Protein 7R27 (pdb70)

Radius of gyration: 32.11 Å; Cα contacts (8 Å, |Δi|>4): 1782; chains: 2; bounding box: 72×58×97 Å

Secondary structure (P-SEA, 3-state):
ccaaaaaaaaaaacccccccccccccccaaaaaaaaaaaaaaaaaacccccbbbbbbbcccaaaaaaaaaaaaacbbbbbbbccccaaaaaaaaaaaccccccccccccccccccccccaaaaaaaaacccccccccccccccccbbbcccbbbbbbcaaaaaaaaaaaacccccccccccccccccccccccccccaaaaaabbbbbcccaaaaacaaaaaaaaaacccccccccaaaaaaaaccccccccccccccbbbbccccccaaaaaaaaaacccbbbbbbbbccccccccbbbcccaaaaaccccccccccccccccccccccccccccccccbbbbbcccccccccccaaaaaaccccccccccccccccccccccbbbbbccccc/caaaaaaaaaaaccccccccccccccccaaaaaaaaaaaaaaaaaccccccbbbbbbbcccaaaaaaaaaaaaacbbbbbbcccccaaaaaaaaaaaccccccccccccccccccccccaaaaaaaaacccccccccccccccccbbbbcccccccbbbbbbcaaaaaaaaaaaacccccccccccccccccccccccccccaaaaaabbbbbbbcaaaaacaaaaaaaccccccccccccaaaaaaaaccccccccccccccbbbbccccccaaaaaaaaaacccbbbbbbbbccccccccccccccaaaaacccccccccccccbbbbbbcccccccccccccbbbbbcccccccccccaaaaaacccccccbbbbcccccccccccbbbbbcccc

Nearest PDB structures (foldseek):
  7r27-assembly2_B  TM=1.003E+00  e=9.243E-92  Lactiplantibacillus plantarum subsp. plantarum NC8
  7r27-assembly1_A  TM=9.967E-01  e=5.249E-83  Lactiplantibacillus plantarum subsp. plantarum NC8
  3l8c-assembly2_B  TM=9.847E-01  e=3.913E-58  Streptococcus pyogenes serotype M6
  3lgx-assembly2_B  TM=9.824E-01  e=5.264E-58  Streptococcus pyogenes M1 GAS
  3e7x-assembly1_A  TM=9.455E-01  e=9.133E-50  Bacillus subtilis

Structure (mmCIF, N/CA/C/O backbone):
data_7R27
#
_entry.id   7R27
#
_cell.length_a   68.522
_cell.length_b   53.573
_cell.length_c   102.072
_cell.angle_alpha   90.000
_cell.angle_beta   96.780
_cell.angle_gamma   90.000
#
_symmetry.space_group_name_H-M   'P 1 21 1'
#
loop_
_entity.id
_entity.type
_entity.pdbx_description
1 polymer 'D-alanine--D-alanyl carrier protein ligase'
2 non-polymer D-ALANINE
3 non-polymer 'ADENOSINE MONOPHOSPHATE'
4 water water
#
loop_
_atom_site.group_PDB
_atom_site.id
_atom_site.type_symbol
_atom_site.label_atom_id
_atom_site.label_alt_id
_atom_site.label_comp_id
_atom_site.label_asym_id
_atom_site.label_entity_id
_atom_site.label_seq_id
_atom_site.pdbx_PDB_ins_code
_atom_site.Cartn_x
_atom_site.Cartn_y
_atom_site.Cartn_z
_atom_site.occupancy
_atom_site.B_iso_or_equiv
_atom_site.auth_seq_id
_atom_site.auth_comp_id
_atom_site.auth_asym_id
_atom_site.auth_atom_id
_atom_site.pdbx_PDB_model_num
ATOM 1 N N . LYS A 1 3 ? 31.382 39.516 48.096 1.00 40.49 3 LYS A N 1
ATOM 2 C CA . LYS A 1 3 ? 31.863 40.445 47.086 1.00 42.50 3 LYS A CA 1
ATOM 3 C C . LYS A 1 3 ? 33.336 40.763 47.324 1.00 45.88 3 LYS A C 1
ATOM 4 O O . LYS A 1 3 ? 34.095 41.035 46.386 1.00 49.69 3 LYS A O 1
ATOM 10 N N . ASN A 1 4 ? 33.729 40.749 48.593 1.00 40.17 4 ASN A N 1
ATOM 11 C CA . ASN A 1 4 ? 35.126 40.789 49.002 1.00 34.99 4 ASN A CA 1
ATOM 12 C C . ASN A 1 4 ? 35.361 39.595 49.910 1.00 31.20 4 ASN A C 1
ATOM 13 O O . ASN A 1 4 ? 34.544 39.336 50.800 1.00 26.36 4 ASN A O 1
ATOM 18 N N . ILE A 1 5 ? 36.463 38.864 49.693 1.00 26.13 5 ILE A N 1
ATOM 19 C CA . ILE A 1 5 ? 36.583 37.599 50.416 1.00 28.59 5 ILE A CA 1
ATOM 20 C C . ILE A 1 5 ? 36.700 37.837 51.914 1.00 27.95 5 ILE A C 1
ATOM 21 O O . ILE A 1 5 ? 36.156 37.061 52.706 1.00 29.17 5 ILE A O 1
ATOM 26 N N . ILE A 1 6 ? 37.350 38.924 52.332 1.00 29.59 6 ILE A N 1
ATOM 27 C CA . ILE A 1 6 ? 37.405 39.237 53.759 1.00 28.89 6 ILE A CA 1
ATOM 28 C C . ILE A 1 6 ? 36.006 39.508 54.305 1.00 28.33 6 ILE A C 1
ATOM 29 O O . ILE A 1 6 ? 35.660 39.058 55.406 1.00 29.69 6 ILE A O 1
ATOM 34 N N . THR A 1 7 ? 35.178 40.245 53.556 1.00 29.66 7 THR A N 1
ATOM 35 C CA . THR A 1 7 ? 33.831 40.531 54.047 1.00 30.48 7 THR A CA 1
ATOM 36 C C . THR A 1 7 ? 33.015 39.255 54.149 1.00 26.84 7 THR A C 1
ATOM 37 O O . THR A 1 7 ? 32.269 39.054 55.121 1.00 24.76 7 THR A O 1
ATOM 41 N N . THR A 1 8 ? 33.130 38.389 53.142 1.00 26.51 8 THR A N 1
ATOM 42 C CA . THR A 1 8 ? 32.462 37.092 53.197 1.00 26.14 8 THR A CA 1
ATOM 43 C C . THR A 1 8 ? 32.839 36.337 54.464 1.00 28.57 8 THR A C 1
ATOM 44 O O . THR A 1 8 ? 31.979 35.734 55.125 1.00 28.68 8 THR A O 1
ATOM 48 N N . ILE A 1 9 ? 34.123 36.365 54.827 1.00 22.28 9 ILE A N 1
ATOM 49 C CA . ILE A 1 9 ? 34.567 35.589 55.978 1.00 23.72 9 ILE A CA 1
ATOM 50 C C . ILE A 1 9 ? 34.113 36.259 57.268 1.00 26.23 9 ILE A C 1
ATOM 51 O O . ILE A 1 9 ? 33.634 35.593 58.196 1.00 28.83 9 ILE A O 1
ATOM 56 N N . ASP A 1 10 ? 34.243 37.585 57.341 1.00 21.15 10 ASP A N 1
ATOM 57 C CA . ASP A 1 10 ? 33.725 38.328 58.480 1.00 25.73 10 ASP A CA 1
ATOM 58 C C . ASP A 1 10 ? 32.242 38.051 58.676 1.00 22.93 10 ASP A C 1
ATOM 59 O O . ASP A 1 10 ? 31.784 37.884 59.809 1.00 26.47 10 ASP A O 1
ATOM 64 N N . ASP A 1 11 ? 31.479 37.999 57.578 1.00 23.99 11 ASP A N 1
ATOM 65 C CA . ASP A 1 11 ? 30.030 37.805 57.667 1.00 22.90 11 ASP A CA 1
ATOM 66 C C . ASP A 1 11 ? 29.669 36.469 58.315 1.00 26.88 11 ASP A C 1
ATOM 67 O O . ASP A 1 11 ? 28.663 36.382 59.034 1.00 22.58 11 ASP A O 1
ATOM 72 N N . TYR A 1 12 ? 30.478 35.423 58.091 1.00 25.79 12 TYR A N 1
ATOM 73 C CA . TYR A 1 12 ? 30.264 34.159 58.789 1.00 21.23 12 TYR A CA 1
ATOM 74 C C . TYR A 1 12 ? 30.450 34.302 60.295 1.00 24.29 12 TYR A C 1
ATOM 75 O O . TYR A 1 12 ? 29.883 33.512 61.052 1.00 24.51 12 TYR A O 1
ATOM 84 N N . ALA A 1 13 ? 31.211 35.298 60.757 1.00 25.68 13 ALA A N 1
ATOM 85 C CA . ALA A 1 13 ? 31.267 35.553 62.195 1.00 27.74 13 ALA A CA 1
ATOM 86 C C . ALA A 1 13 ? 29.927 36.032 62.737 1.00 24.21 13 ALA A C 1
ATOM 87 O O . ALA A 1 13 ? 29.617 35.781 63.905 1.00 24.89 13 ALA A O 1
ATOM 89 N N . ARG A 1 14 ? 29.142 36.733 61.912 1.00 27.36 14 ARG A N 1
ATOM 90 C CA . ARG A 1 14 ? 27.838 37.250 62.331 1.00 27.94 14 ARG A CA 1
ATOM 91 C C . ARG A 1 14 ? 26.743 36.202 62.216 1.00 27.45 14 ARG A C 1
ATOM 92 O O . ARG A 1 14 ? 25.800 36.200 63.016 1.00 29.13 14 ARG A O 1
ATOM 100 N N . THR A 1 15 ? 26.821 35.327 61.223 1.00 23.63 15 THR A N 1
ATOM 101 C CA . THR A 1 15 ? 25.743 34.364 60.998 1.00 27.08 15 THR A CA 1
ATOM 102 C C . THR A 1 15 ? 25.993 33.001 61.634 1.00 26.55 15 THR A C 1
ATOM 103 O O . THR A 1 15 ? 25.031 32.331 62.022 1.00 25.73 15 THR A O 1
ATOM 107 N N . GLN A 1 16 ? 27.251 32.580 61.791 1.00 25.06 16 GLN A N 1
ATOM 108 C CA . GLN A 1 16 ? 27.572 31.300 62.434 1.00 24.33 16 GLN A CA 1
ATOM 109 C C . GLN A 1 16 ? 28.721 31.491 63.421 1.00 26.32 16 GLN A C 1
ATOM 110 O O . GLN A 1 16 ? 29.733 30.783 63.369 1.00 24.23 16 GLN A O 1
ATOM 116 N N . PRO A 1 17 ? 28.578 32.442 64.363 1.00 28.17 17 PRO A N 1
ATOM 117 C CA . PRO A 1 17 ? 29.704 32.764 65.272 1.00 26.03 17 PRO A CA 1
ATOM 118 C C . PRO A 1 17 ? 30.343 31.548 65.918 1.00 28.58 17 PRO A C 1
ATOM 119 O O . PRO A 1 17 ? 31.569 31.491 66.098 1.00 27.96 17 PRO A O 1
ATOM 123 N N . ASN A 1 18 ? 29.527 30.561 66.260 1.00 24.39 18 ASN A N 1
ATOM 124 C CA . ASN A 1 18 ? 29.968 29.446 67.070 1.00 27.25 18 ASN A CA 1
ATOM 125 C C . ASN A 1 18 ? 30.407 28.256 66.243 1.00 23.36 18 ASN A C 1
ATOM 126 O O . ASN A 1 18 ? 30.851 27.272 66.828 1.00 33.11 18 ASN A O 1
ATOM 131 N N . ASN A 1 19 ? 30.272 28.303 64.918 1.00 23.04 19 ASN A N 1
ATOM 132 C CA . ASN A 1 19 ? 30.774 27.222 64.077 1.00 24.63 19 ASN A CA 1
ATOM 133 C C . ASN A 1 19 ? 32.293 27.175 64.159 1.00 25.37 19 ASN A C 1
ATOM 134 O O . ASN A 1 19 ? 32.963 28.203 64.022 1.00 23.76 19 ASN A O 1
ATOM 139 N N . VAL A 1 20 ? 32.831 25.979 64.398 1.00 24.91 20 VAL A N 1
ATOM 140 C CA . VAL A 1 20 ? 34.275 25.787 64.390 1.00 24.26 20 VAL A CA 1
ATOM 141 C C . VAL A 1 20 ? 34.823 26.077 62.996 1.00 25.47 20 VAL A C 1
ATOM 142 O O . VAL A 1 20 ? 34.292 25.594 61.985 1.00 25.13 20 VAL A O 1
ATOM 146 N N . VAL A 1 21 ? 35.897 26.867 62.935 1.00 22.84 21 VAL A N 1
ATOM 147 C CA . VAL A 1 21 ? 36.569 27.143 61.671 1.00 20.13 21 VAL A CA 1
ATOM 148 C C . VAL A 1 21 ? 37.931 26.455 61.565 1.00 22.85 21 VAL A C 1
ATOM 149 O O . VAL A 1 21 ? 38.402 26.234 60.440 1.00 23.32 21 VAL A O 1
ATOM 153 N N . TYR A 1 22 ? 38.559 26.084 62.681 1.00 21.28 22 TYR A N 1
ATOM 154 C CA . TYR A 1 22 ? 39.892 25.494 62.683 1.00 21.82 22 TYR A CA 1
ATOM 155 C C . TYR A 1 22 ? 39.985 24.427 63.763 1.00 25.99 22 TYR A C 1
ATOM 156 O O . TYR A 1 22 ? 39.414 24.588 64.843 1.00 26.85 22 TYR A O 1
ATOM 165 N N . ASP A 1 23 ? 40.721 23.348 63.478 1.00 23.09 23 ASP A N 1
ATOM 166 C CA . ASP A 1 23 ? 40.901 22.248 64.432 1.00 26.69 23 ASP A CA 1
ATOM 167 C C . ASP A 1 23 ? 42.287 21.653 64.218 1.00 25.80 23 ASP A C 1
ATOM 168 O O . ASP A 1 23 ? 42.552 21.091 63.152 1.00 26.86 23 ASP A O 1
ATOM 173 N N . VAL A 1 24 ? 43.170 21.777 65.210 1.00 23.90 24 VAL A N 1
ATOM 174 C CA . VAL A 1 24 ? 44.493 21.145 65.169 1.00 32.11 24 VAL A CA 1
ATOM 175 C C . VAL A 1 24 ? 44.551 20.136 66.297 1.00 33.24 24 VAL A C 1
ATOM 176 O O . VAL A 1 24 ? 44.612 20.524 67.472 1.00 35.42 24 VAL A O 1
ATOM 180 N N . GLN A 1 25 ? 44.551 18.852 65.950 1.00 32.76 25 GLN A N 1
ATOM 181 C CA . GLN A 1 25 ? 44.644 17.770 66.932 1.00 39.89 25 GLN A CA 1
ATOM 182 C C . GLN A 1 25 ? 43.786 18.059 68.167 1.00 37.55 25 GLN A C 1
ATOM 183 O O . GLN A 1 25 ? 44.240 17.948 69.307 1.00 40.28 25 GLN A O 1
ATOM 189 N N . GLY A 1 26 ? 42.541 18.488 67.933 1.00 38.23 26 GLY A N 1
ATOM 190 C CA . GLY A 1 26 ? 41.595 18.718 69.008 1.00 32.25 26 GLY A CA 1
ATOM 191 C C . GLY A 1 26 ? 41.517 20.140 69.543 1.00 35.31 26 GLY A C 1
ATOM 192 O O . GLY A 1 26 ? 40.613 20.432 70.339 1.00 36.17 26 GLY A O 1
ATOM 193 N N . VAL A 1 27 ? 42.427 21.036 69.152 1.00 34.85 27 VAL A N 1
ATOM 194 C CA . VAL A 1 27 ? 42.319 22.450 69.520 1.00 33.82 27 VAL A CA 1
ATOM 195 C C . VAL A 1 27 ? 41.513 23.165 68.440 1.00 33.90 27 VAL A C 1
ATOM 196 O O . VAL A 1 27 ? 41.864 23.101 67.257 1.00 33.91 27 VAL A O 1
ATOM 200 N N . THR A 1 28 ? 40.424 23.829 68.841 1.00 29.54 28 THR A N 1
ATOM 201 C CA . THR A 1 28 ? 39.472 24.418 67.910 1.00 30.56 28 THR A CA 1
ATOM 202 C C . THR A 1 28 ? 39.281 25.910 68.163 1.00 26.70 28 THR A C 1
ATOM 203 O O . THR A 1 28 ? 39.372 26.388 69.297 1.00 23.50 28 THR A O 1
ATOM 207 N N . HIS A 1 29 ? 38.984 26.638 67.086 1.00 29.11 29 HIS A N 1
ATOM 208 C CA . HIS A 1 29 ? 38.512 28.005 67.193 1.00 27.27 29 HIS A CA 1
ATOM 209 C C . HIS A 1 29 ? 37.328 28.196 66.252 1.00 27.88 29 HIS A C 1
ATOM 210 O O . HIS A 1 29 ? 37.161 27.466 65.270 1.00 25.54 29 HIS A O 1
ATOM 217 N N . THR A 1 30 ? 36.516 29.203 66.569 1.00 25.36 30 THR A N 1
ATOM 218 C CA . THR A 1 30 ? 35.237 29.469 65.932 1.00 25.05 30 THR A CA 1
ATOM 219 C C . THR A 1 30 ? 35.367 30.599 64.928 1.00 22.65 30 THR A C 1
ATOM 220 O O . THR A 1 30 ? 36.341 31.357 64.934 1.00 23.73 30 THR A O 1
ATOM 224 N N . TYR A 1 31 ? 34.333 30.745 64.093 1.00 23.39 31 TYR A N 1
ATOM 225 C CA . TYR A 1 31 ? 34.304 31.862 63.154 1.00 20.46 31 TYR A CA 1
ATOM 226 C C . TYR A 1 31 ? 34.269 33.194 63.885 1.00 25.30 31 TYR A C 1
ATOM 227 O O . TYR A 1 31 ? 34.775 34.200 63.367 1.00 17.96 31 TYR A O 1
ATOM 236 N N . ALA A 1 32 ? 33.719 33.214 65.100 1.00 18.38 32 ALA A N 1
ATOM 237 C CA . ALA A 1 32 ? 33.686 34.449 65.870 1.00 24.99 32 ALA A CA 1
ATOM 238 C C . ALA A 1 32 ? 35.083 34.852 66.298 1.00 25.81 32 ALA A C 1
ATOM 239 O O . ALA A 1 32 ? 35.449 36.029 66.217 1.00 21.58 32 ALA A O 1
ATOM 241 N N . GLU A 1 33 ? 35.863 33.889 66.801 1.00 24.28 33 GLU A N 1
ATOM 242 C CA . GLU A 1 33 ? 37.220 34.199 67.232 1.00 25.34 33 GLU A CA 1
ATOM 243 C C . GLU A 1 33 ? 38.108 34.572 66.052 1.00 22.42 33 GLU A C 1
ATOM 244 O O . GLU A 1 33 ? 39.072 35.321 66.220 1.00 28.62 33 GLU A O 1
ATOM 250 N N . LEU A 1 34 ? 37.803 34.067 64.858 1.00 23.99 34 LEU A N 1
ATOM 251 C CA . LEU A 1 34 ? 38.590 34.425 63.680 1.00 22.78 34 LEU A CA 1
ATOM 252 C C . LEU A 1 34 ? 38.398 35.899 63.323 1.00 26.21 34 LEU A C 1
ATOM 253 O O . LEU A 1 34 ? 39.372 36.623 63.058 1.00 21.88 34 LEU A O 1
ATOM 258 N N . LYS A 1 35 ? 37.147 36.369 63.314 1.00 22.39 35 LYS A N 1
ATOM 259 C CA . LYS A 1 35 ? 36.935 37.783 63.035 1.00 29.24 35 LYS A CA 1
ATOM 260 C C . LYS A 1 35 ? 37.539 38.640 64.134 1.00 25.55 35 LYS A C 1
ATOM 261 O O . LYS A 1 35 ? 38.190 39.655 63.852 1.00 25.50 35 LYS A O 1
ATOM 267 N N . ALA A 1 36 ? 37.353 38.216 65.390 1.00 25.45 36 ALA A N 1
ATOM 268 C CA . ALA A 1 36 ? 37.822 38.978 66.541 1.00 28.70 36 ALA A CA 1
ATOM 269 C C . ALA A 1 36 ? 39.343 39.092 66.548 1.00 28.50 36 ALA A C 1
ATOM 270 O O . ALA A 1 36 ? 39.891 40.189 66.745 1.00 21.63 36 ALA A O 1
ATOM 272 N N . TYR A 1 37 ? 40.040 37.962 66.348 1.00 21.71 37 TYR A N 1
ATOM 273 C CA . TYR A 1 37 ? 41.502 37.989 66.263 1.00 22.93 37 TYR A CA 1
ATOM 274 C C . TYR A 1 37 ? 41.969 38.918 65.135 1.00 26.73 37 TYR A C 1
ATOM 275 O O . TYR A 1 37 ? 42.757 39.845 65.358 1.00 23.76 37 TYR A O 1
ATOM 284 N N . SER A 1 38 ? 41.478 38.687 63.914 1.00 27.33 38 SER A N 1
ATOM 285 C CA . SER A 1 38 ? 41.952 39.447 62.760 1.00 26.93 38 SER A CA 1
ATOM 286 C C . SER A 1 38 ? 41.528 40.916 62.829 1.00 29.12 38 SER A C 1
ATOM 287 O O . SER A 1 38 ? 42.254 41.794 62.337 1.00 26.32 38 SER A O 1
ATOM 290 N N . ASP A 1 39 ? 40.360 41.202 63.419 1.00 26.07 39 ASP A N 1
ATOM 291 C CA . ASP A 1 39 ? 40.008 42.588 63.723 1.00 27.49 39 ASP A CA 1
ATOM 292 C C . ASP A 1 39 ? 41.018 43.203 64.676 1.00 24.76 39 ASP A C 1
ATOM 293 O O . ASP A 1 39 ? 41.469 44.334 64.473 1.00 27.41 39 ASP A O 1
ATOM 298 N N . ALA A 1 40 ? 41.370 42.474 65.734 1.00 24.08 40 ALA A N 1
ATOM 299 C CA . ALA A 1 40 ? 42.315 42.995 66.714 1.00 25.43 40 ALA A CA 1
ATOM 300 C C . ALA A 1 40 ? 43.688 43.200 66.100 1.00 24.18 40 ALA A C 1
ATOM 301 O O . ALA A 1 40 ? 44.350 44.206 66.373 1.00 28.12 40 ALA A O 1
ATOM 303 N N . LEU A 1 41 ? 44.134 42.275 65.250 1.00 24.30 41 LEU A N 1
ATOM 304 C CA . LEU A 1 41 ? 45.430 42.478 64.611 1.00 23.29 41 LEU A CA 1
ATOM 305 C C . LEU A 1 41 ? 45.409 43.709 63.710 1.00 27.01 41 LEU A C 1
ATOM 306 O O . LEU A 1 41 ? 46.339 44.521 63.736 1.00 24.15 41 LEU A O 1
ATOM 311 N N . ALA A 1 42 ? 44.340 43.862 62.918 1.00 23.95 42 ALA A N 1
ATOM 312 C CA . ALA A 1 42 ? 44.256 44.926 61.924 1.00 25.57 42 ALA A CA 1
ATOM 313 C C . ALA A 1 42 ? 44.255 46.295 62.587 1.00 27.87 42 ALA A C 1
ATOM 314 O O . ALA A 1 42 ? 45.014 47.193 62.195 1.00 26.62 42 ALA A O 1
ATOM 316 N N . ALA A 1 43 ? 43.396 46.468 63.595 1.00 28.98 43 ALA A N 1
ATOM 317 C CA . ALA A 1 43 ? 43.395 47.686 64.397 1.00 28.16 43 ALA A CA 1
ATOM 318 C C . ALA A 1 43 ? 44.805 48.018 64.869 1.00 32.25 43 ALA A C 1
ATOM 319 O O . ALA A 1 43 ? 45.261 49.162 64.762 1.00 30.23 43 ALA A O 1
ATOM 321 N N . HIS A 1 44 ? 45.521 47.005 65.360 1.00 28.61 44 HIS A N 1
ATOM 322 C CA . HIS A 1 44 ? 46.869 47.211 65.875 1.00 33.63 44 HIS A CA 1
ATOM 323 C C . HIS A 1 44 ? 47.821 47.650 64.769 1.00 32.40 44 HIS A C 1
ATOM 324 O O . HIS A 1 44 ? 48.601 48.591 64.946 1.00 36.65 44 HIS A O 1
ATOM 331 N N . LEU A 1 45 ? 47.784 46.969 63.618 1.00 30.42 45 LEU A N 1
ATOM 332 C CA . LEU A 1 45 ? 48.643 47.377 62.508 1.00 32.13 45 LEU A CA 1
ATOM 333 C C . LEU A 1 45 ? 48.300 48.781 62.029 1.00 32.79 45 LEU A C 1
ATOM 334 O O . LEU A 1 45 ? 49.191 49.537 61.621 1.00 34.31 45 LEU A O 1
ATOM 339 N N . ASP A 1 46 ? 47.011 49.140 62.044 1.00 29.68 46 ASP A N 1
ATOM 340 C CA . ASP A 1 46 ? 46.612 50.497 61.667 1.00 40.15 46 ASP A CA 1
ATOM 341 C C . ASP A 1 46 ? 47.302 51.535 62.534 1.00 30.97 46 ASP A C 1
ATOM 342 O O . ASP A 1 46 ? 47.612 52.627 62.065 1.00 36.44 46 ASP A O 1
ATOM 347 N N . THR A 1 47 ? 47.540 51.188 63.797 1.00 32.86 47 THR A N 1
ATOM 348 C CA . THR A 1 47 ? 48.192 52.064 64.759 1.00 37.54 47 THR A CA 1
ATOM 349 C C . THR A 1 47 ? 49.674 52.270 64.447 1.00 39.29 47 THR A C 1
ATOM 350 O O . THR A 1 47 ? 50.217 53.354 64.704 1.00 36.25 47 THR A O 1
ATOM 354 N N . LEU A 1 48 ? 50.336 51.268 63.868 1.00 37.91 48 LEU A N 1
ATOM 355 C CA . LEU A 1 48 ? 51.785 51.320 63.672 1.00 39.99 48 LEU A CA 1
ATOM 356 C C . LEU A 1 48 ? 52.216 52.246 62.538 1.00 37.00 48 LEU A C 1
ATOM 357 O O . LEU A 1 48 ? 53.421 52.478 62.381 1.00 39.57 48 LEU A O 1
ATOM 362 N N . ASP A 1 49 ? 51.280 52.742 61.727 1.00 40.77 49 ASP A N 1
ATOM 363 C CA . ASP A 1 49 ? 51.598 53.655 60.622 1.00 43.10 49 ASP A CA 1
ATOM 364 C C . ASP A 1 49 ? 52.622 53.050 59.664 1.00 47.43 49 ASP A C 1
ATOM 365 O O . ASP A 1 49 ? 53.537 53.732 59.191 1.00 51.52 49 ASP A O 1
ATOM 370 N N . LEU A 1 50 ? 52.462 51.762 59.370 1.00 44.75 50 LEU A N 1
ATOM 371 C CA . LEU A 1 50 ? 53.444 51.044 58.575 1.00 46.39 50 LEU A CA 1
ATOM 372 C C . LEU A 1 50 ? 53.475 51.565 57.137 1.00 45.80 50 LEU A C 1
ATOM 373 O O . LEU A 1 50 ? 52.453 52.031 56.619 1.00 43.18 50 LEU A O 1
ATOM 378 N N . PRO A 1 51 ? 54.660 51.457 56.460 1.00 44.47 51 PRO A N 1
ATOM 379 C CA . PRO A 1 51 ? 54.881 52.037 55.120 1.00 47.50 51 PRO A CA 1
ATOM 380 C C . PRO A 1 51 ? 53.824 51.848 54.038 1.00 51.19 51 PRO A C 1
ATOM 381 O O . PRO A 1 51 ? 54.177 51.874 52.855 1.00 53.55 51 PRO A O 1
ATOM 385 N N . ALA A 1 52 ? 52.559 51.676 54.404 1.00 51.62 52 ALA A N 1
ATOM 386 C CA . ALA A 1 52 ? 51.434 51.506 53.451 1.00 46.30 52 ALA A CA 1
ATOM 387 C C . ALA A 1 52 ? 51.596 50.152 52.761 1.00 51.39 52 ALA A C 1
ATOM 388 O O . ALA A 1 52 ? 51.974 49.167 53.412 1.00 52.33 52 ALA A O 1
ATOM 390 N N . LYS A 1 53 ? 51.335 50.092 51.452 1.00 56.68 53 LYS A N 1
ATOM 391 C CA . LYS A 1 53 ? 51.475 48.934 50.566 1.00 52.66 53 LYS A CA 1
ATOM 392 C C . LYS A 1 53 ? 52.382 47.798 51.050 1.00 48.06 53 LYS A C 1
ATOM 393 O O . LYS A 1 53 ? 52.018 46.620 50.929 1.00 47.07 53 LYS A O 1
ATOM 399 N N . ASP A 1 54 ? 53.567 48.140 51.563 1.00 42.32 54 ASP A N 1
ATOM 400 C CA . ASP A 1 54 ? 54.600 47.193 51.971 1.00 41.60 54 ASP A CA 1
ATOM 401 C C . ASP A 1 54 ? 54.026 45.947 52.657 1.00 37.48 54 ASP A C 1
ATOM 402 O O . ASP A 1 54 ? 53.242 46.060 53.616 1.00 33.17 54 ASP A O 1
ATOM 407 N N . PRO A 1 55 ? 54.377 44.752 52.189 1.00 31.68 55 PRO A N 1
ATOM 408 C CA . PRO A 1 55 ? 53.751 43.529 52.707 1.00 28.67 55 PRO A CA 1
ATOM 409 C C . PRO A 1 55 ? 54.340 43.125 54.052 1.00 31.99 55 PRO A C 1
ATOM 410 O O . PRO A 1 55 ? 55.385 43.618 54.483 1.00 32.07 55 PRO A O 1
ATOM 414 N N . ILE A 1 56 ? 53.647 42.206 54.717 1.00 28.67 56 ILE A N 1
ATOM 415 C CA . ILE A 1 56 ? 54.074 41.679 56.010 1.00 30.48 56 ILE A CA 1
ATOM 416 C C . ILE A 1 56 ? 54.386 40.194 55.865 1.00 28.48 56 ILE A C 1
ATOM 417 O O . ILE A 1 56 ? 53.565 39.424 55.346 1.00 28.79 56 ILE A O 1
ATOM 422 N N . ILE A 1 57 ? 55.555 39.787 56.352 1.00 24.18 57 ILE A N 1
ATOM 423 C CA . ILE A 1 57 ? 55.892 38.374 56.408 1.00 23.31 57 ILE A CA 1
ATOM 424 C C . ILE A 1 57 ? 55.189 37.760 57.608 1.00 24.14 57 ILE A C 1
ATOM 425 O O . ILE A 1 57 ? 55.210 38.316 58.712 1.00 24.30 57 ILE A O 1
ATOM 430 N N . VAL A 1 58 ? 54.563 36.610 57.396 1.00 26.48 58 VAL A N 1
ATOM 431 C CA . VAL A 1 58 ? 53.931 35.856 58.467 1.00 23.87 58 VAL A CA 1
ATOM 432 C C . VAL A 1 58 ? 54.642 34.508 58.549 1.00 26.23 58 VAL A C 1
ATOM 433 O O . VAL A 1 58 ? 54.564 33.697 57.616 1.00 24.66 58 VAL A O 1
ATOM 437 N N . PHE A 1 59 ? 55.339 34.273 59.660 1.00 28.78 59 PHE A N 1
ATOM 438 C CA . PHE A 1 59 ? 56.237 33.131 59.820 1.00 25.89 59 PHE A CA 1
ATOM 439 C C . PHE A 1 59 ? 55.662 32.156 60.841 1.00 26.87 59 PHE A C 1
ATOM 440 O O . PHE A 1 59 ? 55.512 32.509 62.014 1.00 25.79 59 PHE A O 1
ATOM 448 N N . GLY A 1 60 ? 55.395 30.924 60.420 1.00 26.72 60 GLY A N 1
ATOM 449 C CA . GLY A 1 60 ? 54.852 29.953 61.350 1.00 25.24 60 GLY A CA 1
ATOM 450 C C . GLY A 1 60 ? 54.519 28.645 60.662 1.00 30.03 60 GLY A C 1
ATOM 451 O O . GLY A 1 60 ? 54.858 28.432 59.498 1.00 28.02 60 GLY A O 1
ATOM 452 N N . GLY A 1 61 ? 53.845 27.761 61.416 1.00 28.41 61 GLY A N 1
ATOM 453 C CA . GLY A 1 61 ? 53.465 26.432 60.959 1.00 32.92 61 GLY A CA 1
ATOM 454 C C . GLY A 1 61 ? 52.005 26.307 60.571 1.00 29.36 61 GLY A C 1
ATOM 455 O O . GLY A 1 61 ? 51.555 27.090 59.734 1.00 25.73 61 GLY A O 1
ATOM 456 N N . GLN A 1 62 ? 51.249 25.346 61.140 1.00 28.66 62 GLN A N 1
ATOM 457 C CA . GLN A 1 62 ? 49.843 25.143 60.779 1.00 26.01 62 GLN A CA 1
ATOM 458 C C . GLN A 1 62 ? 48.878 25.434 61.925 1.00 25.83 62 GLN A C 1
ATOM 459 O O . GLN A 1 62 ? 47.901 24.718 62.105 1.00 27.58 62 GLN A O 1
ATOM 465 N N . THR A 1 63 ? 49.099 26.457 62.727 1.00 24.15 63 THR A N 1
ATOM 466 C CA . THR A 1 63 ? 48.124 26.714 63.777 1.00 25.57 63 THR A CA 1
ATOM 467 C C . THR A 1 63 ? 47.114 27.764 63.328 1.00 26.40 63 THR A C 1
ATOM 468 O O . THR A 1 63 ? 47.301 28.485 62.341 1.00 28.22 63 THR A O 1
ATOM 472 N N . PHE A 1 64 ? 46.028 27.837 64.089 1.00 27.36 64 PHE A N 1
ATOM 473 C CA . PHE A 1 64 ? 44.965 28.795 63.820 1.00 25.88 64 PHE A CA 1
ATOM 474 C C . PHE A 1 64 ? 45.509 30.212 63.653 1.00 22.64 64 PHE A C 1
ATOM 475 O O . PHE A 1 64 ? 45.104 30.940 62.742 1.00 25.21 64 PHE A O 1
ATOM 483 N N . GLU A 1 65 ? 46.438 30.616 64.518 1.00 23.89 65 GLU A N 1
ATOM 484 C CA . GLU A 1 65 ? 46.992 31.968 64.456 1.00 26.76 65 GLU A CA 1
ATOM 485 C C . GLU A 1 65 ? 47.527 32.311 63.067 1.00 24.24 65 GLU A C 1
ATOM 486 O O . GLU A 1 65 ? 47.443 33.467 62.634 1.00 24.25 65 GLU A O 1
ATOM 492 N N . MET A 1 66 ? 48.070 31.325 62.353 1.00 24.11 66 MET A N 1
ATOM 493 C CA . MET A 1 66 ? 48.485 31.552 60.969 1.00 23.47 66 MET A CA 1
ATOM 494 C C . MET A 1 66 ? 47.345 32.137 60.130 1.00 24.37 66 MET A C 1
ATOM 495 O O . MET A 1 66 ? 47.512 33.168 59.469 1.00 27.62 66 MET A O 1
ATOM 500 N N . ILE A 1 67 ? 46.174 31.496 60.149 1.00 22.59 67 ILE A N 1
ATOM 501 C CA . ILE A 1 67 ? 45.049 31.996 59.355 1.00 21.00 67 ILE A CA 1
ATOM 502 C C . ILE A 1 67 ? 44.555 33.320 59.912 1.00 24.61 67 ILE A C 1
ATOM 503 O O . ILE A 1 67 ? 44.242 34.255 59.159 1.00 22.77 67 ILE A O 1
ATOM 508 N N . ALA A 1 68 ? 44.450 33.412 61.240 1.00 23.37 68 ALA A N 1
ATOM 509 C CA . ALA A 1 68 ? 44.008 34.656 61.858 1.00 24.86 68 ALA A CA 1
ATOM 510 C C . ALA A 1 68 ? 44.929 35.805 61.472 1.00 23.06 68 ALA A C 1
ATOM 511 O O . ALA A 1 68 ? 44.466 36.911 61.161 1.00 23.85 68 ALA A O 1
ATOM 513 N N . THR A 1 69 ? 46.242 35.547 61.462 1.00 25.02 69 THR A N 1
ATOM 514 C CA . THR A 1 69 ? 47.209 36.587 61.147 1.00 21.36 69 THR A CA 1
ATOM 515 C C . THR A 1 69 ? 47.086 37.028 59.700 1.00 20.48 69 THR A C 1
ATOM 516 O O . THR A 1 69 ? 47.181 38.225 59.407 1.00 25.13 69 THR A O 1
ATOM 520 N N . PHE A 1 70 ? 46.894 36.079 58.780 1.00 24.09 70 PHE A N 1
ATOM 521 C CA . PHE A 1 70 ? 46.728 36.455 57.379 1.00 27.12 70 PHE A CA 1
ATOM 522 C C . PHE A 1 70 ? 45.574 37.434 57.235 1.00 27.91 70 PHE A C 1
ATOM 523 O O . PHE A 1 70 ? 45.690 38.458 56.549 1.00 26.64 70 PHE A O 1
ATOM 531 N N . LEU A 1 71 ? 44.454 37.138 57.904 1.00 27.04 71 LEU A N 1
ATOM 532 C CA . LEU A 1 71 ? 43.246 37.930 57.719 1.00 26.90 71 LEU A CA 1
ATOM 533 C C . LEU A 1 71 ? 43.400 39.318 58.308 1.00 26.12 71 LEU A C 1
ATOM 534 O O . LEU A 1 71 ? 42.896 40.298 57.745 1.00 27.24 71 LEU A O 1
ATOM 539 N N . GLY A 1 72 ? 44.083 39.424 59.444 1.00 25.72 72 GLY A N 1
ATOM 540 C CA . GLY A 1 72 ? 44.362 40.730 60.000 1.00 23.15 72 GLY A CA 1
ATOM 541 C C . GLY A 1 72 ? 45.281 41.553 59.123 1.00 28.11 72 GLY A C 1
ATOM 542 O O . GLY A 1 72 ? 45.167 42.784 59.085 1.00 26.91 72 GLY A O 1
ATOM 543 N N . VAL A 1 73 ? 46.199 40.900 58.408 1.00 22.11 73 VAL A N 1
ATOM 544 C CA . VAL A 1 73 ? 47.098 41.647 57.528 1.00 27.35 73 VAL A CA 1
ATOM 545 C C . VAL A 1 73 ? 46.343 42.163 56.309 1.00 25.54 73 VAL A C 1
ATOM 546 O O . VAL A 1 73 ? 46.477 43.333 55.933 1.00 26.04 73 VAL A O 1
ATOM 550 N N . VAL A 1 74 ? 45.549 41.300 55.659 1.00 23.92 74 VAL A N 1
ATOM 551 C CA . VAL A 1 74 ? 44.806 41.781 54.494 1.00 24.21 74 VAL A CA 1
ATOM 552 C C . VAL A 1 74 ? 43.735 42.772 54.943 1.00 26.87 74 VAL A C 1
ATOM 553 O O . VAL A 1 74 ? 43.439 43.744 54.237 1.00 29.01 74 VAL A O 1
ATOM 557 N N . LYS A 1 75 ? 43.188 42.584 56.144 1.00 25.44 75 LYS A N 1
ATOM 558 C CA . LYS A 1 75 ? 42.257 43.562 56.691 1.00 26.69 75 LYS A CA 1
ATOM 559 C C . LYS A 1 75 ? 42.900 44.937 56.837 1.00 29.38 75 LYS A C 1
ATOM 560 O O . LYS A 1 75 ? 42.208 45.958 56.745 1.00 30.83 75 LYS A O 1
ATOM 566 N N . SER A 1 76 ? 44.218 44.984 57.067 1.00 29.16 76 SER A N 1
ATOM 567 C CA . SER A 1 76 ? 44.927 46.237 57.277 1.00 28.94 76 SER A CA 1
ATOM 568 C C . SER A 1 76 ? 45.297 46.929 55.973 1.00 31.04 76 SER A C 1
ATOM 569 O O . SER A 1 76 ? 45.813 48.048 56.009 1.00 28.61 76 SER A O 1
ATOM 572 N N . GLY A 1 77 ? 45.038 46.303 54.832 1.00 30.06 77 GLY A N 1
ATOM 573 C CA . GLY A 1 77 ? 45.334 46.884 53.540 1.00 27.29 77 GLY A CA 1
ATOM 574 C C . GLY A 1 77 ? 46.538 46.294 52.840 1.00 27.77 77 GLY A C 1
ATOM 575 O O . GLY A 1 77 ? 46.746 46.588 51.660 1.00 35.95 77 GLY A O 1
ATOM 576 N N . ARG A 1 78 ? 47.321 45.462 53.507 1.00 25.90 78 ARG A N 1
ATOM 577 C CA . ARG A 1 78 ? 48.584 44.972 52.982 1.00 31.76 78 ARG A CA 1
ATOM 578 C C . ARG A 1 78 ? 48.517 43.477 52.733 1.00 29.03 78 ARG A C 1
ATOM 579 O O . ARG A 1 78 ? 47.750 42.752 53.374 1.00 29.52 78 ARG A O 1
ATOM 587 N N . ALA A 1 79 ? 49.381 43.025 51.828 1.00 29.09 79 ALA A N 1
ATOM 588 C CA . ALA A 1 79 ? 49.557 41.613 51.526 1.00 27.83 79 ALA A CA 1
ATOM 589 C C . ALA A 1 79 ? 50.404 40.932 52.589 1.00 30.97 79 ALA A C 1
ATOM 590 O O . ALA A 1 79 ? 51.274 41.552 53.207 1.00 26.94 79 ALA A O 1
ATOM 592 N N . TYR A 1 80 ? 50.167 39.633 52.777 1.00 28.17 80 TYR A N 1
ATOM 593 C CA . TYR A 1 80 ? 51.011 38.838 53.659 1.00 28.92 80 TYR A CA 1
ATOM 594 C C . TYR A 1 80 ? 51.908 37.921 52.840 1.00 26.78 80 TYR A C 1
ATOM 595 O O . TYR A 1 80 ? 51.535 37.443 51.765 1.00 26.04 80 TYR A O 1
ATOM 604 N N . ILE A 1 81 ? 53.105 37.687 53.361 1.00 26.71 81 ILE A N 1
ATOM 605 C CA . ILE A 1 81 ? 54.043 36.754 52.752 1.00 24.89 81 ILE A CA 1
ATOM 606 C C . ILE A 1 81 ? 54.198 35.580 53.714 1.00 23.71 81 ILE A C 1
ATOM 607 O O . ILE A 1 81 ? 54.792 35.741 54.794 1.00 23.45 81 ILE A O 1
ATOM 612 N N . PRO A 1 82 ? 53.665 34.398 53.390 1.00 23.66 82 PRO A N 1
ATOM 613 C CA . PRO A 1 82 ? 53.730 33.287 54.347 1.00 23.32 82 PRO A CA 1
ATOM 614 C C . PRO A 1 82 ? 55.020 32.506 54.225 1.00 25.94 82 PRO A C 1
ATOM 615 O O . PRO A 1 82 ? 55.390 32.089 53.124 1.00 26.16 82 PRO A O 1
ATOM 619 N N . ILE A 1 83 ? 55.696 32.292 55.353 1.00 27.92 83 ILE A N 1
ATOM 620 C CA . ILE A 1 83 ? 56.932 31.521 55.414 1.00 29.19 83 ILE A CA 1
ATOM 621 C C . ILE A 1 83 ? 56.764 30.433 56.464 1.00 28.79 83 ILE A C 1
ATOM 622 O O . ILE A 1 83 ? 56.298 30.708 57.577 1.00 29.67 83 ILE A O 1
ATOM 627 N N . ASP A 1 84 ? 57.147 29.206 56.121 1.00 31.49 84 ASP A N 1
ATOM 628 C CA . ASP A 1 84 ? 56.915 28.069 57.006 1.00 30.31 84 ASP A CA 1
ATOM 629 C C . ASP A 1 84 ? 58.076 27.826 57.963 1.00 35.99 84 ASP A C 1
ATOM 630 O O . ASP A 1 84 ? 59.247 27.981 57.596 1.00 36.11 84 ASP A O 1
ATOM 635 N N . THR A 1 85 ? 57.729 27.405 59.188 1.00 33.71 85 THR A N 1
ATOM 636 C CA . THR A 1 85 ? 58.725 27.194 60.237 1.00 38.59 85 THR A CA 1
ATOM 637 C C . THR A 1 85 ? 59.784 26.192 59.812 1.00 42.14 85 THR A C 1
ATOM 638 O O . THR A 1 85 ? 60.952 26.310 60.201 1.00 42.05 85 THR A O 1
ATOM 642 N N . HIS A 1 86 ? 59.394 25.180 59.048 1.00 39.93 86 HIS A N 1
ATOM 643 C CA . HIS A 1 86 ? 60.297 24.084 58.752 1.00 42.46 86 HIS A CA 1
ATOM 644 C C . HIS A 1 86 ? 61.116 24.323 57.490 1.00 44.65 86 HIS A C 1
ATOM 645 O O . HIS A 1 86 ? 61.750 23.388 56.982 1.00 43.77 86 HIS A O 1
ATOM 652 N N . SER A 1 87 ? 61.133 25.553 56.995 1.00 45.10 87 SER A N 1
ATOM 653 C CA . SER A 1 87 ? 62.050 25.918 55.931 1.00 47.83 87 SER A CA 1
ATOM 654 C C . SER A 1 87 ? 63.377 26.375 56.532 1.00 47.14 87 SER A C 1
ATOM 655 O O . SER A 1 87 ? 63.415 26.834 57.681 1.00 49.68 87 SER A O 1
ATOM 658 N N . PRO A 1 88 ? 64.486 26.223 55.804 1.00 47.70 88 PRO A N 1
ATOM 659 C CA . PRO A 1 88 ? 65.788 26.635 56.351 1.00 53.07 88 PRO A CA 1
ATOM 660 C C . PRO A 1 88 ? 65.807 28.117 56.698 1.00 47.81 88 PRO A C 1
ATOM 661 O O . PRO A 1 88 ? 65.008 28.909 56.197 1.00 46.32 88 PRO A O 1
ATOM 665 N N . ASN A 1 89 ? 66.747 28.488 57.573 1.00 44.10 89 ASN A N 1
ATOM 666 C CA . ASN A 1 89 ? 66.763 29.851 58.095 1.00 50.14 89 ASN A CA 1
ATOM 667 C C . ASN A 1 89 ? 66.988 30.878 56.991 1.00 48.86 89 ASN A C 1
ATOM 668 O O . ASN A 1 89 ? 66.387 31.959 57.011 1.00 42.19 89 ASN A O 1
ATOM 673 N N . GLU A 1 90 ? 67.848 30.564 56.019 1.00 50.22 90 GLU A N 1
ATOM 674 C CA . GLU A 1 90 ? 68.136 31.535 54.968 1.00 45.92 90 GLU A CA 1
ATOM 675 C C . GLU A 1 90 ? 66.907 31.858 54.124 1.00 42.04 90 GLU A C 1
ATOM 676 O O . GLU A 1 90 ? 66.849 32.943 53.537 1.00 42.35 90 GLU A O 1
ATOM 682 N N . ARG A 1 91 ? 65.926 30.952 54.053 1.00 41.26 91 ARG A N 1
ATOM 683 C CA . ARG A 1 91 ? 64.646 31.285 53.434 1.00 39.22 91 ARG A CA 1
ATOM 684 C C . ARG A 1 91 ? 64.096 32.593 53.992 1.00 37.43 91 ARG A C 1
ATOM 685 O O . ARG A 1 91 ? 63.819 33.545 53.251 1.00 38.21 91 ARG A O 1
ATOM 693 N N . LEU A 1 92 ? 63.942 32.658 55.314 1.00 32.30 92 LEU A N 1
ATOM 694 C CA . LEU A 1 92 ? 63.443 33.881 55.929 1.00 34.38 92 LEU A CA 1
ATOM 695 C C . LEU A 1 92 ? 64.400 35.054 55.713 1.00 35.50 92 LEU A C 1
ATOM 696 O O . LEU A 1 92 ? 63.956 36.204 55.597 1.00 29.61 92 LEU A O 1
ATOM 701 N N . THR A 1 93 ? 65.714 34.799 55.651 1.00 38.08 93 THR A N 1
ATOM 702 C CA . THR A 1 93 ? 66.637 35.912 55.411 1.00 41.32 93 THR A CA 1
ATOM 703 C C . THR A 1 93 ? 66.536 36.398 53.966 1.00 32.88 93 THR A C 1
ATOM 704 O O . THR A 1 93 ? 66.407 37.601 53.712 1.00 34.02 93 THR A O 1
ATOM 708 N N . MET A 1 94 ? 66.573 35.467 53.006 1.00 35.57 94 MET A N 1
ATOM 709 C CA . MET A 1 94 ? 66.450 35.822 51.592 1.00 34.18 94 MET A CA 1
ATOM 710 C C . MET A 1 94 ? 65.181 36.618 51.319 1.00 36.97 94 MET A C 1
ATOM 711 O O . MET A 1 94 ? 65.230 37.696 50.713 1.00 32.74 94 MET A O 1
ATOM 716 N N . ILE A 1 95 ? 64.021 36.067 51.704 1.00 31.95 95 ILE A N 1
ATOM 717 C CA . ILE A 1 95 ? 62.755 36.727 51.392 1.00 32.43 95 ILE A CA 1
ATOM 718 C C . ILE A 1 95 ? 62.712 38.105 52.033 1.00 31.23 95 ILE A C 1
ATOM 719 O O . ILE A 1 95 ? 62.284 39.079 51.407 1.00 31.62 95 ILE A O 1
ATOM 724 N N . ASN A 1 96 ? 63.168 38.209 53.284 1.00 30.97 96 ASN A N 1
ATOM 725 C CA . ASN A 1 96 ? 63.225 39.510 53.944 1.00 31.90 96 ASN A CA 1
ATOM 726 C C . ASN A 1 96 ? 64.038 40.503 53.118 1.00 35.56 96 ASN A C 1
ATOM 727 O O . ASN A 1 96 ? 63.651 41.673 52.965 1.00 32.82 96 ASN A O 1
ATOM 732 N N . GLU A 1 97 ? 65.149 40.031 52.544 1.00 34.78 97 GLU A N 1
ATOM 733 C CA . GLU A 1 97 ? 66.032 40.884 51.760 1.00 35.08 97 GLU A CA 1
ATOM 734 C C . GLU A 1 97 ? 65.426 41.230 50.410 1.00 35.61 97 GLU A C 1
ATOM 735 O O . GLU A 1 97 ? 65.631 42.339 49.901 1.00 36.79 97 GLU A O 1
ATOM 741 N N . ILE A 1 98 ? 64.681 40.299 49.818 1.00 35.07 98 ILE A N 1
ATOM 742 C CA . ILE A 1 98 ? 64.107 40.537 48.501 1.00 32.59 98 ILE A CA 1
ATOM 743 C C . ILE A 1 98 ? 62.838 41.366 48.611 1.00 34.30 98 ILE A C 1
ATOM 744 O O . ILE A 1 98 ? 62.610 42.291 47.822 1.00 30.77 98 ILE A O 1
ATOM 749 N N . ALA A 1 99 ? 62.002 41.065 49.604 1.00 34.75 99 ALA A N 1
ATOM 750 C CA . ALA A 1 99 ? 60.682 41.663 49.693 1.00 35.62 99 ALA A CA 1
ATOM 751 C C . ALA A 1 99 ? 60.672 42.979 50.447 1.00 33.71 99 ALA A C 1
ATOM 752 O O . ALA A 1 99 ? 59.712 43.741 50.299 1.00 28.96 99 ALA A O 1
ATOM 754 N N . LYS A 1 100 ? 61.709 43.267 51.234 1.00 34.76 100 LYS A N 1
ATOM 755 C CA . LYS A 1 100 ? 61.786 44.457 52.079 1.00 35.02 100 LYS A CA 1
ATOM 756 C C . LYS A 1 100 ? 60.438 44.685 52.777 1.00 33.92 100 LYS A C 1
ATOM 757 O O . LYS A 1 100 ? 59.773 45.697 52.528 1.00 34.16 100 LYS A O 1
ATOM 763 N N . PRO A 1 101 ? 59.993 43.753 53.614 1.00 32.00 101 PRO A N 1
ATOM 764 C CA . PRO A 1 101 ? 58.639 43.862 54.166 1.00 31.74 101 PRO A CA 1
ATOM 765 C C . PRO A 1 101 ? 58.567 44.954 55.216 1.00 35.53 101 PRO A C 1
ATOM 766 O O . PRO A 1 101 ? 59.579 45.375 55.781 1.00 34.82 101 PRO A O 1
ATOM 770 N N . ALA A 1 102 ? 57.337 45.423 55.460 1.00 32.51 102 ALA A N 1
ATOM 771 C CA . ALA A 1 102 ? 57.094 46.416 56.501 1.00 32.14 102 ALA A CA 1
ATOM 772 C C . ALA A 1 102 ? 57.217 45.831 57.904 1.00 29.99 102 ALA A C 1
ATOM 773 O O . ALA A 1 102 ? 57.465 46.581 58.858 1.00 33.17 102 ALA A O 1
ATOM 775 N N . ALA A 1 103 ? 57.044 44.519 58.051 1.00 33.76 103 ALA A N 1
ATOM 776 C CA . ALA A 1 103 ? 57.091 43.868 59.353 1.00 29.39 103 ALA A CA 1
ATOM 777 C C . ALA A 1 103 ? 57.116 42.365 59.142 1.00 32.98 103 ALA A C 1
ATOM 778 O O . ALA A 1 103 ? 56.756 41.864 58.072 1.00 31.26 103 ALA A O 1
ATOM 780 N N . VAL A 1 104 ? 57.557 41.654 60.180 1.00 27.90 104 VAL A N 1
ATOM 781 C CA . VAL A 1 104 ? 57.491 40.204 60.240 1.00 30.49 104 VAL A CA 1
ATOM 782 C C . VAL A 1 104 ? 56.664 39.839 61.465 1.00 33.14 104 VAL A C 1
ATOM 783 O O . VAL A 1 104 ? 56.982 40.263 62.585 1.00 32.08 104 VAL A O 1
ATOM 787 N N . ILE A 1 105 ? 55.593 39.078 61.260 1.00 29.61 105 ILE A N 1
ATOM 788 C CA . ILE A 1 105 ? 54.790 38.595 62.373 1.00 25.91 105 ILE A CA 1
ATOM 789 C C . ILE A 1 105 ? 55.173 37.151 62.653 1.00 27.55 105 ILE A C 1
ATOM 790 O O . ILE A 1 105 ? 54.975 36.261 61.815 1.00 24.06 105 ILE A O 1
ATOM 795 N N . ALA A 1 106 ? 55.698 36.929 63.857 1.00 31.15 106 ALA A N 1
ATOM 796 C CA . ALA A 1 106 ? 56.247 35.644 64.269 1.00 31.95 106 ALA A CA 1
ATOM 797 C C . ALA A 1 106 ? 55.154 34.844 64.971 1.00 29.21 106 ALA A C 1
ATOM 798 O O . ALA A 1 106 ? 55.023 34.857 66.194 1.00 30.39 106 ALA A O 1
ATOM 800 N N . VAL A 1 107 ? 54.342 34.147 64.165 1.00 30.04 107 VAL A N 1
ATOM 801 C CA . VAL A 1 107 ? 53.393 33.187 64.727 1.00 30.25 107 VAL A CA 1
ATOM 802 C C . VAL A 1 107 ? 54.153 32.084 65.448 1.00 36.79 107 VAL A C 1
ATOM 803 O O . VAL A 1 107 ? 53.807 31.707 66.576 1.00 38.08 107 VAL A O 1
ATOM 807 N N . ALA A 1 108 ? 55.222 31.574 64.821 1.00 29.49 108 ALA A N 1
ATOM 808 C CA . ALA A 1 108 ? 56.266 30.820 65.496 1.00 33.00 108 ALA A CA 1
ATOM 809 C C . ALA A 1 108 ? 57.507 31.693 65.654 1.00 36.10 108 ALA A C 1
ATOM 810 O O . ALA A 1 108 ? 57.748 32.604 64.859 1.00 36.65 108 ALA A O 1
ATOM 812 N N . ASP A 1 109 ? 58.296 31.402 66.689 1.00 36.07 109 ASP A N 1
ATOM 813 C CA . ASP A 1 109 ? 59.522 32.150 66.942 1.00 37.11 109 ASP A CA 1
ATOM 814 C C . ASP A 1 109 ? 60.432 32.136 65.722 1.00 37.37 109 ASP A C 1
ATOM 815 O O . ASP A 1 109 ? 60.587 31.112 65.053 1.00 32.68 109 ASP A O 1
ATOM 820 N N . LEU A 1 110 ? 61.028 33.281 65.426 1.00 35.65 110 LEU A N 1
ATOM 821 C CA . LEU A 1 110 ? 61.946 33.339 64.301 1.00 36.43 110 LEU A CA 1
ATOM 822 C C . LEU A 1 110 ? 63.219 32.595 64.680 1.00 37.48 110 LEU A C 1
ATOM 823 O O . LEU A 1 110 ? 63.726 32.769 65.797 1.00 37.98 110 LEU A O 1
ATOM 828 N N . PRO A 1 111 ? 63.749 31.742 63.801 1.00 40.00 111 PRO A N 1
ATOM 829 C CA . PRO A 1 111 ? 65.026 31.088 64.102 1.00 41.17 111 PRO A CA 1
ATOM 830 C C . PRO A 1 111 ? 66.225 32.002 63.900 1.00 47.57 111 PRO A C 1
ATOM 831 O O . PRO A 1 111 ? 67.307 31.693 64.422 1.00 48.34 111 PRO A O 1
ATOM 835 N N . THR A 1 112 ? 66.058 33.121 63.188 1.00 45.22 112 THR A N 1
ATOM 836 C CA . THR A 1 112 ? 67.136 34.066 62.928 1.00 40.30 112 THR A CA 1
ATOM 837 C C . THR A 1 112 ? 66.565 35.473 62.839 1.00 46.15 112 THR A C 1
ATOM 838 O O . THR A 1 112 ? 65.356 35.667 62.681 1.00 42.05 112 THR A O 1
ATOM 842 N N . GLY A 1 113 ? 67.458 36.456 62.944 1.00 41.89 113 GLY A N 1
ATOM 843 C CA . GLY A 1 113 ? 67.046 37.838 62.847 1.00 43.50 113 GLY A CA 1
ATOM 844 C C . GLY A 1 113 ? 66.666 38.222 61.432 1.00 43.95 113 GLY A C 1
ATOM 845 O O . GLY A 1 113 ? 66.995 37.542 60.454 1.00 43.26 113 GLY A O 1
ATOM 846 N N . VAL A 1 114 ? 65.946 39.340 61.328 1.00 37.19 114 VAL A N 1
ATOM 847 C CA . VAL A 1 114 ? 65.469 39.815 60.038 1.00 37.85 114 VAL A CA 1
ATOM 848 C C . VAL A 1 114 ? 65.858 41.279 59.865 1.00 35.71 114 VAL A C 1
ATOM 849 O O . VAL A 1 114 ? 65.084 42.089 59.339 1.00 37.02 114 VAL A O 1
ATOM 853 N N . GLY A 1 115 ? 67.067 41.632 60.296 1.00 38.07 115 GLY A N 1
ATOM 854 C CA . GLY A 1 115 ? 67.578 42.957 59.990 1.00 30.46 115 GLY A CA 1
ATOM 855 C C . GLY A 1 115 ? 66.787 44.052 60.683 1.00 41.47 115 GLY A C 1
ATOM 856 O O . GLY A 1 115 ? 66.417 43.947 61.858 1.00 45.35 115 GLY A O 1
ATOM 857 N N . THR A 1 116 ? 66.530 45.128 59.950 1.00 34.75 116 THR A N 1
ATOM 858 C CA . THR A 1 116 ? 65.766 46.230 60.515 1.00 41.30 116 THR A CA 1
ATOM 859 C C . THR A 1 116 ? 64.261 46.008 60.443 1.00 35.39 116 THR A C 1
ATOM 860 O O . THR A 1 116 ? 63.502 46.893 60.850 1.00 34.52 116 THR A O 1
ATOM 864 N N . THR A 1 117 ? 63.799 44.883 59.926 1.00 32.84 117 THR A N 1
ATOM 865 C CA . THR A 1 117 ? 62.352 44.700 59.847 1.00 35.70 117 THR A CA 1
ATOM 866 C C . THR A 1 117 ? 61.785 44.495 61.246 1.00 27.20 117 THR A C 1
ATOM 867 O O . THR A 1 117 ? 62.236 43.589 61.960 1.00 32.80 117 THR A O 1
ATOM 871 N N . PRO A 1 118 ? 60.847 45.335 61.696 1.00 28.38 118 PRO A N 1
ATOM 872 C CA . PRO A 1 118 ? 60.216 45.106 62.996 1.00 30.81 118 PRO A CA 1
ATOM 873 C C . PRO A 1 118 ? 59.552 43.740 63.043 1.00 31.89 118 PRO A C 1
ATOM 874 O O . PRO A 1 118 ? 59.056 43.224 62.036 1.00 28.26 118 PRO A O 1
ATOM 878 N N . VAL A 1 119 ? 59.544 43.163 64.238 1.00 32.43 119 VAL A N 1
ATOM 879 C CA . VAL A 1 119 ? 59.003 41.837 64.472 1.00 30.82 119 VAL A CA 1
ATOM 880 C C . VAL A 1 119 ? 57.958 41.952 65.573 1.00 36.16 119 VAL A C 1
ATOM 881 O O . VAL A 1 119 ? 58.132 42.715 66.533 1.00 31.05 119 VAL A O 1
ATOM 885 N N . ILE A 1 120 ? 56.858 41.228 65.415 1.00 32.14 120 ILE A N 1
ATOM 886 C CA . ILE A 1 120 ? 55.894 41.038 66.493 1.00 33.04 120 ILE A CA 1
ATOM 887 C C . ILE A 1 120 ? 56.110 39.629 67.014 1.00 29.20 120 ILE A C 1
ATOM 888 O O . ILE A 1 120 ? 56.030 38.661 66.244 1.00 33.51 120 ILE A O 1
ATOM 893 N N . THR A 1 121 ? 56.425 39.514 68.306 1.00 33.55 121 THR A N 1
ATOM 894 C CA . THR A 1 121 ? 56.778 38.232 68.895 1.00 34.68 121 THR A CA 1
ATOM 895 C C . THR A 1 121 ? 55.521 37.390 69.117 1.00 33.77 121 THR A C 1
ATOM 896 O O . THR A 1 121 ? 54.402 37.915 69.098 1.00 28.46 121 THR A O 1
ATOM 900 N N . PRO A 1 122 ? 55.670 36.066 69.274 1.00 31.99 122 PRO A N 1
ATOM 901 C CA . PRO A 1 122 ? 54.476 35.235 69.525 1.00 35.54 122 PRO A CA 1
ATOM 902 C C . PRO A 1 122 ? 53.706 35.654 70.755 1.00 30.96 122 PRO A C 1
ATOM 903 O O . PRO A 1 122 ? 52.483 35.485 70.788 1.00 29.35 122 PRO A O 1
ATOM 907 N N . ASP A 1 123 ? 54.390 36.190 71.768 1.00 33.37 123 ASP A N 1
ATOM 908 C CA . ASP A 1 123 ? 53.715 36.646 72.981 1.00 35.54 123 ASP A CA 1
ATOM 909 C C . ASP A 1 123 ? 52.980 37.957 72.740 1.00 36.18 123 ASP A C 1
ATOM 910 O O . ASP A 1 123 ? 51.847 38.138 73.213 1.00 35.15 123 ASP A O 1
ATOM 915 N N . GLN A 1 124 ? 53.631 38.879 72.022 1.00 32.25 124 GLN A N 1
ATOM 916 C CA . GLN A 1 124 ? 52.996 40.129 71.629 1.00 35.02 124 GLN A CA 1
ATOM 917 C C . GLN A 1 124 ? 51.802 39.864 70.726 1.00 31.85 124 GLN A C 1
ATOM 918 O O . GLN A 1 124 ? 50.760 40.518 70.853 1.00 29.05 124 GLN A O 1
ATOM 924 N N . LEU A 1 125 ? 51.933 38.897 69.814 1.00 28.67 125 LEU A N 1
ATOM 925 C CA . LEU A 1 125 ? 50.792 38.512 68.996 1.00 25.87 125 LEU A CA 1
ATOM 926 C C . LEU A 1 125 ? 49.660 37.996 69.867 1.00 29.26 125 LEU A C 1
ATOM 927 O O . LEU A 1 125 ? 48.512 38.418 69.715 1.00 27.85 125 LEU A O 1
ATOM 932 N N . ALA A 1 126 ? 49.968 37.073 70.790 1.00 31.98 126 ALA A N 1
ATOM 933 C CA . ALA A 1 126 ? 48.965 36.601 71.747 1.00 28.81 126 ALA A CA 1
ATOM 934 C C . ALA A 1 126 ? 48.272 37.763 72.443 1.00 30.28 126 ALA A C 1
ATOM 935 O O . ALA A 1 126 ? 47.053 37.731 72.663 1.00 27.46 126 ALA A O 1
ATOM 937 N N . ALA A 1 127 ? 49.035 38.801 72.797 1.00 29.85 127 ALA A N 1
ATOM 938 C CA . ALA A 1 127 ? 48.441 39.920 73.513 1.00 26.36 127 ALA A CA 1
ATOM 939 C C . ALA A 1 127 ? 47.504 40.699 72.610 1.00 27.02 127 ALA A C 1
ATOM 940 O O . ALA A 1 127 ? 46.438 41.140 73.051 1.00 32.09 127 ALA A O 1
ATOM 942 N N . ILE A 1 128 ? 47.872 40.860 71.337 1.00 27.40 128 ILE A N 1
ATOM 943 C CA . ILE A 1 128 ? 47.026 41.615 70.421 1.00 25.17 128 ILE A CA 1
ATOM 944 C C . ILE A 1 128 ? 45.692 40.901 70.227 1.00 25.67 128 ILE A C 1
ATOM 945 O O . ILE A 1 128 ? 44.618 41.506 70.376 1.00 27.17 128 ILE A O 1
ATOM 950 N N . PHE A 1 129 ? 45.745 39.595 69.900 1.00 22.83 129 PHE A N 1
ATOM 951 C CA . PHE A 1 129 ? 44.529 38.814 69.665 1.00 24.43 129 PHE A CA 1
ATOM 952 C C . PHE A 1 129 ? 43.575 38.876 70.858 1.00 25.93 129 PHE A C 1
ATOM 953 O O . PHE A 1 129 ? 42.359 38.758 70.682 1.00 30.11 129 PHE A O 1
ATOM 961 N N . ALA A 1 130 ? 44.102 39.057 72.070 1.00 28.47 130 ALA A N 1
ATOM 962 C CA . ALA A 1 130 ? 43.304 39.162 73.286 1.00 27.63 130 ALA A CA 1
ATOM 963 C C . ALA A 1 130 ? 42.947 40.605 73.630 1.00 28.58 130 ALA A C 1
ATOM 964 O O . ALA A 1 130 ? 42.671 40.910 74.798 1.00 27.93 130 ALA A O 1
ATOM 966 N N . THR A 1 131 ? 42.928 41.494 72.639 1.00 26.02 131 THR A N 1
ATOM 967 C CA . THR A 1 131 ? 42.664 42.912 72.857 1.00 25.75 131 THR A CA 1
ATOM 968 C C . THR A 1 131 ? 41.521 43.291 71.927 1.00 27.93 131 THR A C 1
ATOM 969 O O . THR A 1 131 ? 41.731 43.853 70.842 1.00 31.22 131 THR A O 1
ATOM 973 N N . PRO A 1 132 ? 40.287 42.977 72.317 1.00 26.30 132 PRO A N 1
ATOM 974 C CA . PRO A 1 132 ? 39.170 43.087 71.376 1.00 29.33 132 PRO A CA 1
ATOM 975 C C . PRO A 1 132 ? 38.887 44.524 70.977 1.00 27.35 132 PRO A C 1
ATOM 976 O O . PRO A 1 132 ? 38.904 45.446 71.803 1.00 26.63 132 PRO A O 1
ATOM 980 N N . VAL A 1 133 ? 38.628 44.701 69.684 1.00 25.39 133 VAL A N 1
ATOM 981 C CA . VAL A 1 133 ? 38.256 45.985 69.118 1.00 26.40 133 VAL A CA 1
ATOM 982 C C . VAL A 1 133 ? 36.916 45.819 68.428 1.00 33.18 133 VAL A C 1
ATOM 983 O O . VAL A 1 133 ? 36.482 44.707 68.106 1.00 35.81 133 VAL A O 1
ATOM 987 N N . ASP A 1 134 ? 36.252 46.947 68.225 1.00 30.73 134 ASP A N 1
ATOM 988 C CA . ASP A 1 134 ? 35.025 47.043 67.443 1.00 30.46 134 ASP A CA 1
ATOM 989 C C . ASP A 1 134 ? 35.445 47.681 66.127 1.00 31.76 134 ASP A C 1
ATOM 990 O O . ASP A 1 134 ? 35.514 48.900 66.020 1.00 29.43 134 ASP A O 1
ATOM 995 N N . TYR A 1 135 ? 35.759 46.858 65.133 1.00 31.10 135 TYR A N 1
ATOM 996 C CA . TYR A 1 135 ? 36.581 47.306 64.016 1.00 34.65 135 TYR A CA 1
ATOM 997 C C . TYR A 1 135 ? 35.751 47.564 62.767 1.00 34.45 135 TYR A C 1
ATOM 998 O O . TYR A 1 135 ? 34.948 46.721 62.358 1.00 32.17 135 TYR A O 1
ATOM 1007 N N . GLN A 1 136 ? 35.964 48.739 62.173 1.00 36.30 136 GLN A N 1
ATOM 1008 C CA . GLN A 1 136 ? 35.486 49.066 60.837 1.00 41.90 136 GLN A CA 1
ATOM 1009 C C . GLN A 1 136 ? 36.513 48.552 59.833 1.00 36.85 136 GLN A C 1
ATOM 1010 O O . GLN A 1 136 ? 37.643 49.041 59.794 1.00 36.70 136 GLN A O 1
ATOM 1016 N N . ALA A 1 137 ? 36.129 47.570 59.022 1.00 40.74 137 ALA A N 1
ATOM 1017 C CA . ALA A 1 137 ? 37.028 47.027 58.003 1.00 37.88 137 ALA A CA 1
ATOM 1018 C C . ALA A 1 137 ? 36.936 47.844 56.711 1.00 39.31 137 ALA A C 1
ATOM 1019 O O . ALA A 1 137 ? 36.564 47.349 55.641 1.00 41.02 137 ALA A O 1
ATOM 1021 N N . ASP A 1 138 ? 37.286 49.123 56.818 1.00 34.67 138 ASP A N 1
ATOM 1022 C CA . ASP A 1 138 ? 37.012 50.054 55.734 1.00 33.81 138 ASP A CA 1
ATOM 1023 C C . ASP A 1 138 ? 38.146 50.169 54.729 1.00 30.05 138 ASP A C 1
ATOM 1024 O O . ASP A 1 138 ? 37.962 50.801 53.690 1.00 35.13 138 ASP A O 1
ATOM 1029 N N . HIS A 1 139 ? 39.302 49.580 54.993 1.00 34.04 139 HIS A N 1
ATOM 1030 C CA . HIS A 1 139 ? 40.414 49.699 54.060 1.00 35.91 139 HIS A CA 1
ATOM 1031 C C . HIS A 1 139 ? 41.066 48.341 53.811 1.00 30.20 139 HIS A C 1
ATOM 1032 O O . HIS A 1 139 ? 42.291 48.234 53.693 1.00 24.74 139 HIS A O 1
ATOM 1039 N N . VAL A 1 140 ? 40.250 47.280 53.704 1.00 32.76 140 VAL A N 1
ATOM 1040 C CA . VAL A 1 140 ? 40.804 45.938 53.471 1.00 28.37 140 VAL A CA 1
ATOM 1041 C C . VAL A 1 140 ? 41.368 45.845 52.057 1.00 26.86 140 VAL A C 1
ATOM 1042 O O . VAL A 1 140 ? 41.044 46.639 51.169 1.00 20.77 140 VAL A O 1
ATOM 1046 N N . VAL A 1 141 ? 42.223 44.837 51.845 1.00 26.50 141 VAL A N 1
ATOM 1047 C CA . VAL A 1 141 ? 42.726 44.558 50.506 1.00 26.13 141 VAL A CA 1
ATOM 1048 C C . VAL A 1 141 ? 41.564 44.277 49.563 1.00 27.46 141 VAL A C 1
ATOM 1049 O O . VAL A 1 141 ? 40.691 43.452 49.858 1.00 25.38 141 VAL A O 1
ATOM 1053 N N . SER A 1 142 ? 41.534 44.983 48.429 1.00 26.40 142 SER A N 1
ATOM 1054 C CA . SER A 1 142 ? 40.519 44.720 47.418 1.00 26.59 142 SER A CA 1
ATOM 1055 C C . SER A 1 142 ? 41.070 44.992 46.018 1.00 30.97 142 SER A C 1
ATOM 1056 O O . SER A 1 142 ? 42.101 45.648 45.840 1.00 29.03 142 SER A O 1
ATOM 1059 N N . GLY A 1 143 ? 40.344 44.495 45.015 1.00 25.75 143 GLY A N 1
ATOM 1060 C CA . GLY A 1 143 ? 40.622 44.892 43.645 1.00 27.79 143 GLY A CA 1
ATOM 1061 C C . GLY A 1 143 ? 41.905 44.267 43.132 1.00 30.36 143 GLY A C 1
ATOM 1062 O O . GLY A 1 143 ? 42.178 43.081 43.357 1.00 27.70 143 GLY A O 1
ATOM 1063 N N . ASP A 1 144 ? 42.706 45.077 42.421 1.00 26.45 144 ASP A N 1
ATOM 1064 C CA . ASP A 1 144 ? 44.006 44.653 41.900 1.00 28.75 144 ASP A CA 1
ATOM 1065 C C . ASP A 1 144 ? 45.119 44.723 42.934 1.00 30.95 144 ASP A C 1
ATOM 1066 O O . ASP A 1 144 ? 46.283 44.508 42.578 1.00 29.02 144 ASP A O 1
ATOM 1071 N N . ASP A 1 145 ? 44.813 45.027 44.189 1.00 27.11 145 ASP A N 1
ATOM 1072 C CA . ASP A 1 145 ? 45.867 45.168 45.181 1.00 30.68 145 ASP A CA 1
ATOM 1073 C C . ASP A 1 145 ? 46.350 43.805 45.680 1.00 29.14 145 ASP A C 1
ATOM 1074 O O . ASP A 1 145 ? 45.579 42.848 45.773 1.00 25.85 145 ASP A O 1
ATOM 1079 N N . ASN A 1 146 ? 47.650 43.725 45.991 1.00 24.63 146 ASN A N 1
ATOM 1080 C CA . ASN A 1 146 ? 48.253 42.481 46.473 1.00 26.35 146 ASN A CA 1
ATOM 1081 C C . ASN A 1 146 ? 47.501 41.939 47.684 1.00 28.61 146 ASN A C 1
ATOM 1082 O O . ASN A 1 146 ? 47.234 42.670 48.646 1.00 24.29 146 ASN A O 1
ATOM 1087 N N . TYR A 1 147 ? 47.174 40.646 47.632 1.00 23.59 147 TYR A N 1
ATOM 1088 C CA . TYR A 1 147 ? 46.539 39.950 48.742 1.00 22.59 147 TYR A CA 1
ATOM 1089 C C . TYR A 1 147 ? 47.518 39.022 49.447 1.00 22.73 147 TYR A C 1
ATOM 1090 O O . TYR A 1 147 ? 47.740 39.154 50.653 1.00 24.35 147 TYR A O 1
ATOM 1099 N N . TYR A 1 148 ? 48.115 38.064 48.733 1.00 25.80 148 TYR A N 1
ATOM 1100 C CA . TYR A 1 148 ? 49.275 37.382 49.263 1.00 21.70 148 TYR A CA 1
ATOM 1101 C C . TYR A 1 148 ? 50.396 37.414 48.233 1.00 23.79 148 TYR A C 1
ATOM 1102 O O . TYR A 1 148 ? 50.168 37.609 47.036 1.00 26.27 148 TYR A O 1
ATOM 1111 N N . ILE A 1 149 ? 51.620 37.253 48.720 1.00 25.17 149 ILE A N 1
ATOM 1112 C CA . ILE A 1 149 ? 52.787 37.066 47.869 1.00 27.08 149 ILE A CA 1
ATOM 1113 C C . ILE A 1 149 ? 53.440 35.768 48.303 1.00 25.05 149 ILE A C 1
ATOM 1114 O O . ILE A 1 149 ? 54.021 35.686 49.392 1.00 26.47 149 ILE A O 1
ATOM 1119 N N . ILE A 1 150 ? 53.341 34.748 47.473 1.00 22.68 150 ILE A N 1
ATOM 1120 C CA . ILE A 1 150 ? 53.914 33.455 47.793 1.00 27.89 150 ILE A CA 1
ATOM 1121 C C . ILE A 1 150 ? 55.178 33.302 46.964 1.00 29.69 150 ILE A C 1
ATOM 1122 O O . ILE A 1 150 ? 55.156 33.509 45.745 1.00 26.72 150 ILE A O 1
ATOM 1127 N N . PHE A 1 151 ? 56.280 32.969 47.631 1.00 30.25 151 PHE A N 1
ATOM 1128 C CA . PHE A 1 151 ? 57.574 32.829 46.976 1.00 33.57 151 PHE A CA 1
ATOM 1129 C C . PHE A 1 151 ? 57.755 31.400 46.487 1.00 30.34 151 PHE A C 1
ATOM 1130 O O . PHE A 1 151 ? 57.490 30.448 47.229 1.00 33.84 151 PHE A O 1
ATOM 1138 N N . THR A 1 152 ? 58.185 31.254 45.235 1.00 31.22 152 THR A N 1
ATOM 1139 C CA . THR A 1 152 ? 58.474 29.932 44.677 1.00 31.12 152 THR A CA 1
ATOM 1140 C C . THR A 1 152 ? 59.695 29.298 45.341 1.00 37.46 152 THR A C 1
ATOM 1141 O O . THR A 1 152 ? 59.835 28.066 45.343 1.00 45.56 152 THR A O 1
ATOM 1145 N N . MET A 1 158 ? 66.308 31.688 41.637 1.00 47.97 158 MET A N 1
ATOM 1146 C CA . MET A 1 158 ? 65.958 31.933 43.036 1.00 50.00 158 MET A CA 1
ATOM 1147 C C . MET A 1 158 ? 64.465 31.770 43.316 1.00 49.23 158 MET A C 1
ATOM 1148 O O . MET A 1 158 ? 63.633 31.611 42.409 1.00 45.07 158 MET A O 1
ATOM 1153 N N . PRO A 1 159 ? 64.128 31.815 44.594 1.00 42.85 159 PRO A N 1
ATOM 1154 C CA . PRO A 1 159 ? 62.746 32.113 44.976 1.00 46.22 159 PRO A CA 1
ATOM 1155 C C . PRO A 1 159 ? 62.302 33.488 44.476 1.00 42.45 159 PRO A C 1
ATOM 1156 O O . PRO A 1 159 ? 63.028 34.481 44.589 1.00 39.58 159 PRO A O 1
ATOM 1160 N N . LYS A 1 160 ? 61.080 33.532 43.929 1.00 36.00 160 LYS A N 1
ATOM 1161 C CA . LYS A 1 160 ? 60.476 34.734 43.368 1.00 35.64 160 LYS A CA 1
ATOM 1162 C C . LYS A 1 160 ? 59.113 34.982 44.008 1.00 32.30 160 LYS A C 1
ATOM 1163 O O . LYS A 1 160 ? 58.323 34.051 44.185 1.00 32.74 160 LYS A O 1
ATOM 1169 N N . GLY A 1 161 ? 58.827 36.241 44.322 1.00 32.24 161 GLY A N 1
ATOM 1170 C CA . GLY A 1 161 ? 57.589 36.592 44.998 1.00 29.33 161 GLY A CA 1
ATOM 1171 C C . GLY A 1 161 ? 56.423 36.838 44.064 1.00 28.05 161 GLY A C 1
ATOM 1172 O O . GLY A 1 161 ? 56.271 37.937 43.518 1.00 29.85 161 GLY A O 1
ATOM 1173 N N . VAL A 1 162 ? 55.581 35.823 43.897 1.00 24.29 162 VAL A N 1
ATOM 1174 C CA . VAL A 1 162 ? 54.381 35.901 43.060 1.00 27.66 162 VAL A CA 1
ATOM 1175 C C . VAL A 1 162 ? 53.338 36.756 43.776 1.00 24.25 162 VAL A C 1
ATOM 1176 O O . VAL A 1 162 ? 52.822 36.384 44.833 1.00 25.34 162 VAL A O 1
ATOM 1180 N N . GLN A 1 163 ? 53.028 37.908 43.209 1.00 21.35 163 GLN A N 1
ATOM 1181 C CA . GLN A 1 163 ? 52.022 38.780 43.795 1.00 27.07 163 GLN A CA 1
ATOM 1182 C C . GLN A 1 163 ? 50.646 38.342 43.300 1.00 27.35 163 GLN A C 1
ATOM 1183 O O . GLN A 1 163 ? 50.378 38.362 42.094 1.00 25.21 163 GLN A O 1
ATOM 1189 N N . ILE A 1 164 ? 49.778 37.938 44.220 1.00 27.55 164 ILE A N 1
ATOM 1190 C CA . ILE A 1 164 ? 48.409 37.558 43.888 1.00 25.89 164 ILE A CA 1
ATOM 1191 C C . ILE A 1 164 ? 47.469 38.598 44.492 1.00 28.26 164 ILE A C 1
ATOM 1192 O O . ILE A 1 164 ? 47.415 38.755 45.719 1.00 27.87 164 ILE A O 1
ATOM 1197 N N . SER A 1 165 ? 46.729 39.306 43.635 1.00 26.77 165 SER A N 1
ATOM 1198 C CA . SER A 1 165 ? 45.809 40.347 44.058 1.00 26.22 165 SER A CA 1
ATOM 1199 C C . SER A 1 165 ? 44.513 39.758 44.626 1.00 24.64 165 SER A C 1
ATOM 1200 O O . SER A 1 165 ? 44.243 38.564 44.528 1.00 24.81 165 SER A O 1
ATOM 1203 N N . HIS A 1 166 ? 43.697 40.618 45.235 1.00 26.47 166 HIS A N 1
ATOM 1204 C CA . HIS A 1 166 ? 42.406 40.150 45.731 1.00 26.70 166 HIS A CA 1
ATOM 1205 C C . HIS A 1 166 ? 41.579 39.538 44.602 1.00 24.29 166 HIS A C 1
ATOM 1206 O O . HIS A 1 166 ? 40.985 38.472 44.764 1.00 25.98 166 HIS A O 1
ATOM 1213 N N . ASP A 1 167 ? 41.510 40.213 43.454 1.00 24.96 167 ASP A N 1
ATOM 1214 C CA . ASP A 1 167 ? 40.658 39.731 42.370 1.00 25.04 167 ASP A CA 1
ATOM 1215 C C . ASP A 1 167 ? 41.254 38.492 41.686 1.00 24.90 167 ASP A C 1
ATOM 1216 O O . ASP A 1 167 ? 40.508 37.661 41.156 1.00 21.54 167 ASP A O 1
ATOM 1221 N N . ASN A 1 168 ? 42.591 38.383 41.654 1.00 23.22 168 ASN A N 1
ATOM 1222 C CA . ASN A 1 168 ? 43.260 37.142 41.261 1.00 25.08 168 ASN A CA 1
ATOM 1223 C C . ASN A 1 168 ? 42.704 35.962 42.049 1.00 23.83 168 ASN A C 1
ATOM 1224 O O . ASN A 1 168 ? 42.326 34.929 41.489 1.00 20.23 168 ASN A O 1
ATOM 1229 N N . LEU A 1 169 ? 42.684 36.104 43.376 1.00 24.83 169 LEU A N 1
ATOM 1230 C CA . LEU A 1 169 ? 42.270 35.011 44.245 1.00 27.38 169 LEU A CA 1
ATOM 1231 C C . LEU A 1 169 ? 40.793 34.677 44.061 1.00 25.21 169 LEU A C 1
ATOM 1232 O O . LEU A 1 169 ? 40.400 33.510 44.194 1.00 27.98 169 LEU A O 1
ATOM 1237 N N . VAL A 1 170 ? 39.964 35.677 43.754 1.00 28.17 170 VAL A N 1
ATOM 1238 C CA . VAL A 1 170 ? 38.533 35.427 43.599 1.00 22.66 170 VAL A CA 1
ATOM 1239 C C . VAL A 1 170 ? 38.261 34.677 42.305 1.00 25.39 170 VAL A C 1
ATOM 1240 O O . VAL A 1 170 ? 37.383 33.807 42.251 1.00 25.13 170 VAL A O 1
ATOM 1244 N N . SER A 1 171 ? 39.018 34.977 41.244 1.00 25.85 171 SER A N 1
ATOM 1245 C CA . SER A 1 171 ? 38.913 34.164 40.035 1.00 24.96 171 SER A CA 1
ATOM 1246 C C . SER A 1 171 ? 39.145 32.695 40.356 1.00 25.70 171 SER A C 1
ATOM 1247 O O . SER A 1 171 ? 38.361 31.820 39.960 1.00 25.32 171 SER A O 1
ATOM 1250 N N . TYR A 1 172 ? 40.222 32.414 41.093 1.00 23.60 172 TYR A N 1
ATOM 1251 C CA . TYR A 1 172 ? 40.494 31.051 41.530 1.00 25.93 172 TYR A CA 1
ATOM 1252 C C . TYR A 1 172 ? 39.386 30.514 42.439 1.00 25.72 172 TYR A C 1
ATOM 1253 O O . TYR A 1 172 ? 38.924 29.384 42.262 1.00 26.70 172 TYR A O 1
ATOM 1262 N N . VAL A 1 173 ? 38.994 31.284 43.460 1.00 25.01 173 VAL A N 1
ATOM 1263 C CA . VAL A 1 173 ? 38.045 30.761 44.447 1.00 26.95 173 VAL A CA 1
ATOM 1264 C C . VAL A 1 173 ? 36.695 30.468 43.797 1.00 27.55 173 VAL A C 1
ATOM 1265 O O . VAL A 1 173 ? 36.088 29.415 44.042 1.00 30.72 173 VAL A O 1
ATOM 1269 N N . ASP A 1 174 ? 36.216 31.383 42.945 1.00 28.31 174 ASP A N 1
ATOM 1270 C CA . ASP A 1 174 ? 34.944 31.193 42.244 1.00 28.75 174 ASP A CA 1
ATOM 1271 C C . ASP A 1 174 ? 34.922 29.882 41.475 1.00 27.50 174 ASP A C 1
ATOM 1272 O O . ASP A 1 174 ? 33.916 29.161 41.485 1.00 28.05 174 ASP A O 1
ATOM 1277 N N . TRP A 1 175 ? 36.014 29.579 40.769 1.00 27.86 175 TRP A N 1
ATOM 1278 C CA . TRP A 1 175 ? 36.124 28.317 40.045 1.00 26.82 175 TRP A CA 1
ATOM 1279 C C . TRP A 1 175 ? 35.948 27.123 40.981 1.00 29.40 175 TRP A C 1
ATOM 1280 O O . TRP A 1 175 ? 35.190 26.191 40.678 1.00 30.24 175 TRP A O 1
ATOM 1291 N N . MET A 1 176 ? 36.626 27.140 42.136 1.00 27.07 176 MET A N 1
ATOM 1292 C CA . MET A 1 176 ? 36.523 26.017 43.060 1.00 27.29 176 MET A CA 1
ATOM 1293 C C . MET A 1 176 ? 35.129 25.877 43.646 1.00 27.83 176 MET A C 1
ATOM 1294 O O . MET A 1 176 ? 34.713 24.760 43.978 1.00 28.20 176 MET A O 1
ATOM 1299 N N . LEU A 1 177 ? 34.386 26.970 43.745 1.00 29.30 177 LEU A N 1
ATOM 1300 C CA . LEU A 1 177 ? 33.030 26.918 44.263 1.00 25.31 177 LEU A CA 1
ATOM 1301 C C . LEU A 1 177 ? 32.007 26.603 43.182 1.00 27.64 177 LEU A C 1
ATOM 1302 O O . LEU A 1 177 ? 30.808 26.614 43.462 1.00 28.38 177 LEU A O 1
ATOM 1307 N N . SER A 1 178 ? 32.449 26.309 41.966 1.00 28.95 178 SER A N 1
ATOM 1308 C CA . SER A 1 178 ? 31.547 26.093 40.853 1.00 26.49 178 SER A CA 1
ATOM 1309 C C . SER A 1 178 ? 31.211 24.614 40.687 1.00 29.96 178 SER A C 1
ATOM 1310 O O . SER A 1 178 ? 31.735 23.731 41.372 1.00 25.93 178 SER A O 1
ATOM 1313 N N . ASP A 1 179 ? 30.356 24.344 39.710 1.00 32.77 179 ASP A N 1
ATOM 1314 C CA . ASP A 1 179 ? 29.889 23.003 39.423 1.00 34.10 179 ASP A CA 1
ATOM 1315 C C . ASP A 1 179 ? 30.958 22.114 38.797 1.00 35.05 179 ASP A C 1
ATOM 1316 O O . ASP A 1 179 ? 30.680 20.933 38.586 1.00 29.69 179 ASP A O 1
ATOM 1321 N N . ASP A 1 180 ? 32.153 22.634 38.487 1.00 34.08 180 ASP A N 1
ATOM 1322 C CA . ASP A 1 180 ? 33.240 21.756 38.060 1.00 28.68 180 ASP A CA 1
ATOM 1323 C C . ASP A 1 180 ? 33.572 20.754 39.155 1.00 27.58 180 ASP A C 1
ATOM 1324 O O . ASP A 1 180 ? 33.860 19.581 38.882 1.00 28.16 180 ASP A O 1
ATOM 1329 N N . PHE A 1 181 ? 33.484 21.190 40.408 1.00 25.21 181 PHE A N 1
ATOM 1330 C CA . PHE A 1 181 ? 33.883 20.397 41.557 1.00 27.70 181 PHE A CA 1
ATOM 1331 C C . PHE A 1 181 ? 32.728 19.971 42.452 1.00 30.36 181 PHE A C 1
ATOM 1332 O O . PHE A 1 181 ? 32.796 18.896 43.063 1.00 25.79 181 PHE A O 1
ATOM 1340 N N . GLY A 1 182 ? 31.671 20.770 42.527 1.00 29.32 182 GLY A N 1
ATOM 1341 C CA . GLY A 1 182 ? 30.556 20.472 43.397 1.00 29.94 182 GLY A CA 1
ATOM 1342 C C . GLY A 1 182 ? 30.957 20.261 44.844 1.00 33.40 182 GLY A C 1
ATOM 1343 O O . GLY A 1 182 ? 30.506 19.294 45.473 1.00 33.98 182 GLY A O 1
ATOM 1344 N N . LEU A 1 183 ? 31.796 21.144 45.389 1.00 26.16 183 LEU A N 1
ATOM 1345 C CA . LEU A 1 183 ? 32.180 21.010 46.787 1.00 27.49 183 LEU A CA 1
ATOM 1346 C C . LEU A 1 183 ? 30.944 21.111 47.681 1.00 28.31 183 LEU A C 1
ATOM 1347 O O . LEU A 1 183 ? 30.005 21.837 47.356 1.00 30.53 183 LEU A O 1
ATOM 1352 N N . PRO A 1 184 ? 30.913 20.397 48.808 1.00 26.72 184 PRO A N 1
ATOM 1353 C CA . PRO A 1 184 ? 29.776 20.537 49.725 1.00 34.73 184 PRO A CA 1
ATOM 1354 C C . PRO A 1 184 ? 29.773 21.910 50.371 1.00 29.65 184 PRO A C 1
ATOM 1355 O O . PRO A 1 184 ? 30.819 22.541 50.532 1.00 25.15 184 PRO A O 1
ATOM 1359 N N . ASP A 1 185 ? 28.576 22.382 50.725 1.00 25.75 185 ASP A N 1
ATOM 1360 C CA . ASP A 1 185 ? 28.472 23.593 51.534 1.00 27.58 185 ASP A CA 1
ATOM 1361 C C . ASP A 1 185 ? 29.042 23.328 52.928 1.00 29.77 185 ASP A C 1
ATOM 1362 O O . ASP A 1 185 ? 28.932 22.221 53.461 1.00 26.05 185 ASP A O 1
ATOM 1367 N N . GLN A 1 186 ? 29.663 24.350 53.526 1.00 27.26 186 GLN A N 1
ATOM 1368 C CA . GLN A 1 186 ? 30.417 24.210 54.771 1.00 28.10 186 GLN A CA 1
ATOM 1369 C C . GLN A 1 186 ? 31.287 22.936 54.769 1.00 26.28 186 GLN A C 1
ATOM 1370 O O . GLN A 1 186 ? 31.092 22.052 55.608 1.00 22.08 186 GLN A O 1
ATOM 1376 N N . PRO A 1 187 ? 32.246 22.822 53.849 1.00 23.14 187 PRO A N 1
ATOM 1377 C CA . PRO A 1 187 ? 33.035 21.588 53.775 1.00 24.90 187 PRO A CA 1
ATOM 1378 C C . PRO A 1 187 ? 33.959 21.430 54.970 1.00 27.40 187 PRO A C 1
ATOM 1379 O O . PRO A 1 187 ? 34.424 22.402 55.569 1.00 24.35 187 PRO A O 1
ATOM 1383 N N . ASN A 1 188 ? 34.235 20.178 55.315 1.00 24.39 188 ASN A N 1
ATOM 1384 C CA . ASN A 1 188 ? 35.308 19.868 56.248 1.00 23.11 188 ASN A CA 1
ATOM 1385 C C . ASN A 1 188 ? 36.529 19.457 55.432 1.00 25.38 188 ASN A C 1
ATOM 1386 O O . ASN A 1 188 ? 36.523 18.407 54.780 1.00 24.38 188 ASN A O 1
ATOM 1391 N N . SER A 1 189 ? 37.581 20.269 55.469 1.00 22.80 189 SER A N 1
ATOM 1392 C CA . SER A 1 189 ? 38.704 20.058 54.565 1.00 25.92 189 SER A CA 1
ATOM 1393 C C . SER A 1 189 ? 39.999 19.838 55.331 1.00 20.73 189 SER A C 1
ATOM 1394 O O . SER A 1 189 ? 40.245 20.477 56.363 1.00 21.92 189 SER A O 1
ATOM 1397 N N . LEU A 1 190 ? 40.823 18.935 54.805 1.00 19.37 190 LEU A N 1
ATOM 1398 C CA . LEU A 1 190 ? 42.189 18.777 55.285 1.00 22.27 190 LEU A CA 1
ATOM 1399 C C . LEU A 1 190 ? 43.015 20.017 54.949 1.00 24.96 190 LEU A C 1
ATOM 1400 O O . LEU A 1 190 ? 42.799 20.672 53.921 1.00 22.85 190 LEU A O 1
ATOM 1405 N N . SER A 1 191 ? 43.946 20.362 55.851 1.00 21.63 191 SER A N 1
ATOM 1406 C CA . SER A 1 191 ? 44.925 21.431 55.626 1.00 23.32 191 SER A CA 1
ATOM 1407 C C . SER A 1 191 ? 46.288 20.844 55.959 1.00 24.08 191 SER A C 1
ATOM 1408 O O . SER A 1 191 ? 46.752 20.968 57.093 1.00 23.10 191 SER A O 1
ATOM 1411 N N . GLN A 1 192 ? 46.900 20.184 54.969 1.00 27.12 192 GLN A N 1
ATOM 1412 C CA . GLN A 1 192 ? 48.200 19.548 55.120 1.00 24.46 192 GLN A CA 1
ATOM 1413 C C . GLN A 1 192 ? 49.299 20.372 54.450 1.00 25.06 192 GLN A C 1
ATOM 1414 O O . GLN A 1 192 ? 50.328 20.618 55.091 1.00 28.84 192 GLN A O 1
ATOM 1420 N N . PRO A 1 193 ? 49.164 20.809 53.195 1.00 24.97 193 PRO A N 1
ATOM 1421 C CA . PRO A 1 193 ? 50.232 21.633 52.597 1.00 25.39 193 PRO A CA 1
ATOM 1422 C C . PRO A 1 193 ? 50.535 22.846 53.456 1.00 28.28 193 PRO A C 1
ATOM 1423 O O . PRO A 1 193 ? 49.621 23.584 53.863 1.00 27.29 193 PRO A O 1
ATOM 1427 N N . PRO A 1 194 ? 51.808 23.071 53.782 1.00 28.63 194 PRO A N 1
ATOM 1428 C CA . PRO A 1 194 ? 52.162 24.271 54.545 1.00 25.85 194 PRO A CA 1
ATOM 1429 C C . PRO A 1 194 ? 51.693 25.528 53.821 1.00 23.17 194 PRO A C 1
ATOM 1430 O O . PRO A 1 194 ? 51.564 25.555 52.593 1.00 23.44 194 PRO A O 1
ATOM 1434 N N . TYR A 1 195 ? 51.404 26.572 54.604 1.00 23.37 195 TYR A N 1
ATOM 1435 C CA . TYR A 1 195 ? 50.832 27.785 54.022 1.00 23.54 195 TYR A CA 1
ATOM 1436 C C . TYR A 1 195 ? 51.850 28.578 53.214 1.00 25.53 195 TYR A C 1
ATOM 1437 O O . TYR A 1 195 ? 51.460 29.461 52.437 1.00 24.61 195 TYR A O 1
ATOM 1446 N N . SER A 1 196 ? 53.141 28.282 53.361 1.00 25.27 196 SER A N 1
ATOM 1447 C CA . SER A 1 196 ? 54.110 28.890 52.463 1.00 26.43 196 SER A CA 1
ATOM 1448 C C . SER A 1 196 ? 53.903 28.421 51.033 1.00 29.50 196 SER A C 1
ATOM 1449 O O . SER A 1 196 ? 54.358 29.094 50.106 1.00 35.61 196 SER A O 1
ATOM 1452 N N . PHE A 1 197 ? 53.196 27.307 50.838 1.00 28.40 197 PHE A N 1
ATOM 1453 C CA . PHE A 1 197 ? 52.965 26.745 49.513 1.00 32.45 197 PHE A CA 1
ATOM 1454 C C . PHE A 1 197 ? 51.633 27.214 48.954 1.00 31.96 197 PHE A C 1
ATOM 1455 O O . PHE A 1 197 ? 50.633 27.306 49.669 1.00 28.61 197 PHE A O 1
ATOM 1463 N N . ASP A 1 198 ? 51.625 27.448 47.651 1.00 30.29 198 ASP A N 1
ATOM 1464 C CA . ASP A 1 198 ? 50.418 27.819 46.932 1.00 29.27 198 ASP A CA 1
ATOM 1465 C C . ASP A 1 198 ? 49.282 26.824 47.150 1.00 31.44 198 ASP A C 1
ATOM 1466 O O . ASP A 1 198 ? 48.118 27.219 47.311 1.00 28.39 198 ASP A O 1
ATOM 1471 N N . LEU A 1 199 ? 49.598 25.527 47.134 1.00 31.33 199 LEU A N 1
ATOM 1472 C CA . LEU A 1 199 ? 48.555 24.503 47.177 1.00 31.11 199 LEU A CA 1
ATOM 1473 C C . LEU A 1 199 ? 47.675 24.632 48.423 1.00 25.91 199 LEU A C 1
ATOM 1474 O O . LEU A 1 199 ? 46.485 24.308 48.371 1.00 28.07 199 LEU A O 1
ATOM 1479 N N . SER A 1 200 ? 48.233 25.096 49.544 1.00 26.74 200 SER A N 1
ATOM 1480 C CA . SER A 1 200 ? 47.434 25.306 50.753 1.00 29.51 200 SER A CA 1
ATOM 1481 C C . SER A 1 200 ? 46.208 26.178 50.499 1.00 29.09 200 SER A C 1
ATOM 1482 O O . SER A 1 200 ? 45.192 26.033 51.191 1.00 26.68 200 SER A O 1
ATOM 1485 N N . VAL A 1 201 ? 46.282 27.064 49.499 1.00 25.32 201 VAL A N 1
ATOM 1486 C CA . VAL A 1 201 ? 45.169 27.948 49.165 1.00 31.64 201 VAL A CA 1
ATOM 1487 C C . VAL A 1 201 ? 43.982 27.142 48.677 1.00 24.88 201 VAL A C 1
ATOM 1488 O O . VAL A 1 201 ? 42.826 27.491 48.952 1.00 25.93 201 VAL A O 1
ATOM 1492 N N . MET A 1 202 ? 44.247 26.060 47.931 1.00 27.32 202 MET A N 1
ATOM 1493 C CA . MET A 1 202 ? 43.190 25.184 47.416 1.00 25.85 202 MET A CA 1
ATOM 1494 C C . MET A 1 202 ? 42.267 24.662 48.525 1.00 20.73 202 MET A C 1
ATOM 1495 O O . MET A 1 202 ? 41.062 24.479 48.298 1.00 23.90 202 MET A O 1
ATOM 1500 N N . ASP A 1 203 ? 42.784 24.446 49.731 1.00 22.83 203 ASP A N 1
ATOM 1501 C CA . ASP A 1 203 ? 41.901 24.128 50.851 1.00 27.06 203 ASP A CA 1
ATOM 1502 C C . ASP A 1 203 ? 41.555 25.325 51.746 1.00 30.41 203 ASP A C 1
ATOM 1503 O O . ASP A 1 203 ? 40.454 25.346 52.318 1.00 28.56 203 ASP A O 1
ATOM 1508 N N . VAL A 1 204 ? 42.414 26.344 51.862 1.00 24.67 204 VAL A N 1
ATOM 1509 C CA . VAL A 1 204 ? 42.150 27.418 52.829 1.00 27.12 204 VAL A CA 1
ATOM 1510 C C . VAL A 1 204 ? 40.931 28.236 52.414 1.00 28.65 204 VAL A C 1
ATOM 1511 O O . VAL A 1 204 ? 39.949 28.341 53.157 1.00 26.84 204 VAL A O 1
ATOM 1515 N N . TYR A 1 205 ? 40.983 28.841 51.225 1.00 25.87 205 TYR A N 1
ATOM 1516 C CA . TYR A 1 205 ? 39.983 29.826 50.824 1.00 29.79 205 TYR A CA 1
ATOM 1517 C C . TYR A 1 205 ? 38.681 29.245 50.257 1.00 28.58 205 TYR A C 1
ATOM 1518 O O . TYR A 1 205 ? 37.615 29.849 50.452 1.00 26.05 205 TYR A O 1
ATOM 1527 N N . PRO A 1 206 ? 38.688 28.106 49.560 1.00 26.87 206 PRO A N 1
ATOM 1528 C CA . PRO A 1 206 ? 37.388 27.495 49.217 1.00 27.62 206 PRO A CA 1
ATOM 1529 C C . PRO A 1 206 ? 36.606 27.066 50.446 1.00 23.80 206 PRO A C 1
ATOM 1530 O O . PRO A 1 206 ? 35.376 27.214 50.485 1.00 23.61 206 PRO A O 1
ATOM 1534 N N . THR A 1 207 ? 37.295 26.565 51.473 1.00 26.95 207 THR A N 1
ATOM 1535 C CA . THR A 1 207 ? 36.611 26.207 52.714 1.00 24.19 207 THR A CA 1
ATOM 1536 C C . THR A 1 207 ? 36.082 27.459 53.414 1.00 28.51 207 THR A C 1
ATOM 1537 O O . THR A 1 207 ? 34.944 27.474 53.890 1.00 28.36 207 THR A O 1
ATOM 1541 N N . LEU A 1 208 ? 36.874 28.537 53.426 1.00 26.88 208 LEU A N 1
ATOM 1542 C CA . LEU A 1 208 ? 36.486 29.758 54.135 1.00 25.72 208 LEU A CA 1
ATOM 1543 C C . LEU A 1 208 ? 35.349 30.479 53.425 1.00 20.34 208 LEU A C 1
ATOM 1544 O O . LEU A 1 208 ? 34.397 30.941 54.066 1.00 22.17 208 LEU A O 1
ATOM 1549 N N . ALA A 1 209 ? 35.440 30.608 52.104 1.00 21.53 209 ALA A N 1
ATOM 1550 C CA . ALA A 1 209 ? 34.332 31.165 51.349 1.00 20.41 209 ALA A CA 1
ATOM 1551 C C . ALA A 1 209 ? 33.046 30.397 51.619 1.00 26.35 209 ALA A C 1
ATOM 1552 O O . ALA A 1 209 ? 31.975 31.000 51.690 1.00 20.28 209 ALA A O 1
ATOM 1554 N N . LEU A 1 210 ? 33.134 29.079 51.809 1.00 21.58 210 LEU A N 1
ATOM 1555 C CA . LEU A 1 210 ? 31.951 28.253 51.980 1.00 25.35 210 LEU A CA 1
ATOM 1556 C C . LEU A 1 210 ? 31.502 28.116 53.431 1.00 26.22 210 LEU A C 1
ATOM 1557 O O . LEU A 1 210 ? 30.489 27.454 53.681 1.00 26.19 210 LEU A O 1
ATOM 1562 N N . GLY A 1 211 ? 32.209 28.717 54.388 1.00 22.76 211 GLY A N 1
ATOM 1563 C CA . GLY A 1 211 ? 31.833 28.581 55.785 1.00 22.25 211 GLY A CA 1
ATOM 1564 C C . GLY A 1 211 ? 32.197 27.262 56.431 1.00 27.27 211 GLY A C 1
ATOM 1565 O O . GLY A 1 211 ? 31.618 26.906 57.469 1.00 22.37 211 GLY A O 1
ATOM 1566 N N . GLY A 1 212 ? 33.167 26.528 55.873 1.00 25.93 212 GLY A N 1
ATOM 1567 C CA . GLY A 1 212 ? 33.554 25.239 56.407 1.00 25.23 212 GLY A CA 1
ATOM 1568 C C . GLY A 1 212 ? 34.590 25.313 57.516 1.00 27.90 212 GLY A C 1
ATOM 1569 O O . GLY A 1 212 ? 34.752 26.330 58.198 1.00 23.44 212 GLY A O 1
ATOM 1570 N N . THR A 1 213 ? 35.289 24.193 57.707 1.00 25.17 213 THR A N 1
ATOM 1571 C CA . THR A 1 213 ? 36.190 24.011 58.836 1.00 25.41 213 THR A CA 1
ATOM 1572 C C . THR A 1 213 ? 37.487 23.401 58.348 1.00 26.15 213 THR A C 1
ATOM 1573 O O . THR A 1 213 ? 37.471 22.510 57.492 1.00 22.33 213 THR A O 1
ATOM 1577 N N . LEU A 1 214 ? 38.606 23.888 58.882 1.00 25.84 214 LEU A N 1
ATOM 1578 C CA . LEU A 1 214 ? 39.918 23.386 58.495 1.00 25.43 214 LEU A CA 1
ATOM 1579 C C . LEU A 1 214 ? 40.421 22.412 59.549 1.00 25.66 214 LEU A C 1
ATOM 1580 O O . LEU A 1 214 ? 40.416 22.724 60.750 1.00 24.00 214 LEU A O 1
ATOM 1585 N N . TYR A 1 215 ? 40.815 21.227 59.103 1.00 22.42 215 TYR A N 1
ATOM 1586 C CA . TYR A 1 215 ? 41.379 20.195 59.978 1.00 23.86 215 TYR A CA 1
ATOM 1587 C C . TYR A 1 215 ? 42.849 20.083 59.584 1.00 26.33 215 TYR A C 1
ATOM 1588 O O . TYR A 1 215 ? 43.193 19.515 58.541 1.00 30.43 215 TYR A O 1
ATOM 1597 N N . ALA A 1 216 ? 43.710 20.667 60.401 1.00 27.01 216 ALA A N 1
ATOM 1598 C CA . ALA A 1 216 ? 45.093 20.873 60.019 1.00 27.32 216 ALA A CA 1
ATOM 1599 C C . ALA A 1 216 ? 45.974 19.803 60.633 1.00 27.99 216 ALA A C 1
ATOM 1600 O O . ALA A 1 216 ? 45.728 19.321 61.744 1.00 29.44 216 ALA A O 1
ATOM 1602 N N . LEU A 1 217 ? 47.006 19.430 59.881 1.00 26.95 217 LEU A N 1
ATOM 1603 C CA . LEU A 1 217 ? 48.029 18.513 60.350 1.00 32.49 217 LEU A CA 1
ATOM 1604 C C . LEU A 1 217 ? 49.342 19.268 60.491 1.00 30.57 217 LEU A C 1
ATOM 1605 O O . LEU A 1 217 ? 49.858 19.753 59.476 1.00 30.24 217 LEU A O 1
ATOM 1610 N N . PRO A 1 218 ? 49.901 19.433 61.694 1.00 34.77 218 PRO A N 1
ATOM 1611 C CA . PRO A 1 218 ? 51.257 19.991 61.802 1.00 30.93 218 PRO A CA 1
ATOM 1612 C C . PRO A 1 218 ? 52.298 18.999 61.296 1.00 32.26 218 PRO A C 1
ATOM 1613 O O . PRO A 1 218 ? 52.088 17.784 61.290 1.00 32.23 218 PRO A O 1
ATOM 1617 N N . LYS A 1 219 ? 53.448 19.546 60.879 1.00 34.02 219 LYS A N 1
ATOM 1618 C CA . LYS A 1 219 ? 54.481 18.718 60.256 1.00 34.38 219 LYS A CA 1
ATOM 1619 C C . LYS A 1 219 ? 54.925 17.573 61.165 1.00 34.52 219 LYS A C 1
ATOM 1620 O O . LYS A 1 219 ? 55.273 16.487 60.676 1.00 31.82 219 LYS A O 1
ATOM 1626 N N . ALA A 1 220 ? 54.900 17.784 62.484 1.00 33.47 220 ALA A N 1
ATOM 1627 C CA . ALA A 1 220 ? 55.255 16.721 63.421 1.00 33.83 220 ALA A CA 1
ATOM 1628 C C . ALA A 1 220 ? 54.448 15.450 63.183 1.00 34.27 220 ALA A C 1
ATOM 1629 O O . ALA A 1 220 ? 54.963 14.338 63.377 1.00 33.51 220 ALA A O 1
ATOM 1631 N N . VAL A 1 221 ? 53.186 15.588 62.765 1.00 32.72 221 VAL A N 1
ATOM 1632 C CA . VAL A 1 221 ? 52.340 14.421 62.504 1.00 28.39 221 VAL A CA 1
ATOM 1633 C C . VAL A 1 221 ? 52.732 13.748 61.197 1.00 32.07 221 VAL A C 1
ATOM 1634 O O . VAL A 1 221 ? 52.811 12.515 61.123 1.00 34.75 221 VAL A O 1
ATOM 1638 N N . THR A 1 222 ? 52.946 14.535 60.138 1.00 32.17 222 THR A N 1
ATOM 1639 C CA . THR A 1 222 ? 53.325 13.955 58.856 1.00 30.61 222 THR A CA 1
ATOM 1640 C C . THR A 1 222 ? 54.753 13.415 58.868 1.00 34.84 222 THR A C 1
ATOM 1641 O O . THR A 1 222 ? 55.067 12.521 58.072 1.00 37.40 222 THR A O 1
ATOM 1645 N N . ASP A 1 223 ? 55.614 13.909 59.765 1.00 33.74 223 ASP A N 1
ATOM 1646 C CA . ASP A 1 223 ? 56.956 13.346 59.910 1.00 31.60 223 ASP A CA 1
ATOM 1647 C C . ASP A 1 223 ? 56.961 11.933 60.488 1.00 34.51 223 ASP A C 1
ATOM 1648 O O . ASP A 1 223 ? 58.022 11.298 60.492 1.00 36.71 223 ASP A O 1
ATOM 1653 N N . ASP A 1 224 ? 55.823 11.432 60.981 1.00 33.97 224 ASP A N 1
ATOM 1654 C CA . ASP A 1 224 ? 55.759 10.189 61.753 1.00 32.39 224 ASP A CA 1
ATOM 1655 C C . ASP A 1 224 ? 54.536 9.393 61.297 1.00 39.00 224 ASP A C 1
ATOM 1656 O O . ASP A 1 224 ? 53.414 9.655 61.758 1.00 33.74 224 ASP A O 1
ATOM 1661 N N . PHE A 1 225 ? 54.773 8.391 60.433 1.00 36.98 225 PHE A N 1
ATOM 1662 C CA . PHE A 1 225 ? 53.686 7.617 59.835 1.00 38.87 225 PHE A CA 1
ATOM 1663 C C . PHE A 1 225 ? 52.784 7.010 60.899 1.00 36.14 225 PHE A C 1
ATOM 1664 O O . PHE A 1 225 ? 51.569 6.902 60.692 1.00 34.92 225 PHE A O 1
ATOM 1672 N N . LYS A 1 226 ? 53.358 6.560 62.021 1.00 32.51 226 LYS A N 1
ATOM 1673 C CA . LYS A 1 226 ? 52.500 6.100 63.105 1.00 39.05 226 LYS A CA 1
ATOM 1674 C C . LYS A 1 226 ? 51.491 7.195 63.398 1.00 37.04 226 LYS A C 1
ATOM 1675 O O . LYS A 1 226 ? 50.282 6.991 63.259 1.00 35.67 226 LYS A O 1
ATOM 1681 N N . GLN A 1 227 ? 51.984 8.396 63.721 1.00 37.59 227 GLN A N 1
ATOM 1682 C CA . GLN A 1 227 ? 51.082 9.471 64.124 1.00 33.56 227 GLN A CA 1
ATOM 1683 C C . GLN A 1 227 ? 50.102 9.812 63.015 1.00 33.09 227 GLN A C 1
ATOM 1684 O O . GLN A 1 227 ? 48.913 10.041 63.275 1.00 35.32 227 GLN A O 1
ATOM 1690 N N . LEU A 1 228 ? 50.582 9.844 61.771 1.00 31.00 228 LEU A N 1
ATOM 1691 C CA . LEU A 1 228 ? 49.741 10.280 60.666 1.00 29.90 228 LEU A CA 1
ATOM 1692 C C . LEU A 1 228 ? 48.636 9.269 60.404 1.00 36.94 228 LEU A C 1
ATOM 1693 O O . LEU A 1 228 ? 47.450 9.626 60.340 1.00 34.56 228 LEU A O 1
ATOM 1698 N N . PHE A 1 229 ? 49.013 7.993 60.280 1.00 34.79 229 PHE A N 1
ATOM 1699 C CA . PHE A 1 229 ? 48.034 6.931 60.096 1.00 35.64 229 PHE A CA 1
ATOM 1700 C C . PHE A 1 229 ? 47.024 6.900 61.239 1.00 34.31 229 PHE A C 1
ATOM 1701 O O . PHE A 1 229 ? 45.835 6.635 61.019 1.00 35.91 229 PHE A O 1
ATOM 1709 N N . ALA A 1 230 ? 47.472 7.202 62.462 1.00 35.77 230 ALA A N 1
ATOM 1710 C CA . ALA A 1 230 ? 46.561 7.272 63.603 1.00 31.81 230 ALA A CA 1
ATOM 1711 C C . ALA A 1 230 ? 45.635 8.476 63.515 1.00 35.69 230 ALA A C 1
ATOM 1712 O O . ALA A 1 230 ? 44.472 8.404 63.939 1.00 31.06 230 ALA A O 1
ATOM 1714 N N . ALA A 1 231 ? 46.139 9.600 62.981 1.00 31.86 231 ALA A N 1
ATOM 1715 C CA . ALA A 1 231 ? 45.399 10.859 63.012 1.00 30.41 231 ALA A CA 1
ATOM 1716 C C . ALA A 1 231 ? 44.273 10.889 61.985 1.00 35.53 231 ALA A C 1
ATOM 1717 O O . ALA A 1 231 ? 43.183 11.409 62.271 1.00 33.75 231 ALA A O 1
ATOM 1719 N N . LEU A 1 232 ? 44.525 10.333 60.791 1.00 30.65 232 LEU A N 1
ATOM 1720 C CA . LEU A 1 232 ? 43.605 10.496 59.665 1.00 31.23 232 LEU A CA 1
ATOM 1721 C C . LEU A 1 232 ? 42.187 10.027 59.975 1.00 29.93 232 LEU A C 1
ATOM 1722 O O . LEU A 1 232 ? 41.244 10.793 59.717 1.00 31.76 232 LEU A O 1
ATOM 1727 N N . PRO A 1 233 ? 41.957 8.824 60.525 1.00 35.17 233 PRO A N 1
ATOM 1728 C CA . PRO A 1 233 ? 40.576 8.399 60.810 1.00 33.09 233 PRO A CA 1
ATOM 1729 C C . PRO A 1 233 ? 39.855 9.296 61.788 1.00 32.59 233 PRO A C 1
ATOM 1730 O O . PRO A 1 233 ? 38.623 9.215 61.884 1.00 30.47 233 PRO A O 1
ATOM 1734 N N . THR A 1 234 ? 40.582 10.101 62.559 1.00 33.68 234 THR A N 1
ATOM 1735 C CA . THR A 1 234 ? 39.979 10.985 63.546 1.00 30.73 234 THR A CA 1
ATOM 1736 C C . THR A 1 234 ? 39.482 12.293 62.950 1.00 35.88 234 THR A C 1
ATOM 1737 O O . THR A 1 234 ? 38.885 13.096 63.679 1.00 33.42 234 THR A O 1
ATOM 1741 N N . LEU A 1 235 ? 39.714 12.531 61.658 1.00 34.71 235 LEU A N 1
ATOM 1742 C CA . LEU A 1 235 ? 39.330 13.787 61.035 1.00 26.24 235 LEU A CA 1
ATOM 1743 C C . LEU A 1 235 ? 38.049 13.597 60.243 1.00 28.15 235 LEU A C 1
ATOM 1744 O O . LEU A 1 235 ? 38.013 12.753 59.332 1.00 28.37 235 LEU A O 1
ATOM 1749 N N . PRO A 1 236 ? 36.997 14.359 60.517 1.00 25.50 236 PRO A N 1
ATOM 1750 C CA . PRO A 1 236 ? 35.733 14.220 59.782 1.00 24.90 236 PRO A CA 1
ATOM 1751 C C . PRO A 1 236 ? 35.706 14.986 58.459 1.00 29.05 236 PRO A C 1
ATOM 1752 O O . PRO A 1 236 ? 34.781 15.761 58.184 1.00 28.25 236 PRO A O 1
ATOM 1756 N N . ILE A 1 237 ? 36.716 14.757 57.619 1.00 25.98 237 ILE A N 1
ATOM 1757 C CA . ILE A 1 237 ? 36.921 15.600 56.443 1.00 24.87 237 ILE A CA 1
ATOM 1758 C C . ILE A 1 237 ? 36.087 15.086 55.268 1.00 28.70 237 ILE A C 1
ATOM 1759 O O . ILE A 1 237 ? 35.931 13.863 55.056 1.00 21.49 237 ILE A O 1
ATOM 1764 N N . ASN A 1 238 ? 35.533 16.037 54.505 1.00 22.77 238 ASN A N 1
ATOM 1765 C CA . ASN A 1 238 ? 34.880 15.762 53.228 1.00 24.97 238 ASN A CA 1
ATOM 1766 C C . ASN A 1 238 ? 35.778 16.026 52.023 1.00 23.98 238 ASN A C 1
ATOM 1767 O O . ASN A 1 238 ? 35.590 15.397 50.971 1.00 24.05 238 ASN A O 1
ATOM 1772 N N . VAL A 1 239 ? 36.706 16.973 52.129 1.00 24.66 239 VAL A N 1
ATOM 1773 C CA . VAL A 1 239 ? 37.514 17.414 50.993 1.00 21.29 239 VAL A CA 1
ATOM 1774 C C . VAL A 1 239 ? 38.976 17.158 51.311 1.00 23.31 239 VAL A C 1
ATOM 1775 O O . VAL A 1 239 ? 39.461 17.557 52.374 1.00 24.23 239 VAL A O 1
ATOM 1779 N N . TRP A 1 240 ? 39.671 16.507 50.380 1.00 22.55 240 TRP A N 1
ATOM 1780 C CA . TRP A 1 240 ? 41.092 16.212 50.484 1.00 24.99 240 TRP A CA 1
ATOM 1781 C C . TRP A 1 240 ? 41.864 17.038 49.465 1.00 24.19 240 TRP A C 1
ATOM 1782 O O . TRP A 1 240 ? 41.538 17.025 48.274 1.00 27.19 240 TRP A O 1
ATOM 1793 N N . VAL A 1 241 ? 42.915 17.704 49.919 1.00 24.35 241 VAL A N 1
ATOM 1794 C CA . VAL A 1 241 ? 43.797 18.481 49.055 1.00 24.20 241 VAL A CA 1
ATOM 1795 C C . VAL A 1 241 ? 45.239 18.105 49.391 1.00 27.90 241 VAL A C 1
ATOM 1796 O O . VAL A 1 241 ? 45.663 18.264 50.544 1.00 28.54 241 VAL A O 1
ATOM 1800 N N . SER A 1 242 ? 46.003 17.637 48.392 1.00 27.43 242 SER A N 1
ATOM 1801 C CA . SER A 1 242 ? 47.429 17.354 48.604 1.00 24.93 242 SER A CA 1
ATOM 1802 C C . SER A 1 242 ? 48.145 17.125 47.275 1.00 22.99 242 SER A C 1
ATOM 1803 O O . SER A 1 242 ? 47.521 17.027 46.216 1.00 20.38 242 SER A O 1
ATOM 1806 N N . THR A 1 243 ? 49.474 17.002 47.351 1.00 22.01 243 THR A N 1
ATOM 1807 C CA . THR A 1 243 ? 50.212 16.512 46.198 1.00 27.90 243 THR A CA 1
ATOM 1808 C C . THR A 1 243 ? 49.923 15.028 45.984 1.00 22.70 243 THR A C 1
ATOM 1809 O O . THR A 1 243 ? 49.597 14.302 46.929 1.00 25.46 243 THR A O 1
ATOM 1813 N N . PRO A 1 244 ? 50.005 14.555 44.742 1.00 25.54 244 PRO A N 1
ATOM 1814 C CA . PRO A 1 244 ? 49.894 13.105 44.517 1.00 22.40 244 PRO A CA 1
ATOM 1815 C C . PRO A 1 244 ? 50.863 12.281 45.355 1.00 30.09 244 PRO A C 1
ATOM 1816 O O . PRO A 1 244 ? 50.496 11.187 45.818 1.00 27.59 244 PRO A O 1
ATOM 1820 N N . SER A 1 245 ? 52.097 12.767 45.553 1.00 24.84 245 SER A N 1
ATOM 1821 C CA . SER A 1 245 ? 53.089 12.016 46.329 1.00 29.01 245 SER A CA 1
ATOM 1822 C C . SER A 1 245 ? 52.650 11.823 47.775 1.00 27.61 245 SER A C 1
ATOM 1823 O O . SER A 1 245 ? 52.858 10.750 48.357 1.00 33.02 245 SER A O 1
ATOM 1826 N N . PHE A 1 246 ? 52.084 12.859 48.392 1.00 24.85 246 PHE A N 1
ATOM 1827 C CA . PHE A 1 246 ? 51.609 12.699 49.761 1.00 26.89 246 PHE A CA 1
ATOM 1828 C C . PHE A 1 246 ? 50.507 11.638 49.850 1.00 24.53 246 PHE A C 1
ATOM 1829 O O . PHE A 1 246 ? 50.432 10.898 50.839 1.00 23.05 246 PHE A O 1
ATOM 1837 N N . MET A 1 247 ? 49.633 11.560 48.840 1.00 24.78 247 MET A N 1
ATOM 1838 C CA . MET A 1 247 ? 48.613 10.507 48.837 1.00 28.26 247 MET A CA 1
ATOM 1839 C C . MET A 1 247 ? 49.242 9.117 48.739 1.00 31.12 247 MET A C 1
ATOM 1840 O O . MET A 1 247 ? 48.714 8.163 49.321 1.00 28.79 247 MET A O 1
ATOM 1845 N N . ASP A 1 248 ? 50.371 8.982 48.013 1.00 30.62 248 ASP A N 1
ATOM 1846 C CA . ASP A 1 248 ? 51.085 7.702 47.962 1.00 31.55 248 ASP A CA 1
ATOM 1847 C C . ASP A 1 248 ? 51.548 7.258 49.338 1.00 30.47 248 ASP A C 1
ATOM 1848 O O . ASP A 1 248 ? 51.564 6.062 49.633 1.00 35.05 248 ASP A O 1
ATOM 1853 N N . ILE A 1 249 ? 51.926 8.200 50.190 1.00 32.40 249 ILE A N 1
ATOM 1854 C CA . ILE A 1 249 ? 52.260 7.852 51.567 1.00 31.77 249 ILE A CA 1
ATOM 1855 C C . ILE A 1 249 ? 51.031 7.316 52.302 1.00 29.08 249 ILE A C 1
ATOM 1856 O O . ILE A 1 249 ? 51.081 6.254 52.933 1.00 32.17 249 ILE A O 1
ATOM 1861 N N . CYS A 1 250 ? 49.912 8.050 52.245 1.00 29.70 250 CYS A N 1
ATOM 1862 C CA . CYS A 1 250 ? 48.714 7.659 52.986 1.00 29.86 250 CYS A CA 1
ATOM 1863 C C . CYS A 1 250 ? 48.164 6.320 52.519 1.00 31.54 250 CYS A C 1
ATOM 1864 O O . CYS A 1 250 ? 47.519 5.600 53.298 1.00 33.78 250 CYS A O 1
ATOM 1867 N N . LEU A 1 251 ? 48.394 5.972 51.253 1.00 32.85 251 LEU A N 1
ATOM 1868 C CA . LEU A 1 251 ? 47.932 4.698 50.727 1.00 29.51 251 LEU A CA 1
ATOM 1869 C C . LEU A 1 251 ? 48.775 3.514 51.191 1.00 37.24 251 LEU A C 1
ATOM 1870 O O . LEU A 1 251 ? 48.365 2.367 50.978 1.00 38.04 251 LEU A O 1
ATOM 1875 N N . LEU A 1 252 ? 49.920 3.747 51.841 1.00 34.64 252 LEU A N 1
ATOM 1876 C CA . LEU A 1 252 ? 50.636 2.652 52.501 1.00 38.76 252 LEU A CA 1
ATOM 1877 C C . LEU A 1 252 ? 49.836 2.084 53.649 1.00 41.83 252 LEU A C 1
ATOM 1878 O O . LEU A 1 252 ? 50.203 1.037 54.225 1.00 42.54 252 LEU A O 1
ATOM 1883 N N . GLU A 1 253 ? 48.777 2.768 54.022 1.00 41.10 253 GLU A N 1
ATOM 1884 C CA . GLU A 1 253 ? 47.864 2.271 55.053 1.00 40.94 253 GLU A CA 1
ATOM 1885 C C . GLU A 1 253 ? 46.697 1.538 54.400 1.00 38.16 253 GLU A C 1
ATOM 1886 O O . GLU A 1 253 ? 45.921 2.202 53.669 1.00 34.04 253 GLU A O 1
ATOM 1892 N N . PRO A 1 254 ? 46.544 0.193 54.596 1.00 37.03 254 PRO A N 1
ATOM 1893 C CA . PRO A 1 254 ? 45.355 -0.465 54.089 1.00 34.27 254 PRO A CA 1
ATOM 1894 C C . PRO A 1 254 ? 44.092 0.133 54.656 1.00 35.24 254 PRO A C 1
ATOM 1895 O O . PRO A 1 254 ? 43.023 0.110 54.007 1.00 36.81 254 PRO A O 1
ATOM 1899 N N . LYS A 1 255 ? 44.162 0.644 55.882 1.00 36.90 255 LYS A N 1
ATOM 1900 C CA . LYS A 1 255 ? 43.045 1.230 56.610 1.00 37.54 255 LYS A CA 1
ATOM 1901 C C . LYS A 1 255 ? 42.589 2.559 56.031 1.00 35.40 255 LYS A C 1
ATOM 1902 O O . LYS A 1 255 ? 41.540 3.065 56.449 1.00 34.71 255 LYS A O 1
ATOM 1908 N N . PHE A 1 256 ? 43.366 3.155 55.122 1.00 37.34 256 PHE A N 1
ATOM 1909 C CA . PHE A 1 256 ? 42.989 4.406 54.470 1.00 31.06 256 PHE A CA 1
ATOM 1910 C C . PHE A 1 256 ? 41.981 4.074 53.375 1.00 32.65 256 PHE A C 1
ATOM 1911 O O . PHE A 1 256 ? 42.345 3.801 52.224 1.00 29.49 256 PHE A O 1
ATOM 1919 N N . ASN A 1 257 ? 40.699 4.061 53.737 1.00 27.31 257 ASN A N 1
ATOM 1920 C CA . ASN A 1 257 ? 39.661 3.699 52.776 1.00 28.21 257 ASN A CA 1
ATOM 1921 C C . ASN A 1 257 ? 38.334 4.287 53.240 1.00 25.18 257 ASN A C 1
ATOM 1922 O O . ASN A 1 257 ? 38.232 4.860 54.330 1.00 24.74 257 ASN A O 1
ATOM 1927 N N . ALA A 1 258 ? 37.299 4.109 52.408 1.00 24.87 258 ALA A N 1
ATOM 1928 C CA . ALA A 1 258 ? 36.008 4.745 52.667 1.00 27.13 258 ALA A CA 1
ATOM 1929 C C . ALA A 1 258 ? 35.329 4.230 53.930 1.00 29.65 258 ALA A C 1
ATOM 1930 O O . ALA A 1 258 ? 34.482 4.934 54.483 1.00 27.86 258 ALA A O 1
ATOM 1932 N N . GLU A 1 259 ? 35.661 3.019 54.393 1.00 24.59 259 GLU A N 1
ATOM 1933 C CA . GLU A 1 259 ? 34.972 2.491 55.569 1.00 27.16 259 GLU A CA 1
ATOM 1934 C C . GLU A 1 259 ? 35.506 3.118 56.851 1.00 31.51 259 GLU A C 1
ATOM 1935 O O . GLU A 1 259 ? 34.738 3.393 57.781 1.00 28.04 259 GLU A O 1
ATOM 1941 N N . ASN A 1 260 ? 36.812 3.384 56.908 1.00 31.08 260 ASN A N 1
ATOM 1942 C CA . ASN A 1 260 ? 37.403 4.119 58.020 1.00 29.62 260 ASN A CA 1
ATOM 1943 C C . ASN A 1 260 ? 37.371 5.638 57.850 1.00 28.21 260 ASN A C 1
ATOM 1944 O O . ASN A 1 260 ? 37.523 6.358 58.845 1.00 28.69 260 ASN A O 1
ATOM 1949 N N . LEU A 1 261 ? 37.191 6.155 56.635 1.00 25.25 261 LEU A N 1
ATOM 1950 C CA . LEU A 1 261 ? 37.039 7.594 56.405 1.00 27.60 261 LEU A CA 1
ATOM 1951 C C . LEU A 1 261 ? 35.737 7.893 55.655 1.00 25.27 261 LEU A C 1
ATOM 1952 O O . LEU A 1 261 ? 35.755 8.411 54.535 1.00 27.00 261 LEU A O 1
ATOM 1957 N N . PRO A 1 262 ? 34.581 7.586 56.261 1.00 32.36 262 PRO A N 1
ATOM 1958 C CA . PRO A 1 262 ? 33.309 7.684 55.522 1.00 28.69 262 PRO A CA 1
ATOM 1959 C C . PRO A 1 262 ? 32.930 9.089 55.117 1.00 31.17 262 PRO A C 1
ATOM 1960 O O . PRO A 1 262 ? 32.140 9.243 54.176 1.00 29.57 262 PRO A O 1
ATOM 1964 N N . THR A 1 263 ? 33.440 10.120 55.803 1.00 32.63 263 THR A N 1
ATOM 1965 C CA . THR A 1 263 ? 33.081 11.490 55.460 1.00 28.79 263 THR A CA 1
ATOM 1966 C C . THR A 1 263 ? 33.728 11.978 54.163 1.00 28.98 263 THR A C 1
ATOM 1967 O O . THR A 1 263 ? 33.334 13.042 53.669 1.00 27.43 263 THR A O 1
ATOM 1971 N N . LEU A 1 264 ? 34.690 11.251 53.585 1.00 27.41 264 LEU A N 1
ATOM 1972 C CA . LEU A 1 264 ? 35.460 11.833 52.487 1.00 27.21 264 LEU A CA 1
ATOM 1973 C C . LEU A 1 264 ? 34.692 11.675 51.183 1.00 25.76 264 LEU A C 1
ATOM 1974 O O . LEU A 1 264 ? 34.253 10.573 50.849 1.00 32.30 264 LEU A O 1
ATOM 1979 N N . THR A 1 265 ? 34.507 12.793 50.459 1.00 22.93 265 THR A N 1
ATOM 1980 C CA . THR A 1 265 ? 33.788 12.793 49.189 1.00 26.32 265 THR A CA 1
ATOM 1981 C C . THR A 1 265 ? 34.557 13.409 48.028 1.00 26.29 265 THR A C 1
ATOM 1982 O O . THR A 1 265 ? 34.197 13.153 46.876 1.00 28.52 265 THR A O 1
ATOM 1986 N N . HIS A 1 266 ? 35.590 14.200 48.293 1.00 23.40 266 HIS A N 1
ATOM 1987 C CA . HIS A 1 266 ? 36.333 14.910 47.263 1.00 23.99 266 HIS A CA 1
ATOM 1988 C C . HIS A 1 266 ? 37.817 14.781 47.554 1.00 21.89 266 HIS A C 1
ATOM 1989 O O . HIS A 1 266 ? 38.255 15.028 48.681 1.00 24.52 266 HIS A O 1
ATOM 1996 N N . PHE A 1 267 ? 38.569 14.373 46.543 1.00 23.29 267 PHE A N 1
ATOM 1997 C CA . PHE A 1 267 ? 40.027 14.346 46.572 1.00 24.20 267 PHE A CA 1
ATOM 1998 C C . PHE A 1 267 ? 40.511 15.299 45.494 1.00 21.91 267 PHE A C 1
ATOM 1999 O O . PHE A 1 267 ? 40.059 15.215 44.350 1.00 25.37 267 PHE A O 1
ATOM 2007 N N . LEU A 1 268 ? 41.396 16.223 45.865 1.00 22.38 268 LEU A N 1
ATOM 2008 C CA . LEU A 1 268 ? 41.900 17.243 44.952 1.00 23.75 268 LEU A CA 1
ATOM 2009 C C . LEU A 1 268 ? 43.415 17.168 44.954 1.00 23.20 268 LEU A C 1
ATOM 2010 O O . LEU A 1 268 ? 44.047 17.330 46.002 1.00 25.03 268 LEU A O 1
ATOM 2015 N N . PHE A 1 269 ? 43.992 16.920 43.786 1.00 25.24 269 PHE A N 1
ATOM 2016 C CA . PHE A 1 269 ? 45.424 16.764 43.632 1.00 26.09 269 PHE A CA 1
ATOM 2017 C C . PHE A 1 269 ? 45.967 17.845 42.702 1.00 26.39 269 PHE A C 1
ATOM 2018 O O . PHE A 1 269 ? 45.313 18.224 41.724 1.00 25.64 269 PHE A O 1
ATOM 2026 N N . CYS A 1 270 ? 47.153 18.360 43.042 1.00 23.03 270 CYS A N 1
ATOM 2027 C CA . CYS A 1 270 ? 47.847 19.380 42.266 1.00 28.36 270 CYS A CA 1
ATOM 2028 C C . CYS A 1 270 ? 49.338 19.301 42.567 1.00 32.35 270 CYS A C 1
ATOM 2029 O O . CYS A 1 270 ? 49.763 18.704 43.560 1.00 28.91 270 CYS A O 1
ATOM 2032 N N . GLY A 1 271 ? 50.128 19.923 41.697 1.00 33.70 271 GLY A N 1
ATOM 2033 C CA . GLY A 1 271 ? 51.530 20.151 41.957 1.00 39.42 271 GLY A CA 1
ATOM 2034 C C . GLY A 1 271 ? 52.458 19.104 41.381 1.00 39.71 271 GLY A C 1
ATOM 2035 O O . GLY A 1 271 ? 53.641 19.395 41.173 1.00 41.85 271 GLY A O 1
ATOM 2036 N N . GLU A 1 272 ? 51.968 17.891 41.139 1.00 38.00 272 GLU A N 1
ATOM 2037 C CA . GLU A 1 272 ? 52.770 16.863 40.494 1.00 36.65 272 GLU A CA 1
ATOM 2038 C C . GLU A 1 272 ? 51.875 16.034 39.594 1.00 41.16 272 GLU A C 1
ATOM 2039 O O . GLU A 1 272 ? 50.641 16.136 39.634 1.00 38.81 272 GLU A O 1
ATOM 2045 N N . GLU A 1 273 ? 52.521 15.197 38.787 1.00 36.66 273 GLU A N 1
ATOM 2046 C CA . GLU A 1 273 ? 51.797 14.227 37.990 1.00 32.43 273 GLU A CA 1
ATOM 2047 C C . GLU A 1 273 ? 51.070 13.252 38.905 1.00 30.80 273 GLU A C 1
ATOM 2048 O O . GLU A 1 273 ? 51.654 12.713 39.854 1.00 33.21 273 GLU A O 1
ATOM 2054 N N . LEU A 1 274 ? 49.789 13.040 38.631 1.00 25.30 274 LEU A N 1
ATOM 2055 C CA . LEU A 1 274 ? 49.027 11.992 39.294 1.00 30.66 274 LEU A CA 1
ATOM 2056 C C . LEU A 1 274 ? 49.169 10.732 38.446 1.00 29.05 274 LEU A C 1
ATOM 2057 O O . LEU A 1 274 ? 48.673 10.677 37.314 1.00 32.13 274 LEU A O 1
ATOM 2062 N N . THR A 1 275 ? 49.869 9.735 38.965 1.00 26.99 275 THR A N 1
ATOM 2063 C CA . THR A 1 275 ? 50.024 8.510 38.188 1.00 30.50 275 THR A CA 1
ATOM 2064 C C . THR A 1 275 ? 48.718 7.727 38.114 1.00 32.10 275 THR A C 1
ATOM 2065 O O . THR A 1 275 ? 47.854 7.810 38.991 1.00 31.92 275 THR A O 1
ATOM 2069 N N . HIS A 1 276 ? 48.590 6.950 37.045 1.00 31.91 276 HIS A N 1
ATOM 2070 C CA . HIS A 1 276 ? 47.441 6.073 36.905 1.00 31.76 276 HIS A CA 1
ATOM 2071 C C . HIS A 1 276 ? 47.359 5.072 38.056 1.00 35.47 276 HIS A C 1
ATOM 2072 O O . HIS A 1 276 ? 46.258 4.719 38.499 1.00 30.98 276 HIS A O 1
ATOM 2079 N N . LYS A 1 277 ? 48.514 4.598 38.551 1.00 31.56 277 LYS A N 1
ATOM 2080 C CA . LYS A 1 277 ? 48.521 3.651 39.663 1.00 33.51 277 LYS A CA 1
ATOM 2081 C C . LYS A 1 277 ? 48.046 4.291 40.957 1.00 29.18 277 LYS A C 1
ATOM 2082 O O . LYS A 1 277 ? 47.400 3.624 41.776 1.00 32.00 277 LYS A O 1
ATOM 2088 N N . THR A 1 278 ? 48.399 5.557 41.190 1.00 30.77 278 THR A N 1
ATOM 2089 C CA . THR A 1 278 ? 47.904 6.246 42.379 1.00 33.26 278 THR A CA 1
ATOM 2090 C C . THR A 1 278 ? 46.398 6.476 42.289 1.00 31.04 278 THR A C 1
ATOM 2091 O O . THR A 1 278 ? 45.652 6.183 43.235 1.00 26.54 278 THR A O 1
ATOM 2095 N N . ALA A 1 279 ? 45.933 7.006 41.154 1.00 27.56 279 ALA A N 1
ATOM 2096 C CA . ALA A 1 279 ? 44.509 7.265 41.002 1.00 29.92 279 ALA A CA 1
ATOM 2097 C C . ALA A 1 279 ? 43.688 5.982 41.077 1.00 32.09 279 ALA A C 1
ATOM 2098 O O . ALA A 1 279 ? 42.534 6.018 41.526 1.00 28.36 279 ALA A O 1
ATOM 2100 N N . ALA A 1 280 ? 44.262 4.843 40.638 1.00 30.69 280 ALA A N 1
ATOM 2101 C CA . ALA A 1 280 ? 43.525 3.582 40.597 1.00 29.78 280 ALA A CA 1
ATOM 2102 C C . ALA A 1 280 ? 43.463 2.921 41.967 1.00 31.99 280 ALA A C 1
ATOM 2103 O O . ALA A 1 280 ? 42.401 2.430 42.372 1.00 29.18 280 ALA A O 1
ATOM 2105 N N . THR A 1 281 ? 44.593 2.879 42.685 1.00 30.17 281 THR A N 1
ATOM 2106 C CA . THR A 1 281 ? 44.553 2.469 44.080 1.00 27.52 281 THR A CA 1
ATOM 2107 C C . THR A 1 281 ? 43.512 3.275 44.846 1.00 32.25 281 THR A C 1
ATOM 2108 O O . THR A 1 281 ? 42.722 2.718 45.620 1.00 34.05 281 THR A O 1
ATOM 2112 N N . LEU A 1 282 ? 43.485 4.589 44.620 1.00 29.46 282 LEU A N 1
ATOM 2113 C CA . LEU A 1 282 ? 42.575 5.464 45.352 1.00 33.52 282 LEU A CA 1
ATOM 2114 C C . LEU A 1 282 ? 41.122 5.245 44.930 1.00 30.98 282 LEU A C 1
ATOM 2115 O O . LEU A 1 282 ? 40.222 5.247 45.778 1.00 32.86 282 LEU A O 1
ATOM 2120 N N . LYS A 1 283 ? 40.874 5.053 43.629 1.00 32.54 283 LYS A N 1
ATOM 2121 C CA . LYS A 1 283 ? 39.538 4.663 43.172 1.00 32.12 283 LYS A CA 1
ATOM 2122 C C . LYS A 1 283 ? 39.078 3.373 43.850 1.00 33.73 283 LYS A C 1
ATOM 2123 O O . LYS A 1 283 ? 37.885 3.202 44.152 1.00 25.93 283 LYS A O 1
ATOM 2129 N N . LYS A 1 284 ? 40.010 2.444 44.085 1.00 26.97 284 LYS A N 1
ATOM 2130 C CA . LYS A 1 284 ? 39.660 1.210 44.779 1.00 22.27 284 LYS A CA 1
ATOM 2131 C C . LYS A 1 284 ? 39.366 1.465 46.256 1.00 29.11 284 LYS A C 1
ATOM 2132 O O . LYS A 1 284 ? 38.462 0.844 46.828 1.00 29.11 284 LYS A O 1
ATOM 2138 N N . ARG A 1 285 ? 40.116 2.376 46.885 1.00 27.75 285 ARG A N 1
ATOM 2139 C CA . ARG A 1 285 ? 39.940 2.673 48.307 1.00 31.44 285 ARG A CA 1
ATOM 2140 C C . ARG A 1 285 ? 38.670 3.483 48.574 1.00 30.49 285 ARG A C 1
ATOM 2141 O O . ARG A 1 285 ? 38.024 3.326 49.619 1.00 27.52 285 ARG A O 1
ATOM 2149 N N . PHE A 1 286 ? 38.330 4.381 47.660 1.00 29.17 286 PHE A N 1
ATOM 2150 C CA . PHE A 1 286 ? 37.214 5.311 47.805 1.00 26.90 286 PHE A CA 1
ATOM 2151 C C . PHE A 1 286 ? 36.427 5.276 46.503 1.00 27.39 286 PHE A C 1
ATOM 2152 O O . PHE A 1 286 ? 36.471 6.229 45.714 1.00 29.98 286 PHE A O 1
ATOM 2160 N N . PRO A 1 287 ? 35.692 4.185 46.238 1.00 26.57 287 PRO A N 1
ATOM 2161 C CA . PRO A 1 287 ? 34.975 4.097 44.957 1.00 26.80 287 PRO A CA 1
ATOM 2162 C C . PRO A 1 287 ? 33.855 5.122 44.797 1.00 24.24 287 PRO A C 1
ATOM 2163 O O . PRO A 1 287 ? 33.479 5.424 43.661 1.00 23.74 287 PRO A O 1
ATOM 2167 N N . ASP A 1 288 ? 33.292 5.659 45.868 1.00 23.28 288 ASP A N 1
ATOM 2168 C CA . ASP A 1 288 ? 32.174 6.576 45.706 1.00 27.39 288 ASP A CA 1
ATOM 2169 C C . ASP A 1 288 ? 32.580 8.041 45.813 1.00 27.62 288 ASP A C 1
ATOM 2170 O O . ASP A 1 288 ? 31.705 8.908 45.791 1.00 24.25 288 ASP A O 1
ATOM 2175 N N . ALA A 1 289 ? 33.877 8.335 45.923 1.00 26.04 289 ALA A N 1
ATOM 2176 C CA . ALA A 1 289 ? 34.353 9.707 45.989 1.00 24.55 289 ALA A CA 1
ATOM 2177 C C . ALA A 1 289 ? 34.591 10.259 44.588 1.00 22.55 289 ALA A C 1
ATOM 2178 O O . ALA A 1 289 ? 34.611 9.537 43.591 1.00 34.29 289 ALA A O 1
ATOM 2180 N N . ARG A 1 290 ? 34.757 11.564 44.515 1.00 24.66 290 ARG A N 1
ATOM 2181 C CA . ARG A 1 290 ? 35.142 12.226 43.285 1.00 26.81 290 ARG A CA 1
ATOM 2182 C C . ARG A 1 290 ? 36.607 12.639 43.401 1.00 26.29 290 ARG A C 1
ATOM 2183 O O . ARG A 1 290 ? 36.997 13.282 44.380 1.00 25.55 290 ARG A O 1
ATOM 2191 N N . ILE A 1 291 ? 37.420 12.241 42.425 1.00 25.44 291 ILE A N 1
ATOM 2192 C CA . ILE A 1 291 ? 38.841 12.575 42.401 1.00 25.21 291 ILE A CA 1
ATOM 2193 C C . ILE A 1 291 ? 39.115 13.507 41.227 1.00 27.79 291 ILE A C 1
ATOM 2194 O O . ILE A 1 291 ? 38.649 13.269 40.102 1.00 25.02 291 ILE A O 1
ATOM 2199 N N . PHE A 1 292 ? 39.903 14.551 41.485 1.00 23.79 292 PHE A N 1
ATOM 2200 C CA . PHE A 1 292 ? 40.237 15.563 40.490 1.00 24.32 292 PHE A CA 1
ATOM 2201 C C . PHE A 1 292 ? 41.743 15.709 40.392 1.00 27.50 292 PHE A C 1
ATOM 2202 O O . PHE A 1 292 ? 42.430 15.842 41.410 1.00 25.44 292 PHE A O 1
ATOM 2210 N N . ASN A 1 293 ? 42.239 15.689 39.167 1.00 26.54 293 ASN A N 1
ATOM 2211 C CA . ASN A 1 293 ? 43.583 16.134 38.847 1.00 28.72 293 ASN A CA 1
ATOM 2212 C C . ASN A 1 293 ? 43.470 17.590 38.428 1.00 23.35 293 ASN A C 1
ATOM 2213 O O . ASN A 1 293 ? 42.532 17.959 37.717 1.00 28.39 293 ASN A O 1
ATOM 2218 N N . THR A 1 294 ? 44.395 18.423 38.905 1.00 23.13 294 THR A N 1
ATOM 2219 C CA . THR A 1 294 ? 44.439 19.832 38.542 1.00 27.85 294 THR A CA 1
ATOM 2220 C C . THR A 1 294 ? 45.888 20.240 38.316 1.00 29.99 294 THR A C 1
ATOM 2221 O O . THR A 1 294 ? 46.815 19.554 38.755 1.00 32.79 294 THR A O 1
ATOM 2225 N N . TYR A 1 295 ? 46.075 21.380 37.644 1.00 30.72 295 TYR A N 1
ATOM 2226 C CA . TYR A 1 295 ? 47.412 21.914 37.398 1.00 29.17 295 TYR A CA 1
ATOM 2227 C C . TYR A 1 295 ? 47.315 23.407 37.148 1.00 31.60 295 TYR A C 1
ATOM 2228 O O . TYR A 1 295 ? 46.337 23.893 36.577 1.00 29.47 295 TYR A O 1
ATOM 2237 N N . GLY A 1 296 ? 48.360 24.121 37.545 1.00 31.46 296 GLY A N 1
ATOM 2238 C CA . GLY A 1 296 ? 48.481 25.518 37.242 1.00 28.37 296 GLY A CA 1
ATOM 2239 C C . GLY A 1 296 ? 49.665 26.099 37.972 1.00 30.05 296 GLY A C 1
ATOM 2240 O O . GLY A 1 296 ? 49.952 25.747 39.117 1.00 30.40 296 GLY A O 1
ATOM 2241 N N . PRO A 1 297 ? 50.387 26.998 37.322 1.00 30.19 297 PRO A N 1
ATOM 2242 C CA . PRO A 1 297 ? 51.547 27.603 37.982 1.00 30.46 297 PRO A CA 1
ATOM 2243 C C . PRO A 1 297 ? 51.090 28.508 39.108 1.00 28.29 297 PRO A C 1
ATOM 2244 O O . PRO A 1 297 ? 49.937 28.959 39.162 1.00 25.58 297 PRO A O 1
ATOM 2248 N N . THR A 1 298 ? 52.008 28.724 40.051 1.00 20.93 298 THR A N 1
ATOM 2249 C CA . THR A 1 298 ? 51.754 29.669 41.128 1.00 29.90 298 THR A CA 1
ATOM 2250 C C . THR A 1 298 ? 51.434 31.055 40.571 1.00 31.80 298 THR A C 1
ATOM 2251 O O . THR A 1 298 ? 50.607 31.785 41.136 1.00 26.14 298 THR A O 1
ATOM 2255 N N . GLU A 1 299 ? 52.019 31.398 39.422 1.00 28.60 299 GLU A N 1
ATOM 2256 C CA . GLU A 1 299 ? 51.859 32.729 38.861 1.00 29.87 299 GLU A CA 1
ATOM 2257 C C . GLU A 1 299 ? 50.455 33.007 38.322 1.00 28.69 299 GLU A C 1
ATOM 2258 O O . GLU A 1 299 ? 50.142 34.171 38.054 1.00 25.47 299 GLU A O 1
ATOM 2264 N N . THR A 1 300 ? 49.609 31.992 38.158 1.00 29.04 300 THR A N 1
ATOM 2265 C CA . THR A 1 300 ? 48.234 32.201 37.721 1.00 26.09 300 THR A CA 1
ATOM 2266 C C . THR A 1 300 ? 47.229 31.735 38.777 1.00 26.73 300 THR A C 1
ATOM 2267 O O . THR A 1 300 ? 46.066 31.468 38.445 1.00 28.74 300 THR A O 1
ATOM 2271 N N . CYS A 1 301 ? 47.673 31.636 40.038 1.00 22.13 301 CYS A N 1
ATOM 2272 C CA . CYS A 1 301 ? 46.866 31.454 41.244 1.00 24.83 301 CYS A CA 1
ATOM 2273 C C . CYS A 1 301 ? 46.357 30.024 41.397 1.00 26.07 301 CYS A C 1
ATOM 2274 O O . CYS A 1 301 ? 45.208 29.723 41.052 1.00 23.59 301 CYS A O 1
ATOM 2277 N N . VAL A 1 302 ? 47.226 29.149 41.900 1.00 27.41 302 VAL A N 1
ATOM 2278 C CA . VAL A 1 302 ? 46.918 27.796 42.380 1.00 27.05 302 VAL A CA 1
ATOM 2279 C C . VAL A 1 302 ? 46.726 26.783 41.255 1.00 29.81 302 VAL A C 1
ATOM 2280 O O . VAL A 1 302 ? 47.553 25.874 41.083 1.00 28.46 302 VAL A O 1
ATOM 2284 N N . ALA A 1 303 ? 45.609 26.867 40.527 1.00 24.94 303 ALA A N 1
ATOM 2285 C CA . ALA A 1 303 ? 45.439 25.970 39.392 1.00 26.28 303 ALA A CA 1
ATOM 2286 C C . ALA A 1 303 ? 44.527 26.612 38.365 1.00 25.38 303 ALA A C 1
ATOM 2287 O O . ALA A 1 303 ? 43.766 27.531 38.673 1.00 30.91 303 ALA A O 1
ATOM 2289 N N . VAL A 1 304 ? 44.605 26.106 37.132 1.00 24.37 304 VAL A N 1
ATOM 2290 C CA . VAL A 1 304 ? 43.793 26.632 36.045 1.00 25.06 304 VAL A CA 1
ATOM 2291 C C . VAL A 1 304 ? 43.186 25.543 35.166 1.00 28.75 304 VAL A C 1
ATOM 2292 O O . VAL A 1 304 ? 42.441 25.859 34.233 1.00 28.63 304 VAL A O 1
ATOM 2296 N N . THR A 1 305 ? 43.503 24.265 35.425 1.00 25.95 305 THR A N 1
ATOM 2297 C CA . THR A 1 305 ? 42.852 23.159 34.730 1.00 26.75 305 THR A CA 1
ATOM 2298 C C . THR A 1 305 ? 42.440 22.101 35.742 1.00 26.76 305 THR A C 1
ATOM 2299 O O . THR A 1 305 ? 43.000 22.007 36.834 1.00 29.98 305 THR A O 1
ATOM 2303 N N . GLN A 1 306 ? 41.444 21.305 35.358 1.00 27.35 306 GLN A N 1
ATOM 2304 C CA . GLN A 1 306 ? 40.937 20.213 36.176 1.00 26.56 306 GLN A CA 1
ATOM 2305 C C . GLN A 1 306 ? 40.356 19.150 35.262 1.00 28.29 306 GLN A C 1
ATOM 2306 O O . GLN A 1 306 ? 39.854 19.464 34.176 1.00 26.56 306 GLN A O 1
ATOM 2312 N N . ILE A 1 307 ? 40.413 17.894 35.718 1.00 21.99 307 ILE A N 1
ATOM 2313 C CA . ILE A 1 307 ? 39.651 16.814 35.107 1.00 26.46 307 ILE A CA 1
ATOM 2314 C C . ILE A 1 307 ? 39.266 15.842 36.211 1.00 27.28 307 ILE A C 1
ATOM 2315 O O . ILE A 1 307 ? 40.103 15.459 37.034 1.00 26.75 307 ILE A O 1
ATOM 2320 N N . GLU A 1 308 ? 37.991 15.464 36.239 1.00 22.78 308 GLU A N 1
ATOM 2321 C CA . GLU A 1 308 ? 37.517 14.453 37.176 1.00 26.51 308 GLU A CA 1
ATOM 2322 C C . GLU A 1 308 ? 37.955 13.080 36.690 1.00 27.44 308 GLU A C 1
ATOM 2323 O O . GLU A 1 308 ? 37.569 12.647 35.597 1.00 27.88 308 GLU A O 1
ATOM 2329 N N . ILE A 1 309 ? 38.780 12.411 37.486 1.00 24.68 309 ILE A N 1
ATOM 2330 C CA . ILE A 1 309 ? 39.235 11.080 37.118 1.00 28.47 309 ILE A CA 1
ATOM 2331 C C . ILE A 1 309 ? 38.116 10.107 37.450 1.00 28.61 309 ILE A C 1
ATOM 2332 O O . ILE A 1 309 ? 38.063 9.556 38.555 1.00 24.29 309 ILE A O 1
ATOM 2337 N N . THR A 1 310 ? 37.206 9.920 36.499 1.00 31.08 310 THR A N 1
ATOM 2338 C CA . THR A 1 310 ? 36.123 8.964 36.637 1.00 28.59 310 THR A CA 1
ATOM 2339 C C . THR A 1 310 ? 36.617 7.555 36.314 1.00 30.16 310 THR A C 1
ATOM 2340 O O . THR A 1 310 ? 37.749 7.347 35.868 1.00 24.11 310 THR A O 1
ATOM 2344 N N . ASP A 1 311 ? 35.735 6.574 36.547 1.00 31.39 311 ASP A N 1
ATOM 2345 C CA . ASP A 1 311 ? 35.976 5.221 36.061 1.00 29.75 311 ASP A CA 1
ATOM 2346 C C . ASP A 1 311 ? 36.228 5.227 34.563 1.00 27.93 311 ASP A C 1
ATOM 2347 O O . ASP A 1 311 ? 37.140 4.552 34.069 1.00 25.90 311 ASP A O 1
ATOM 2352 N N . ALA A 1 312 ? 35.421 5.985 33.821 1.00 24.01 312 ALA A N 1
ATOM 2353 C CA . ALA A 1 312 ? 35.596 6.081 32.373 1.00 32.22 312 ALA A CA 1
ATOM 2354 C C . ALA A 1 312 ? 36.917 6.756 32.000 1.00 35.05 312 ALA A C 1
ATOM 2355 O O . ALA A 1 312 ? 37.526 6.401 30.983 1.00 33.93 312 ALA A O 1
ATOM 2357 N N . ALA A 1 313 ? 37.367 7.730 32.800 1.00 34.01 313 ALA A N 1
ATOM 2358 C CA . ALA A 1 313 ? 38.678 8.337 32.581 1.00 34.24 313 ALA A CA 1
ATOM 2359 C C . ALA A 1 313 ? 39.800 7.321 32.803 1.00 33.18 313 ALA A C 1
ATOM 2360 O O . ALA A 1 313 ? 40.735 7.221 32.000 1.00 31.76 313 ALA A O 1
ATOM 2362 N N . LEU A 1 314 ? 39.710 6.544 33.886 1.00 34.82 314 LEU A N 1
ATOM 2363 C CA . LEU A 1 314 ? 40.754 5.577 34.209 1.00 35.16 314 LEU A CA 1
ATOM 2364 C C . LEU A 1 314 ? 40.892 4.503 33.139 1.00 36.60 314 LEU A C 1
ATOM 2365 O O . LEU A 1 314 ? 41.992 3.979 32.924 1.00 31.13 314 LEU A O 1
ATOM 2370 N N . ALA A 1 315 ? 39.799 4.169 32.456 1.00 32.98 315 ALA A N 1
ATOM 2371 C CA . ALA A 1 315 ? 39.858 3.186 31.389 1.00 35.14 315 ALA A CA 1
ATOM 2372 C C . ALA A 1 315 ? 40.267 3.798 30.050 1.00 37.01 315 ALA A C 1
ATOM 2373 O O . ALA A 1 315 ? 40.754 3.077 29.179 1.00 36.08 315 ALA A O 1
ATOM 2375 N N . GLN A 1 316 ? 40.104 5.101 29.863 1.00 34.67 316 GLN A N 1
ATOM 2376 C CA . GLN A 1 316 ? 40.453 5.705 28.581 1.00 35.65 316 GLN A CA 1
ATOM 2377 C C . GLN A 1 316 ? 41.886 6.220 28.525 1.00 40.44 316 GLN A C 1
ATOM 2378 O O . GLN A 1 316 ? 42.487 6.250 27.443 1.00 38.97 316 GLN A O 1
ATOM 2384 N N . TYR A 1 317 ? 42.442 6.623 29.659 1.00 34.06 317 TYR A N 1
ATOM 2385 C CA . TYR A 1 317 ? 43.726 7.293 29.708 1.00 32.49 317 TYR A CA 1
ATOM 2386 C C . TYR A 1 317 ? 44.714 6.411 30.447 1.00 36.39 317 TYR A C 1
ATOM 2387 O O . TYR A 1 317 ? 44.397 5.874 31.512 1.00 32.82 317 TYR A O 1
ATOM 2396 N N . ASP A 1 318 ? 45.904 6.260 29.874 1.00 33.66 318 ASP A N 1
ATOM 2397 C CA . ASP A 1 318 ? 47.025 5.682 30.596 1.00 37.79 318 ASP A CA 1
ATOM 2398 C C . ASP A 1 318 ? 47.630 6.731 31.519 1.00 38.45 318 ASP A C 1
ATOM 2399 O O . ASP A 1 318 ? 47.356 6.748 32.724 1.00 34.30 318 ASP A O 1
ATOM 2404 N N . ARG A 1 319 ? 48.466 7.602 30.964 1.00 37.77 319 ARG A N 1
ATOM 2405 C CA . ARG A 1 319 ? 48.844 8.805 31.681 1.00 37.94 319 ARG A CA 1
ATOM 2406 C C . ARG A 1 319 ? 47.622 9.698 31.814 1.00 36.47 319 ARG A C 1
ATOM 2407 O O . ARG A 1 319 ? 46.826 9.827 30.878 1.00 38.27 319 ARG A O 1
ATOM 2415 N N . LEU A 1 320 ? 47.454 10.284 32.983 1.00 29.77 320 LEU A N 1
ATOM 2416 C CA . LEU A 1 320 ? 46.263 11.090 33.218 1.00 29.80 320 LEU A CA 1
ATOM 2417 C C . LEU A 1 320 ? 46.464 12.478 32.629 1.00 25.72 320 LEU A C 1
ATOM 2418 O O . LEU A 1 320 ? 47.512 13.090 32.850 1.00 28.50 320 LEU A O 1
ATOM 2423 N N . PRO A 1 321 ? 45.513 12.990 31.854 1.00 28.14 321 PRO A N 1
ATOM 2424 C CA . PRO A 1 321 ? 45.616 14.376 31.393 1.00 27.61 321 PRO A CA 1
ATOM 2425 C C . PRO A 1 321 ? 45.461 15.325 32.567 1.00 32.10 321 PRO A C 1
ATOM 2426 O O . PRO A 1 321 ? 44.961 14.956 33.636 1.00 30.24 321 PRO A O 1
ATOM 2430 N N . ILE A 1 322 ? 45.925 16.570 32.363 1.00 32.26 322 ILE A N 1
ATOM 2431 C CA . ILE A 1 322 ? 45.757 17.608 33.382 1.00 30.33 322 ILE A CA 1
ATOM 2432 C C . ILE A 1 322 ? 44.417 18.324 33.276 1.00 24.69 322 ILE A C 1
ATOM 2433 O O . ILE A 1 322 ? 44.064 19.095 34.185 1.00 29.85 322 ILE A O 1
ATOM 2438 N N . GLY A 1 323 ? 43.657 18.106 32.219 1.00 23.74 323 GLY A N 1
ATOM 2439 C CA . GLY A 1 323 ? 42.258 18.493 32.235 1.00 25.27 323 GLY A CA 1
ATOM 2440 C C . GLY A 1 323 ? 41.922 19.700 31.380 1.00 27.69 323 GLY A C 1
ATOM 2441 O O . GLY A 1 323 ? 42.600 20.020 30.399 1.00 31.91 323 GLY A O 1
ATOM 2442 N N . TYR A 1 324 ? 40.823 20.367 31.759 1.00 27.18 324 TYR A N 1
ATOM 2443 C CA . TYR A 1 324 ? 40.198 21.426 30.973 1.00 30.32 324 TYR A CA 1
ATOM 2444 C C . TYR A 1 324 ? 40.274 22.766 31.703 1.00 26.54 324 TYR A C 1
ATOM 2445 O O . TYR A 1 324 ? 40.097 22.823 32.922 1.00 25.56 324 TYR A O 1
ATOM 2454 N N . ALA A 1 325 ? 40.491 23.847 30.948 1.00 26.93 325 ALA A N 1
ATOM 2455 C CA . ALA A 1 325 ? 40.701 25.171 31.536 1.00 27.79 325 ALA A CA 1
ATOM 2456 C C . ALA A 1 325 ? 39.454 25.721 32.230 1.00 30.53 325 ALA A C 1
ATOM 2457 O O . ALA A 1 325 ? 38.315 25.439 31.843 1.00 33.88 325 ALA A O 1
ATOM 2459 N N . LYS A 1 326 ? 39.689 26.528 33.269 1.00 31.57 326 LYS A N 1
ATOM 2460 C CA . LYS A 1 326 ? 38.639 27.356 33.853 1.00 31.74 326 LYS A CA 1
ATOM 2461 C C . LYS A 1 326 ? 37.910 28.132 32.771 1.00 32.75 326 LYS A C 1
ATOM 2462 O O . LYS A 1 326 ? 38.503 28.534 31.764 1.00 31.75 326 LYS A O 1
ATOM 2468 N N . ALA A 1 327 ? 36.624 28.394 32.998 1.00 28.55 327 ALA A N 1
ATOM 2469 C CA . ALA A 1 327 ? 35.869 29.131 31.989 1.00 30.67 327 ALA A CA 1
ATOM 2470 C C . ALA A 1 327 ? 36.529 30.474 31.677 1.00 31.14 327 ALA A C 1
ATOM 2471 O O . ALA A 1 327 ? 36.662 30.847 30.503 1.00 30.96 327 ALA A O 1
ATOM 2473 N N . ASP A 1 328 ? 37.009 31.187 32.706 1.00 28.84 328 ASP A N 1
ATOM 2474 C CA . ASP A 1 328 ? 37.522 32.540 32.514 1.00 33.90 328 ASP A CA 1
ATOM 2475 C C . ASP A 1 328 ? 39.010 32.592 32.200 1.00 33.73 328 ASP A C 1
ATOM 2476 O O . ASP A 1 328 ? 39.575 33.688 32.153 1.00 32.96 328 ASP A O 1
ATOM 2481 N N . THR A 1 329 ? 39.675 31.458 32.022 1.00 27.51 329 THR A N 1
ATOM 2482 C CA . THR A 1 329 ? 41.108 31.480 31.765 1.00 31.45 329 THR A CA 1
ATOM 2483 C C . THR A 1 329 ? 41.398 30.887 30.392 1.00 33.01 329 THR A C 1
ATOM 2484 O O . THR A 1 329 ? 40.963 29.774 30.072 1.00 31.55 329 THR A O 1
ATOM 2488 N N . ARG A 1 330 ? 42.111 31.654 29.580 1.00 32.22 330 ARG A N 1
ATOM 2489 C CA . ARG A 1 330 ? 42.475 31.264 28.224 1.00 32.63 330 ARG A CA 1
ATOM 2490 C C . ARG A 1 330 ? 43.842 30.583 28.255 1.00 31.32 330 ARG A C 1
ATOM 2491 O O . ARG A 1 330 ? 44.817 31.188 28.710 1.00 35.10 330 ARG A O 1
ATOM 2499 N N . ILE A 1 331 ? 43.913 29.328 27.805 1.00 29.59 331 ILE A N 1
ATOM 2500 C CA . ILE A 1 331 ? 45.160 28.567 27.778 1.00 31.69 331 ILE A CA 1
ATOM 2501 C C . ILE A 1 331 ? 45.419 28.074 26.358 1.00 34.54 331 ILE A C 1
ATOM 2502 O O . ILE A 1 331 ? 44.497 27.648 25.659 1.00 32.72 331 ILE A O 1
ATOM 2507 N N . LEU A 1 332 ? 46.676 28.136 25.925 1.00 34.56 332 LEU A N 1
ATOM 2508 C CA . LEU A 1 332 ? 46.981 27.722 24.567 1.00 32.18 332 LEU A CA 1
ATOM 2509 C C . LEU A 1 332 ? 48.436 27.294 24.489 1.00 29.55 332 LEU A C 1
ATOM 2510 O O . LEU A 1 332 ? 49.235 27.566 25.387 1.00 31.43 332 LEU A O 1
ATOM 2515 N N . VAL A 1 333 ? 48.768 26.617 23.392 1.00 32.53 333 VAL A N 1
ATOM 2516 C CA . VAL A 1 333 ? 50.063 25.966 23.199 1.00 32.11 333 VAL A CA 1
ATOM 2517 C C . VAL A 1 333 ? 50.759 26.643 22.026 1.00 30.36 333 VAL A C 1
ATOM 2518 O O . VAL A 1 333 ? 50.214 26.677 20.918 1.00 32.52 333 VAL A O 1
ATOM 2522 N N . VAL A 1 334 ? 51.967 27.158 22.252 1.00 27.39 334 VAL A N 1
ATOM 2523 C CA . VAL A 1 334 ? 52.657 27.930 21.227 1.00 35.54 334 VAL A CA 1
ATOM 2524 C C . VAL A 1 334 ? 54.095 27.448 21.108 1.00 35.56 334 VAL A C 1
ATOM 2525 O O . VAL A 1 334 ? 54.645 26.829 22.021 1.00 32.56 334 VAL A O 1
ATOM 2529 N N . ASP A 1 335 ? 54.704 27.754 19.962 1.00 37.52 335 ASP A N 1
ATOM 2530 C CA . ASP A 1 335 ? 56.080 27.367 19.692 1.00 38.60 335 ASP A CA 1
ATOM 2531 C C . ASP A 1 335 ? 57.044 28.474 20.122 1.00 42.92 335 ASP A C 1
ATOM 2532 O O . ASP A 1 335 ? 56.643 29.515 20.647 1.00 38.95 335 ASP A O 1
ATOM 2537 N N . GLU A 1 336 ? 58.337 28.255 19.862 1.00 43.15 336 GLU A N 1
ATOM 2538 C CA . GLU A 1 336 ? 59.384 29.175 20.305 1.00 47.08 336 GLU A CA 1
ATOM 2539 C C . GLU A 1 336 ? 59.154 30.620 19.873 1.00 49.15 336 GLU A C 1
ATOM 2540 O O . GLU A 1 336 ? 59.791 31.526 20.425 1.00 53.95 336 GLU A O 1
ATOM 2546 N N . ASN A 1 337 ? 58.262 30.874 18.917 1.00 48.99 337 ASN A N 1
ATOM 2547 C CA . ASN A 1 337 ? 58.014 32.240 18.475 1.00 47.95 337 ASN A CA 1
ATOM 2548 C C . ASN A 1 337 ? 56.716 32.818 19.014 1.00 48.16 337 ASN A C 1
ATOM 2549 O O . ASN A 1 337 ? 56.337 33.931 18.624 1.00 51.93 337 ASN A O 1
ATOM 2554 N N . GLY A 1 338 ? 56.047 32.113 19.922 1.00 39.75 338 GLY A N 1
ATOM 2555 C CA . GLY A 1 338 ? 54.783 32.593 20.441 1.00 38.53 338 GLY A CA 1
ATOM 2556 C C . GLY A 1 338 ? 53.616 32.423 19.504 1.00 38.91 338 GLY A C 1
ATOM 2557 O O . GLY A 1 338 ? 52.605 33.114 19.664 1.00 43.55 338 GLY A O 1
ATOM 2558 N N . GLU A 1 339 ? 53.717 31.520 18.530 1.00 39.70 339 GLU A N 1
ATOM 2559 C CA . GLU A 1 339 ? 52.680 31.304 17.529 1.00 40.41 339 GLU A CA 1
ATOM 2560 C C . GLU A 1 339 ? 51.963 29.984 17.791 1.00 41.75 339 GLU A C 1
ATOM 2561 O O . GLU A 1 339 ? 52.593 28.983 18.167 1.00 36.03 339 GLU A O 1
ATOM 2567 N N . ALA A 1 340 ? 50.640 30.006 17.589 1.00 33.23 340 ALA A N 1
ATOM 2568 C CA . ALA A 1 340 ? 49.776 28.873 17.898 1.00 36.88 340 ALA A CA 1
ATOM 2569 C C . ALA A 1 340 ? 50.254 27.605 17.218 1.00 36.60 340 ALA A C 1
ATOM 2570 O O . ALA A 1 340 ? 50.546 27.581 16.019 1.00 37.06 340 ALA A O 1
ATOM 2572 N N . VAL A 1 341 ? 50.282 26.543 18.003 1.00 32.26 341 VAL A N 1
ATOM 2573 C CA . VAL A 1 341 ? 50.784 25.241 17.622 1.00 35.60 341 VAL A CA 1
ATOM 2574 C C . VAL A 1 341 ? 49.569 24.338 17.431 1.00 36.67 341 VAL A C 1
ATOM 2575 O O . VAL A 1 341 ? 48.633 24.385 18.242 1.00 38.36 341 VAL A O 1
ATOM 2579 N N . PRO A 1 342 ? 49.525 23.524 16.375 1.00 36.85 342 PRO A N 1
ATOM 2580 C CA . PRO A 1 342 ? 48.331 22.710 16.102 1.00 35.94 342 PRO A CA 1
ATOM 2581 C C . PRO A 1 342 ? 47.927 21.833 17.285 1.00 34.76 342 PRO A C 1
ATOM 2582 O O . PRO A 1 342 ? 48.739 21.489 18.151 1.00 31.90 342 PRO A O 1
ATOM 2586 N N . ASN A 1 343 ? 46.636 21.485 17.319 1.00 34.69 343 ASN A N 1
ATOM 2587 C CA . ASN A 1 343 ? 46.123 20.579 18.346 1.00 32.75 343 ASN A CA 1
ATOM 2588 C C . ASN A 1 343 ? 46.872 19.257 18.283 1.00 29.54 343 ASN A C 1
ATOM 2589 O O . ASN A 1 343 ? 47.065 18.693 17.203 1.00 27.17 343 ASN A O 1
ATOM 2594 N N . GLY A 1 344 ? 47.325 18.781 19.442 1.00 30.77 344 GLY A N 1
ATOM 2595 C CA . GLY A 1 344 ? 48.141 17.589 19.511 1.00 33.40 344 GLY A CA 1
ATOM 2596 C C . GLY A 1 344 ? 49.633 17.807 19.376 1.00 32.61 344 GLY A C 1
ATOM 2597 O O . GLY A 1 344 ? 50.402 16.873 19.642 1.00 31.89 344 GLY A O 1
ATOM 2598 N N . THR A 1 345 ? 50.078 18.993 18.975 1.00 30.84 345 THR A N 1
ATOM 2599 C CA . THR A 1 345 ? 51.506 19.275 18.902 1.00 37.07 345 THR A CA 1
ATOM 2600 C C . THR A 1 345 ? 52.001 19.889 20.206 1.00 37.55 345 THR A C 1
ATOM 2601 O O . THR A 1 345 ? 51.319 20.721 20.812 1.00 37.57 345 THR A O 1
ATOM 2605 N N . GLU A 1 346 ? 53.206 19.490 20.616 1.00 37.23 346 GLU A N 1
ATOM 2606 C CA . GLU A 1 346 ? 53.784 19.978 21.861 1.00 35.27 346 GLU A CA 1
ATOM 2607 C C . GLU A 1 346 ? 54.300 21.404 21.709 1.00 36.81 346 GLU A C 1
ATOM 2608 O O . GLU A 1 346 ? 54.884 21.770 20.686 1.00 36.03 346 GLU A O 1
ATOM 2614 N N . GLY A 1 347 ? 54.069 22.211 22.736 1.00 29.63 347 GLY A N 1
ATOM 2615 C CA . GLY A 1 347 ? 54.628 23.544 22.789 1.00 29.99 347 GLY A CA 1
ATOM 2616 C C . GLY A 1 347 ? 54.505 24.088 24.194 1.00 31.66 347 GLY A C 1
ATOM 2617 O O . GLY A 1 347 ? 54.127 23.374 25.123 1.00 31.84 347 GLY A O 1
ATOM 2618 N N . GLU A 1 348 ? 54.820 25.366 24.355 1.00 29.98 348 GLU A N 1
ATOM 2619 C CA . GLU A 1 348 ? 54.726 25.961 25.680 1.00 30.71 348 GLU A CA 1
ATOM 2620 C C . GLU A 1 348 ? 53.293 26.390 25.975 1.00 31.88 348 GLU A C 1
ATOM 2621 O O . GLU A 1 348 ? 52.628 26.993 25.127 1.00 32.06 348 GLU A O 1
ATOM 2627 N N . LEU A 1 349 ? 52.822 26.078 27.186 1.00 27.60 349 LEU A N 1
ATOM 2628 C CA . LEU A 1 349 ? 51.492 26.490 27.627 1.00 31.97 349 LEU A CA 1
ATOM 2629 C C . LEU A 1 349 ? 51.501 27.956 28.067 1.00 31.63 349 LEU A C 1
ATOM 2630 O O . LEU A 1 349 ? 52.242 28.340 28.984 1.00 32.13 349 LEU A O 1
ATOM 2635 N N . ILE A 1 350 ? 50.668 28.766 27.416 1.00 30.93 350 ILE A N 1
ATOM 2636 C CA . ILE A 1 350 ? 50.476 30.177 27.738 1.00 32.62 350 ILE A CA 1
ATOM 2637 C C . ILE A 1 350 ? 49.150 30.332 28.468 1.00 31.51 350 ILE A C 1
ATOM 2638 O O . ILE A 1 350 ? 48.156 29.694 28.101 1.00 32.11 350 ILE A O 1
ATOM 2643 N N . ILE A 1 351 ? 49.121 31.177 29.499 1.00 31.31 351 ILE A N 1
ATOM 2644 C CA . ILE A 1 351 ? 47.927 31.361 30.316 1.00 30.77 351 ILE A CA 1
ATOM 2645 C C . ILE A 1 351 ? 47.591 32.840 30.406 1.00 32.38 351 ILE A C 1
ATOM 2646 O O . ILE A 1 351 ? 48.440 33.654 30.799 1.00 32.84 351 ILE A O 1
ATOM 2651 N N . ALA A 1 352 ? 46.341 33.185 30.083 1.00 31.37 352 ALA A N 1
ATOM 2652 C CA . ALA A 1 352 ? 45.890 34.570 30.135 1.00 35.01 352 ALA A CA 1
ATOM 2653 C C . ALA A 1 352 ? 44.496 34.663 30.747 1.00 32.59 352 ALA A C 1
ATOM 2654 O O . ALA A 1 352 ? 43.613 33.851 30.448 1.00 32.27 352 ALA A O 1
ATOM 2656 N N . GLY A 1 353 ? 44.301 35.658 31.600 1.00 28.09 353 GLY A N 1
ATOM 2657 C CA . GLY A 1 353 ? 43.018 35.857 32.234 1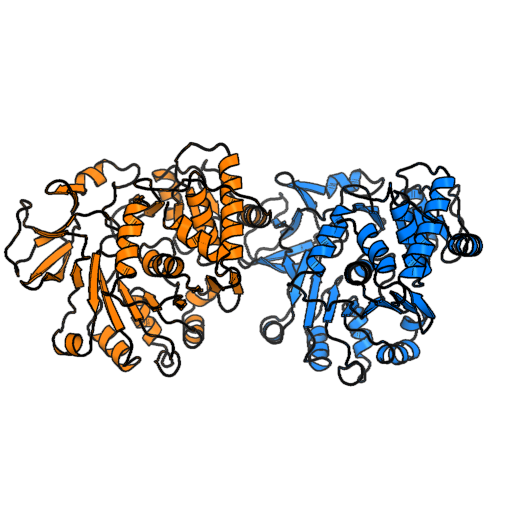.00 29.80 353 GLY A CA 1
ATOM 2658 C C . GLY A 1 353 ? 43.163 36.463 33.611 1.00 27.64 353 GLY A C 1
ATOM 2659 O O . GLY A 1 353 ? 44.261 36.842 34.022 1.00 29.50 353 GLY A O 1
ATOM 2660 N N . PRO A 1 354 ? 42.066 36.516 34.374 1.00 24.22 354 PRO A N 1
ATOM 2661 C CA . PRO A 1 354 ? 42.019 37.385 35.564 1.00 27.42 354 PRO A CA 1
ATOM 2662 C C . PRO A 1 354 ? 42.756 36.869 36.787 1.00 26.83 354 PRO A C 1
ATOM 2663 O O . PRO A 1 354 ? 42.828 37.596 37.789 1.00 28.18 354 PRO A O 1
ATOM 2667 N N . SER A 1 355 ? 43.288 35.655 36.766 1.00 23.24 355 SER A N 1
ATOM 2668 C CA . SER A 1 355 ? 44.025 35.137 37.908 1.00 28.50 355 SER A CA 1
ATOM 2669 C C . SER A 1 355 ? 45.530 35.272 37.733 1.00 28.32 355 SER A C 1
ATOM 2670 O O . SER A 1 355 ? 46.287 34.883 38.627 1.00 25.65 355 SER A O 1
ATOM 2673 N N . VAL A 1 356 ? 45.984 35.814 36.604 1.00 29.73 356 VAL A N 1
ATOM 2674 C CA . VAL A 1 356 ? 47.415 35.922 36.364 1.00 30.15 356 VAL A CA 1
ATOM 2675 C C . VAL A 1 356 ? 47.994 37.018 37.248 1.00 25.84 356 VAL A C 1
ATOM 2676 O O . VAL A 1 356 ? 47.431 38.112 37.362 1.00 27.17 356 VAL A O 1
ATOM 2680 N N . SER A 1 357 ? 49.110 36.707 37.904 1.00 28.01 357 SER A N 1
ATOM 2681 C CA . SER A 1 357 ? 49.808 37.643 38.767 1.00 22.43 357 SER A CA 1
ATOM 2682 C C . SER A 1 357 ? 50.270 38.863 37.982 1.00 30.34 357 SER A C 1
ATOM 2683 O O . SER A 1 357 ? 50.610 38.778 36.798 1.00 30.78 357 SER A O 1
ATOM 2686 N N . LYS A 1 358 ? 50.287 40.017 38.654 1.00 28.25 358 LYS A N 1
ATOM 2687 C CA . LYS A 1 358 ? 50.906 41.175 38.030 1.00 29.05 358 LYS A CA 1
ATOM 2688 C C . LYS A 1 358 ? 52.422 41.089 38.014 1.00 27.80 358 LYS A C 1
ATOM 2689 O O . LYS A 1 358 ? 53.050 42.002 37.488 1.00 31.48 358 LYS A O 1
ATOM 2695 N N . GLY A 1 359 ? 53.031 40.039 38.576 1.00 29.28 359 GLY A N 1
ATOM 2696 C CA . GLY A 1 359 ? 54.449 39.830 38.395 1.00 31.38 359 GLY A CA 1
ATOM 2697 C C . GLY A 1 359 ? 55.161 39.509 39.692 1.00 33.14 359 GLY A C 1
ATOM 2698 O O . GLY A 1 359 ? 54.545 39.275 40.739 1.00 27.73 359 GLY A O 1
ATOM 2699 N N . TYR A 1 360 ? 56.488 39.488 39.615 1.00 26.56 360 TYR A N 1
ATOM 2700 C CA . TYR A 1 360 ? 57.322 39.110 40.741 1.00 25.01 360 TYR A CA 1
ATOM 2701 C C . TYR A 1 360 ? 57.678 40.350 41.537 1.00 31.26 360 TYR A C 1
ATOM 2702 O O . TYR A 1 360 ? 58.069 41.370 40.957 1.00 30.04 360 TYR A O 1
ATOM 2711 N N . LEU A 1 361 ? 57.546 40.264 42.864 1.00 24.70 361 LEU A N 1
ATOM 2712 C CA . LEU A 1 361 ? 57.894 41.402 43.705 1.00 27.16 361 LEU A CA 1
ATOM 2713 C C . LEU A 1 361 ? 59.394 41.698 43.642 1.00 26.56 361 LEU A C 1
ATOM 2714 O O . LEU A 1 361 ? 60.231 40.820 43.893 1.00 25.74 361 LEU A O 1
ATOM 2719 N N . ASN A 1 362 ? 59.725 42.939 43.289 1.00 28.71 362 ASN A N 1
ATOM 2720 C CA . ASN A 1 362 ? 61.101 43.460 43.304 1.00 30.93 362 ASN A CA 1
ATOM 2721 C C . ASN A 1 362 ? 62.046 42.651 42.420 1.00 30.53 362 ASN A C 1
ATOM 2722 O O . ASN A 1 362 ? 63.251 42.552 42.697 1.00 31.76 362 ASN A O 1
ATOM 2727 N N . ASN A 1 363 ? 61.510 42.081 41.343 1.00 29.99 363 ASN A N 1
ATOM 2728 C CA . ASN A 1 363 ? 62.307 41.363 40.349 1.00 29.04 363 ASN A CA 1
ATOM 2729 C C . ASN A 1 363 ? 61.767 41.691 38.965 1.00 32.08 363 ASN A C 1
ATOM 2730 O O . ASN A 1 363 ? 61.165 40.845 38.291 1.00 36.21 363 ASN A O 1
ATOM 2735 N N . PRO A 1 364 ? 62.014 42.912 38.484 1.00 32.00 364 PRO A N 1
ATOM 2736 C CA . PRO A 1 364 ? 61.422 43.336 37.203 1.00 35.95 364 PRO A CA 1
ATOM 2737 C C . PRO A 1 364 ? 61.928 42.550 36.005 1.00 34.92 364 PRO A C 1
ATOM 2738 O O . PRO A 1 364 ? 61.229 42.489 34.987 1.00 35.03 364 PRO A O 1
ATOM 2742 N N . GLU A 1 365 ? 63.123 41.966 36.089 1.00 33.19 365 GLU A N 1
ATOM 2743 C CA . GLU A 1 365 ? 63.709 41.281 34.943 1.00 33.04 365 GLU A CA 1
ATOM 2744 C C . GLU A 1 365 ? 63.019 39.945 34.694 1.00 35.01 365 GLU A C 1
ATOM 2745 O O . GLU A 1 365 ? 62.703 39.599 33.548 1.00 35.91 365 GLU A O 1
ATOM 2751 N N . LYS A 1 366 ? 62.787 39.170 35.759 1.00 34.09 366 LYS A N 1
ATOM 2752 C CA . LYS A 1 366 ? 61.951 37.982 35.633 1.00 34.43 366 LYS A CA 1
ATOM 2753 C C . LYS A 1 366 ? 60.545 38.344 35.160 1.00 32.42 366 LYS A C 1
ATOM 2754 O O . LYS A 1 366 ? 59.957 37.634 34.337 1.00 34.17 366 LYS A O 1
ATOM 2760 N N . THR A 1 367 ? 59.980 39.436 35.676 1.00 29.75 367 THR A N 1
ATOM 2761 C CA . THR A 1 367 ? 58.611 39.788 35.304 1.00 31.43 367 THR A CA 1
ATOM 2762 C C . THR A 1 367 ? 58.524 40.128 33.821 1.00 35.68 367 THR A C 1
ATOM 2763 O O . THR A 1 367 ? 57.566 39.739 33.143 1.00 35.30 367 THR A O 1
ATOM 2767 N N . ALA A 1 368 ? 59.523 40.845 33.294 1.00 30.75 368 ALA A N 1
ATOM 2768 C CA . ALA A 1 368 ? 59.491 41.217 31.887 1.00 27.37 368 ALA A CA 1
ATOM 2769 C C . ALA A 1 368 ? 59.651 40.003 30.987 1.00 28.64 368 ALA A C 1
ATOM 2770 O O . ALA A 1 368 ? 59.072 39.962 29.898 1.00 31.45 368 ALA A O 1
ATOM 2772 N N . LYS A 1 369 ? 60.397 38.995 31.430 1.00 29.01 369 LYS A N 1
ATOM 2773 C CA . LYS A 1 369 ? 60.606 37.817 30.595 1.00 34.16 369 LYS A CA 1
ATOM 2774 C C . LYS A 1 369 ? 59.412 36.873 30.619 1.00 37.12 369 LYS A C 1
ATOM 2775 O O . LYS A 1 369 ? 59.144 36.194 29.621 1.00 36.47 369 LYS A O 1
ATOM 2781 N N . ALA A 1 370 ? 58.698 36.802 31.737 1.00 31.29 370 ALA A N 1
ATOM 2782 C CA . ALA A 1 370 ? 57.661 35.794 31.896 1.00 34.70 370 ALA A CA 1
ATOM 2783 C C . ALA A 1 370 ? 56.273 36.298 31.543 1.00 34.73 370 ALA A C 1
ATOM 2784 O O . ALA A 1 370 ? 55.476 35.534 30.988 1.00 32.82 370 ALA A O 1
ATOM 2786 N N . PHE A 1 371 ? 55.982 37.570 31.819 1.00 33.36 371 PHE A N 1
ATOM 2787 C CA . PHE A 1 371 ? 54.631 38.112 31.770 1.00 32.16 371 PHE A CA 1
ATOM 2788 C C . PHE A 1 371 ? 54.459 39.053 30.587 1.00 37.33 371 PHE A C 1
ATOM 2789 O O . PHE A 1 371 ? 55.312 39.912 30.339 1.00 37.82 371 PHE A O 1
ATOM 2797 N N . PHE A 1 372 ? 53.348 38.894 29.869 1.00 30.96 372 PHE A N 1
ATOM 2798 C CA . PHE A 1 372 ? 53.038 39.756 28.743 1.00 36.38 372 PHE A CA 1
ATOM 2799 C C . PHE A 1 372 ? 51.526 39.923 28.648 1.00 39.78 372 PHE A C 1
ATOM 2800 O O . PHE A 1 372 ? 50.757 39.339 29.418 1.00 36.38 372 PHE A O 1
ATOM 2808 N N . GLU A 1 373 ? 51.108 40.767 27.713 1.00 39.14 373 GLU A N 1
ATOM 2809 C CA . GLU A 1 373 ? 49.703 41.069 27.512 1.00 40.02 373 GLU A CA 1
ATOM 2810 C C . GLU A 1 373 ? 49.220 40.369 26.246 1.00 41.22 373 GLU A C 1
ATOM 2811 O O . GLU A 1 373 ? 49.912 40.375 25.223 1.00 38.50 373 GLU A O 1
ATOM 2817 N N . LEU A 1 374 ? 48.051 39.737 26.325 1.00 40.48 374 LEU A N 1
ATOM 2818 C CA . LEU A 1 374 ? 47.488 38.988 25.203 1.00 41.40 374 LEU A CA 1
ATOM 2819 C C . LEU A 1 374 ? 46.057 39.447 24.959 1.00 41.99 374 LEU A C 1
ATOM 2820 O O . LEU A 1 374 ? 45.151 39.084 25.721 1.00 38.72 374 LEU A O 1
ATOM 2825 N N . ASP A 1 375 ? 45.852 40.219 23.888 1.00 36.59 375 ASP A N 1
ATOM 2826 C CA . ASP A 1 375 ? 44.533 40.751 23.548 1.00 39.46 375 ASP A CA 1
ATOM 2827 C C . ASP A 1 375 ? 43.926 41.487 24.739 1.00 40.95 375 ASP A C 1
ATOM 2828 O O . ASP A 1 375 ? 42.727 41.387 25.015 1.00 35.26 375 ASP A O 1
ATOM 2833 N N . GLY A 1 376 ? 44.772 42.230 25.455 1.00 43.58 376 GLY A N 1
ATOM 2834 C CA . GLY A 1 376 ? 44.331 43.036 26.572 1.00 40.44 376 GLY A CA 1
ATOM 2835 C C . GLY A 1 376 ? 44.094 42.288 27.863 1.00 43.45 376 GLY A C 1
ATOM 2836 O O . GLY A 1 376 ? 43.450 42.838 28.763 1.00 37.77 376 GLY A O 1
ATOM 2837 N N . GLN A 1 377 ? 44.569 41.045 27.972 1.00 43.00 377 GLN A N 1
ATOM 2838 C CA . GLN A 1 377 ? 44.546 40.242 29.179 1.00 40.66 377 GLN A CA 1
ATOM 2839 C C . GLN A 1 377 ? 45.975 40.001 29.653 1.00 35.79 377 GLN A C 1
ATOM 2840 O O . GLN A 1 377 ? 46.874 39.825 28.824 1.00 40.60 377 GLN A O 1
ATOM 2846 N N . PRO A 1 378 ? 46.225 40.005 30.962 1.00 34.63 378 PRO A N 1
ATOM 2847 C CA . PRO A 1 378 ? 47.547 39.587 31.459 1.00 35.24 378 PRO A CA 1
ATOM 2848 C C . PRO A 1 378 ? 47.803 38.126 31.128 1.00 30.69 378 PRO A C 1
ATOM 2849 O O . PRO A 1 378 ? 46.923 37.280 31.284 1.00 34.71 378 PRO A O 1
ATOM 2853 N N . ALA A 1 379 ? 49.014 37.829 30.660 1.00 29.02 379 ALA A N 1
ATOM 2854 C CA . ALA A 1 379 ? 49.344 36.501 30.167 1.00 32.64 379 ALA A CA 1
ATOM 2855 C C . ALA A 1 379 ? 50.683 36.052 30.735 1.00 33.04 379 ALA A C 1
ATOM 2856 O O . ALA A 1 379 ? 51.542 36.880 31.056 1.00 34.68 379 ALA A O 1
ATOM 2858 N N . TYR A 1 380 ? 50.859 34.731 30.859 1.00 32.83 380 TYR A N 1
ATOM 2859 C CA . TYR A 1 380 ? 52.029 34.162 31.528 1.00 32.77 380 TYR A CA 1
ATOM 2860 C C . TYR A 1 380 ? 52.634 33.034 30.715 1.00 29.97 380 TYR A C 1
ATOM 2861 O O . TYR A 1 380 ? 51.921 32.136 30.251 1.00 34.44 380 TYR A O 1
ATOM 2870 N N . HIS A 1 381 ? 53.958 33.079 30.561 1.00 35.04 381 HIS A N 1
ATOM 2871 C CA . HIS A 1 381 ? 54.731 31.961 30.025 1.00 31.43 381 HIS A CA 1
ATOM 2872 C C . HIS A 1 381 ? 54.948 30.979 31.161 1.00 30.58 381 HIS A C 1
ATOM 2873 O O . HIS A 1 381 ? 55.767 31.225 32.050 1.00 34.32 381 HIS A O 1
ATOM 2880 N N . SER A 1 382 ? 54.204 29.876 31.162 1.00 24.18 382 SER A N 1
ATOM 2881 C CA . SER A 1 382 ? 54.568 28.766 32.021 1.00 30.69 382 SER A CA 1
ATOM 2882 C C . SER A 1 382 ? 55.847 28.148 31.472 1.00 37.24 382 SER A C 1
ATOM 2883 O O . SER A 1 382 ? 56.141 28.239 30.280 1.00 37.23 382 SER A O 1
ATOM 2886 N N . GLY A 1 383 ? 56.625 27.519 32.326 1.00 38.42 383 GLY A N 1
ATOM 2887 C CA . GLY A 1 383 ? 57.759 26.853 31.712 1.00 40.15 383 GLY A CA 1
ATOM 2888 C C . GLY A 1 383 ? 57.386 25.473 31.210 1.00 37.90 383 GLY A C 1
ATOM 2889 O O . GLY A 1 383 ? 58.255 24.612 31.061 1.00 40.51 383 GLY A O 1
ATOM 2890 N N . ASP A 1 384 ? 56.100 25.237 30.952 1.00 34.86 384 ASP A N 1
ATOM 2891 C CA . ASP A 1 384 ? 55.583 23.884 30.792 1.00 36.37 384 ASP A CA 1
ATOM 2892 C C . ASP A 1 384 ? 55.290 23.593 29.332 1.00 30.57 384 ASP A C 1
ATOM 2893 O O . ASP A 1 384 ? 54.723 24.428 28.625 1.00 30.19 384 ASP A O 1
ATOM 2898 N N . ILE A 1 385 ? 55.723 22.443 28.891 1.00 30.22 385 ILE A N 1
ATOM 2899 C CA . ILE A 1 385 ? 55.363 21.901 27.592 1.00 31.29 385 ILE A CA 1
ATOM 2900 C C . ILE A 1 385 ? 54.159 20.997 27.786 1.00 35.23 385 ILE A C 1
ATOM 2901 O O . ILE A 1 385 ? 54.083 20.230 28.759 1.00 30.70 385 ILE A O 1
ATOM 2906 N N . GLY A 1 386 ? 53.218 21.082 26.858 1.00 36.71 386 GLY A N 1
ATOM 2907 C CA . GLY A 1 386 ? 52.094 20.173 26.861 1.00 32.80 386 GLY A CA 1
ATOM 2908 C C . GLY A 1 386 ? 51.363 20.236 25.543 1.00 32.39 386 GLY A C 1
ATOM 2909 O O . GLY A 1 386 ? 51.815 20.873 24.587 1.00 33.66 386 GLY A O 1
ATOM 2910 N N . THR A 1 387 ? 50.222 19.561 25.508 1.00 29.90 387 THR A N 1
ATOM 2911 C CA . THR A 1 387 ? 49.395 19.467 24.317 1.00 30.76 387 THR A CA 1
ATOM 2912 C C . THR A 1 387 ? 47.944 19.767 24.676 1.00 35.36 387 THR A C 1
ATOM 2913 O O . THR A 1 387 ? 47.526 19.661 25.834 1.00 34.73 387 THR A O 1
ATOM 2917 N N . MET A 1 388 ? 47.172 20.135 23.658 1.00 34.36 388 MET A N 1
ATOM 2918 C CA . MET A 1 388 ? 45.738 20.327 23.803 1.00 33.77 388 MET A CA 1
ATOM 2919 C C . MET A 1 388 ? 45.066 19.804 22.546 1.00 37.27 388 MET A C 1
ATOM 2920 O O . MET A 1 388 ? 45.444 20.197 21.439 1.00 39.28 388 MET A O 1
ATOM 2925 N N . ASP A 1 389 ? 44.090 18.910 22.706 1.00 34.10 389 ASP A N 1
ATOM 2926 C CA . ASP A 1 389 ? 43.331 18.451 21.551 1.00 37.85 389 ASP A CA 1
ATOM 2927 C C . ASP A 1 389 ? 42.166 19.408 21.293 1.00 39.87 389 ASP A C 1
ATOM 2928 O O . ASP A 1 389 ? 41.954 20.381 22.024 1.00 37.38 389 ASP A O 1
ATOM 2933 N N . ALA A 1 390 ? 41.417 19.163 20.210 1.00 41.60 390 ALA A N 1
ATOM 2934 C CA . ALA A 1 390 ? 40.387 20.124 19.814 1.00 41.17 390 ALA A CA 1
ATOM 2935 C C . ALA A 1 390 ? 39.330 20.297 20.896 1.00 39.94 390 ALA A C 1
ATOM 2936 O O . ALA A 1 390 ? 38.788 21.399 21.058 1.00 43.66 390 ALA A O 1
ATOM 2938 N N . ASP A 1 391 ? 39.043 19.233 21.656 1.00 40.04 391 ASP A N 1
ATOM 2939 C CA . ASP A 1 391 ? 38.094 19.269 22.765 1.00 40.54 391 ASP A CA 1
ATOM 2940 C C . ASP A 1 391 ? 38.554 20.134 23.921 1.00 38.44 391 ASP A C 1
ATOM 2941 O O . ASP A 1 391 ? 37.823 20.232 24.908 1.00 36.19 391 ASP A O 1
ATOM 2946 N N . GLY A 1 392 ? 39.750 20.712 23.862 1.00 37.57 392 GLY A N 1
ATOM 2947 C CA . GLY A 1 392 ? 40.239 21.526 24.952 1.00 31.56 392 GLY A CA 1
ATOM 2948 C C . GLY A 1 392 ? 40.853 20.764 26.105 1.00 33.67 392 GLY A C 1
ATOM 2949 O O . GLY A 1 392 ? 41.027 21.341 27.184 1.00 32.26 392 GLY A O 1
ATOM 2950 N N . LEU A 1 393 ? 41.188 19.493 25.924 1.00 29.81 393 LEU A N 1
ATOM 2951 C CA . LEU A 1 393 ? 41.854 18.731 26.976 1.00 34.95 393 LEU A CA 1
ATOM 2952 C C . LEU A 1 393 ? 43.366 18.954 26.929 1.00 34.58 393 LEU A C 1
ATOM 2953 O O . LEU A 1 393 ? 43.985 18.825 25.867 1.00 38.32 393 LEU A O 1
ATOM 2958 N N . PHE A 1 394 ? 43.965 19.266 28.078 1.00 29.89 394 PHE A N 1
ATOM 2959 C CA . PHE A 1 394 ? 45.399 19.501 28.164 1.00 34.87 394 PHE A CA 1
ATOM 2960 C C . PHE A 1 394 ? 46.122 18.297 28.750 1.00 34.43 394 PHE A C 1
ATOM 2961 O O . PHE A 1 394 ? 45.577 17.546 29.571 1.00 35.31 394 PHE A O 1
ATOM 2969 N N . ARG A 1 395 ? 47.367 18.122 28.314 1.00 37.92 395 ARG A N 1
ATOM 2970 C CA . ARG A 1 395 ? 48.265 17.112 28.855 1.00 32.11 395 ARG A CA 1
ATOM 2971 C C . ARG A 1 395 ? 49.607 17.765 29.140 1.00 32.86 395 ARG A C 1
ATOM 2972 O O . ARG A 1 395 ? 50.048 18.631 28.382 1.00 31.47 395 ARG A O 1
ATOM 2980 N N . TYR A 1 396 ? 50.249 17.339 30.228 1.00 32.42 396 TYR A N 1
ATOM 2981 C CA . TYR A 1 396 ? 51.553 17.847 30.638 1.00 34.87 396 TYR A CA 1
ATOM 2982 C C . TYR A 1 396 ? 52.667 16.942 30.122 1.00 37.24 396 TYR A C 1
ATOM 2983 O O . TYR A 1 396 ? 52.606 15.721 30.282 1.00 36.90 396 TYR A O 1
ATOM 2992 N N . ARG A 1 397 ? 53.693 17.548 29.509 1.00 39.84 397 ARG A N 1
ATOM 2993 C CA . ARG A 1 397 ? 54.688 16.786 28.758 1.00 42.12 397 ARG A CA 1
ATOM 2994 C C . ARG A 1 397 ? 56.126 17.185 29.080 1.00 41.85 397 ARG A C 1
ATOM 2995 O O . ARG A 1 397 ? 57.042 16.816 28.336 1.00 43.43 397 ARG A O 1
ATOM 3003 N N . GLY A 1 398 ? 56.352 17.909 30.170 1.00 39.14 398 GLY A N 1
ATOM 3004 C CA . GLY A 1 398 ? 57.686 18.272 30.604 1.00 40.43 398 GLY A CA 1
ATOM 3005 C C . GLY A 1 398 ? 57.845 19.775 30.711 1.00 42.68 398 GLY A C 1
ATOM 3006 O O . GLY A 1 398 ? 56.877 20.540 30.665 1.00 41.25 398 GLY A O 1
ATOM 3007 N N . ARG A 1 399 ? 59.096 20.204 30.851 1.00 45.70 399 ARG A N 1
ATOM 3008 C CA . ARG A 1 399 ? 59.422 21.614 31.014 1.00 40.77 399 ARG A CA 1
ATOM 3009 C C . ARG A 1 399 ? 60.375 22.073 29.916 1.00 46.57 399 ARG A C 1
ATOM 3010 O O . ARG A 1 399 ? 61.205 21.299 29.429 1.00 43.48 399 ARG A O 1
ATOM 3018 N N . VAL A 1 400 ? 60.237 23.345 29.519 1.00 46.21 400 VAL A N 1
ATOM 3019 C CA . VAL A 1 400 ? 61.128 23.905 28.502 1.00 47.04 400 VAL A CA 1
ATOM 3020 C C . VAL A 1 400 ? 62.544 24.033 29.037 1.00 47.70 400 VAL A C 1
ATOM 3021 O O . VAL A 1 400 ? 63.499 24.069 28.254 1.00 55.08 400 VAL A O 1
ATOM 3025 N N . ASP A 1 401 ? 62.700 24.092 30.356 1.00 47.60 401 ASP A N 1
ATOM 3026 C CA . ASP A 1 401 ? 64.007 24.127 30.992 1.00 49.18 401 ASP A CA 1
ATOM 3027 C C . ASP A 1 401 ? 64.595 22.724 31.079 1.00 51.47 401 ASP A C 1
ATOM 3028 O O . ASP A 1 401 ? 64.651 22.131 32.157 1.00 57.42 401 ASP A O 1
ATOM 3030 C CA . LYS B 1 3 ? 14.028 38.425 13.863 1.00 26.12 3 LYS B CA 1
ATOM 3031 C C . LYS B 1 3 ? 13.433 37.390 14.788 1.00 34.60 3 LYS B C 1
ATOM 3032 O O . LYS B 1 3 ? 14.103 36.904 15.710 1.00 28.68 3 LYS B O 1
ATOM 3034 N N . ASN B 1 4 ? 12.164 37.081 14.476 1.00 35.12 4 ASN B N 1
ATOM 3035 C CA . ASN B 1 4 ? 11.316 36.192 15.258 1.00 31.35 4 ASN B CA 1
ATOM 3036 C C . ASN B 1 4 ? 12.036 34.912 15.696 1.00 29.60 4 ASN B C 1
ATOM 3037 O O . ASN B 1 4 ? 11.989 34.543 16.876 1.00 29.23 4 ASN B O 1
ATOM 3042 N N . ILE B 1 5 ? 12.707 34.210 14.775 1.00 29.88 5 ILE B N 1
ATOM 3043 C CA . ILE B 1 5 ? 13.224 32.904 15.192 1.00 34.04 5 ILE B CA 1
ATOM 3044 C C . ILE B 1 5 ? 14.360 33.064 16.204 1.00 29.62 5 ILE B C 1
ATOM 3045 O O . ILE B 1 5 ? 14.554 32.192 17.060 1.00 24.09 5 ILE B O 1
ATOM 3050 N N . ILE B 1 6 ? 15.087 34.188 16.168 1.00 25.94 6 ILE B N 1
ATOM 3051 C CA . ILE B 1 6 ? 16.080 34.464 17.208 1.00 27.50 6 ILE B CA 1
ATOM 3052 C C . ILE B 1 6 ? 15.386 34.779 18.536 1.00 26.19 6 ILE B C 1
ATOM 3053 O O . ILE B 1 6 ? 15.771 34.282 19.602 1.00 23.57 6 ILE B O 1
ATOM 3058 N N . THR B 1 7 ? 14.352 35.616 18.492 1.00 26.96 7 THR B N 1
ATOM 3059 C CA . THR B 1 7 ? 13.563 35.883 19.692 1.00 29.84 7 THR B CA 1
ATOM 3060 C C . THR B 1 7 ? 13.004 34.588 20.290 1.00 27.45 7 THR B C 1
ATOM 3061 O O . THR B 1 7 ? 12.987 34.416 21.516 1.00 28.58 7 THR B O 1
ATOM 3065 N N . THR B 1 8 ? 12.564 33.663 19.434 1.00 25.18 8 THR B N 1
ATOM 3066 C CA . THR B 1 8 ? 11.999 32.402 19.913 1.00 31.36 8 THR B CA 1
ATOM 3067 C C . THR B 1 8 ? 13.036 31.578 20.662 1.00 29.51 8 THR B C 1
ATOM 3068 O O . THR B 1 8 ? 12.754 31.038 21.739 1.00 30.94 8 THR B O 1
ATOM 3072 N N . ILE B 1 9 ? 14.242 31.454 20.104 1.00 24.24 9 ILE B N 1
ATOM 3073 C CA . ILE B 1 9 ? 15.264 30.674 20.793 1.00 24.89 9 ILE B CA 1
ATOM 3074 C C . ILE B 1 9 ? 15.708 31.376 22.069 1.00 25.87 9 ILE B C 1
ATOM 3075 O O . ILE B 1 9 ? 15.930 30.726 23.096 1.00 27.68 9 ILE B O 1
ATOM 3080 N N . ASP B 1 10 ? 15.820 32.711 22.038 1.00 25.42 10 ASP B N 1
ATOM 3081 C CA . ASP B 1 10 ? 16.182 33.455 23.242 1.00 26.72 10 ASP B CA 1
ATOM 3082 C C . ASP B 1 10 ? 15.194 33.202 24.374 1.00 31.80 10 ASP B C 1
ATOM 3083 O O . ASP B 1 10 ? 15.597 33.021 25.529 1.00 32.61 10 ASP B O 1
ATOM 3088 N N . ASP B 1 11 ? 13.895 33.170 24.059 1.00 30.13 11 ASP B N 1
ATOM 3089 C CA . ASP B 1 11 ? 12.879 33.019 25.094 1.00 28.96 11 ASP B CA 1
ATOM 3090 C C . ASP B 1 11 ? 12.933 31.674 25.782 1.00 28.36 11 ASP B C 1
ATOM 3091 O O . ASP B 1 11 ? 12.446 31.559 26.912 1.00 30.08 11 ASP B O 1
ATOM 3096 N N . TYR B 1 12 ? 13.515 30.657 25.147 1.00 26.41 12 TYR B N 1
ATOM 3097 C CA . TYR B 1 12 ? 13.616 29.370 25.824 1.00 25.12 12 TYR B CA 1
ATOM 3098 C C . TYR B 1 12 ? 14.601 29.424 26.977 1.00 26.32 12 TYR B C 1
ATOM 3099 O O . TYR B 1 12 ? 14.440 28.688 27.956 1.00 27.55 12 TYR B O 1
ATOM 3108 N N . ALA B 1 13 ? 15.624 30.279 26.887 1.00 26.51 13 ALA B N 1
ATOM 3109 C CA . ALA B 1 13 ? 16.479 30.519 28.045 1.00 27.04 13 ALA B CA 1
ATOM 3110 C C . ALA B 1 13 ? 15.716 31.186 29.168 1.00 26.26 13 ALA B C 1
ATOM 3111 O O . ALA B 1 13 ? 16.119 31.076 30.330 1.00 30.05 13 ALA B O 1
ATOM 3113 N N . ARG B 1 14 ? 14.625 31.880 28.851 1.00 26.06 14 ARG B N 1
ATOM 3114 C CA . ARG B 1 14 ? 13.807 32.452 29.910 1.00 30.62 14 ARG B CA 1
ATOM 3115 C C . ARG B 1 14 ? 12.951 31.384 30.563 1.00 29.32 14 ARG B C 1
ATOM 3116 O O . ARG B 1 14 ? 12.917 31.285 31.790 1.00 30.20 14 ARG B O 1
ATOM 3124 N N . THR B 1 15 ? 12.269 30.571 29.745 1.00 30.63 15 THR B N 1
ATOM 3125 C CA . THR B 1 15 ? 11.253 29.634 30.217 1.00 32.18 15 THR B CA 1
ATOM 3126 C C . THR B 1 15 ? 11.810 28.250 30.536 1.00 32.93 15 THR B C 1
ATOM 3127 O O . THR B 1 15 ? 11.249 27.554 31.391 1.00 28.84 15 THR B O 1
ATOM 3131 N N . GLN B 1 16 ? 12.905 27.836 29.894 1.00 29.81 16 GLN B N 1
ATOM 3132 C CA . GLN B 1 16 ? 13.515 26.529 30.147 1.00 25.39 16 GLN B CA 1
ATOM 3133 C C . GLN B 1 16 ? 15.036 26.670 30.193 1.00 29.48 16 GLN B C 1
ATOM 3134 O O . GLN B 1 16 ? 15.760 26.115 29.357 1.00 29.95 16 GLN B O 1
ATOM 3140 N N . PRO B 1 17 ? 15.561 27.376 31.205 1.00 30.65 17 PRO B N 1
ATOM 3141 C CA . PRO B 1 17 ? 16.980 27.764 31.153 1.00 29.61 17 PRO B CA 1
ATOM 3142 C C . PRO B 1 17 ? 17.928 26.596 31.305 1.00 32.66 17 PRO B C 1
ATOM 3143 O O . PRO B 1 17 ? 18.940 26.532 30.593 1.00 2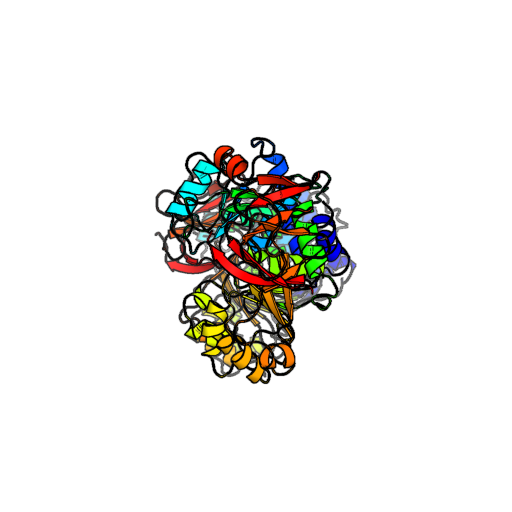4.99 17 PRO B O 1
ATOM 3147 N N . ASN B 1 18 ? 17.626 25.662 32.204 1.00 29.22 18 ASN B N 1
ATOM 3148 C CA . ASN B 1 18 ? 18.512 24.532 32.445 1.00 29.92 18 ASN B CA 1
ATOM 3149 C C . ASN B 1 18 ? 18.276 23.360 31.505 1.00 29.97 18 ASN B C 1
ATOM 3150 O O . ASN B 1 18 ? 19.007 22.366 31.594 1.00 28.75 18 ASN B O 1
ATOM 3155 N N . ASN B 1 19 ? 17.298 23.444 30.611 1.00 20.77 19 ASN B N 1
ATOM 3156 C CA . ASN B 1 19 ? 17.114 22.387 29.627 1.00 23.61 19 ASN B CA 1
ATOM 3157 C C . ASN B 1 19 ? 18.343 22.291 28.728 1.00 28.43 19 ASN B C 1
ATOM 3158 O O . ASN B 1 19 ? 18.779 23.294 28.148 1.00 24.90 19 ASN B O 1
ATOM 3163 N N . VAL B 1 20 ? 18.894 21.074 28.619 1.00 29.12 20 VAL B N 1
ATOM 3164 C CA . VAL B 1 20 ? 19.999 20.795 27.702 1.00 24.69 20 VAL B CA 1
ATOM 3165 C C . VAL B 1 20 ? 19.547 21.058 26.275 1.00 23.82 20 VAL B C 1
ATOM 3166 O O . VAL B 1 20 ? 18.497 20.557 25.832 1.00 22.04 20 VAL B O 1
ATOM 3170 N N . VAL B 1 21 ? 20.318 21.877 25.557 1.00 20.28 21 VAL B N 1
ATOM 3171 C CA . VAL B 1 21 ? 20.063 22.117 24.139 1.00 20.58 21 VAL B CA 1
ATOM 3172 C C . VAL B 1 21 ? 21.069 21.405 23.224 1.00 21.62 21 VAL B C 1
ATOM 3173 O O . VAL B 1 21 ? 20.827 21.306 22.012 1.00 19.30 21 VAL B O 1
ATOM 3177 N N . TYR B 1 22 ? 22.199 20.943 23.751 1.00 22.21 22 TYR B N 1
ATOM 3178 C CA . TYR B 1 22 ? 23.236 20.368 22.910 1.00 22.58 22 TYR B CA 1
ATOM 3179 C C . TYR B 1 22 ? 23.971 19.311 23.709 1.00 25.19 22 TYR B C 1
ATOM 3180 O O . TYR B 1 22 ? 24.271 19.508 24.888 1.00 25.72 22 TYR B O 1
ATOM 3189 N N . ASP B 1 23 ? 24.246 18.191 23.054 1.00 23.02 23 ASP B N 1
ATOM 3190 C CA . ASP B 1 23 ? 24.826 17.028 23.706 1.00 25.82 23 ASP B CA 1
ATOM 3191 C C . ASP B 1 23 ? 25.764 16.348 22.726 1.00 25.24 23 ASP B C 1
ATOM 3192 O O . ASP B 1 23 ? 25.327 15.873 21.674 1.00 25.01 23 ASP B O 1
ATOM 3197 N N . VAL B 1 24 ? 27.042 16.294 23.069 1.00 24.84 24 VAL B N 1
ATOM 3198 C CA . VAL B 1 24 ? 28.002 15.487 22.335 1.00 26.22 24 VAL B CA 1
ATOM 3199 C C . VAL B 1 24 ? 28.469 14.416 23.305 1.00 31.64 24 VAL B C 1
ATOM 3200 O O . VAL B 1 24 ? 29.335 14.660 24.156 1.00 32.27 24 VAL B O 1
ATOM 3204 N N . GLN B 1 25 ? 27.840 13.250 23.200 1.00 31.86 25 GLN B N 1
ATOM 3205 C CA . GLN B 1 25 ? 28.083 12.097 24.064 1.00 36.03 25 GLN B CA 1
ATOM 3206 C C . GLN B 1 25 ? 28.334 12.519 25.509 1.00 30.32 25 GLN B C 1
ATOM 3207 O O . GLN B 1 25 ? 29.407 12.319 26.078 1.00 32.70 25 GLN B O 1
ATOM 3213 N N . GLY B 1 26 ? 27.330 13.165 26.084 1.00 37.50 26 GLY B N 1
ATOM 3214 C CA . GLY B 1 26 ? 27.338 13.473 27.492 1.00 37.63 26 GLY B CA 1
ATOM 3215 C C . GLY B 1 26 ? 27.824 14.860 27.854 1.00 33.80 26 GLY B C 1
ATOM 3216 O O . GLY B 1 26 ? 27.488 15.338 28.947 1.00 36.06 26 GLY B O 1
ATOM 3217 N N . VAL B 1 27 ? 28.625 15.508 27.004 1.00 32.03 27 VAL B N 1
ATOM 3218 C CA . VAL B 1 27 ? 28.973 16.913 27.224 1.00 32.04 27 VAL B CA 1
ATOM 3219 C C . VAL B 1 27 ? 27.789 17.766 26.790 1.00 32.22 27 VAL B C 1
ATOM 3220 O O . VAL B 1 27 ? 27.363 17.703 25.632 1.00 29.53 27 VAL B O 1
ATOM 3224 N N . THR B 1 28 ? 27.281 18.592 27.703 1.00 27.86 28 THR B N 1
ATOM 3225 C CA . THR B 1 28 ? 26.000 19.241 27.498 1.00 27.27 28 THR B CA 1
ATOM 3226 C C . THR B 1 28 ? 26.117 20.750 27.673 1.00 31.87 28 THR B C 1
ATOM 3227 O O . THR B 1 28 ? 27.018 21.251 28.361 1.00 29.02 28 THR B O 1
ATOM 3231 N N . HIS B 1 29 ? 25.207 21.472 27.015 1.00 25.39 29 HIS B N 1
ATOM 3232 C CA . HIS B 1 29 ? 24.993 22.891 27.259 1.00 27.74 29 HIS B CA 1
ATOM 3233 C C . HIS B 1 29 ? 23.497 23.161 27.245 1.00 28.28 29 HIS B C 1
ATOM 3234 O O . HIS B 1 29 ? 22.710 22.428 26.626 1.00 27.21 29 HIS B O 1
ATOM 3241 N N . THR B 1 30 ? 23.119 24.228 27.938 1.00 27.01 30 THR B N 1
ATOM 3242 C CA . THR B 1 30 ? 21.727 24.554 28.220 1.00 28.66 30 THR B CA 1
ATOM 3243 C C . THR B 1 30 ? 21.258 25.759 27.406 1.00 27.18 30 THR B C 1
ATOM 3244 O O . THR B 1 30 ? 22.049 26.519 26.844 1.00 29.22 30 THR B O 1
ATOM 3248 N N . TYR B 1 31 ? 19.931 25.922 27.354 1.00 27.61 31 TYR B N 1
ATOM 3249 C CA . TYR B 1 31 ? 19.342 27.057 26.660 1.00 24.51 31 TYR B CA 1
ATOM 3250 C C . TYR B 1 31 ? 19.864 28.381 27.217 1.00 28.15 31 TYR B C 1
ATOM 3251 O O . TYR B 1 31 ? 20.107 29.327 26.459 1.00 25.50 31 TYR B O 1
ATOM 3260 N N . ALA B 1 32 ? 20.087 28.449 28.536 1.00 25.38 32 ALA B N 1
ATOM 3261 C CA . ALA B 1 32 ? 20.577 29.682 29.144 1.00 26.54 32 ALA B CA 1
ATOM 3262 C C . ALA B 1 32 ? 22.024 29.943 28.754 1.00 29.42 32 ALA B C 1
ATOM 3263 O O . ALA B 1 32 ? 22.403 31.091 28.485 1.00 30.43 32 ALA B O 1
ATOM 3265 N N . GLU B 1 33 ? 22.850 28.891 28.719 1.00 27.02 33 GLU B N 1
ATOM 3266 C CA . GLU B 1 33 ? 24.212 29.050 28.220 1.00 25.98 33 GLU B CA 1
ATOM 3267 C C . GLU B 1 33 ? 24.199 29.488 26.760 1.00 28.28 33 GLU B C 1
ATOM 3268 O O . GLU B 1 33 ? 24.939 30.402 26.371 1.00 27.77 33 GLU B O 1
ATOM 3274 N N . LEU B 1 34 ? 23.314 28.892 25.952 1.00 29.74 34 LEU B N 1
ATOM 3275 C CA . LEU B 1 34 ? 23.184 29.305 24.558 1.00 28.45 34 LEU B CA 1
ATOM 3276 C C . LEU B 1 34 ? 22.840 30.789 24.440 1.00 27.52 34 LEU B C 1
ATOM 3277 O O . LEU B 1 34 ? 23.397 31.489 23.583 1.00 27.44 34 LEU B O 1
ATOM 3282 N N . LYS B 1 35 ? 21.931 31.297 25.284 1.00 27.81 35 LYS B N 1
ATOM 3283 C CA . LYS B 1 35 ? 21.666 32.734 25.243 1.00 27.42 35 LYS B CA 1
ATOM 3284 C C . LYS B 1 35 ? 22.889 33.523 25.680 1.00 24.39 35 LYS B C 1
ATOM 3285 O O . LYS B 1 35 ? 23.208 34.560 25.087 1.00 22.13 35 LYS B O 1
ATOM 3291 N N . ALA B 1 36 ? 23.587 33.043 26.714 1.00 25.08 36 ALA B N 1
ATOM 3292 C CA . ALA B 1 36 ? 24.728 33.783 27.245 1.00 28.75 36 ALA B CA 1
ATOM 3293 C C . ALA B 1 36 ? 25.849 33.871 26.221 1.00 28.62 36 ALA B C 1
ATOM 3294 O O . ALA B 1 36 ? 26.389 34.950 25.969 1.00 25.89 36 ALA B O 1
ATOM 3296 N N . TYR B 1 37 ? 26.214 32.734 25.621 1.00 26.31 37 TYR B N 1
ATOM 3297 C CA . TYR B 1 37 ? 27.318 32.727 24.670 1.00 26.39 37 TYR B CA 1
ATOM 3298 C C . TYR B 1 37 ? 27.003 33.618 23.476 1.00 28.59 37 TYR B C 1
ATOM 3299 O O . TYR B 1 37 ? 27.842 34.422 23.056 1.00 28.53 37 TYR B O 1
ATOM 3308 N N . SER B 1 38 ? 25.784 33.510 22.934 1.00 28.43 38 SER B N 1
ATOM 3309 C CA . SER B 1 38 ? 25.455 34.283 21.742 1.00 27.04 38 SER B CA 1
ATOM 3310 C C . SER B 1 38 ? 25.302 35.767 22.060 1.00 28.19 38 SER B C 1
ATOM 3311 O O . SER B 1 38 ? 25.651 36.602 21.224 1.00 29.19 38 SER B O 1
ATOM 3314 N N . ASP B 1 39 ? 24.773 36.115 23.249 1.00 27.36 39 ASP B N 1
ATOM 3315 C CA . ASP B 1 39 ? 24.740 37.519 23.680 1.00 25.73 39 ASP B CA 1
ATOM 3316 C C . ASP B 1 39 ? 26.151 38.100 23.745 1.00 30.69 39 ASP B C 1
ATOM 3317 O O . ASP B 1 39 ? 26.431 39.163 23.170 1.00 25.27 39 ASP B O 1
ATOM 3322 N N . ALA B 1 40 ? 27.049 37.415 24.463 1.00 26.44 40 ALA B N 1
ATOM 3323 C CA . ALA B 1 40 ? 28.421 37.889 24.608 1.00 29.00 40 ALA B CA 1
ATOM 3324 C C . ALA B 1 40 ? 29.097 38.067 23.255 1.00 27.50 40 ALA B C 1
ATOM 3325 O O . ALA B 1 40 ? 29.791 39.064 23.025 1.00 22.80 40 ALA B O 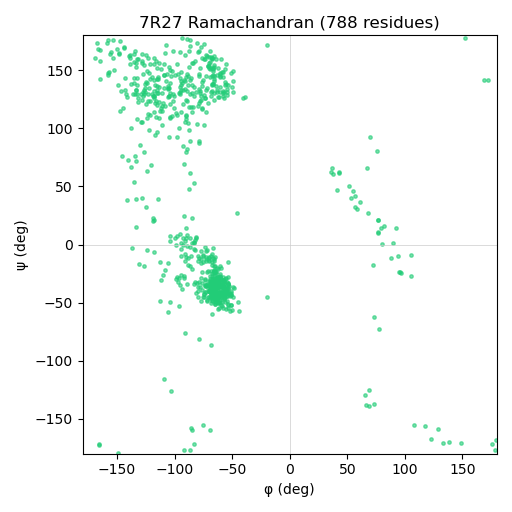1
ATOM 3327 N N . LEU B 1 41 ? 28.914 37.108 22.347 1.00 29.81 41 LEU B N 1
ATOM 3328 C CA . LEU B 1 41 ? 29.562 37.213 21.044 1.00 29.82 41 LEU B CA 1
ATOM 3329 C C . LEU B 1 41 ? 28.986 38.370 20.230 1.00 29.25 41 LEU B C 1
ATOM 3330 O O . LEU B 1 41 ? 29.735 39.146 19.625 1.00 26.15 41 LEU B O 1
ATOM 3335 N N . ALA B 1 42 ? 27.655 38.498 20.195 1.00 25.44 42 ALA B N 1
ATOM 3336 C CA . ALA B 1 42 ? 27.039 39.604 19.457 1.00 27.46 42 ALA B CA 1
ATOM 3337 C C . ALA B 1 42 ? 27.471 40.966 20.017 1.00 27.89 42 ALA B C 1
ATOM 3338 O O . ALA B 1 42 ? 27.818 41.887 19.262 1.00 25.07 42 ALA B O 1
ATOM 3340 N N . ALA B 1 43 ? 27.472 41.112 21.344 1.00 26.01 43 ALA B N 1
ATOM 3341 C CA . ALA B 1 43 ? 27.981 42.342 21.947 1.00 29.13 43 ALA B CA 1
ATOM 3342 C C . ALA B 1 43 ? 29.427 42.601 21.535 1.00 32.61 43 ALA B C 1
ATOM 3343 O O . ALA B 1 43 ? 29.809 43.747 21.260 1.00 29.70 43 ALA B O 1
ATOM 3345 N N . HIS B 1 44 ? 30.252 41.550 21.486 1.00 30.41 44 HIS B N 1
ATOM 3346 C CA . HIS B 1 44 ? 31.627 41.746 21.041 1.00 26.43 44 HIS B CA 1
ATOM 3347 C C . HIS B 1 44 ? 31.668 42.178 19.582 1.00 29.76 44 HIS B C 1
ATOM 3348 O O . HIS B 1 44 ? 32.505 43.009 19.198 1.00 29.86 44 HIS B O 1
ATOM 3355 N N . LEU B 1 45 ? 30.760 41.635 18.762 1.00 28.21 45 LEU B N 1
ATOM 3356 C CA . LEU B 1 45 ? 30.707 41.971 17.339 1.00 26.73 45 LEU B CA 1
ATOM 3357 C C . LEU B 1 45 ? 30.274 43.420 17.112 1.00 28.72 45 LEU B C 1
ATOM 3358 O O . LEU B 1 45 ? 30.782 44.091 16.202 1.00 29.38 45 LEU B O 1
ATOM 3363 N N . ASP B 1 46 ? 29.311 43.909 17.897 1.00 25.83 46 ASP B N 1
ATOM 3364 C CA . ASP B 1 46 ? 28.889 45.297 17.745 1.00 29.14 46 ASP B CA 1
ATOM 3365 C C . ASP B 1 46 ? 30.070 46.233 17.949 1.00 32.26 46 ASP B C 1
ATOM 3366 O O . ASP B 1 46 ? 30.176 47.274 17.286 1.00 33.73 46 ASP B O 1
ATOM 3371 N N . THR B 1 47 ? 30.962 45.869 18.879 1.00 30.44 47 THR B N 1
ATOM 3372 C CA . THR B 1 47 ? 32.109 46.703 19.225 1.00 33.55 47 THR B CA 1
ATOM 3373 C C . THR B 1 47 ? 33.085 46.860 18.060 1.00 36.30 47 THR B C 1
ATOM 3374 O O . THR B 1 47 ? 33.664 47.936 17.888 1.00 39.30 47 THR B O 1
ATOM 3378 N N . LEU B 1 48 ? 33.213 45.832 17.206 1.00 36.19 48 LEU B N 1
ATOM 3379 C CA . LEU B 1 48 ? 34.460 45.578 16.481 1.00 38.79 48 LEU B CA 1
ATOM 3380 C C . LEU B 1 48 ? 34.829 46.644 15.446 1.00 42.75 48 LEU B C 1
ATOM 3381 O O . LEU B 1 48 ? 36.023 46.830 15.184 1.00 53.80 48 LEU B O 1
ATOM 3386 N N . ASP B 1 49 ? 33.861 47.330 14.831 1.00 42.21 49 ASP B N 1
ATOM 3387 C CA . ASP B 1 49 ? 34.172 48.239 13.717 1.00 42.88 49 ASP B CA 1
ATOM 3388 C C . ASP B 1 49 ? 34.670 47.472 12.500 1.00 42.18 49 ASP B C 1
ATOM 3389 O O . ASP B 1 49 ? 35.825 47.611 12.082 1.00 38.52 49 ASP B O 1
ATOM 3394 N N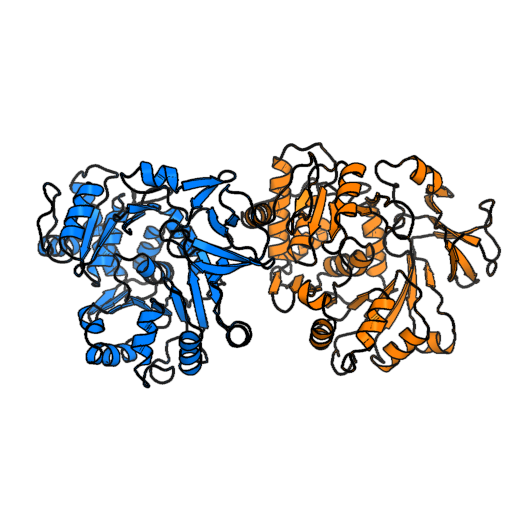 . LEU B 1 50 ? 33.791 46.668 11.929 1.00 44.21 50 LEU B N 1
ATOM 3395 C CA . LEU B 1 50 ? 33.985 45.955 10.683 1.00 40.15 50 LEU B CA 1
ATOM 3396 C C . LEU B 1 50 ? 33.132 46.613 9.615 1.00 37.12 50 LEU B C 1
ATOM 3397 O O . LEU B 1 50 ? 32.339 47.512 9.911 1.00 42.15 50 LEU B O 1
ATOM 3402 N N . PRO B 1 51 ? 33.281 46.218 8.351 1.00 38.89 51 PRO B N 1
ATOM 3403 C CA . PRO B 1 51 ? 32.332 46.701 7.346 1.00 39.17 51 PRO B CA 1
ATOM 3404 C C . PRO B 1 51 ? 30.919 46.347 7.783 1.00 37.43 51 PRO B C 1
ATOM 3405 O O . PRO B 1 51 ? 30.684 45.279 8.349 1.00 35.47 51 PRO B O 1
ATOM 3409 N N . ALA B 1 52 ? 29.992 47.277 7.571 1.00 34.86 52 ALA B N 1
ATOM 3410 C CA . ALA B 1 52 ? 28.611 47.052 7.965 1.00 35.66 52 ALA B CA 1
ATOM 3411 C C . ALA B 1 52 ? 27.981 45.987 7.081 1.00 33.80 52 ALA B C 1
ATOM 3412 O O . ALA B 1 52 ? 28.304 45.878 5.897 1.00 36.18 52 ALA B O 1
ATOM 3414 N N . LYS B 1 53 ? 27.111 45.171 7.678 1.00 29.25 53 LYS B N 1
ATOM 3415 C CA . LYS B 1 53 ? 26.254 44.238 6.946 1.00 36.34 53 LYS B CA 1
ATOM 3416 C C . LYS B 1 53 ? 26.967 43.023 6.349 1.00 33.53 53 LYS B C 1
ATOM 3417 O O . LYS B 1 53 ? 26.306 42.039 6.001 1.00 32.08 53 LYS B O 1
ATOM 3423 N N . ASP B 1 54 ? 28.294 43.059 6.214 1.00 30.67 54 ASP B N 1
ATOM 3424 C CA . ASP B 1 54 ? 28.974 41.969 5.537 1.00 30.34 54 ASP B CA 1
ATOM 3425 C C . ASP B 1 54 ? 28.861 40.662 6.335 1.00 29.64 54 ASP B C 1
ATOM 3426 O O . ASP B 1 54 ? 28.861 40.676 7.573 1.00 28.08 54 ASP B O 1
ATOM 3431 N N . PRO B 1 55 ? 28.759 39.519 5.642 1.00 26.84 55 PRO B N 1
ATOM 3432 C CA . PRO B 1 55 ? 28.658 38.216 6.329 1.00 25.68 55 PRO B CA 1
ATOM 3433 C C . PRO B 1 55 ? 29.946 37.803 7.036 1.00 27.83 55 PRO B C 1
ATOM 3434 O O . PRO B 1 55 ? 31.032 38.340 6.816 1.00 29.97 55 PRO B O 1
ATOM 3438 N N . ILE B 1 56 ? 29.807 36.794 7.891 1.00 27.15 56 ILE B N 1
ATOM 3439 C CA . ILE B 1 56 ? 30.907 36.252 8.678 1.00 22.56 56 ILE B CA 1
ATOM 3440 C C . ILE B 1 56 ? 31.025 34.764 8.374 1.00 25.19 56 ILE B C 1
ATOM 3441 O O . ILE B 1 56 ? 30.034 34.027 8.448 1.00 26.29 56 ILE B O 1
ATOM 3446 N N . ILE B 1 57 ? 32.224 34.318 8.057 1.00 23.67 57 ILE B N 1
ATOM 3447 C CA . ILE B 1 57 ? 32.480 32.890 7.933 1.00 23.71 57 ILE B CA 1
ATOM 3448 C C . ILE B 1 57 ? 32.587 32.279 9.328 1.00 24.09 57 ILE B C 1
ATOM 3449 O O . ILE B 1 57 ? 33.226 32.850 10.221 1.00 24.01 57 ILE B O 1
ATOM 3454 N N . VAL B 1 58 ? 31.968 31.114 9.531 1.00 22.91 58 VAL B N 1
ATOM 3455 C CA . VAL B 1 58 ? 32.060 30.396 10.805 1.00 23.81 58 VAL B CA 1
ATOM 3456 C C . VAL B 1 58 ? 32.601 29.006 10.523 1.00 22.85 58 VAL B C 1
ATOM 3457 O O . VAL B 1 58 ? 31.918 28.185 9.899 1.00 24.04 58 VAL B O 1
ATOM 3461 N N . PHE B 1 59 ? 33.819 28.737 10.987 1.00 24.87 59 PHE B N 1
ATOM 3462 C CA . PHE B 1 59 ? 34.577 27.549 10.604 1.00 20.78 59 PHE B CA 1
ATOM 3463 C C . PHE B 1 59 ? 34.678 26.609 11.794 1.00 21.50 59 PHE B C 1
ATOM 3464 O O . PHE B 1 59 ? 35.220 26.981 12.838 1.00 25.12 59 PHE B O 1
ATOM 3472 N N . GLY B 1 60 ? 34.193 25.388 11.632 1.00 24.43 60 GLY B N 1
ATOM 3473 C CA . GLY B 1 60 ? 34.246 24.460 12.741 1.00 28.72 60 GLY B CA 1
ATOM 3474 C C . GLY B 1 60 ? 33.629 23.136 12.365 1.00 27.06 60 GLY B C 1
ATOM 3475 O O . GLY B 1 60 ? 33.372 22.860 11.192 1.00 29.82 60 GLY B O 1
ATOM 3476 N N . GLY B 1 61 ? 33.404 22.314 13.381 1.00 28.46 61 GLY B N 1
ATOM 3477 C CA . GLY B 1 61 ? 32.792 21.017 13.175 1.00 28.92 61 GLY B CA 1
ATOM 3478 C C . GLY B 1 61 ? 31.379 20.958 13.729 1.00 34.96 61 GLY B C 1
ATOM 3479 O O . GLY B 1 61 ? 30.488 21.687 13.262 1.00 28.52 61 GLY B O 1
ATOM 3480 N N . GLN B 1 62 ? 31.172 20.098 14.740 1.00 28.70 62 GLN B N 1
ATOM 3481 C CA . GLN B 1 62 ? 29.848 19.789 15.276 1.00 29.79 62 GLN B CA 1
ATOM 3482 C C . GLN B 1 62 ? 29.715 20.157 16.746 1.00 27.32 62 GLN B C 1
ATOM 3483 O O . GLN B 1 62 ? 28.849 19.616 17.439 1.00 28.27 62 GLN B O 1
ATOM 3489 N N . THR B 1 63 ? 30.559 21.041 17.253 1.00 28.88 63 THR B N 1
ATOM 3490 C CA . THR B 1 63 ? 30.462 21.349 18.667 1.00 27.01 63 THR B CA 1
ATOM 3491 C C . THR B 1 63 ? 29.323 22.332 18.923 1.00 25.62 63 THR B C 1
ATOM 3492 O O . THR B 1 63 ? 28.789 22.968 18.010 1.00 27.11 63 THR B O 1
ATOM 3496 N N . PHE B 1 64 ? 28.953 22.450 20.197 1.00 22.84 64 PHE B N 1
ATOM 3497 C CA . PHE B 1 64 ? 27.951 23.425 20.597 1.00 24.23 64 PHE B CA 1
ATOM 3498 C C . PHE B 1 64 ? 28.376 24.843 20.247 1.00 23.65 64 PHE B C 1
ATOM 3499 O O . PHE B 1 64 ? 27.527 25.694 19.956 1.00 23.23 64 PHE B O 1
ATOM 3507 N N . GLU B 1 65 ? 29.677 25.118 20.285 1.00 23.71 65 GLU B N 1
ATOM 3508 C CA . GLU B 1 65 ? 30.168 26.446 19.942 1.00 25.81 65 GLU B CA 1
ATOM 3509 C C . GLU B 1 65 ? 29.759 26.854 18.532 1.00 26.32 65 GLU B C 1
ATOM 3510 O O . GLU B 1 65 ? 29.610 28.045 18.250 1.00 25.04 65 GLU B O 1
ATOM 3516 N N . MET B 1 66 ? 29.559 25.888 17.638 1.00 23.51 66 MET B N 1
ATOM 3517 C CA . MET B 1 66 ? 29.080 26.213 16.298 1.00 23.95 66 MET B CA 1
ATOM 3518 C C . MET B 1 66 ? 27.729 26.910 16.368 1.00 25.87 66 MET B C 1
ATOM 3519 O O . MET B 1 66 ? 27.520 27.971 15.765 1.00 22.18 66 MET B O 1
ATOM 3524 N N . ILE B 1 67 ? 26.787 26.301 17.085 1.00 22.85 67 ILE B N 1
ATOM 3525 C CA . ILE B 1 67 ? 25.440 26.850 17.163 1.00 25.55 67 ILE B CA 1
ATOM 3526 C C . ILE B 1 67 ? 25.463 28.189 17.886 1.00 24.95 67 ILE B C 1
ATOM 3527 O O . ILE B 1 67 ? 24.762 29.133 17.502 1.00 28.31 67 ILE B O 1
ATOM 3532 N N . ALA B 1 68 ? 26.274 28.300 18.934 1.00 27.50 68 ALA B N 1
ATOM 3533 C CA . ALA B 1 68 ? 26.324 29.556 19.673 1.00 28.83 68 ALA B CA 1
ATOM 3534 C C . ALA B 1 68 ? 26.917 30.662 18.810 1.00 27.31 68 ALA B C 1
ATOM 3535 O O . ALA B 1 68 ? 26.433 31.798 18.830 1.00 28.15 68 ALA B O 1
ATOM 3537 N N . THR B 1 69 ? 27.925 30.339 17.999 1.00 24.92 69 THR B N 1
ATOM 3538 C CA . THR B 1 69 ? 28.483 31.349 17.100 1.00 26.52 69 THR B CA 1
ATOM 3539 C C . THR B 1 69 ? 27.459 31.776 16.047 1.00 25.99 69 THR B C 1
ATOM 3540 O O . THR B 1 69 ? 27.332 32.976 15.759 1.00 27.01 69 THR B O 1
ATOM 3544 N N . PHE B 1 70 ? 26.703 30.813 15.486 1.00 24.74 70 PHE B N 1
ATOM 3545 C CA . PHE B 1 70 ? 25.641 31.130 14.528 1.00 24.69 70 PHE B CA 1
ATOM 3546 C C . PHE B 1 70 ? 24.684 32.163 15.104 1.00 22.94 70 PHE B C 1
ATOM 3547 O O . PHE B 1 70 ? 24.357 33.156 14.454 1.00 17.03 70 PHE B O 1
ATOM 3555 N N . LEU B 1 71 ? 24.182 31.910 16.315 1.00 26.86 71 LEU B N 1
ATOM 3556 C CA . LEU B 1 71 ? 23.227 32.834 16.918 1.00 28.00 71 LEU B CA 1
ATOM 3557 C C . LEU B 1 71 ? 23.899 34.150 17.292 1.00 25.76 71 LEU B C 1
ATOM 3558 O O . LEU B 1 71 ? 23.286 35.220 17.198 1.00 24.38 71 LEU B O 1
ATOM 3563 N N . GLY B 1 72 ? 25.157 34.089 17.730 1.00 28.14 72 GLY B N 1
ATOM 3564 C CA . GLY B 1 72 ? 25.888 35.311 17.998 1.00 25.24 72 GLY B CA 1
ATOM 3565 C C . GLY B 1 72 ? 26.044 36.179 16.767 1.00 22.36 72 GLY B C 1
ATOM 3566 O O . GLY B 1 72 ? 25.892 37.401 16.833 1.00 29.58 72 GLY B O 1
ATOM 3567 N N . VAL B 1 73 ? 26.343 35.566 15.623 1.00 24.10 73 VAL B N 1
ATOM 3568 C CA . VAL B 1 73 ? 26.439 36.341 14.386 1.00 24.10 73 VAL B CA 1
ATOM 3569 C C . VAL B 1 73 ? 25.096 36.990 14.057 1.00 25.26 73 VAL B C 1
ATOM 3570 O O . VAL B 1 73 ? 25.001 38.218 13.928 1.00 25.91 73 VAL B O 1
ATOM 3574 N N . VAL B 1 74 ? 24.028 36.187 13.956 1.00 22.36 74 VAL B N 1
ATOM 3575 C CA . VAL B 1 74 ? 22.757 36.783 13.543 1.00 23.78 74 VAL B CA 1
ATOM 3576 C C . VAL B 1 74 ? 22.208 37.742 14.594 1.00 21.93 74 VAL B C 1
ATOM 3577 O O . VAL B 1 74 ? 21.444 38.645 14.240 1.00 27.79 74 VAL B O 1
ATOM 3581 N N . LYS B 1 75 ? 22.578 37.594 15.873 1.00 21.54 75 LYS B N 1
ATOM 3582 C CA . LYS B 1 75 ? 22.130 38.577 16.869 1.00 24.90 75 LYS B CA 1
ATOM 3583 C C . LYS B 1 75 ? 22.787 39.938 16.662 1.00 27.68 75 LYS B C 1
ATOM 3584 O O . LYS B 1 75 ? 22.185 40.963 16.999 1.00 26.97 75 LYS B O 1
ATOM 3590 N N . SER B 1 76 ? 24.029 39.966 16.146 1.00 20.96 76 SER B N 1
ATOM 3591 C CA . SER B 1 76 ? 24.686 41.211 15.745 1.00 27.09 76 SER B CA 1
ATOM 3592 C C . SER B 1 76 ? 24.108 41.797 14.457 1.00 26.02 76 SER B C 1
ATOM 3593 O O . SER B 1 76 ? 24.506 42.902 14.064 1.00 26.18 76 SER B O 1
ATOM 3596 N N . GLY B 1 77 ? 23.186 41.095 13.802 1.00 23.14 77 GLY B N 1
ATOM 3597 C CA . GLY B 1 77 ? 22.581 41.554 12.574 1.00 26.20 77 GLY B CA 1
ATOM 3598 C C . GLY B 1 77 ? 23.251 41.105 11.287 1.00 25.06 77 GLY B C 1
ATOM 3599 O O . GLY B 1 77 ? 22.938 41.665 10.233 1.00 27.68 77 GLY B O 1
ATOM 3600 N N . ARG B 1 78 ? 24.140 40.109 11.323 1.00 26.38 78 ARG B N 1
ATOM 3601 C CA . ARG B 1 78 ? 24.802 39.635 10.113 1.00 25.80 78 ARG B CA 1
ATOM 3602 C C . ARG B 1 78 ? 24.456 38.176 9.835 1.00 22.47 78 ARG B C 1
ATOM 3603 O O . ARG B 1 78 ? 24.032 37.433 10.721 1.00 25.33 78 ARG B O 1
ATOM 3611 N N . ALA B 1 79 ? 24.652 37.769 8.585 1.00 24.58 79 ALA B N 1
ATOM 3612 C CA . ALA B 1 79 ? 24.503 36.372 8.190 1.00 25.89 79 ALA B CA 1
ATOM 3613 C C . ALA B 1 79 ? 25.820 35.628 8.385 1.00 21.66 79 ALA B C 1
ATOM 3614 O O . ALA B 1 79 ? 26.899 36.187 8.178 1.00 24.64 79 ALA B O 1
ATOM 3616 N N . TYR B 1 80 ? 25.728 34.360 8.777 1.00 26.38 80 TYR B N 1
ATOM 3617 C CA . TYR B 1 80 ? 26.903 33.506 8.884 1.00 23.88 80 TYR B CA 1
ATOM 3618 C C . TYR B 1 80 ? 27.053 32.643 7.636 1.00 19.07 80 TYR B C 1
ATOM 3619 O O . TYR B 1 80 ? 26.097 32.389 6.907 1.00 22.09 80 TYR B O 1
ATOM 3628 N N . ILE B 1 81 ? 28.282 32.225 7.380 1.00 24.62 81 ILE B N 1
ATOM 3629 C CA . ILE B 1 81 ? 28.616 31.333 6.278 1.00 22.60 81 ILE B CA 1
ATOM 3630 C C . ILE B 1 81 ? 29.284 30.104 6.876 1.00 23.14 81 ILE B C 1
ATOM 3631 O O . ILE B 1 81 ? 30.466 30.137 7.218 1.00 22.42 81 ILE B O 1
ATOM 3636 N N . PRO B 1 82 ? 28.546 29.004 7.064 1.00 19.33 82 PRO B N 1
ATOM 3637 C CA . PRO B 1 82 ? 29.124 27.847 7.764 1.00 19.62 82 PRO B CA 1
ATOM 3638 C C . PRO B 1 82 ? 30.050 27.044 6.859 1.00 20.35 82 PRO B C 1
ATOM 3639 O O . PRO B 1 82 ? 29.688 26.686 5.737 1.00 22.58 82 PRO B O 1
ATOM 3643 N N . ILE B 1 83 ? 31.248 26.761 7.365 1.00 20.75 83 ILE B N 1
ATOM 3644 C CA . ILE B 1 83 ? 32.276 26.004 6.661 1.00 22.61 83 ILE B CA 1
ATOM 3645 C C . ILE B 1 83 ? 32.790 24.972 7.641 1.00 24.05 83 ILE B C 1
ATOM 3646 O O . ILE B 1 83 ? 33.080 25.304 8.796 1.00 27.03 83 ILE B O 1
ATOM 3651 N N . ASP B 1 84 ? 32.834 23.723 7.205 1.00 23.82 84 ASP B N 1
ATOM 3652 C CA . ASP B 1 84 ? 33.042 22.586 8.081 1.00 25.89 84 ASP B CA 1
ATOM 3653 C C . ASP B 1 84 ? 34.472 22.053 7.954 1.00 28.15 84 ASP B C 1
ATOM 3654 O O . ASP B 1 84 ? 35.095 22.144 6.894 1.00 27.92 84 ASP B O 1
ATOM 3659 N N . THR B 1 85 ? 34.985 21.483 9.047 1.00 29.78 85 THR B N 1
ATOM 3660 C CA . THR B 1 85 ? 36.375 21.022 9.113 1.00 30.74 85 THR B CA 1
ATOM 3661 C C . THR B 1 85 ? 36.679 19.828 8.216 1.00 36.58 85 THR B C 1
ATOM 3662 O O . THR B 1 85 ? 37.859 19.530 8.015 1.00 41.44 85 THR B O 1
ATOM 3666 N N . HIS B 1 86 ? 35.677 19.113 7.699 1.00 36.80 86 HIS B N 1
ATOM 3667 C CA . HIS B 1 86 ? 35.987 17.969 6.845 1.00 43.49 86 HIS B CA 1
ATOM 3668 C C . HIS B 1 86 ? 36.359 18.379 5.425 1.00 41.25 86 HIS B C 1
ATOM 3669 O O . HIS B 1 86 ? 36.850 17.545 4.659 1.00 43.50 86 HIS B O 1
ATOM 3676 N N . SER B 1 87 ? 36.158 19.554 5.079 1.00 44.99 87 SER B N 1
ATOM 3677 C CA . SER B 1 87 ? 36.308 19.944 3.685 1.00 43.71 87 SER B CA 1
ATOM 3678 C C . SER B 1 87 ? 37.740 20.388 3.382 1.00 44.94 87 SER B C 1
ATOM 3679 O O . SER B 1 87 ? 38.425 20.963 4.242 1.00 42.20 87 SER B O 1
ATOM 3682 N N . PRO B 1 88 ? 38.203 20.126 2.160 1.00 40.35 88 PRO B N 1
ATOM 3683 C CA . PRO B 1 88 ? 39.577 20.489 1.795 1.00 36.03 88 PRO B CA 1
ATOM 3684 C C . PRO B 1 88 ? 39.799 21.995 1.866 1.00 42.61 88 PRO B C 1
ATOM 3685 O O . PRO B 1 88 ? 38.869 22.790 1.694 1.00 38.59 88 PRO B O 1
ATOM 3689 N N . ASN B 1 89 ? 41.061 22.378 2.128 1.00 36.04 89 ASN B N 1
ATOM 3690 C CA . ASN B 1 89 ? 41.401 23.779 2.355 1.00 36.73 89 ASN B CA 1
ATOM 3691 C C . ASN B 1 89 ? 40.972 24.663 1.199 1.00 33.79 89 ASN B C 1
ATOM 3692 O O . ASN B 1 89 ? 40.642 25.836 1.409 1.00 36.44 89 ASN B O 1
ATOM 3697 N N . GLU B 1 90 ? 40.943 24.105 -0.014 1.00 37.25 90 GLU B N 1
ATOM 3698 C CA . GLU B 1 90 ? 40.500 24.826 -1.205 1.00 37.00 90 GLU B CA 1
ATOM 3699 C C . GLU B 1 90 ? 39.185 25.550 -0.968 1.00 36.14 90 GLU B C 1
ATOM 3700 O O . GLU B 1 90 ? 38.974 26.662 -1.469 1.00 33.45 90 GLU B O 1
ATOM 3706 N N . ARG B 1 91 ? 38.286 24.928 -0.209 1.00 31.25 91 ARG B N 1
ATOM 3707 C CA . ARG B 1 91 ? 36.951 25.480 -0.080 1.00 32.45 91 ARG B CA 1
ATOM 3708 C C . ARG B 1 91 ? 36.953 26.736 0.791 1.00 29.27 91 ARG B C 1
ATOM 3709 O O . ARG B 1 91 ? 36.279 27.725 0.465 1.00 31.08 91 ARG B O 1
ATOM 3717 N N . LEU B 1 92 ? 37.720 26.737 1.887 1.00 27.35 92 LEU B N 1
ATOM 3718 C CA . LEU B 1 92 ? 37.793 27.957 2.689 1.00 27.67 92 LEU B CA 1
ATOM 3719 C C . LEU B 1 92 ? 38.457 29.078 1.898 1.00 26.82 92 LEU B C 1
ATOM 3720 O O . LEU B 1 92 ? 38.054 30.245 1.997 1.00 23.68 92 LEU B O 1
ATOM 3725 N N . THR B 1 93 ? 39.459 28.741 1.080 1.00 29.56 93 THR B N 1
ATOM 3726 C CA . THR B 1 93 ? 40.127 29.779 0.297 1.00 28.95 93 THR B CA 1
ATOM 3727 C C . THR B 1 93 ? 39.160 30.403 -0.699 1.00 26.50 93 THR B C 1
ATOM 3728 O O . THR B 1 93 ? 39.051 31.630 -0.790 1.00 31.50 93 THR B O 1
ATOM 3732 N N . MET B 1 94 ? 38.426 29.569 -1.438 1.00 29.34 94 MET B N 1
ATOM 3733 C CA . MET B 1 94 ? 37.506 30.101 -2.437 1.00 28.53 94 MET B CA 1
ATOM 3734 C C . MET B 1 94 ? 36.373 30.900 -1.806 1.00 26.91 94 MET B C 1
ATOM 3735 O O . MET B 1 94 ? 36.005 31.954 -2.321 1.00 25.55 94 MET B O 1
ATOM 3740 N N . ILE B 1 95 ? 35.774 30.394 -0.726 1.00 27.67 95 ILE B N 1
ATOM 3741 C CA . ILE B 1 95 ? 34.615 31.081 -0.161 1.00 22.25 95 ILE B CA 1
ATOM 3742 C C . ILE B 1 95 ? 35.045 32.403 0.451 1.00 28.42 95 ILE B C 1
ATOM 3743 O O . ILE B 1 95 ? 34.353 33.417 0.328 1.00 26.14 95 ILE B O 1
ATOM 3748 N N . ASN B 1 96 ? 36.222 32.434 1.069 1.00 27.62 96 ASN B N 1
ATOM 3749 C CA . ASN B 1 96 ? 36.728 33.696 1.576 1.00 25.60 96 ASN B CA 1
ATOM 3750 C C . ASN B 1 96 ? 36.893 34.706 0.442 1.00 30.31 96 ASN B C 1
ATOM 3751 O O . ASN B 1 96 ? 36.474 35.866 0.559 1.00 21.82 96 ASN B O 1
ATOM 3756 N N . GLU B 1 97 ? 37.411 34.253 -0.698 1.00 26.57 97 GLU B N 1
ATOM 3757 C CA . GLU B 1 97 ? 37.603 35.148 -1.830 1.00 25.07 97 GLU B CA 1
ATOM 3758 C C . GLU B 1 97 ? 36.272 35.620 -2.399 1.00 26.01 97 GLU B C 1
ATOM 3759 O O . GLU B 1 97 ? 36.120 36.792 -2.757 1.00 26.97 97 GLU B O 1
ATOM 3765 N N . ILE B 1 98 ? 35.306 34.715 -2.517 1.00 25.19 98 ILE B N 1
ATOM 3766 C CA . ILE B 1 98 ? 34.043 35.060 -3.152 1.00 24.77 98 ILE B CA 1
ATOM 3767 C C . ILE B 1 98 ? 33.258 36.028 -2.276 1.00 27.87 98 ILE B C 1
ATOM 3768 O O . ILE B 1 98 ? 32.721 37.033 -2.758 1.00 26.03 98 ILE B O 1
ATOM 3773 N N . ALA B 1 99 ? 33.182 35.726 -0.973 1.00 24.01 99 ALA B N 1
ATOM 3774 C CA . ALA B 1 99 ? 32.222 36.333 -0.065 1.00 26.63 99 ALA B CA 1
ATOM 3775 C C . ALA B 1 99 ? 32.747 37.585 0.606 1.00 32.53 99 ALA B C 1
ATOM 3776 O O . ALA B 1 99 ? 31.949 38.335 1.189 1.00 32.65 99 ALA B O 1
ATOM 3778 N N . LYS B 1 100 ? 34.063 37.813 0.537 1.00 26.22 100 LYS B N 1
ATOM 3779 C CA . LYS B 1 100 ? 34.774 38.910 1.164 1.00 28.78 100 LYS B CA 1
ATOM 3780 C C . LYS B 1 100 ? 34.149 39.205 2.513 1.00 28.12 100 LYS B C 1
ATOM 3781 O O . LYS B 1 100 ? 33.545 40.266 2.695 1.00 29.02 100 LYS B O 1
ATOM 3787 N N . PRO B 1 101 ? 34.233 38.288 3.468 1.00 31.26 101 PRO B N 1
ATOM 3788 C CA . PRO B 1 101 ? 33.447 38.442 4.693 1.00 28.66 101 PRO B CA 1
ATOM 3789 C C . PRO B 1 101 ? 34.025 39.510 5.605 1.00 30.29 101 PRO B C 1
ATOM 3790 O O . PRO B 1 101 ? 35.197 39.881 5.526 1.00 28.56 101 PRO B O 1
ATOM 3794 N N . ALA B 1 102 ? 33.172 40.002 6.503 1.00 35.10 102 ALA B N 1
ATOM 3795 C CA . ALA B 1 102 ? 33.659 40.894 7.550 1.00 29.17 102 ALA B CA 1
ATOM 3796 C C . ALA B 1 102 ? 34.748 40.229 8.386 1.00 28.48 102 ALA B C 1
ATOM 3797 O O . ALA B 1 102 ? 35.694 40.900 8.821 1.00 25.41 102 ALA B O 1
ATOM 3799 N N . ALA B 1 103 ? 34.643 38.920 8.612 1.00 23.12 103 ALA B N 1
ATOM 3800 C CA . ALA B 1 103 ? 35.542 38.235 9.527 1.00 25.35 103 ALA B CA 1
ATOM 3801 C C . ALA B 1 103 ? 35.414 36.732 9.325 1.00 25.36 103 ALA B C 1
ATOM 3802 O O . ALA B 1 103 ? 34.484 36.246 8.674 1.00 25.92 103 ALA B O 1
ATOM 3804 N N . VAL B 1 104 ? 36.357 36.002 9.915 1.00 24.73 104 VAL B N 1
ATOM 3805 C CA . VAL B 1 104 ? 36.256 34.555 10.090 1.00 27.32 104 VAL B CA 1
ATOM 3806 C C . VAL B 1 104 ? 36.266 34.241 11.580 1.00 25.45 104 VAL B C 1
ATOM 3807 O O . VAL B 1 104 ? 37.167 34.681 12.302 1.00 27.24 104 VAL B O 1
ATOM 3811 N N . ILE B 1 105 ? 35.283 33.478 12.043 1.00 25.98 105 ILE B N 1
ATOM 3812 C CA . ILE B 1 105 ? 35.303 32.974 13.412 1.00 24.79 105 ILE B CA 1
ATOM 3813 C C . ILE B 1 105 ? 35.726 31.510 13.359 1.00 26.59 105 ILE B C 1
ATOM 3814 O O . ILE B 1 105 ? 34.984 30.648 12.870 1.00 26.29 105 ILE B O 1
ATOM 3819 N N . ALA B 1 106 ? 36.928 31.240 13.862 1.00 25.15 106 ALA B N 1
ATOM 3820 C CA . ALA B 1 106 ? 37.528 29.909 13.861 1.00 23.68 106 ALA B CA 1
ATOM 3821 C C . ALA B 1 106 ? 37.057 29.174 15.107 1.00 25.15 106 ALA B C 1
ATOM 3822 O O . ALA B 1 106 ? 37.692 29.236 16.158 1.00 27.13 106 ALA B O 1
ATOM 3824 N N . VAL B 1 107 ? 35.923 28.473 14.995 1.00 24.52 107 VAL B N 1
ATOM 3825 C CA . VAL B 1 107 ? 35.460 27.637 16.100 1.00 23.42 107 VAL B CA 1
ATOM 3826 C C . VAL B 1 107 ? 36.413 26.470 16.313 1.00 23.16 107 VAL B C 1
ATOM 3827 O O . VAL B 1 107 ? 36.641 26.034 17.448 1.00 24.22 107 VAL B O 1
ATOM 3831 N N . ALA B 1 108 ? 36.953 25.921 15.224 1.00 23.63 108 ALA B N 1
ATOM 3832 C CA . ALA B 1 108 ? 38.145 25.092 15.259 1.00 30.75 108 ALA B CA 1
ATOM 3833 C C . ALA B 1 108 ? 39.226 25.823 14.474 1.00 28.06 108 ALA B C 1
ATOM 3834 O O . ALA B 1 108 ? 38.922 26.700 13.663 1.00 25.73 108 ALA B O 1
ATOM 3836 N N . ASP B 1 109 ? 40.488 25.483 14.751 1.00 25.25 109 ASP B N 1
ATOM 3837 C CA . ASP B 1 109 ? 41.615 26.166 14.116 1.00 26.41 109 ASP B CA 1
ATOM 3838 C C . ASP B 1 109 ? 41.467 26.140 12.600 1.00 26.01 109 ASP B C 1
ATOM 3839 O O . ASP B 1 109 ? 41.108 25.113 12.023 1.00 25.61 109 ASP B O 1
ATOM 3844 N N . LEU B 1 110 ? 41.747 27.268 11.948 1.00 21.66 110 LEU B N 1
ATOM 3845 C CA . LEU B 1 110 ? 41.712 27.279 10.486 1.00 24.59 110 LEU B CA 1
ATOM 3846 C C . LEU B 1 110 ? 42.823 26.378 9.945 1.00 25.21 110 LEU B C 1
ATOM 3847 O O . LEU B 1 110 ? 43.912 26.324 10.520 1.00 29.69 110 LEU B O 1
ATOM 3852 N N . PRO B 1 111 ? 42.567 25.622 8.874 1.00 32.97 111 PRO B N 1
ATOM 3853 C CA . PRO B 1 111 ? 43.608 24.754 8.301 1.00 32.82 111 PRO B CA 1
ATOM 3854 C C . PRO B 1 111 ? 44.440 25.435 7.228 1.00 36.74 111 PRO B C 1
ATOM 3855 O O . PRO B 1 111 ? 45.458 24.871 6.793 1.00 35.90 111 PRO B O 1
ATOM 3859 N N . THR B 1 112 ? 44.006 26.611 6.784 1.00 32.09 112 THR B N 1
ATOM 3860 C CA . THR B 1 112 ? 44.750 27.463 5.875 1.00 33.56 112 THR B CA 1
ATOM 3861 C C . THR B 1 112 ? 44.392 28.906 6.197 1.00 36.12 112 THR B C 1
ATOM 3862 O O . THR B 1 112 ? 43.609 29.187 7.112 1.00 32.95 112 THR B O 1
ATOM 3866 N N . GLY B 1 113 ? 44.978 29.824 5.451 1.00 32.95 113 GLY B N 1
ATOM 3867 C CA . GLY B 1 113 ? 44.752 31.223 5.704 1.00 29.95 113 GLY B CA 1
ATOM 3868 C C . GLY B 1 113 ? 43.588 31.793 4.925 1.00 30.27 113 GLY B C 1
ATOM 3869 O O . GLY B 1 113 ? 43.129 31.236 3.929 1.00 30.65 113 GLY B O 1
ATOM 3870 N N . VAL B 1 114 ? 43.132 32.954 5.383 1.00 27.15 114 VAL B N 1
ATOM 3871 C CA . VAL B 1 114 ? 41.982 33.612 4.789 1.00 30.57 114 VAL B CA 1
ATOM 3872 C C . VAL B 1 114 ? 42.381 35.029 4.383 1.00 30.65 114 VAL B C 1
ATOM 3873 O O . VAL B 1 114 ? 41.570 35.965 4.425 1.00 29.77 114 VAL B O 1
ATOM 3877 N N . GLY B 1 115 ? 43.641 35.196 3.992 1.00 30.19 115 GLY B N 1
ATOM 3878 C CA . GLY B 1 115 ? 44.054 36.444 3.365 1.00 28.03 115 GLY B CA 1
ATOM 3879 C C . GLY B 1 115 ? 44.039 37.615 4.333 1.00 28.82 115 GLY B C 1
ATOM 3880 O O . GLY B 1 115 ? 44.668 37.591 5.398 1.00 30.49 115 GLY B O 1
ATOM 3881 N N . THR B 1 116 ? 43.316 38.668 3.972 1.00 28.58 116 THR B N 1
ATOM 3882 C CA . THR B 1 116 ? 43.233 39.843 4.830 1.00 30.66 116 THR B CA 1
ATOM 3883 C C . THR B 1 116 ? 42.046 39.812 5.789 1.00 31.61 116 THR B C 1
ATOM 3884 O O . THR B 1 116 ? 41.875 40.757 6.571 1.00 31.72 116 THR B O 1
ATOM 3888 N N . THR B 1 117 ? 41.226 38.767 5.739 1.00 27.50 117 THR B N 1
ATOM 3889 C CA . THR B 1 117 ? 40.027 38.711 6.568 1.00 27.23 117 THR B CA 1
ATOM 3890 C C . THR B 1 117 ? 40.407 38.566 8.040 1.00 28.35 117 THR B C 1
ATOM 3891 O O . THR B 1 117 ? 41.174 37.655 8.390 1.00 29.68 117 THR B O 1
ATOM 3895 N N . PRO B 1 118 ? 39.891 39.427 8.922 1.00 27.65 118 PRO B N 1
ATOM 3896 C CA . PRO B 1 118 ? 40.173 39.303 10.362 1.00 28.67 118 PRO B CA 1
ATOM 3897 C C . PRO B 1 118 ? 39.689 37.972 10.905 1.00 29.13 118 PRO B C 1
ATOM 3898 O O . PRO B 1 118 ? 38.643 37.465 10.498 1.00 28.57 118 PRO B O 1
ATOM 3902 N N . VAL B 1 119 ? 40.440 37.413 11.849 1.00 30.27 119 VAL B N 1
ATOM 3903 C CA . VAL B 1 119 ? 40.147 36.087 12.393 1.00 29.36 119 VAL B CA 1
ATOM 3904 C C . VAL B 1 119 ? 39.947 36.201 13.900 1.00 33.98 119 VAL B C 1
ATOM 3905 O O . VAL B 1 119 ? 40.692 36.920 14.580 1.00 31.56 119 VAL B O 1
ATOM 3909 N N . ILE B 1 120 ? 38.904 35.544 14.404 1.00 26.29 120 ILE B N 1
ATOM 3910 C CA . ILE B 1 120 ? 38.731 35.272 15.828 1.00 30.12 120 ILE B CA 1
ATOM 3911 C C . ILE B 1 120 ? 39.084 33.796 16.037 1.00 29.79 120 ILE B C 1
ATOM 3912 O O . ILE B 1 120 ? 38.374 32.899 15.571 1.00 27.24 120 ILE B O 1
ATOM 3917 N N . THR B 1 121 ? 40.216 33.551 16.688 1.00 30.35 121 THR B N 1
ATOM 3918 C CA . THR B 1 121 ? 40.714 32.207 16.933 1.00 36.57 121 THR B CA 1
ATOM 3919 C C . THR B 1 121 ? 39.875 31.509 18.010 1.00 34.55 121 THR B C 1
ATOM 3920 O O . THR B 1 121 ? 39.138 32.168 18.752 1.00 35.66 121 THR B O 1
ATOM 3924 N N . PRO B 1 122 ? 39.971 30.171 18.111 1.00 32.48 122 PRO B N 1
ATOM 3925 C CA . PRO B 1 122 ? 39.136 29.445 19.093 1.00 31.28 122 PRO B CA 1
ATOM 3926 C C . PRO B 1 122 ? 39.306 29.902 20.534 1.00 33.42 122 PRO B C 1
ATOM 3927 O O . PRO B 1 122 ? 38.308 30.032 21.256 1.00 29.71 122 PRO B O 1
ATOM 3931 N N . ASP B 1 123 ? 40.541 30.132 20.985 1.00 33.34 123 ASP B N 1
ATOM 3932 C CA . ASP B 1 123 ? 40.743 30.660 22.334 1.00 30.57 123 ASP B CA 1
ATOM 3933 C C . ASP B 1 123 ? 40.198 32.080 22.472 1.00 34.75 123 ASP B C 1
ATOM 3934 O O . ASP B 1 123 ? 39.764 32.479 23.563 1.00 35.06 123 ASP B O 1
ATOM 3939 N N . GLN B 1 124 ? 40.224 32.864 21.393 1.00 29.72 124 GLN B N 1
ATOM 3940 C CA . GLN B 1 124 ? 39.621 34.188 21.456 1.00 35.28 124 GLN B CA 1
ATOM 3941 C C . GLN B 1 124 ? 38.108 34.077 21.605 1.00 32.18 124 GLN B C 1
ATOM 3942 O O . GLN B 1 124 ? 37.483 34.850 22.346 1.00 27.69 124 GLN B O 1
ATOM 3948 N N . LEU B 1 125 ? 37.513 33.115 20.901 1.00 30.06 125 LEU B N 1
ATOM 3949 C CA . LEU B 1 125 ? 36.077 32.868 21.000 1.00 31.00 125 LEU B CA 1
ATOM 3950 C C . LEU B 1 125 ? 35.702 32.307 22.367 1.00 30.04 125 LEU B C 1
ATOM 3951 O O . LEU B 1 125 ? 34.697 32.719 22.953 1.00 32.52 125 LEU B O 1
ATOM 3956 N N . ALA B 1 126 ? 36.489 31.367 22.895 1.00 30.87 126 ALA B N 1
ATOM 3957 C CA . ALA B 1 126 ? 36.192 30.838 24.223 1.00 31.39 126 ALA B CA 1
ATOM 3958 C C . ALA B 1 126 ? 36.196 31.953 25.259 1.00 32.00 126 ALA B C 1
ATOM 3959 O O . ALA B 1 126 ? 35.360 31.968 26.171 1.00 26.16 126 ALA B O 1
ATOM 3961 N N . ALA B 1 127 ? 37.119 32.909 25.116 1.00 29.14 127 ALA B N 1
ATOM 3962 C CA . ALA B 1 127 ? 37.191 34.018 26.056 1.00 28.34 127 ALA B CA 1
ATOM 3963 C C . ALA B 1 127 ? 36.038 34.995 25.860 1.00 28.67 127 ALA B C 1
ATOM 3964 O O . ALA B 1 127 ? 35.534 35.565 26.833 1.00 23.76 127 ALA B O 1
ATOM 3966 N N . ILE B 1 128 ? 35.593 35.193 24.622 1.00 27.98 128 ILE B N 1
ATOM 3967 C CA . ILE B 1 128 ? 34.421 36.034 24.425 1.00 32.18 128 ILE B CA 1
ATOM 3968 C C . ILE B 1 128 ? 33.199 35.385 25.060 1.00 30.20 128 ILE B C 1
ATOM 3969 O O . ILE B 1 128 ? 32.405 36.057 25.728 1.00 29.88 128 ILE B O 1
ATOM 3974 N N . PHE B 1 129 ? 33.048 34.069 24.885 1.00 28.30 129 PHE B N 1
ATOM 3975 C CA . PHE B 1 129 ? 31.899 33.351 25.436 1.00 29.97 129 PHE B CA 1
ATOM 3976 C C . PHE B 1 129 ? 31.865 33.417 26.954 1.00 29.76 129 PHE B C 1
ATOM 3977 O O . PHE B 1 129 ? 30.790 33.331 27.559 1.00 26.08 129 PHE B O 1
ATOM 3985 N N . ALA B 1 130 ? 33.026 33.551 27.583 1.00 27.25 130 ALA B N 1
ATOM 3986 C CA . ALA B 1 130 ? 33.122 33.470 29.029 1.00 31.94 130 ALA B CA 1
ATOM 3987 C C . ALA B 1 130 ? 32.911 34.802 29.737 1.00 33.36 130 ALA B C 1
ATOM 3988 O O . ALA B 1 130 ? 32.786 34.806 30.964 1.00 37.06 130 ALA B O 1
ATOM 3990 N N . THR B 1 131 ? 32.891 35.929 29.014 1.00 32.72 131 THR B N 1
ATOM 3991 C CA . THR B 1 131 ? 32.637 37.219 29.644 1.00 37.40 131 THR B CA 1
ATOM 3992 C C . THR B 1 131 ? 31.138 37.501 29.626 1.00 38.75 131 THR B C 1
ATOM 3993 O O . THR B 1 131 ? 30.573 37.743 28.547 1.00 39.01 131 THR B O 1
ATOM 3997 N N . PRO B 1 132 ? 30.463 37.489 30.764 1.00 35.14 132 PRO B N 1
ATOM 3998 C CA . PRO B 1 132 ? 29.006 37.611 30.737 1.00 37.83 132 PRO B CA 1
ATOM 3999 C C . PRO B 1 132 ? 28.598 39.035 30.392 1.00 38.42 132 PRO B C 1
ATOM 4000 O O . PRO B 1 132 ? 29.279 40.005 30.734 1.00 36.43 132 PRO B O 1
ATOM 4004 N N . VAL B 1 133 ? 27.499 39.145 29.651 1.00 32.99 133 VAL B N 1
ATOM 4005 C CA . VAL B 1 133 ? 27.063 40.407 29.078 1.00 37.26 133 VAL B CA 1
ATOM 4006 C C . VAL B 1 133 ? 25.564 40.570 29.292 1.00 39.18 133 VAL B C 1
ATOM 4007 O O . VAL B 1 133 ? 24.803 39.600 29.225 1.00 29.22 133 VAL B O 1
ATOM 4011 N N . ASP B 1 134 ? 25.136 41.804 29.544 1.00 39.52 134 ASP B N 1
ATOM 4012 C CA . ASP B 1 134 ? 23.717 42.136 29.545 1.00 37.89 134 ASP B CA 1
ATOM 4013 C C . ASP B 1 134 ? 23.423 42.734 28.175 1.00 38.20 134 ASP B C 1
ATOM 4014 O O . ASP B 1 134 ? 23.577 43.935 27.956 1.00 36.39 134 ASP B O 1
ATOM 4019 N N . TYR B 1 135 ? 23.003 41.880 27.241 1.00 32.78 135 TYR B N 1
ATOM 4020 C CA . TYR B 1 135 ? 22.879 42.282 25.847 1.00 34.21 135 TYR B CA 1
ATOM 4021 C C . TYR B 1 135 ? 21.460 42.711 25.507 1.00 34.29 135 TYR B C 1
ATOM 4022 O O . TYR B 1 135 ? 20.495 42.039 25.873 1.00 27.13 135 TYR B O 1
ATOM 4031 N N . GLN B 1 136 ? 21.347 43.829 24.779 1.00 35.47 136 GLN B N 1
ATOM 4032 C CA . GLN B 1 136 ? 20.079 44.297 24.217 1.00 34.59 136 GLN B CA 1
ATOM 4033 C C . GLN B 1 136 ? 20.069 43.984 22.717 1.00 34.30 136 GLN B C 1
ATOM 4034 O O . GLN B 1 136 ? 20.779 44.627 21.932 1.00 31.61 136 GLN B O 1
ATOM 4040 N N . ALA B 1 137 ? 19.252 43.005 22.318 1.00 35.76 137 ALA B N 1
ATOM 4041 C CA . ALA B 1 137 ? 19.269 42.494 20.943 1.00 32.28 137 ALA B CA 1
ATOM 4042 C C . ALA B 1 137 ? 18.248 43.252 20.087 1.00 32.56 137 ALA B C 1
ATOM 4043 O O . ALA B 1 137 ? 17.220 42.727 19.643 1.00 26.54 137 ALA B O 1
ATOM 4045 N N . ASP B 1 138 ? 18.566 44.523 19.842 1.00 28.85 138 ASP B N 1
ATOM 4046 C CA . ASP B 1 138 ? 17.649 45.424 19.153 1.00 28.49 138 ASP B CA 1
ATOM 4047 C C . ASP B 1 138 ? 17.887 45.497 17.647 1.00 32.06 138 ASP B C 1
ATOM 4048 O O . ASP B 1 138 ? 17.192 46.263 16.961 1.00 29.09 138 ASP B O 1
ATOM 4053 N N . HIS B 1 139 ? 18.854 44.739 17.118 1.00 25.75 139 HIS B N 1
ATOM 4054 C CA . HIS B 1 139 ? 19.172 44.771 15.693 1.00 27.37 139 HIS B CA 1
ATOM 4055 C C . HIS B 1 139 ? 19.490 43.375 15.175 1.00 29.17 139 HIS B C 1
ATOM 4056 O O . HIS B 1 139 ? 20.367 43.194 14.325 1.00 25.69 139 HIS B O 1
ATOM 4063 N N . VAL B 1 140 ? 18.769 42.369 15.664 1.00 23.95 140 VAL B N 1
ATOM 4064 C CA . VAL B 1 140 ? 18.949 41.024 15.136 1.00 26.35 140 VAL B CA 1
ATOM 4065 C C . VAL B 1 140 ? 18.460 40.952 13.689 1.00 24.81 140 VAL B C 1
ATOM 4066 O O . VAL B 1 140 ? 17.700 41.809 13.210 1.00 30.96 140 VAL B O 1
ATOM 4070 N N . VAL B 1 141 ? 18.935 39.923 12.977 1.00 24.32 141 VAL B N 1
ATOM 4071 C CA . VAL B 1 141 ? 18.531 39.677 11.593 1.00 25.36 141 VAL B CA 1
ATOM 4072 C C . VAL B 1 141 ? 17.021 39.503 11.548 1.00 27.34 141 VAL B C 1
ATOM 4073 O O . VAL B 1 141 ? 16.458 38.768 12.359 1.00 21.52 141 VAL B O 1
ATOM 4077 N N . SER B 1 142 ? 16.353 40.225 10.640 1.00 30.18 142 SER B N 1
ATOM 4078 C CA . SER B 1 142 ? 14.905 40.151 10.474 1.00 29.96 142 SER B CA 1
ATOM 4079 C C . SER B 1 142 ? 14.572 40.175 8.992 1.00 35.98 142 SER B C 1
ATOM 4080 O O . SER B 1 142 ? 15.384 40.612 8.164 1.00 29.67 142 SER B O 1
ATOM 4083 N N . GLY B 1 143 ? 13.339 39.746 8.678 1.00 25.57 143 GLY B N 1
ATOM 4084 C CA . GLY B 1 143 ? 12.735 40.081 7.398 1.00 24.52 143 GLY B CA 1
ATOM 4085 C C . GLY B 1 143 ? 13.490 39.446 6.259 1.00 29.37 143 GLY B C 1
ATOM 4086 O O . GLY B 1 143 ? 13.763 38.240 6.266 1.00 27.71 143 GLY B O 1
ATOM 4087 N N . ASP B 1 144 ? 13.834 40.263 5.262 1.00 28.59 144 ASP B N 1
ATOM 4088 C CA . ASP B 1 144 ? 14.548 39.799 4.072 1.00 31.00 144 ASP B CA 1
ATOM 4089 C C . ASP B 1 144 ? 16.060 39.927 4.198 1.00 27.02 144 ASP B C 1
ATOM 4090 O O . ASP B 1 144 ? 16.759 39.677 3.212 1.00 23.60 144 ASP B O 1
ATOM 4095 N N . ASP B 1 145 ? 16.574 40.326 5.369 1.00 25.10 145 ASP B N 1
ATOM 4096 C CA . ASP B 1 145 ? 18.014 40.349 5.595 1.00 28.99 145 ASP B CA 1
ATOM 4097 C C . ASP B 1 145 ? 18.554 38.928 5.583 1.00 27.28 145 ASP B C 1
ATOM 4098 O O . ASP B 1 145 ? 17.954 38.021 6.162 1.00 23.81 145 ASP B O 1
ATOM 4103 N N . ASN B 1 146 ? 19.703 38.736 4.935 1.00 27.08 146 ASN B N 1
ATOM 4104 C CA . ASN B 1 146 ? 20.356 37.432 4.979 1.00 26.90 146 ASN B CA 1
ATOM 4105 C C . ASN B 1 146 ? 20.463 36.947 6.414 1.00 26.90 146 ASN B C 1
ATOM 4106 O O . ASN B 1 146 ? 20.877 37.696 7.306 1.00 24.24 146 ASN B O 1
ATOM 4111 N N . TYR B 1 147 ? 20.055 35.697 6.633 1.00 26.04 147 TYR B N 1
ATOM 4112 C CA . TYR B 1 147 ? 20.272 34.988 7.888 1.00 22.38 147 TYR B CA 1
ATOM 4113 C C . TYR B 1 147 ? 21.514 34.097 7.836 1.00 23.28 147 TYR B C 1
ATOM 4114 O O . TYR B 1 147 ? 22.387 34.183 8.705 1.00 21.09 147 TYR B O 1
ATOM 4123 N N . TYR B 1 148 ? 21.600 33.227 6.835 1.00 25.76 148 TYR B N 1
ATOM 4124 C CA . TYR B 1 148 ? 22.796 32.433 6.579 1.00 26.31 148 TYR B CA 1
ATOM 4125 C C . TYR B 1 148 ? 23.017 32.394 5.072 1.00 23.62 148 TYR B C 1
ATOM 4126 O O . TYR B 1 148 ? 22.095 32.633 4.285 1.00 24.85 148 TYR B O 1
ATOM 4135 N N . ILE B 1 149 ? 24.250 32.074 4.681 1.00 25.94 149 ILE B N 1
ATOM 4136 C CA . ILE B 1 149 ? 24.644 31.929 3.281 1.00 23.57 149 ILE B CA 1
ATOM 4137 C C . ILE B 1 149 ? 25.415 30.626 3.181 1.00 23.75 149 ILE B C 1
ATOM 4138 O O . ILE B 1 149 ? 26.532 30.514 3.700 1.00 25.04 149 ILE B O 1
ATOM 4143 N N . ILE B 1 150 ? 24.812 29.628 2.568 1.00 24.60 150 ILE B N 1
ATOM 4144 C CA . ILE B 1 150 ? 25.433 28.324 2.441 1.00 23.47 150 ILE B CA 1
ATOM 4145 C C . ILE B 1 150 ? 25.908 28.194 1.005 1.00 20.55 150 ILE B C 1
ATOM 4146 O O . ILE B 1 150 ? 25.146 28.465 0.070 1.00 22.47 150 ILE B O 1
ATOM 4151 N N . PHE B 1 151 ? 27.184 27.844 0.824 1.00 22.34 151 PHE B N 1
ATOM 4152 C CA . PHE B 1 151 ? 27.730 27.699 -0.514 1.00 19.77 151 PHE B CA 1
ATOM 4153 C C . PHE B 1 151 ? 27.450 26.308 -1.077 1.00 25.19 151 PHE B C 1
ATOM 4154 O O . PHE B 1 151 ? 27.584 25.298 -0.384 1.00 29.64 151 PHE B O 1
ATOM 4162 N N . THR B 1 152 ? 27.059 26.257 -2.346 1.00 29.93 152 THR B N 1
ATOM 4163 C CA . THR B 1 152 ? 26.644 24.996 -2.938 1.00 34.46 152 THR B CA 1
ATOM 4164 C C . THR B 1 152 ? 27.807 24.007 -2.990 1.00 38.49 152 THR B C 1
ATOM 4165 O O . THR B 1 152 ? 28.984 24.373 -2.895 1.00 35.17 152 THR B O 1
ATOM 4169 N N . SER B 1 153 ? 27.455 22.727 -3.113 1.00 41.50 153 SER B N 1
ATOM 4170 C CA . SER B 1 153 ? 28.464 21.679 -3.124 1.00 44.11 153 SER B CA 1
ATOM 4171 C C . SER B 1 153 ? 29.310 21.783 -4.387 1.00 46.37 153 SER B C 1
ATOM 4172 O O . SER B 1 153 ? 28.921 22.400 -5.381 1.00 50.14 153 SER B O 1
ATOM 4175 N N . GLY B 1 154 ? 30.492 21.179 -4.333 1.00 49.94 154 GLY B N 1
ATOM 4176 C CA . GLY B 1 154 ? 31.364 21.172 -5.488 1.00 47.97 154 GLY B CA 1
ATOM 4177 C C . GLY B 1 154 ? 30.984 20.196 -6.583 1.00 49.98 154 GLY B C 1
ATOM 4178 O O . GLY B 1 154 ? 31.546 20.293 -7.678 1.00 50.83 154 GLY B O 1
ATOM 4179 N N . THR B 1 155 ? 30.060 19.257 -6.321 1.00 52.44 155 THR B N 1
ATOM 4180 C CA . THR B 1 155 ? 29.674 18.293 -7.354 1.00 49.60 155 THR B CA 1
ATOM 4181 C C . THR B 1 155 ? 28.957 18.985 -8.507 1.00 53.84 155 THR B C 1
ATOM 4182 O O . THR B 1 155 ? 29.091 18.568 -9.664 1.00 55.00 155 THR B O 1
ATOM 4186 N N . THR B 1 156 ? 28.183 20.035 -8.214 1.00 48.04 156 THR B N 1
ATOM 4187 C CA . THR B 1 156 ? 27.795 20.971 -9.264 1.00 51.50 156 THR B CA 1
ATOM 4188 C C . THR B 1 156 ? 28.983 21.867 -9.601 1.00 51.03 156 THR B C 1
ATOM 4189 O O . THR B 1 156 ? 30.131 21.480 -9.387 1.00 56.50 156 THR B O 1
ATOM 4193 N N . GLY B 1 157 ? 28.751 23.056 -10.129 1.00 50.81 157 GLY B N 1
ATOM 4194 C CA . GLY B 1 157 ? 29.893 23.876 -10.487 1.00 47.35 157 GLY B CA 1
ATOM 4195 C C . GLY B 1 157 ? 30.682 24.405 -9.302 1.00 45.31 157 GLY B C 1
ATOM 4196 O O . GLY B 1 157 ? 30.622 23.861 -8.190 1.00 40.51 157 GLY B O 1
ATOM 4197 N N . MET B 1 158 ? 31.446 25.466 -9.557 1.00 40.66 158 MET B N 1
ATOM 4198 C CA . MET B 1 158 ? 32.077 26.232 -8.494 1.00 38.13 158 MET B CA 1
ATOM 4199 C C . MET B 1 158 ? 31.052 26.588 -7.419 1.00 37.23 158 MET B C 1
ATOM 4200 O O . MET B 1 158 ? 29.904 26.918 -7.747 1.00 31.71 158 MET B O 1
ATOM 4205 N N . PRO B 1 159 ? 31.418 26.535 -6.141 1.00 39.26 159 PRO B N 1
ATOM 4206 C CA . PRO B 1 159 ? 30.450 26.870 -5.088 1.00 36.93 159 PRO B CA 1
ATOM 4207 C C . PRO B 1 159 ? 29.886 28.269 -5.270 1.00 34.01 159 PRO B C 1
ATOM 4208 O O . PRO B 1 159 ? 30.618 29.235 -5.511 1.00 34.52 159 PRO B O 1
ATOM 4212 N N . LYS B 1 160 ? 28.568 28.345 -5.187 1.00 28.84 160 LYS B N 1
ATOM 4213 C CA . LYS B 1 160 ? 27.791 29.570 -5.200 1.00 28.76 160 LYS B CA 1
ATOM 4214 C C . LYS B 1 160 ? 27.233 29.796 -3.802 1.00 27.70 160 LYS B C 1
ATOM 4215 O O . LYS B 1 160 ? 26.897 28.836 -3.100 1.00 24.22 160 LYS B O 1
ATOM 4221 N N . GLY B 1 161 ? 27.123 31.063 -3.399 1.00 25.79 161 GLY B N 1
ATOM 4222 C CA . GLY B 1 161 ? 26.676 31.379 -2.049 1.00 21.69 161 GLY B CA 1
ATOM 4223 C C . GLY B 1 161 ? 25.189 31.675 -1.967 1.00 24.04 161 GLY B C 1
ATOM 4224 O O . GLY B 1 161 ? 24.781 32.791 -2.270 1.00 24.89 161 GLY B O 1
ATOM 4225 N N . VAL B 1 162 ? 24.375 30.712 -1.540 1.00 21.12 162 VAL B N 1
ATOM 4226 C CA . VAL B 1 162 ? 22.920 30.890 -1.505 1.00 22.00 162 VAL B CA 1
ATOM 4227 C C . VAL B 1 162 ? 22.533 31.760 -0.312 1.00 18.89 162 VAL B C 1
ATOM 4228 O O . VAL B 1 162 ? 22.748 31.375 0.839 1.00 22.02 162 VAL B O 1
ATOM 4232 N N . GLN B 1 163 ? 21.953 32.930 -0.573 1.00 19.96 163 GLN B N 1
ATOM 4233 C CA . GLN B 1 163 ? 21.556 33.842 0.501 1.00 22.25 163 GLN B CA 1
ATOM 4234 C C . GLN B 1 163 ? 20.140 33.514 0.988 1.00 23.71 163 GLN B C 1
ATOM 4235 O O . GLN B 1 163 ? 19.183 33.599 0.217 1.00 20.94 163 GLN B O 1
ATOM 4241 N N . ILE B 1 164 ? 20.018 33.138 2.263 1.00 21.51 164 ILE B N 1
ATOM 4242 C CA . ILE B 1 164 ? 18.756 32.732 2.877 1.00 23.61 164 ILE B CA 1
ATOM 4243 C C . ILE B 1 164 ? 18.409 33.780 3.920 1.00 22.34 164 ILE B C 1
ATOM 4244 O O . ILE B 1 164 ? 19.208 34.049 4.827 1.00 23.52 164 ILE B O 1
ATOM 4249 N N . SER B 1 165 ? 17.239 34.390 3.784 1.00 22.97 165 SER B N 1
ATOM 4250 C CA . SER B 1 165 ? 16.875 35.453 4.707 1.00 24.08 165 SER B CA 1
ATOM 4251 C C . SER B 1 165 ? 16.209 34.863 5.938 1.00 24.35 165 SER B C 1
ATOM 4252 O O . SER B 1 165 ? 15.908 33.667 5.997 1.00 26.28 165 SER B O 1
ATOM 4255 N N . HIS B 1 166 ? 16.007 35.713 6.947 1.00 23.66 166 HIS B N 1
ATOM 4256 C CA . HIS B 1 166 ? 15.260 35.277 8.120 1.00 21.50 166 HIS B CA 1
ATOM 4257 C C . HIS B 1 166 ? 13.902 34.719 7.705 1.00 27.60 166 HIS B C 1
ATOM 4258 O O . HIS B 1 166 ? 13.453 33.686 8.228 1.00 24.03 166 HIS B O 1
ATOM 4265 N N . ASP B 1 167 ? 13.246 35.379 6.740 1.00 26.60 167 ASP B N 1
ATOM 4266 C CA . ASP B 1 167 ? 11.887 35.010 6.367 1.00 24.96 167 ASP B CA 1
ATOM 4267 C C . ASP B 1 167 ? 11.854 33.812 5.429 1.00 27.97 167 ASP B C 1
ATOM 4268 O O . ASP B 1 167 ? 10.896 33.032 5.476 1.00 28.40 167 ASP B O 1
ATOM 4273 N N . ASN B 1 168 ? 12.861 33.661 4.561 1.00 24.50 168 ASN B N 1
ATOM 4274 C CA . ASN B 1 168 ? 13.094 32.378 3.904 1.00 23.04 168 ASN B CA 1
ATOM 4275 C C . ASN B 1 168 ? 13.141 31.257 4.931 1.00 26.67 168 ASN B C 1
ATOM 4276 O O . ASN B 1 168 ? 12.459 30.227 4.792 1.00 22.76 168 ASN B O 1
ATOM 4281 N N . LEU B 1 169 ? 13.979 31.431 5.965 1.00 22.34 169 LEU B N 1
ATOM 4282 C CA . LEU B 1 169 ? 14.184 30.352 6.925 1.00 27.95 169 LEU B CA 1
ATOM 4283 C C . LEU B 1 169 ? 12.893 30.012 7.661 1.00 25.37 169 LEU B C 1
ATOM 4284 O O . LEU B 1 169 ? 12.555 28.834 7.807 1.00 27.06 169 LEU B O 1
ATOM 4289 N N . VAL B 1 170 ? 12.148 31.030 8.111 1.00 27.94 170 VAL B N 1
ATOM 4290 C CA . VAL B 1 170 ? 10.906 30.786 8.847 1.00 24.87 170 VAL B CA 1
ATOM 4291 C C . VAL B 1 170 ? 9.870 30.093 7.966 1.00 25.74 170 VAL B C 1
ATOM 4292 O O . VAL B 1 170 ? 9.109 29.248 8.444 1.00 29.33 170 VAL B O 1
ATOM 4296 N N . SER B 1 171 ? 9.805 30.446 6.675 1.00 27.07 171 SER B N 1
ATOM 4297 C CA . SER B 1 171 ? 8.890 29.746 5.773 1.00 26.25 171 SER B CA 1
ATOM 4298 C C . SER B 1 171 ? 9.167 28.245 5.771 1.00 26.51 171 SER B C 1
ATOM 4299 O O . SER B 1 171 ? 8.235 27.430 5.776 1.00 23.74 171 SER B O 1
ATOM 4302 N N . TYR B 1 172 ? 10.448 27.861 5.798 1.00 24.15 172 TYR B N 1
ATOM 4303 C CA . TYR B 1 172 ? 10.786 26.441 5.842 1.00 23.61 172 TYR B CA 1
ATOM 4304 C C . TYR B 1 172 ? 10.509 25.860 7.227 1.00 25.55 172 TYR B C 1
ATOM 4305 O O . TYR B 1 172 ? 9.964 24.757 7.354 1.00 24.49 172 TYR B O 1
ATOM 4314 N N . VAL B 1 173 ? 10.842 26.607 8.276 1.00 25.00 173 VAL B N 1
ATOM 4315 C CA . VAL B 1 173 ? 10.723 26.086 9.631 1.00 22.16 173 VAL B CA 1
ATOM 4316 C C . VAL B 1 173 ? 9.262 25.916 10.021 1.00 26.24 173 VAL B C 1
ATOM 4317 O O . VAL B 1 173 ? 8.889 24.925 10.668 1.00 24.40 173 VAL B O 1
ATOM 4321 N N . ASP B 1 174 ? 8.415 26.873 9.627 1.00 23.02 174 ASP B N 1
ATOM 4322 C CA . ASP B 1 174 ? 6.977 26.767 9.865 1.00 26.84 174 ASP B CA 1
ATOM 4323 C C . ASP B 1 174 ? 6.399 25.520 9.220 1.00 27.15 174 ASP B C 1
ATOM 4324 O O . ASP B 1 174 ? 5.475 24.906 9.768 1.00 24.39 174 ASP B O 1
ATOM 4329 N N . TRP B 1 175 ? 6.914 25.147 8.041 1.00 24.00 175 TRP B N 1
ATOM 4330 C CA . TRP B 1 175 ? 6.478 23.919 7.385 1.00 25.44 175 TRP B CA 1
ATOM 4331 C C . TRP B 1 175 ? 6.904 22.688 8.176 1.00 26.25 175 TRP B C 1
ATOM 4332 O O . TRP B 1 175 ? 6.108 21.757 8.363 1.00 26.87 175 TRP B O 1
ATOM 4343 N N . MET B 1 176 ? 8.142 22.668 8.672 1.00 22.08 176 MET B N 1
ATOM 4344 C CA . MET B 1 176 ? 8.586 21.510 9.433 1.00 22.76 176 MET B CA 1
ATOM 4345 C C . MET B 1 176 ? 7.830 21.355 10.735 1.00 24.00 176 MET B C 1
ATOM 4346 O O . MET B 1 176 ? 7.660 20.224 11.214 1.00 20.17 176 MET B O 1
ATOM 4351 N N . LEU B 1 177 ? 7.365 22.474 11.302 1.00 21.96 177 LEU B N 1
ATOM 4352 C CA . LEU B 1 177 ? 6.553 22.522 12.508 1.00 24.21 177 LEU B CA 1
ATOM 4353 C C . LEU B 1 177 ? 5.074 22.263 12.242 1.00 24.71 177 LEU B C 1
ATOM 4354 O O . LEU B 1 177 ? 4.282 22.316 13.186 1.00 25.15 177 LEU B O 1
ATOM 4359 N N . SER B 1 178 ? 4.691 21.952 11.007 1.00 24.08 178 SER B N 1
ATOM 4360 C CA . SER B 1 178 ? 3.301 21.710 10.657 1.00 24.33 178 SER B CA 1
ATOM 4361 C C . SER B 1 178 ? 2.883 20.250 10.894 1.00 29.25 178 SER B C 1
ATOM 4362 O O . SER B 1 178 ? 3.655 19.398 11.358 1.00 28.33 178 SER B O 1
ATOM 4365 N N . ASP B 1 179 ? 1.635 19.964 10.528 1.00 23.76 179 ASP B N 1
ATOM 4366 C CA . ASP B 1 179 ? 1.022 18.647 10.633 1.00 27.91 179 ASP B CA 1
ATOM 4367 C C . ASP B 1 179 ? 1.427 17.716 9.505 1.00 27.89 179 ASP B C 1
ATOM 4368 O O . ASP B 1 179 ? 1.099 16.529 9.561 1.00 26.76 179 ASP B O 1
ATOM 4373 N N . ASP B 1 180 ? 2.101 18.227 8.476 1.00 24.88 180 ASP B N 1
ATOM 4374 C CA . ASP B 1 180 ? 2.696 17.344 7.482 1.00 23.16 180 ASP B CA 1
ATOM 4375 C C . ASP B 1 180 ? 3.634 16.336 8.136 1.00 23.13 180 ASP B C 1
ATOM 4376 O O . ASP B 1 180 ? 3.691 15.170 7.722 1.00 29.88 180 ASP B O 1
ATOM 4381 N N . PHE B 1 181 ? 4.391 16.769 9.144 1.00 24.90 181 PHE B N 1
ATOM 4382 C CA . PHE B 1 181 ? 5.380 15.943 9.819 1.00 21.74 181 PHE B CA 1
ATOM 4383 C C . PHE B 1 181 ? 4.998 15.565 11.238 1.00 29.48 181 PHE B C 1
ATOM 4384 O O . PHE B 1 181 ? 5.471 14.535 11.728 1.00 27.86 181 PHE B O 1
ATOM 4392 N N . GLY B 1 182 ? 4.183 16.370 11.916 1.00 23.24 182 GLY B N 1
ATOM 4393 C CA . GLY B 1 182 ? 3.736 15.996 13.250 1.00 21.73 182 GLY B CA 1
ATOM 4394 C C . GLY B 1 182 ? 4.868 15.839 14.240 1.00 29.73 182 GLY B C 1
ATOM 4395 O O . GLY B 1 182 ? 4.818 14.957 15.114 1.00 30.06 182 GLY B O 1
ATOM 4396 N N . LEU B 1 183 ? 5.891 16.681 14.126 1.00 22.97 183 LEU B N 1
ATOM 4397 C CA . LEU B 1 183 ? 7.032 16.601 15.016 1.00 27.64 183 LEU B CA 1
ATOM 4398 C C . LEU B 1 183 ? 6.595 16.884 16.454 1.00 28.94 183 LEU B C 1
ATOM 4399 O O . LEU B 1 183 ? 5.709 17.703 16.691 1.00 29.84 183 LEU B O 1
ATOM 4404 N N . PRO B 1 184 ? 7.217 16.231 17.432 1.00 29.27 184 PRO B N 1
ATOM 4405 C CA . PRO B 1 184 ? 6.854 16.459 18.833 1.00 25.25 184 PRO B CA 1
ATOM 4406 C C . PRO B 1 184 ? 7.564 17.679 19.417 1.00 32.43 184 PRO B C 1
ATOM 4407 O O . PRO B 1 184 ? 8.627 18.094 18.951 1.00 26.50 184 PRO B O 1
ATOM 4411 N N . ASP B 1 185 ? 6.956 18.245 20.465 1.00 28.68 185 ASP B N 1
ATOM 4412 C CA . ASP B 1 185 ? 7.584 19.347 21.178 1.00 29.66 185 ASP B CA 1
ATOM 4413 C C . ASP B 1 185 ? 8.858 18.867 21.862 1.00 24.30 185 ASP B C 1
ATOM 4414 O O . ASP B 1 185 ? 9.004 17.683 22.184 1.00 25.86 185 ASP B O 1
ATOM 4419 N N . GLN B 1 186 ? 9.779 19.807 22.084 1.00 25.74 186 GLN B N 1
ATOM 4420 C CA . GLN B 1 186 ? 11.103 19.563 22.643 1.00 21.80 186 GLN B CA 1
ATOM 4421 C C . GLN B 1 186 ? 11.665 18.203 22.147 1.00 26.02 186 GLN B C 1
ATOM 4422 O O . GLN B 1 186 ? 11.857 17.295 22.926 1.00 24.67 186 GLN B O 1
ATOM 4428 N N . PRO B 1 187 ? 11.870 18.079 20.832 1.00 26.96 187 PRO B N 1
ATOM 4429 C CA . PRO B 1 187 ? 12.367 16.798 20.310 1.00 23.18 187 PRO B CA 1
ATOM 4430 C C . PRO B 1 187 ? 13.865 16.624 20.505 1.00 25.63 187 PRO B C 1
ATOM 4431 O O . PRO B 1 187 ? 14.652 17.571 20.403 1.00 28.91 187 PRO B O 1
ATOM 4435 N N . ASN B 1 188 ? 14.261 15.382 20.756 1.00 28.65 188 ASN B N 1
ATOM 4436 C CA . ASN B 1 188 ? 15.671 15.021 20.823 1.00 27.69 188 ASN B CA 1
ATOM 4437 C C . ASN B 1 188 ? 16.087 14.629 19.416 1.00 25.82 188 ASN B C 1
ATOM 4438 O O . ASN B 1 188 ? 15.675 13.580 18.911 1.00 29.66 188 ASN B O 1
ATOM 4443 N N . SER B 1 189 ? 16.872 15.484 18.769 1.00 21.08 189 SER B N 1
ATOM 4444 C CA . SER B 1 189 ? 17.146 15.348 17.346 1.00 24.87 189 SER B CA 1
ATOM 4445 C C . SER B 1 189 ? 18.624 15.053 17.114 1.00 23.54 189 SER B C 1
ATOM 4446 O O . SER B 1 189 ? 19.494 15.672 17.738 1.00 24.71 189 SER B O 1
ATOM 4449 N N . LEU B 1 190 ? 18.902 14.113 16.214 1.00 26.58 190 LEU B N 1
ATOM 4450 C CA . LEU B 1 190 ? 20.273 13.887 15.789 1.00 19.79 190 LEU B CA 1
ATOM 4451 C C . LEU B 1 190 ? 20.757 15.104 15.010 1.00 21.25 190 LEU B C 1
ATOM 4452 O O . LEU B 1 190 ? 20.016 15.683 14.216 1.00 24.66 190 LEU B O 1
ATOM 4457 N N . SER B 1 191 ? 21.991 15.526 15.282 1.00 20.86 191 SER B N 1
ATOM 4458 C CA . SER B 1 191 ? 22.683 1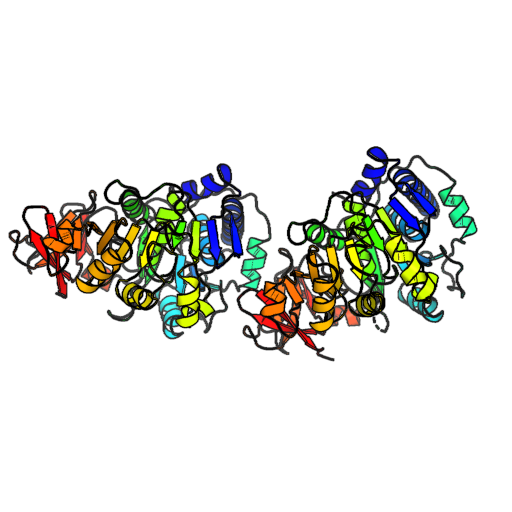6.504 14.447 1.00 23.14 191 SER B CA 1
ATOM 4459 C C . SER B 1 191 ? 23.913 15.808 13.857 1.00 25.51 191 SER B C 1
ATOM 4460 O O . SER B 1 191 ? 24.965 15.778 14.498 1.00 27.15 191 SER B O 1
ATOM 4463 N N . GLN B 1 192 ? 23.779 15.260 12.629 1.00 22.03 192 GLN B N 1
ATOM 4464 C CA . GLN B 1 192 ? 24.889 14.584 11.953 1.00 25.88 192 GLN B CA 1
ATOM 4465 C C . GLN B 1 192 ? 25.414 15.302 10.705 1.00 23.27 192 GLN B C 1
ATOM 4466 O O . GLN B 1 192 ? 26.643 15.421 10.560 1.00 23.95 192 GLN B O 1
ATOM 4472 N N . PRO B 1 193 ? 24.570 15.733 9.759 1.00 21.62 193 PRO B N 1
ATOM 4473 C CA . PRO B 1 193 ? 25.096 16.472 8.586 1.00 25.76 193 PRO B CA 1
ATOM 4474 C C . PRO B 1 193 ? 25.887 17.693 9.019 1.00 25.82 193 PRO B C 1
ATOM 4475 O O . PRO B 1 193 ? 25.489 18.402 9.957 1.00 24.78 193 PRO B O 1
ATOM 4479 N N . PRO B 1 194 ? 27.034 17.946 8.386 1.00 27.72 194 PRO B N 1
ATOM 4480 C CA . PRO B 1 194 ? 27.842 19.112 8.759 1.00 29.41 194 PRO B CA 1
ATOM 4481 C C . PRO B 1 194 ? 27.045 20.394 8.595 1.00 26.90 194 PRO B C 1
ATOM 4482 O O . PRO B 1 194 ? 26.184 20.501 7.725 1.00 27.56 194 PRO B O 1
ATOM 4486 N N . TYR B 1 195 ? 27.336 21.378 9.446 1.00 26.39 195 TYR B N 1
ATOM 4487 C CA . TYR B 1 195 ? 26.576 22.625 9.398 1.00 24.59 195 TYR B CA 1
ATOM 4488 C C . TYR B 1 195 ? 26.827 23.427 8.118 1.00 24.15 195 TYR B C 1
ATOM 4489 O O . TYR B 1 195 ? 26.129 24.418 7.885 1.00 22.92 195 TYR B O 1
ATOM 4498 N N . SER B 1 196 ? 27.795 23.029 7.284 1.00 24.58 196 SER B N 1
ATOM 4499 C CA . SER B 1 196 ? 27.990 23.670 5.981 1.00 20.56 196 SER B CA 1
ATOM 4500 C C . SER B 1 196 ? 27.003 23.177 4.934 1.00 28.49 196 SER B C 1
ATOM 4501 O O . SER B 1 196 ? 26.900 23.784 3.862 1.00 22.82 196 SER B O 1
ATOM 4504 N N . PHE B 1 197 ? 26.306 22.072 5.210 1.00 23.64 197 PHE B N 1
ATOM 4505 C CA . PHE B 1 197 ? 25.302 21.526 4.317 1.00 23.19 197 PHE B CA 1
ATOM 4506 C C . PHE B 1 197 ? 23.922 22.045 4.704 1.00 26.28 197 PHE B C 1
ATOM 4507 O O . PHE B 1 197 ? 23.586 22.130 5.893 1.00 21.27 197 PHE B O 1
ATOM 4515 N N . ASP B 1 198 ? 23.117 22.348 3.680 1.00 23.85 198 ASP B N 1
ATOM 4516 C CA . ASP B 1 198 ? 21.733 22.778 3.852 1.00 27.37 198 ASP B CA 1
ATOM 4517 C C . ASP B 1 198 ? 20.927 21.806 4.707 1.00 29.08 198 ASP B C 1
ATOM 4518 O O . ASP B 1 198 ? 20.043 22.230 5.469 1.00 25.68 198 ASP B O 1
ATOM 4523 N N . LEU B 1 199 ? 21.239 20.508 4.612 1.00 22.49 199 LEU B N 1
ATOM 4524 C CA . LEU B 1 199 ? 20.496 19.477 5.325 1.00 21.79 199 LEU B CA 1
ATOM 4525 C C . LEU B 1 199 ? 20.563 19.651 6.841 1.00 22.95 199 LEU B C 1
ATOM 4526 O O . LEU B 1 199 ? 19.621 19.274 7.547 1.00 27.21 199 LEU B O 1
ATOM 4531 N N . SER B 1 200 ? 21.652 20.209 7.370 1.00 24.24 200 SER B N 1
ATOM 4532 C CA . SER B 1 200 ? 21.741 20.396 8.816 1.00 22.38 200 SER B CA 1
ATOM 4533 C C . SER B 1 200 ? 20.633 21.302 9.341 1.00 25.05 200 SER B C 1
ATOM 4534 O O . SER B 1 200 ? 20.186 21.134 10.483 1.00 25.42 200 SER B O 1
ATOM 4537 N N . VAL B 1 201 ? 20.208 22.285 8.544 1.00 23.83 201 VAL B N 1
ATOM 4538 C CA . VAL B 1 201 ? 19.095 23.150 8.932 1.00 24.28 201 VAL B CA 1
ATOM 4539 C C . VAL B 1 201 ? 17.864 22.328 9.301 1.00 26.79 201 VAL B C 1
ATOM 4540 O O . VAL B 1 201 ? 17.103 22.703 10.205 1.00 24.35 201 VAL B O 1
ATOM 4544 N N . MET B 1 202 ? 17.657 21.193 8.621 1.00 20.23 202 MET B N 1
ATOM 4545 C CA . MET B 1 202 ? 16.498 20.348 8.905 1.00 24.91 202 MET B CA 1
ATOM 4546 C C . MET B 1 202 ? 16.514 19.806 10.329 1.00 25.34 202 MET B C 1
ATOM 4547 O O . MET B 1 202 ? 15.444 19.615 10.921 1.00 20.37 202 MET B O 1
ATOM 4552 N N . ASP B 1 203 ? 17.694 19.559 10.914 1.00 21.91 203 ASP B N 1
ATOM 4553 C CA . ASP B 1 203 ? 17.648 19.226 12.336 1.00 21.09 203 ASP B CA 1
ATOM 4554 C C . ASP B 1 203 ? 17.842 20.438 13.247 1.00 21.48 203 ASP B C 1
ATOM 4555 O O . ASP B 1 203 ? 17.150 20.542 14.262 1.00 25.29 203 ASP B O 1
ATOM 4560 N N . VAL B 1 204 ? 18.721 21.383 12.911 1.00 22.58 204 VAL B N 1
ATOM 4561 C CA . VAL B 1 204 ? 19.027 22.469 13.848 1.00 23.10 204 VAL B CA 1
ATOM 4562 C C . VAL B 1 204 ? 17.783 23.297 14.157 1.00 24.47 204 VAL B C 1
ATOM 4563 O O . VAL B 1 204 ? 17.422 23.498 15.325 1.00 23.91 204 VAL B O 1
ATOM 4567 N N . TYR B 1 205 ? 17.124 23.809 13.124 1.00 24.01 205 TYR B N 1
ATOM 4568 C CA . TYR B 1 205 ? 16.193 24.910 13.368 1.00 25.23 205 TYR B CA 1
ATOM 4569 C C . TYR B 1 205 ? 14.750 24.503 13.700 1.00 23.13 205 TYR B C 1
ATOM 4570 O O . TYR B 1 205 ? 14.125 25.175 14.530 1.00 21.91 205 TYR B O 1
ATOM 4579 N N . PRO B 1 206 ? 14.184 23.417 13.144 1.00 24.52 206 PRO B N 1
ATOM 4580 C CA . PRO B 1 206 ? 12.957 22.889 13.766 1.00 22.88 206 PRO B CA 1
ATOM 4581 C C . PRO B 1 206 ? 13.174 22.537 15.229 1.00 24.26 206 PRO B C 1
ATOM 4582 O O . PRO B 1 206 ? 12.338 22.877 16.076 1.00 23.27 206 PRO B O 1
ATOM 4586 N N . THR B 1 207 ? 14.306 21.904 15.555 1.00 23.71 207 THR B N 1
ATOM 4587 C CA . THR B 1 207 ? 14.558 21.470 16.930 1.00 25.30 207 THR B CA 1
ATOM 4588 C C . THR B 1 207 ? 14.619 22.654 17.885 1.00 22.59 207 THR B C 1
ATOM 4589 O O . THR B 1 207 ? 13.976 22.644 18.946 1.00 23.92 207 THR B O 1
ATOM 4593 N N . LEU B 1 208 ? 15.414 23.674 17.538 1.00 25.98 208 LEU B N 1
ATOM 4594 C CA . LEU B 1 208 ? 15.525 24.857 18.388 1.00 24.82 208 LEU B CA 1
ATOM 4595 C C . LEU B 1 208 ? 14.187 25.578 18.509 1.00 22.74 208 LEU B C 1
ATOM 4596 O O . LEU B 1 208 ? 13.822 26.036 19.597 1.00 25.11 208 LEU B O 1
ATOM 4601 N N . ALA B 1 209 ? 13.451 25.709 17.398 1.00 24.31 209 ALA B N 1
ATOM 4602 C CA . ALA B 1 209 ? 12.148 26.374 17.441 1.00 26.50 209 ALA B CA 1
ATOM 4603 C C . ALA B 1 209 ? 11.212 25.687 18.420 1.00 23.06 209 ALA B C 1
ATOM 4604 O O . ALA B 1 209 ? 10.437 26.350 19.131 1.00 22.58 209 ALA B O 1
ATOM 4606 N N . LEU B 1 210 ? 11.263 24.357 18.468 1.00 24.90 210 LEU B N 1
ATOM 4607 C CA . LEU B 1 210 ? 10.412 23.575 19.358 1.00 25.38 210 LEU B CA 1
ATOM 4608 C C . LEU B 1 210 ? 11.048 23.355 20.725 1.00 22.88 210 LEU B C 1
ATOM 4609 O O . LEU B 1 210 ? 10.523 22.575 21.516 1.00 24.34 210 LEU B O 1
ATOM 4614 N N . GLY B 1 211 ? 12.173 24.014 21.007 1.00 21.19 211 GLY B N 1
ATOM 4615 C CA . GLY B 1 211 ? 12.806 23.906 22.303 1.00 22.64 211 GLY B CA 1
ATOM 4616 C C . GLY B 1 211 ? 13.401 22.550 22.609 1.00 27.09 211 GLY B C 1
ATOM 4617 O O . GLY B 1 211 ? 13.516 22.180 23.782 1.00 24.37 211 GLY B O 1
ATOM 4618 N N . GLY B 1 212 ? 13.802 21.804 21.584 1.00 25.13 212 GLY B N 1
ATOM 4619 C CA . GLY B 1 212 ? 14.361 20.486 21.767 1.00 25.99 212 GLY B CA 1
ATOM 4620 C C . GLY B 1 212 ? 15.849 20.522 22.057 1.00 24.87 212 GLY B C 1
ATOM 4621 O O . GLY B 1 212 ? 16.409 21.530 22.496 1.00 22.42 212 GLY B O 1
ATOM 4622 N N . THR B 1 213 ? 16.488 19.377 21.805 1.00 24.67 213 THR B N 1
ATOM 4623 C CA . THR B 1 213 ? 17.894 19.130 22.098 1.00 21.73 213 THR B CA 1
ATOM 4624 C C . THR B 1 213 ? 18.534 18.476 20.883 1.00 24.05 213 THR B C 1
ATOM 4625 O O . THR B 1 213 ? 17.977 17.513 20.347 1.00 24.83 213 THR B O 1
ATOM 4629 N N . LEU B 1 214 ? 19.708 18.966 20.475 1.00 22.98 214 LEU B N 1
ATOM 4630 C CA . LEU B 1 214 ? 20.491 18.352 19.405 1.00 24.61 214 LEU B CA 1
ATOM 4631 C C . LEU B 1 214 ? 21.550 17.424 19.990 1.00 24.36 214 LEU B C 1
ATOM 4632 O O . LEU B 1 214 ? 22.307 17.841 20.874 1.00 23.31 214 LEU B O 1
ATOM 4637 N N . TYR B 1 215 ? 21.618 16.186 19.469 1.00 20.97 215 TYR B N 1
ATOM 4638 C CA . TYR B 1 215 ? 22.632 15.188 19.835 1.00 22.62 215 TYR B CA 1
ATOM 4639 C C . TYR B 1 215 ? 23.604 15.007 18.671 1.00 24.91 215 TYR B C 1
ATOM 4640 O O . TYR B 1 215 ? 23.193 14.621 17.569 1.00 24.23 215 TYR B O 1
ATOM 4649 N N . ALA B 1 216 ? 24.885 15.301 18.909 1.00 21.74 216 ALA B N 1
ATOM 4650 C CA . ALA B 1 216 ? 25.906 15.230 17.873 1.00 24.72 216 ALA B CA 1
ATOM 4651 C C . ALA B 1 216 ? 27.037 14.329 18.338 1.00 25.35 216 ALA B C 1
ATOM 4652 O O . ALA B 1 216 ? 27.180 14.039 19.527 1.00 27.30 216 ALA B O 1
ATOM 4654 N N . LEU B 1 217 ? 27.856 13.896 17.387 1.00 26.50 217 LEU B N 1
ATOM 4655 C CA . LEU B 1 217 ? 28.997 13.064 17.742 1.00 30.56 217 LEU B CA 1
ATOM 4656 C C . LEU B 1 217 ? 30.298 13.736 17.320 1.00 27.09 217 LEU B C 1
ATOM 4657 O O . LEU B 1 217 ? 30.346 14.377 16.265 1.00 28.22 217 LEU B O 1
ATOM 4662 N N . PRO B 1 218 ? 31.367 13.599 18.104 1.00 28.60 218 PRO B N 1
ATOM 4663 C CA . PRO B 1 218 ? 32.611 14.296 17.769 1.00 35.02 218 PRO B CA 1
ATOM 4664 C C . PRO B 1 218 ? 33.253 13.736 16.514 1.00 36.09 218 PRO B C 1
ATOM 4665 O O . PRO B 1 218 ? 32.955 12.621 16.073 1.00 31.87 218 PRO B O 1
ATOM 4669 N N . LYS B 1 219 ? 34.145 14.549 15.936 1.00 36.46 219 LYS 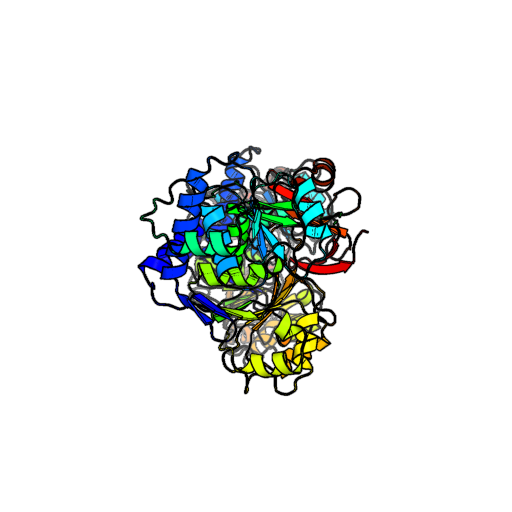B N 1
ATOM 4670 C CA . LYS B 1 219 ? 34.754 14.207 14.653 1.00 39.01 219 LYS B CA 1
ATOM 4671 C C . LYS B 1 219 ? 35.385 12.821 14.691 1.00 32.89 219 LYS B C 1
ATOM 4672 O O . LYS B 1 219 ? 35.317 12.077 13.708 1.00 36.58 219 LYS B O 1
ATOM 4678 N N . ALA B 1 220 ? 35.991 12.454 15.829 1.00 37.37 220 ALA B N 1
ATOM 4679 C CA . ALA B 1 220 ? 36.648 11.152 15.955 1.00 38.41 220 ALA B CA 1
ATOM 4680 C C . ALA B 1 220 ? 35.666 10.009 15.761 1.00 35.56 220 ALA B C 1
ATOM 4681 O O . ALA B 1 220 ? 36.034 8.946 15.246 1.00 30.15 220 ALA B O 1
ATOM 4683 N N . VAL B 1 221 ? 34.422 10.188 16.211 1.00 34.40 221 VAL B N 1
ATOM 4684 C CA . VAL B 1 221 ? 33.469 9.083 16.179 1.00 32.26 221 VAL B CA 1
ATOM 4685 C C . VAL B 1 221 ? 32.898 8.918 14.786 1.00 33.79 221 VAL B C 1
ATOM 4686 O O . VAL B 1 221 ? 32.642 7.797 14.329 1.00 33.70 221 VAL B O 1
ATOM 4690 N N . THR B 1 222 ? 32.689 10.030 14.096 1.00 35.70 222 THR B N 1
ATOM 4691 C CA . THR B 1 222 ? 32.133 9.987 12.755 1.00 35.13 222 THR B CA 1
ATOM 4692 C C . THR B 1 222 ? 33.181 9.566 11.725 1.00 32.10 222 THR B C 1
ATOM 4693 O O . THR B 1 222 ? 32.834 8.961 10.706 1.00 32.57 222 THR B O 1
ATOM 4697 N N . ASP B 1 223 ? 34.462 9.850 11.978 1.00 35.18 223 ASP B N 1
ATOM 4698 C CA . ASP B 1 223 ? 35.524 9.415 11.066 1.00 32.77 223 ASP B CA 1
ATOM 4699 C C . ASP B 1 223 ? 35.712 7.895 11.048 1.00 31.42 223 ASP B C 1
ATOM 4700 O O . ASP B 1 223 ? 36.347 7.369 10.121 1.00 33.61 223 ASP B O 1
ATOM 4705 N N . ASP B 1 224 ? 35.200 7.186 12.056 1.00 29.18 224 ASP B N 1
ATOM 4706 C CA . ASP B 1 224 ? 35.446 5.757 12.261 1.00 31.42 224 ASP B CA 1
ATOM 4707 C C . ASP B 1 224 ? 34.096 5.077 12.439 1.00 29.90 224 ASP B C 1
ATOM 4708 O O . ASP B 1 224 ? 33.472 5.202 13.500 1.00 33.35 224 ASP B O 1
ATOM 4713 N N . PHE B 1 225 ? 33.646 4.349 11.416 1.00 30.56 225 PHE B N 1
ATOM 4714 C CA . PHE B 1 225 ? 32.320 3.733 11.489 1.00 31.55 225 PHE B CA 1
ATOM 4715 C C . PHE B 1 225 ? 32.193 2.748 12.643 1.00 31.24 225 PHE B C 1
ATOM 4716 O O . PHE B 1 225 ? 31.082 2.534 13.146 1.00 32.23 225 PHE B O 1
ATOM 4724 N N . LYS B 1 226 ? 33.288 2.130 13.089 1.00 31.01 226 LYS B N 1
ATOM 4725 C CA . LYS B 1 226 ? 33.149 1.251 14.247 1.00 33.33 226 LYS B CA 1
ATOM 4726 C C . LYS B 1 226 ? 32.704 2.049 15.466 1.00 33.63 226 LYS B C 1
ATOM 4727 O O . LYS B 1 226 ? 31.775 1.650 16.182 1.00 33.11 226 LYS B O 1
ATOM 4733 N N . GLN B 1 227 ? 33.336 3.202 15.695 1.00 31.18 227 GLN B N 1
ATOM 4734 C CA . GLN B 1 227 ? 32.956 4.045 16.827 1.00 32.38 227 GLN B CA 1
ATOM 4735 C C . GLN B 1 227 ? 31.546 4.587 16.661 1.00 25.67 227 GLN B C 1
ATOM 4736 O O . GLN B 1 227 ? 30.751 4.573 17.606 1.00 24.09 227 GLN B O 1
ATOM 4742 N N . LEU B 1 228 ? 31.218 5.070 15.467 1.00 26.11 228 LEU B N 1
ATOM 4743 C CA . LEU B 1 228 ? 29.849 5.483 15.187 1.00 30.42 228 LEU B CA 1
ATOM 4744 C C . LEU B 1 228 ? 28.856 4.364 15.502 1.00 31.85 228 LEU B C 1
ATOM 4745 O O . LEU B 1 228 ? 27.908 4.548 16.278 1.00 26.75 228 LEU B O 1
ATOM 4750 N N . PHE B 1 229 ? 29.071 3.188 14.911 1.00 30.80 229 PHE B N 1
ATOM 4751 C CA . PHE B 1 229 ? 28.144 2.079 15.101 1.00 29.36 229 PHE B CA 1
ATOM 4752 C C . PHE B 1 229 ? 27.889 1.822 16.575 1.00 29.06 229 PHE B C 1
ATOM 4753 O O . PHE B 1 229 ? 26.737 1.645 16.986 1.00 28.92 229 PHE B O 1
ATOM 4761 N N . ALA B 1 230 ? 28.951 1.864 17.390 1.00 23.22 230 ALA B N 1
ATOM 4762 C CA . ALA B 1 230 ? 28.818 1.679 18.831 1.00 29.06 230 ALA B CA 1
ATOM 4763 C C . ALA B 1 230 ? 28.058 2.829 19.495 1.00 28.11 230 ALA B C 1
ATOM 4764 O O . ALA B 1 230 ? 27.395 2.624 20.519 1.00 26.10 230 ALA B O 1
ATOM 4766 N N . ALA B 1 231 ? 28.138 4.041 18.943 1.00 30.62 231 ALA B N 1
ATOM 4767 C CA . ALA B 1 231 ? 27.409 5.157 19.546 1.00 30.48 231 ALA B CA 1
ATOM 4768 C C . ALA B 1 231 ? 25.922 5.097 19.224 1.00 31.01 231 ALA B C 1
ATOM 4769 O O . ALA B 1 231 ? 25.103 5.461 20.074 1.00 32.58 231 ALA B O 1
ATOM 4771 N N . LEU B 1 232 ? 25.562 4.593 18.030 1.00 27.80 232 LEU B N 1
ATOM 4772 C CA . LEU B 1 232 ? 24.197 4.549 17.507 1.00 32.09 232 LEU B CA 1
ATOM 4773 C C . LEU B 1 232 ? 23.184 4.088 18.554 1.00 34.19 232 LEU B C 1
ATOM 4774 O O . LEU B 1 232 ? 22.248 4.839 18.850 1.00 33.90 232 LEU B O 1
ATOM 4779 N N . PRO B 1 233 ? 23.333 2.903 19.166 1.00 34.72 233 PRO B N 1
ATOM 4780 C CA . PRO B 1 233 ? 22.273 2.421 20.066 1.00 33.64 233 PRO B CA 1
ATOM 4781 C C . PRO B 1 233 ? 22.105 3.241 21.334 1.00 36.90 233 PRO B C 1
ATOM 4782 O O . PRO B 1 233 ? 21.100 3.057 22.028 1.00 40.14 233 PRO B O 1
ATOM 4786 N N . THR B 1 234 ? 23.025 4.148 21.656 1.00 38.12 234 THR B N 1
ATOM 4787 C CA . THR B 1 234 ? 22.927 4.950 22.865 1.00 40.72 234 THR B CA 1
ATOM 4788 C C . THR B 1 234 ? 22.344 6.338 22.606 1.00 41.12 234 THR B C 1
ATOM 4789 O O . THR B 1 234 ? 22.341 7.180 23.517 1.00 36.79 234 THR B O 1
ATOM 4793 N N . LEU B 1 235 ? 21.859 6.595 21.390 1.00 36.37 235 LEU B N 1
ATOM 4794 C CA . LEU B 1 235 ? 21.286 7.895 21.070 1.00 33.16 235 LEU B CA 1
ATOM 4795 C C . LEU B 1 235 ? 19.828 7.932 21.513 1.00 34.33 235 LEU B C 1
ATOM 4796 O O . LEU B 1 235 ? 19.023 7.123 21.030 1.00 31.81 235 LEU B O 1
ATOM 4801 N N . PRO B 1 236 ? 19.452 8.825 22.431 1.00 27.94 236 PRO B N 1
ATOM 4802 C CA . PRO B 1 236 ? 18.062 8.942 22.885 1.00 30.36 236 PRO B CA 1
ATOM 4803 C C . PRO B 1 236 ? 17.216 9.884 22.022 1.00 28.28 236 PRO B C 1
ATOM 4804 O O . PRO B 1 236 ? 16.470 10.723 22.530 1.00 29.52 236 PRO B O 1
ATOM 4808 N N . ILE B 1 237 ? 17.298 9.726 20.721 1.00 25.88 237 ILE B N 1
ATOM 4809 C CA . ILE B 1 237 ? 16.702 10.659 19.771 1.00 25.00 237 ILE B CA 1
ATOM 4810 C C . ILE B 1 237 ? 15.319 10.183 19.345 1.00 29.08 237 ILE B C 1
ATOM 4811 O O . ILE B 1 237 ? 15.045 8.978 19.273 1.00 25.71 237 ILE B O 1
ATOM 4816 N N . ASN B 1 238 ? 14.439 11.153 19.063 1.00 26.38 238 ASN B N 1
ATOM 4817 C CA . ASN B 1 238 ? 13.154 10.935 18.398 1.00 26.73 238 ASN B CA 1
ATOM 4818 C C . ASN B 1 238 ? 13.212 11.203 16.903 1.00 22.84 238 ASN B C 1
ATOM 4819 O O . ASN B 1 238 ? 12.452 10.595 16.142 1.00 23.88 238 ASN B O 1
ATOM 4824 N N . VAL B 1 239 ? 14.045 12.153 16.479 1.00 21.40 239 VAL B N 1
ATOM 4825 C CA . VAL B 1 239 ? 14.097 12.603 15.101 1.00 16.58 239 VAL B CA 1
ATOM 4826 C C . VAL B 1 239 ? 15.489 12.314 14.563 1.00 22.72 239 VAL B C 1
ATOM 4827 O O . VAL B 1 239 ? 16.490 12.691 15.175 1.00 21.96 239 VAL B O 1
ATOM 4831 N N . TRP B 1 240 ? 15.536 11.644 13.422 1.00 23.26 240 TRP B N 1
ATOM 4832 C CA . TRP B 1 240 ? 16.753 11.358 12.687 1.00 27.94 240 TRP B CA 1
ATOM 4833 C C . TRP B 1 240 ? 16.676 12.109 11.364 1.00 22.94 240 TRP B C 1
ATOM 4834 O O . TRP B 1 240 ? 15.659 12.029 10.662 1.00 22.15 240 TRP B O 1
ATOM 4845 N N . VAL B 1 241 ? 17.743 12.839 11.046 1.00 22.86 241 VAL B N 1
ATOM 4846 C CA . VAL B 1 241 ? 17.887 13.593 9.803 1.00 19.36 241 VAL B CA 1
ATOM 4847 C C . VAL B 1 241 ? 19.220 13.178 9.199 1.00 21.86 241 VAL B C 1
ATOM 4848 O O . VAL B 1 241 ? 20.262 13.283 9.863 1.00 23.77 241 VAL B O 1
ATOM 4852 N N . SER B 1 242 ? 19.194 12.703 7.957 1.00 20.23 242 SER B N 1
ATOM 4853 C CA . SER B 1 242 ? 20.423 12.333 7.265 1.00 24.77 242 SER B CA 1
ATOM 4854 C C . SER B 1 242 ? 20.116 12.188 5.782 1.00 20.61 242 SER B C 1
ATOM 4855 O O . SER B 1 242 ? 18.955 12.165 5.367 1.00 20.72 242 SER B O 1
ATOM 4858 N N . THR B 1 243 ? 21.179 12.108 4.992 1.00 19.37 243 THR B N 1
ATOM 4859 C CA . THR B 1 243 ? 21.084 11.588 3.640 1.00 24.59 243 THR B CA 1
ATOM 4860 C C . THR B 1 243 ? 20.726 10.097 3.673 1.00 28.78 243 THR B C 1
ATOM 4861 O O . THR B 1 243 ? 21.084 9.385 4.618 1.00 25.47 243 THR B O 1
ATOM 4865 N N . PRO B 1 244 ? 20.032 9.596 2.640 1.00 29.22 244 PRO B N 1
ATOM 4866 C CA . PRO B 1 244 ? 19.775 8.148 2.580 1.00 24.98 244 PRO B CA 1
ATOM 4867 C C . PRO B 1 244 ? 21.048 7.320 2.514 1.00 26.07 244 PRO B C 1
ATOM 4868 O O . PRO B 1 244 ? 21.080 6.207 3.052 1.00 29.14 244 PRO B O 1
ATOM 4872 N N . SER B 1 245 ? 22.084 7.823 1.845 1.00 26.10 245 SER B N 1
ATOM 4873 C CA . SER B 1 245 ? 23.361 7.113 1.757 1.00 27.79 245 SER B CA 1
ATOM 4874 C C . SER B 1 245 ? 23.933 6.827 3.131 1.00 26.14 245 SER B C 1
ATOM 4875 O O . SER B 1 245 ? 24.453 5.731 3.379 1.00 28.49 245 SER B O 1
ATOM 4878 N N . PHE B 1 246 ? 23.850 7.804 4.031 1.00 22.56 246 PHE B N 1
ATOM 4879 C CA . PHE B 1 246 ? 24.362 7.630 5.381 1.00 26.13 246 PHE B CA 1
ATOM 4880 C C . PHE B 1 246 ? 23.519 6.632 6.159 1.00 24.04 246 PHE B C 1
ATOM 4881 O O . PHE B 1 246 ? 24.061 5.812 6.908 1.00 28.84 246 PHE B O 1
ATOM 4889 N N . MET B 1 247 ? 22.189 6.694 6.005 1.00 26.20 247 MET B N 1
ATOM 4890 C CA . MET B 1 247 ? 21.319 5.718 6.645 1.00 23.85 247 MET B CA 1
ATOM 4891 C C . MET B 1 247 ? 21.707 4.310 6.220 1.00 22.23 247 MET B C 1
ATOM 4892 O O . MET B 1 247 ? 21.818 3.406 7.055 1.00 23.73 247 MET B O 1
ATOM 4897 N N . ASP B 1 248 ? 21.928 4.112 4.914 1.00 24.43 248 ASP B N 1
ATOM 4898 C CA . ASP B 1 248 ? 22.367 2.808 4.423 1.00 25.22 248 ASP B CA 1
ATOM 4899 C C . ASP B 1 248 ? 23.570 2.312 5.208 1.00 28.29 248 ASP B C 1
ATOM 4900 O O . ASP B 1 248 ? 23.637 1.136 5.578 1.00 32.24 248 ASP B O 1
ATOM 4905 N N . ILE B 1 249 ? 24.514 3.196 5.512 1.00 26.63 249 ILE B N 1
ATOM 4906 C CA . ILE B 1 249 ? 25.675 2.764 6.289 1.00 27.73 249 ILE B CA 1
ATOM 4907 C C . ILE B 1 249 ? 25.261 2.396 7.711 1.00 27.80 249 ILE B C 1
ATOM 4908 O O . ILE B 1 249 ? 25.634 1.335 8.227 1.00 28.95 249 ILE B O 1
ATOM 4913 N N . CYS B 1 250 ? 24.471 3.257 8.364 1.00 24.57 250 CYS B N 1
ATOM 4914 C CA . CYS B 1 250 ? 24.085 2.987 9.743 1.00 23.90 250 CYS B CA 1
ATOM 4915 C C . CYS B 1 250 ? 23.288 1.693 9.853 1.00 25.13 250 CYS B C 1
ATOM 4916 O O . CYS B 1 250 ? 23.318 1.030 10.895 1.00 24.30 250 CYS B O 1
ATOM 4919 N N . LEU B 1 251 ? 22.571 1.315 8.798 1.00 26.42 251 LEU B N 1
ATOM 4920 C CA . LEU B 1 251 ? 21.837 0.060 8.842 1.00 22.50 251 LEU B CA 1
ATOM 4921 C C . LEU B 1 251 ? 22.770 -1.137 8.818 1.00 30.77 251 LEU B C 1
ATOM 4922 O O . LEU B 1 251 ? 22.323 -2.270 9.053 1.00 28.17 251 LEU B O 1
ATOM 4927 N N . LEU B 1 252 ? 24.053 -0.916 8.549 1.00 27.85 252 LEU B N 1
ATOM 4928 C CA . LEU B 1 252 ? 25.004 -2.013 8.705 1.00 30.24 252 LEU B CA 1
ATOM 4929 C C . LEU B 1 252 ? 25.276 -2.346 10.162 1.00 25.12 252 LEU B C 1
ATOM 4930 O O . LEU B 1 252 ? 25.889 -3.386 10.425 1.00 30.26 252 LEU B O 1
ATOM 4935 N N . GLU B 1 253 ? 24.856 -1.504 11.103 1.00 20.99 253 GLU B N 1
ATOM 4936 C CA . GLU B 1 253 ? 25.002 -1.824 12.516 1.00 23.97 253 GLU B CA 1
ATOM 4937 C C . GLU B 1 253 ? 23.780 -2.594 12.977 1.00 31.17 253 GLU B C 1
ATOM 4938 O O . GLU B 1 253 ? 22.718 -1.997 13.208 1.00 31.58 253 GLU B O 1
ATOM 4944 N N . PRO B 1 254 ? 23.907 -3.911 13.160 1.00 28.72 254 PRO B N 1
ATOM 4945 C CA . PRO B 1 254 ? 22.723 -4.740 13.440 1.00 31.05 254 PRO B CA 1
ATOM 4946 C C . PRO B 1 254 ? 21.965 -4.345 14.695 1.00 29.02 254 PRO B C 1
ATOM 4947 O O . PRO B 1 254 ? 20.787 -4.698 14.815 1.00 32.50 254 PRO B O 1
ATOM 4951 N N . LYS B 1 255 ? 22.583 -3.629 15.628 1.00 26.83 255 LYS B N 1
ATOM 4952 C CA . LYS B 1 255 ? 21.864 -3.118 16.789 1.00 27.74 255 LYS B CA 1
ATOM 4953 C C . LYS B 1 255 ? 21.095 -1.827 16.499 1.00 32.03 255 LYS B C 1
ATOM 4954 O O . LYS B 1 255 ? 20.558 -1.217 17.440 1.00 32.07 255 LYS B O 1
ATOM 4960 N N . PHE B 1 256 ? 21.032 -1.382 15.238 1.00 26.05 256 PHE B N 1
ATOM 4961 C CA . PHE B 1 256 ? 20.283 -0.169 14.906 1.00 29.42 256 PHE B CA 1
ATOM 4962 C C . PHE B 1 256 ? 18.845 -0.555 14.595 1.00 28.27 256 PHE B C 1
ATOM 4963 O O . PHE B 1 256 ? 18.449 -0.732 13.444 1.00 24.85 256 PHE B O 1
ATOM 4971 N N . ASN B 1 257 ? 18.060 -0.709 15.658 1.00 29.75 257 ASN B N 1
ATOM 4972 C CA . ASN B 1 257 ? 16.696 -1.199 15.548 1.00 25.99 257 ASN B CA 1
ATOM 4973 C C . ASN B 1 257 ? 15.883 -0.591 16.681 1.00 30.61 257 ASN B C 1
ATOM 4974 O O . ASN B 1 257 ? 16.433 -0.003 17.615 1.00 23.91 257 ASN B O 1
ATOM 4979 N N . ALA B 1 258 ? 14.550 -0.747 16.593 1.00 28.81 258 ALA B N 1
ATOM 4980 C CA . ALA B 1 258 ? 13.671 -0.091 17.550 1.00 27.92 258 ALA B CA 1
ATOM 4981 C C . ALA B 1 258 ? 13.762 -0.691 18.947 1.00 31.12 258 ALA B C 1
ATOM 4982 O O . ALA B 1 258 ? 13.294 -0.057 19.897 1.00 32.25 258 ALA B O 1
ATOM 4984 N N . GLU B 1 259 ? 14.358 -1.881 19.108 1.00 32.76 259 GLU B N 1
ATOM 4985 C CA . GLU B 1 259 ? 14.562 -2.410 20.458 1.00 34.60 259 GLU B CA 1
ATOM 4986 C C . GLU B 1 259 ? 15.681 -1.661 21.175 1.00 36.93 259 GLU B C 1
ATOM 4987 O O . GLU B 1 259 ? 15.651 -1.519 22.406 1.00 32.28 259 GLU B O 1
ATOM 4993 N N . ASN B 1 260 ? 16.657 -1.154 20.421 1.00 31.38 260 ASN B N 1
ATOM 4994 C CA . ASN B 1 260 ? 17.747 -0.392 21.009 1.00 32.96 260 ASN B CA 1
ATOM 4995 C C . ASN B 1 260 ? 17.499 1.108 20.992 1.00 34.90 260 ASN B C 1
ATOM 4996 O O . ASN B 1 260 ? 18.031 1.811 21.856 1.00 37.24 260 ASN B O 1
ATOM 5001 N N . LEU B 1 261 ? 16.691 1.608 20.046 1.00 29.69 261 LEU B N 1
ATOM 5002 C CA . LEU B 1 261 ? 16.283 3.011 19.979 1.00 28.90 261 LEU B CA 1
ATOM 5003 C C . LEU B 1 261 ? 14.758 3.098 20.060 1.00 29.76 261 LEU B C 1
ATOM 5004 O O . LEU B 1 261 ? 14.090 3.454 19.077 1.00 27.40 261 LEU B O 1
ATOM 5009 N N . PRO B 1 262 ? 14.169 2.771 21.219 1.00 31.77 262 PRO B N 1
ATOM 5010 C CA . PRO B 1 262 ? 12.703 2.916 21.345 1.00 33.95 262 PRO B CA 1
ATOM 5011 C C . PRO B 1 262 ? 12.223 4.347 21.148 1.00 28.43 262 PRO B C 1
ATOM 5012 O O . PRO B 1 262 ? 11.081 4.559 20.727 1.00 27.18 262 PRO B O 1
ATOM 5016 N N . THR B 1 263 ? 13.073 5.342 21.395 1.00 30.89 263 THR B N 1
ATOM 5017 C CA . THR B 1 263 ? 12.617 6.728 21.319 1.00 26.18 263 THR B CA 1
ATOM 5018 C C . THR B 1 263 ? 12.442 7.217 19.893 1.00 29.52 263 THR B C 1
ATOM 5019 O O . THR B 1 263 ? 11.819 8.264 19.685 1.00 29.45 263 THR B O 1
ATOM 5023 N N . LEU B 1 264 ? 12.985 6.505 18.910 1.00 26.15 264 LEU B N 1
ATOM 5024 C CA . LEU B 1 264 ? 12.988 7.029 17.552 1.00 29.50 264 LEU B CA 1
ATOM 5025 C C . LEU B 1 264 ? 11.588 6.957 16.961 1.00 27.62 264 LEU B C 1
ATOM 5026 O O . LEU B 1 264 ? 10.962 5.900 16.961 1.00 29.24 264 LEU B O 1
ATOM 5031 N N . THR B 1 265 ? 11.092 8.095 16.470 1.00 27.69 265 THR B N 1
ATOM 5032 C CA . THR B 1 265 ? 9.744 8.186 15.900 1.00 25.80 265 THR B CA 1
ATOM 5033 C C . THR B 1 265 ? 9.677 8.871 14.544 1.00 25.02 265 THR B C 1
ATOM 5034 O O . THR B 1 265 ? 8.669 8.707 13.854 1.00 28.25 265 THR B O 1
ATOM 5038 N N . HIS B 1 266 ? 10.700 9.621 14.136 1.00 21.19 266 HIS B N 1
ATOM 5039 C CA . HIS B 1 266 ? 10.719 10.293 12.843 1.00 22.13 266 HIS B CA 1
ATOM 5040 C C . HIS B 1 266 ? 12.073 10.076 12.187 1.00 26.07 266 HIS B C 1
ATOM 5041 O O . HIS B 1 266 ? 13.107 10.326 12.816 1.00 21.90 266 HIS B O 1
ATOM 5048 N N . PHE B 1 267 ? 12.062 9.632 10.927 1.00 24.67 267 PHE B N 1
ATOM 5049 C CA . PHE B 1 267 ? 13.232 9.622 10.058 1.00 25.52 267 PHE B CA 1
ATOM 5050 C C . PHE B 1 267 ? 12.990 10.562 8.884 1.00 23.33 267 PHE B C 1
ATOM 5051 O O . PHE B 1 267 ? 12.068 10.333 8.087 1.00 22.06 267 PHE B O 1
ATOM 5059 N N . LEU B 1 268 ? 13.834 11.585 8.742 1.00 24.66 268 LEU B N 1
ATOM 5060 C CA . LEU B 1 268 ? 13.688 12.560 7.661 1.00 21.57 268 LEU B CA 1
ATOM 5061 C C . LEU B 1 268 ? 14.900 12.503 6.743 1.00 25.32 268 LEU B C 1
ATOM 5062 O O . LEU B 1 268 ? 16.036 12.704 7.186 1.00 22.64 268 LEU B O 1
ATOM 5067 N N . PHE B 1 269 ? 14.660 12.232 5.456 1.00 23.04 269 PHE B N 1
ATOM 5068 C CA . PHE B 1 269 ? 15.715 12.132 4.463 1.00 23.12 269 PHE B CA 1
ATOM 5069 C C . PHE B 1 269 ? 15.581 13.227 3.417 1.00 21.38 269 PHE B C 1
ATOM 5070 O O . PHE B 1 269 ? 14.478 13.683 3.108 1.00 23.93 269 PHE B O 1
ATOM 5078 N N . CYS B 1 270 ? 16.716 13.603 2.838 1.00 19.17 270 CYS B N 1
ATOM 5079 C CA . CYS B 1 270 ? 16.752 14.615 1.792 1.00 22.79 270 CYS B CA 1
ATOM 5080 C C . CYS B 1 270 ? 18.110 14.520 1.111 1.00 30.48 270 CYS B C 1
ATOM 5081 O O . CYS B 1 270 ? 19.069 13.972 1.669 1.00 25.95 270 CYS B O 1
ATOM 5084 N N . GLY B 1 271 ? 18.169 15.030 -0.125 1.00 32.78 271 GLY B N 1
ATOM 5085 C CA . GLY B 1 271 ? 19.404 15.291 -0.824 1.00 36.80 271 GLY B CA 1
ATOM 5086 C C . GLY B 1 271 ? 19.724 14.295 -1.918 1.00 37.37 271 GLY B C 1
ATOM 5087 O O . GLY B 1 271 ? 20.424 14.638 -2.878 1.00 34.88 271 GLY B O 1
ATOM 5088 N N . GLU B 1 272 ? 19.222 13.064 -1.789 1.00 34.95 272 GLU B N 1
ATOM 5089 C CA . GLU B 1 272 ? 19.508 11.960 -2.697 1.00 36.45 272 GLU B CA 1
ATOM 5090 C C . GLU B 1 272 ? 18.263 11.102 -2.850 1.00 35.69 272 GLU B C 1
ATOM 5091 O O . GLU B 1 272 ? 17.308 11.212 -2.084 1.00 33.46 272 GLU B O 1
ATOM 5097 N N . GLU B 1 273 ? 18.300 10.198 -3.817 1.00 34.57 273 GLU B N 1
ATOM 5098 C CA . GLU B 1 273 ? 17.221 9.233 -3.929 1.00 38.51 273 GLU B CA 1
ATOM 5099 C C . GLU B 1 273 ? 17.127 8.396 -2.656 1.00 33.92 273 GLU B C 1
ATOM 5100 O O . GLU B 1 273 ? 18.140 7.910 -2.137 1.00 34.88 273 GLU B O 1
ATOM 5106 N N . LEU B 1 274 ? 15.911 8.278 -2.126 1.00 30.66 274 LEU B N 1
ATOM 5107 C CA . LEU B 1 274 ? 15.590 7.285 -1.109 1.00 32.86 274 LEU B CA 1
ATOM 5108 C C . LEU B 1 274 ? 15.108 6.030 -1.837 1.00 32.64 274 LEU B C 1
ATOM 5109 O O . LEU B 1 274 ? 13.996 6.007 -2.377 1.00 30.31 274 LEU B O 1
ATOM 5114 N N . THR B 1 275 ? 15.947 5.004 -1.894 1.00 25.61 275 THR B N 1
ATOM 5115 C CA . THR B 1 275 ? 15.543 3.795 -2.599 1.00 31.30 275 THR B CA 1
ATOM 5116 C C . THR B 1 275 ? 14.465 3.056 -1.817 1.00 28.16 275 THR B C 1
ATOM 5117 O O . THR B 1 275 ? 14.381 3.145 -0.590 1.00 27.10 275 THR B O 1
ATOM 5121 N N . HIS B 1 276 ? 13.649 2.297 -2.548 1.00 30.94 276 HIS B N 1
ATOM 5122 C CA . HIS B 1 276 ? 12.728 1.372 -1.899 1.00 32.19 276 HIS B CA 1
ATOM 5123 C C . HIS B 1 276 ? 13.461 0.421 -0.954 1.00 31.16 276 HIS B C 1
ATOM 5124 O O . HIS B 1 276 ? 12.973 0.136 0.148 1.00 33.15 276 HIS B O 1
ATOM 5131 N N . LYS B 1 277 ? 14.653 -0.054 -1.345 1.00 31.72 277 LYS B N 1
ATOM 5132 C CA . LYS B 1 277 ? 15.367 -1.008 -0.491 1.00 35.24 277 LYS B CA 1
ATOM 5133 C C . LYS B 1 277 ? 15.703 -0.393 0.861 1.00 28.84 277 LYS B C 1
ATOM 5134 O O . LYS B 1 277 ? 15.532 -1.029 1.909 1.00 28.78 277 LYS B O 1
ATOM 5140 N N . THR B 1 278 ? 16.188 0.843 0.853 1.00 31.40 278 THR B N 1
ATOM 5141 C CA . THR B 1 278 ? 16.525 1.537 2.092 1.00 30.73 278 THR B CA 1
ATOM 5142 C C . THR B 1 278 ? 15.306 1.660 3.006 1.00 32.72 278 THR B C 1
ATOM 5143 O O . THR B 1 278 ? 15.363 1.310 4.195 1.00 31.02 278 THR B O 1
ATOM 5147 N N . ALA B 1 279 ? 14.185 2.137 2.457 1.00 31.42 279 ALA B N 1
ATOM 5148 C CA . ALA B 1 279 ? 13.023 2.432 3.286 1.00 33.55 279 ALA B CA 1
ATOM 5149 C C . ALA B 1 279 ? 12.425 1.156 3.868 1.00 30.64 279 ALA B C 1
ATOM 5150 O O . ALA B 1 279 ? 12.121 1.094 5.066 1.00 29.30 279 ALA B O 1
ATOM 5152 N N . ALA B 1 280 ? 12.270 0.119 3.040 1.00 33.72 280 ALA B N 1
ATOM 5153 C CA . ALA B 1 280 ? 11.762 -1.149 3.550 1.00 29.41 280 ALA B CA 1
ATOM 5154 C C . ALA B 1 280 ? 12.655 -1.699 4.652 1.00 33.48 280 ALA B C 1
ATOM 5155 O O . ALA B 1 280 ? 12.156 -2.189 5.677 1.00 26.75 280 ALA B O 1
ATOM 5157 N N . THR B 1 281 ? 13.983 -1.634 4.464 1.00 28.46 281 THR B N 1
ATOM 5158 C CA . THR B 1 281 ? 14.890 -2.136 5.498 1.00 31.48 281 THR B CA 1
ATOM 5159 C C . THR B 1 281 ? 14.696 -1.374 6.802 1.00 29.45 281 THR B C 1
ATOM 5160 O O . THR B 1 281 ? 14.557 -1.970 7.876 1.00 29.29 281 THR B O 1
ATOM 5164 N N . LEU B 1 282 ? 14.664 -0.043 6.715 1.00 32.58 282 LEU B N 1
ATOM 5165 C CA . LEU B 1 282 ? 14.393 0.783 7.884 1.00 30.83 282 LEU B CA 1
ATOM 5166 C C . LEU B 1 282 ? 13.001 0.515 8.437 1.00 28.61 282 LEU B C 1
ATOM 5167 O O . LEU B 1 282 ? 12.798 0.520 9.656 1.00 30.59 282 LEU B O 1
ATOM 5172 N N . LYS B 1 283 ? 12.024 0.284 7.557 1.00 30.85 283 LYS B N 1
ATOM 5173 C CA . LYS B 1 283 ? 10.678 -0.032 8.036 1.00 30.72 283 LYS B CA 1
ATOM 5174 C C . LYS B 1 283 ? 10.645 -1.357 8.782 1.00 31.09 283 LYS B C 1
ATOM 5175 O O . LYS B 1 283 ? 9.871 -1.508 9.737 1.00 29.67 283 LYS B O 1
ATOM 5181 N N . LYS B 1 284 ? 11.460 -2.327 8.367 1.00 29.94 284 LYS B N 1
ATOM 5182 C CA . LYS B 1 284 ? 11.544 -3.577 9.116 1.00 33.25 284 LYS B CA 1
ATOM 5183 C C . LYS B 1 284 ? 12.097 -3.329 10.520 1.00 27.88 284 LYS B C 1
ATOM 5184 O O . LYS B 1 284 ? 11.542 -3.811 11.511 1.00 33.51 284 LYS B O 1
ATOM 5190 N N . ARG B 1 285 ? 13.168 -2.540 10.628 1.00 28.30 285 ARG B N 1
ATOM 5191 C CA . ARG B 1 285 ? 13.839 -2.326 11.908 1.00 27.21 285 ARG B CA 1
ATOM 5192 C C . ARG B 1 285 ? 13.113 -1.372 12.849 1.00 31.05 285 ARG B C 1
ATOM 5193 O O . ARG B 1 285 ? 13.360 -1.420 14.060 1.00 26.95 285 ARG B O 1
ATOM 5201 N N . PHE B 1 286 ? 12.275 -0.479 12.326 1.00 26.20 286 PHE B N 1
ATOM 5202 C CA . PHE B 1 286 ? 11.551 0.495 13.137 1.00 29.73 286 PHE B CA 1
ATOM 5203 C C . PHE B 1 286 ? 10.107 0.499 12.656 1.00 30.70 286 PHE B C 1
ATOM 5204 O O . PHE B 1 286 ? 9.685 1.419 11.935 1.00 29.27 286 PHE B O 1
ATOM 5212 N N . PRO B 1 287 ? 9.317 -0.519 13.033 1.00 30.18 287 PRO B N 1
ATOM 5213 C CA . PRO B 1 287 ? 7.992 -0.677 12.411 1.00 30.56 287 PRO B CA 1
ATOM 5214 C C . PRO B 1 287 ? 7.077 0.516 12.642 1.00 32.31 287 PRO B C 1
ATOM 5215 O O . PRO B 1 287 ? 6.226 0.808 11.794 1.00 35.57 287 PRO B O 1
ATOM 5219 N N . ASP B 1 288 ? 7.253 1.244 13.743 1.00 32.25 288 ASP B N 1
ATOM 5220 C CA . ASP B 1 288 ? 6.291 2.264 14.129 1.00 33.15 288 ASP B CA 1
ATOM 5221 C C . ASP B 1 288 ? 6.761 3.681 13.839 1.00 35.30 288 ASP B C 1
ATOM 5222 O O . ASP B 1 288 ? 6.029 4.625 14.145 1.00 28.72 288 ASP B O 1
ATOM 5227 N N . ALA B 1 289 ? 7.932 3.854 13.226 1.00 32.20 289 ALA B N 1
ATOM 5228 C CA . ALA B 1 289 ? 8.453 5.189 12.971 1.00 29.76 289 ALA B CA 1
ATOM 5229 C C . ALA B 1 289 ? 7.881 5.752 11.672 1.00 30.88 289 ALA B C 1
ATOM 5230 O O . ALA B 1 289 ? 7.471 5.019 10.767 1.00 32.24 289 ALA B O 1
ATOM 5232 N N . ARG B 1 290 ? 7.870 7.078 11.589 1.00 26.07 290 ARG B N 1
ATOM 5233 C CA . ARG B 1 290 ? 7.362 7.789 10.426 1.00 26.27 290 ARG B CA 1
ATOM 5234 C C . ARG B 1 290 ? 8.543 8.176 9.543 1.00 30.00 290 ARG B C 1
ATOM 5235 O O . ARG B 1 290 ? 9.360 9.032 9.919 1.00 26.68 290 ARG B O 1
ATOM 5243 N N . ILE B 1 291 ? 8.625 7.539 8.369 1.00 28.72 291 ILE B N 1
ATOM 5244 C CA . ILE B 1 291 ? 9.684 7.785 7.395 1.00 27.64 291 ILE B CA 1
ATOM 5245 C C . ILE B 1 291 ? 9.211 8.849 6.416 1.00 29.78 291 ILE B C 1
ATOM 5246 O O . ILE B 1 291 ? 8.089 8.763 5.894 1.00 28.03 291 ILE B O 1
ATOM 5251 N N . PHE B 1 292 ? 10.066 9.841 6.141 1.00 23.91 292 PHE B N 1
ATOM 5252 C CA . PHE B 1 292 ? 9.726 10.907 5.202 1.00 27.54 292 PHE B CA 1
ATOM 5253 C C . PHE B 1 292 ? 10.782 11.057 4.118 1.00 25.95 292 PHE B C 1
ATOM 5254 O O . PHE B 1 292 ? 11.973 11.201 4.412 1.00 26.33 292 PHE B O 1
ATOM 5262 N N . ASN B 1 293 ? 10.333 11.067 2.874 1.00 22.99 293 ASN B N 1
ATOM 5263 C CA . ASN B 1 293 ? 11.154 11.467 1.749 1.00 23.30 293 ASN B CA 1
ATOM 5264 C C . ASN B 1 293 ? 10.881 12.938 1.485 1.00 24.92 293 ASN B C 1
ATOM 5265 O O . ASN B 1 293 ? 9.716 13.359 1.453 1.00 26.08 293 ASN B O 1
ATOM 5270 N N . THR B 1 294 ? 11.946 13.730 1.376 1.00 23.48 294 THR B N 1
ATOM 5271 C CA . THR B 1 294 ? 11.828 15.145 1.042 1.00 21.67 294 THR B CA 1
ATOM 5272 C C . THR B 1 294 ? 12.843 15.509 -0.029 1.00 27.30 294 THR B C 1
ATOM 5273 O O . THR B 1 294 ? 13.814 14.791 -0.280 1.00 23.03 294 THR B O 1
ATOM 5277 N N . TYR B 1 295 ? 12.635 16.690 -0.605 1.00 26.72 295 TYR B N 1
ATOM 5278 C CA . TYR B 1 295 ? 13.452 17.174 -1.700 1.00 27.82 295 TYR B CA 1
ATOM 5279 C C . TYR B 1 295 ? 13.343 18.695 -1.757 1.00 29.76 295 TYR B C 1
ATOM 5280 O O . TYR B 1 295 ? 12.274 19.265 -1.496 1.00 26.29 295 TYR B O 1
ATOM 5289 N N . GLY B 1 296 ? 14.443 19.342 -2.139 1.00 21.78 296 GLY B N 1
ATOM 5290 C CA . GLY B 1 296 ? 14.378 20.722 -2.567 1.00 26.71 296 GLY B CA 1
ATOM 5291 C C . GLY B 1 296 ? 15.749 21.354 -2.695 1.00 30.69 296 GLY B C 1
ATOM 5292 O O . GLY B 1 296 ? 16.643 21.105 -1.887 1.00 28.59 296 GLY B O 1
ATOM 5293 N N . PRO B 1 297 ? 15.946 22.191 -3.708 1.00 31.00 297 PRO B N 1
ATOM 5294 C CA . PRO B 1 297 ? 17.264 22.807 -3.875 1.00 32.55 297 PRO B CA 1
ATOM 5295 C C . PRO B 1 297 ? 17.566 23.737 -2.711 1.00 32.27 297 PRO B C 1
ATOM 5296 O O . PRO B 1 297 ? 16.657 24.248 -2.046 1.00 31.50 297 PRO B O 1
ATOM 5300 N N . THR B 1 298 ? 18.870 23.893 -2.434 1.00 28.24 298 THR B N 1
ATOM 5301 C CA . THR B 1 298 ? 19.333 24.843 -1.428 1.00 28.34 298 THR B CA 1
ATOM 5302 C C . THR B 1 298 ? 18.763 26.231 -1.672 1.00 26.75 298 THR B C 1
ATOM 5303 O O . THR B 1 298 ? 18.449 26.964 -0.726 1.00 25.77 298 THR B O 1
ATOM 5307 N N . GLU B 1 299 ? 18.613 26.598 -2.942 1.00 24.59 299 GLU B N 1
ATOM 5308 C CA . GLU B 1 299 ? 18.194 27.928 -3.351 1.00 29.57 299 GLU B CA 1
ATOM 5309 C C . GLU B 1 299 ? 16.768 28.267 -2.926 1.00 29.24 299 GLU B C 1
ATOM 5310 O O . GLU B 1 299 ? 16.402 29.450 -2.971 1.00 28.86 299 GLU B O 1
ATOM 5316 N N . THR B 1 300 ? 15.958 27.275 -2.510 1.00 26.47 300 THR B N 1
ATOM 5317 C CA . THR B 1 300 ? 14.618 27.528 -1.974 1.00 26.22 300 THR B CA 1
ATOM 5318 C C . THR B 1 300 ? 14.485 27.043 -0.526 1.00 28.71 300 THR B C 1
ATOM 5319 O O . THR B 1 300 ? 13.368 26.779 -0.052 1.00 25.80 300 THR B O 1
ATOM 5323 N N . CYS B 1 301 ? 15.623 26.925 0.171 1.00 25.25 301 CYS B N 1
ATOM 5324 C CA . CYS B 1 301 ? 15.755 26.608 1.590 1.00 24.85 301 CYS B CA 1
ATOM 5325 C C . CYS B 1 301 ? 15.371 25.155 1.928 1.00 32.85 301 CYS B C 1
ATOM 5326 O O . CYS B 1 301 ? 14.193 24.829 2.157 1.00 23.20 301 CYS B O 1
ATOM 5329 N N . VAL B 1 302 ? 16.387 24.277 1.917 1.00 28.78 302 VAL B N 1
ATOM 5330 C CA . VAL B 1 302 ? 16.396 22.963 2.568 1.00 23.17 302 VAL B CA 1
ATOM 5331 C C . VAL B 1 302 ? 15.518 21.956 1.843 1.00 28.04 302 VAL B C 1
ATOM 5332 O O . VAL B 1 302 ? 16.014 20.922 1.377 1.00 26.05 302 VAL B O 1
ATOM 5336 N N . ALA B 1 303 ? 14.211 22.227 1.768 1.00 22.65 303 ALA B N 1
ATOM 5337 C CA . ALA B 1 303 ? 13.272 21.272 1.188 1.00 27.10 303 ALA B CA 1
ATOM 5338 C C . ALA B 1 303 ? 11.949 21.960 0.896 1.00 23.54 303 ALA B C 1
ATOM 5339 O O . ALA B 1 303 ? 11.493 22.781 1.694 1.00 24.87 303 ALA B O 1
ATOM 5341 N N . VAL B 1 304 ? 11.311 21.583 -0.218 1.00 25.09 304 VAL B N 1
ATOM 5342 C CA . VAL B 1 304 ? 9.990 22.103 -0.550 1.00 23.41 304 VAL B CA 1
ATOM 5343 C C . VAL B 1 304 ? 8.939 21.024 -0.767 1.00 27.88 304 VAL B C 1
ATOM 5344 O O . VAL B 1 304 ? 7.767 21.360 -0.953 1.00 27.07 304 VAL B O 1
ATOM 5348 N N . THR B 1 305 ? 9.294 19.730 -0.745 1.00 25.48 305 THR B N 1
ATOM 5349 C CA . THR B 1 305 ? 8.270 18.687 -0.795 1.00 27.10 305 THR B CA 1
ATOM 5350 C C . THR B 1 305 ? 8.547 17.597 0.229 1.00 27.87 305 THR B C 1
ATOM 5351 O O . THR B 1 305 ? 9.651 17.469 0.764 1.00 25.90 305 THR B O 1
ATOM 5355 N N . GLN B 1 306 ? 7.514 16.797 0.481 1.00 30.08 306 GLN B N 1
ATOM 5356 C CA . GLN B 1 306 ? 7.578 15.684 1.418 1.00 24.83 306 GLN B CA 1
ATOM 5357 C C . GLN B 1 306 ? 6.488 14.686 1.075 1.00 25.73 306 GLN B C 1
ATOM 5358 O O . GLN B 1 306 ? 5.406 15.058 0.615 1.00 26.34 306 GLN B O 1
ATOM 5364 N N . ILE B 1 307 ? 6.780 13.414 1.327 1.00 27.73 307 ILE B N 1
ATOM 5365 C CA . ILE B 1 307 ? 5.764 12.372 1.390 1.00 25.77 307 ILE B CA 1
ATOM 5366 C C . ILE B 1 307 ? 6.164 11.402 2.489 1.00 25.58 307 ILE B C 1
ATOM 5367 O O . ILE B 1 307 ? 7.340 11.015 2.595 1.00 23.25 307 ILE B O 1
ATOM 5372 N N . GLU B 1 308 ? 5.197 11.053 3.335 1.00 21.19 308 GLU B N 1
ATOM 5373 C CA . GLU B 1 308 ? 5.423 10.038 4.356 1.00 27.71 308 GLU B CA 1
ATOM 5374 C C . GLU B 1 308 ? 5.474 8.673 3.686 1.00 26.97 308 GLU B C 1
ATOM 5375 O O . GLU B 1 308 ? 4.585 8.321 2.907 1.00 26.66 308 GLU B O 1
ATOM 5381 N N . ILE B 1 309 ? 6.548 7.934 3.939 1.00 23.61 309 ILE B N 1
ATOM 5382 C CA . ILE B 1 309 ? 6.728 6.610 3.334 1.00 25.74 309 ILE B CA 1
ATOM 5383 C C . ILE B 1 309 ? 6.081 5.623 4.299 1.00 27.47 309 ILE B C 1
ATOM 5384 O O . ILE B 1 309 ? 6.730 4.965 5.113 1.00 26.98 309 ILE B O 1
ATOM 5389 N N . THR B 1 310 ? 4.753 5.541 4.221 1.00 28.26 310 THR B N 1
ATOM 5390 C CA . THR B 1 310 ? 3.981 4.638 5.059 1.00 24.70 310 THR B CA 1
ATOM 5391 C C . THR B 1 310 ? 4.146 3.191 4.581 1.00 26.85 310 THR B C 1
ATOM 5392 O O . THR B 1 310 ? 4.717 2.930 3.524 1.00 24.35 310 THR B O 1
ATOM 5396 N N . ASP B 1 311 ? 3.613 2.235 5.361 1.00 26.36 311 ASP B N 1
ATOM 5397 C CA . ASP B 1 311 ? 3.527 0.857 4.864 1.00 29.70 311 ASP B CA 1
ATOM 5398 C C . ASP B 1 311 ? 2.836 0.816 3.511 1.00 29.78 311 ASP B C 1
ATOM 5399 O O . ASP B 1 311 ? 3.267 0.098 2.598 1.00 29.75 311 ASP B O 1
ATOM 5404 N N . ALA B 1 312 ? 1.758 1.598 3.365 1.00 30.49 312 ALA B N 1
ATOM 5405 C CA . ALA B 1 312 ? 0.988 1.576 2.129 1.00 28.93 312 ALA B CA 1
ATOM 5406 C C . ALA B 1 312 ? 1.778 2.207 0.990 1.00 28.03 312 ALA B C 1
ATOM 5407 O O . ALA B 1 312 ? 1.738 1.720 -0.146 1.00 29.92 312 ALA B O 1
ATOM 5409 N N . ALA B 1 313 ? 2.491 3.301 1.271 1.00 27.45 313 ALA B N 1
ATOM 5410 C CA . ALA B 1 313 ? 3.369 3.873 0.257 1.00 28.40 313 ALA B CA 1
ATOM 5411 C C . ALA B 1 313 ? 4.380 2.840 -0.234 1.00 25.78 313 ALA B C 1
ATOM 5412 O O . ALA B 1 313 ? 4.619 2.736 -1.439 1.00 27.84 313 ALA B O 1
ATOM 5414 N N . LEU B 1 314 ? 4.945 2.029 0.673 1.00 26.97 314 LEU B N 1
ATOM 5415 C CA . LEU B 1 314 ? 5.884 0.991 0.227 1.00 32.37 314 LEU B CA 1
ATOM 5416 C C . LEU B 1 314 ? 5.187 -0.096 -0.582 1.00 29.76 314 LEU B C 1
ATOM 5417 O O . LEU B 1 314 ? 5.780 -0.634 -1.525 1.00 30.06 314 LEU B O 1
ATOM 5422 N N . ALA B 1 315 ? 3.930 -0.425 -0.252 1.00 27.27 315 ALA B N 1
ATOM 5423 C CA . ALA B 1 315 ? 3.231 -1.419 -1.063 1.00 33.12 315 ALA B CA 1
ATOM 5424 C C . ALA B 1 315 ? 2.850 -0.875 -2.437 1.00 27.87 315 ALA B C 1
ATOM 5425 O O . ALA B 1 315 ? 2.842 -1.635 -3.407 1.00 30.35 315 ALA B O 1
ATOM 5427 N N . GLN B 1 316 ? 2.529 0.423 -2.538 1.00 31.03 316 GLN B N 1
ATOM 5428 C CA . GLN B 1 316 ? 2.033 1.033 -3.776 1.00 30.65 316 GLN B CA 1
ATOM 5429 C C . GLN B 1 316 ? 3.145 1.351 -4.773 1.00 33.07 316 GLN B C 1
ATOM 5430 O O . GLN B 1 316 ? 2.943 1.241 -5.988 1.00 33.77 316 GLN B O 1
ATOM 5436 N N . TYR B 1 317 ? 4.286 1.836 -4.293 1.00 29.16 317 TYR B N 1
ATOM 5437 C CA . TYR B 1 317 ? 5.304 2.410 -5.155 1.00 32.70 317 TYR B CA 1
ATOM 5438 C C . TYR B 1 317 ? 6.519 1.497 -5.222 1.00 36.04 317 TYR B C 1
ATOM 5439 O O . TYR B 1 317 ? 6.866 0.824 -4.246 1.00 35.51 317 TYR B O 1
ATOM 5448 N N . ASP B 1 318 ? 7.160 1.474 -6.390 1.00 33.54 318 ASP B N 1
ATOM 5449 C CA . ASP B 1 318 ? 8.492 0.894 -6.481 1.00 34.55 318 ASP B CA 1
ATOM 5450 C C . ASP B 1 318 ? 9.482 2.028 -6.247 1.00 33.69 318 ASP B C 1
ATOM 5451 O O . ASP B 1 318 ? 10.035 2.175 -5.152 1.00 32.29 318 ASP B O 1
ATOM 5456 N N . ARG B 1 319 ? 9.674 2.862 -7.257 1.00 33.30 319 ARG B N 1
ATOM 5457 C CA . ARG B 1 319 ? 10.434 4.081 -7.065 1.00 34.10 319 ARG B CA 1
ATOM 5458 C C . ARG B 1 319 ? 9.662 5.026 -6.151 1.00 33.65 319 ARG B C 1
ATOM 5459 O O . ARG B 1 319 ? 8.463 5.258 -6.342 1.00 31.64 319 ARG B O 1
ATOM 5467 N N . LEU B 1 320 ? 10.341 5.562 -5.160 1.00 29.13 320 LEU B N 1
ATOM 5468 C CA . LEU B 1 320 ? 9.669 6.442 -4.213 1.00 33.49 320 LEU B CA 1
ATOM 5469 C C . LEU B 1 320 ? 9.456 7.830 -4.816 1.00 34.48 320 LEU B C 1
ATOM 5470 O O . LEU B 1 320 ? 10.409 8.442 -5.319 1.00 33.18 320 LEU B O 1
ATOM 5475 N N . PRO B 1 321 ? 8.231 8.350 -4.799 1.00 33.53 321 PRO B N 1
ATOM 5476 C CA . PRO B 1 321 ? 8.022 9.747 -5.190 1.00 30.29 321 PRO B CA 1
ATOM 5477 C C . PRO B 1 321 ? 8.697 10.687 -4.202 1.00 31.04 321 PRO B C 1
ATOM 5478 O O . PRO B 1 321 ? 9.030 10.310 -3.078 1.00 32.65 321 PRO B O 1
ATOM 5482 N N . ILE B 1 322 ? 8.894 11.942 -4.634 1.00 34.27 322 ILE B N 1
ATOM 5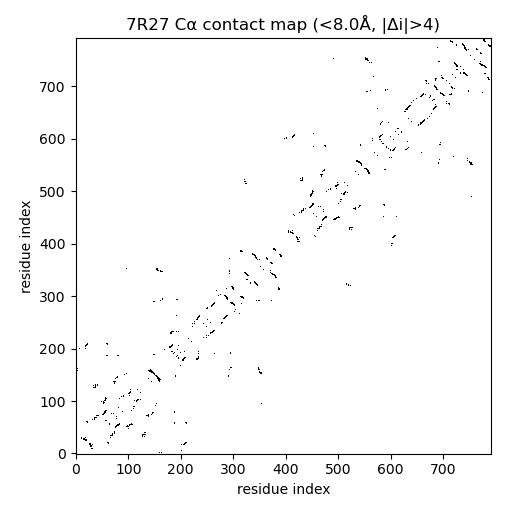483 C CA . ILE B 1 322 ? 9.496 12.946 -3.754 1.00 32.11 322 ILE B CA 1
ATOM 5484 C C . ILE B 1 322 ? 8.462 13.795 -3.015 1.00 32.24 322 ILE B C 1
ATOM 5485 O O . ILE B 1 322 ? 8.830 14.554 -2.097 1.00 24.68 322 ILE B O 1
ATOM 5490 N N . GLY B 1 323 ? 7.181 13.693 -3.373 1.00 29.59 323 GLY B N 1
ATOM 5491 C CA . GLY B 1 323 ? 6.141 14.130 -2.456 1.00 27.62 323 GLY B CA 1
ATOM 5492 C C . GLY B 1 323 ? 5.251 15.273 -2.886 1.00 28.64 323 GLY B C 1
ATOM 5493 O O . GLY B 1 323 ? 5.083 15.541 -4.077 1.00 30.37 323 GLY B O 1
ATOM 5494 N N . TYR B 1 324 ? 4.682 15.960 -1.903 1.00 28.20 324 TYR B N 1
ATOM 5495 C CA . TYR B 1 324 ? 3.730 17.036 -2.124 1.00 30.40 324 TYR B CA 1
ATOM 5496 C C . TYR B 1 324 ? 4.334 18.371 -1.716 1.00 30.23 324 TYR B C 1
ATOM 5497 O O . TYR B 1 324 ? 5.170 18.444 -0.812 1.00 27.95 324 TYR B O 1
ATOM 5506 N N . ALA B 1 325 ? 3.881 19.435 -2.373 1.00 29.70 325 ALA B N 1
ATOM 5507 C CA . ALA B 1 325 ? 4.474 20.740 -2.142 1.00 30.34 325 ALA B CA 1
ATOM 5508 C C . ALA B 1 325 ? 4.211 21.220 -0.722 1.00 30.11 325 ALA B C 1
ATOM 5509 O O . ALA B 1 325 ? 3.166 20.922 -0.128 1.00 29.98 325 ALA B O 1
ATOM 5511 N N . LYS B 1 326 ? 5.224 21.884 -0.159 1.00 29.46 326 LYS B N 1
ATOM 5512 C CA . LYS B 1 326 ? 5.082 22.888 0.896 1.00 31.40 326 LYS B CA 1
ATOM 5513 C C . LYS B 1 326 ? 3.873 23.776 0.621 1.00 25.34 326 LYS B C 1
ATOM 5514 O O . LYS B 1 326 ? 3.758 24.368 -0.457 1.00 26.55 326 LYS B O 1
ATOM 5520 N N . ALA B 1 327 ? 2.980 23.880 1.609 1.00 25.86 327 ALA B N 1
ATOM 5521 C CA . ALA B 1 327 ? 1.717 24.604 1.431 1.00 31.10 327 ALA B CA 1
ATOM 5522 C C . ALA B 1 327 ? 1.907 26.010 0.861 1.00 29.17 327 ALA B C 1
ATOM 5523 O O . ALA B 1 327 ? 1.160 26.427 -0.033 1.00 28.05 327 ALA B O 1
ATOM 5525 N N . ASP B 1 328 ? 2.894 26.761 1.363 1.00 29.13 328 ASP B N 1
ATOM 5526 C CA . ASP B 1 328 ? 3.052 28.148 0.930 1.00 24.03 328 ASP B CA 1
ATOM 5527 C C . ASP B 1 328 ? 3.831 28.282 -0.367 1.00 27.36 328 ASP B C 1
ATOM 5528 O O . ASP B 1 328 ? 4.024 29.401 -0.856 1.00 25.19 328 ASP B O 1
ATOM 5533 N N . THR B 1 329 ? 4.232 27.171 -0.958 1.00 25.67 329 THR B N 1
ATOM 5534 C CA . THR B 1 329 ? 5.146 27.178 -2.083 1.00 29.26 329 THR B CA 1
ATOM 5535 C C . THR B 1 329 ? 4.453 26.581 -3.295 1.00 24.32 329 THR B C 1
ATOM 5536 O O . THR B 1 329 ? 3.857 25.501 -3.212 1.00 30.86 329 THR B O 1
ATOM 5540 N N . ARG B 1 330 ? 4.557 27.273 -4.414 1.00 22.78 330 ARG B N 1
ATOM 5541 C CA . ARG B 1 330 ? 4.092 26.789 -5.703 1.00 28.01 330 ARG B CA 1
ATOM 5542 C C . ARG B 1 330 ? 5.225 26.007 -6.366 1.00 29.00 330 ARG B C 1
ATOM 5543 O O . ARG B 1 330 ? 6.386 26.420 -6.311 1.00 28.30 330 ARG B O 1
ATOM 5551 N N . ILE B 1 331 ? 4.896 24.863 -6.961 1.00 26.43 331 ILE B N 1
ATOM 5552 C CA . ILE B 1 331 ? 5.857 24.103 -7.756 1.00 26.68 331 ILE B CA 1
ATOM 5553 C C . ILE B 1 331 ? 5.179 23.739 -9.058 1.00 24.84 331 ILE B C 1
ATOM 5554 O O . ILE B 1 331 ? 4.077 23.186 -9.053 1.00 25.51 331 ILE B O 1
ATOM 5559 N N . LEU B 1 332 ? 5.813 24.090 -10.168 1.00 32.53 332 LEU B N 1
ATOM 5560 C CA . LEU B 1 332 ? 5.315 23.794 -11.504 1.00 31.95 332 LEU B CA 1
ATOM 5561 C C . LEU B 1 332 ? 6.304 22.896 -12.239 1.00 32.96 332 LEU B C 1
ATOM 5562 O O . LEU B 1 332 ? 7.510 22.892 -11.955 1.00 32.15 332 LEU B O 1
ATOM 5567 N N . VAL B 1 333 ? 5.779 22.157 -13.212 1.00 32.20 333 VAL B N 1
ATOM 5568 C CA . VAL B 1 333 ? 6.573 21.428 -14.195 1.00 31.86 333 VAL B CA 1
ATOM 5569 C C . VAL B 1 333 ? 6.371 22.113 -15.548 1.00 36.65 333 VAL B C 1
ATOM 5570 O O . VAL B 1 333 ? 5.258 22.096 -16.090 1.00 34.32 333 VAL B O 1
ATOM 5574 N N . VAL B 1 334 ? 7.439 22.708 -16.108 1.00 30.62 334 VAL B N 1
ATOM 5575 C CA . VAL B 1 334 ? 7.341 23.526 -17.319 1.00 35.90 334 VAL B CA 1
ATOM 5576 C C . VAL B 1 334 ? 8.228 22.972 -18.432 1.00 38.32 334 VAL B C 1
ATOM 5577 O O . VAL B 1 334 ? 9.244 22.315 -18.192 1.00 38.01 334 VAL B O 1
ATOM 5581 N N . ASP B 1 335 ? 7.854 23.298 -19.670 1.00 40.38 335 ASP B N 1
ATOM 5582 C CA . ASP B 1 335 ? 8.629 22.920 -20.848 1.00 44.83 335 ASP B CA 1
ATOM 5583 C C . ASP B 1 335 ? 9.763 23.920 -21.083 1.00 47.58 335 ASP B C 1
ATOM 5584 O O . ASP B 1 335 ? 10.019 24.816 -20.276 1.00 44.43 335 ASP B O 1
ATOM 5589 N N . GLU B 1 336 ? 10.443 23.784 -22.223 1.00 53.18 336 GLU B N 1
ATOM 5590 C CA . GLU B 1 336 ? 11.588 24.636 -22.532 1.00 57.96 336 GLU B CA 1
ATOM 5591 C C . GLU B 1 336 ? 11.205 26.101 -22.726 1.00 59.05 336 GLU B C 1
ATOM 5592 O O . GLU B 1 336 ? 12.084 26.968 -22.659 1.00 62.26 336 GLU B O 1
ATOM 5598 N N . ASN B 1 337 ? 9.928 26.401 -22.968 1.00 55.00 337 ASN B N 1
ATOM 5599 C CA . ASN B 1 337 ? 9.460 27.778 -23.076 1.00 54.33 337 ASN B CA 1
ATOM 5600 C C . ASN B 1 337 ? 8.906 28.308 -21.763 1.00 53.46 337 ASN B C 1
ATOM 5601 O O . ASN B 1 337 ? 8.313 29.393 -21.747 1.00 57.64 337 ASN B O 1
ATOM 5606 N N . GLY B 1 338 ? 9.080 27.571 -20.666 1.00 49.03 338 GLY B N 1
ATOM 5607 C CA . GLY B 1 338 ? 8.567 28.018 -19.388 1.00 46.88 338 GLY B CA 1
ATOM 5608 C C . GLY B 1 338 ? 7.080 27.839 -19.209 1.00 48.44 338 GLY B C 1
ATOM 5609 O O . GLY B 1 338 ? 6.517 28.353 -18.237 1.00 45.79 338 GLY B O 1
ATOM 5610 N N . GLU B 1 339 ? 6.429 27.116 -20.113 1.00 48.35 339 GLU B N 1
ATOM 5611 C CA . GLU B 1 339 ? 4.985 26.963 -20.098 1.00 47.66 339 GLU B CA 1
ATOM 5612 C C . GLU B 1 339 ? 4.618 25.610 -19.504 1.00 43.24 339 GLU B C 1
ATOM 5613 O O . GLU B 1 339 ? 5.142 24.574 -19.929 1.00 41.15 339 GLU B O 1
ATOM 5619 N N . ALA B 1 340 ? 3.710 25.638 -18.526 1.00 47.15 340 ALA B N 1
ATOM 5620 C CA . ALA B 1 340 ? 3.327 24.455 -17.771 1.00 41.22 340 ALA B CA 1
ATOM 5621 C C . ALA B 1 340 ? 2.954 23.314 -18.706 1.00 42.34 340 ALA B C 1
ATOM 5622 O O . ALA B 1 340 ? 2.454 23.533 -19.813 1.00 42.58 340 ALA B O 1
ATOM 5624 N N . VAL B 1 341 ? 3.233 22.090 -18.265 1.00 43.84 341 VAL B N 1
ATOM 5625 C CA . VAL B 1 341 ? 2.964 20.884 -19.051 1.00 41.72 341 VAL B CA 1
ATOM 5626 C C . VAL B 1 341 ? 1.812 20.122 -18.402 1.00 42.43 341 VAL B C 1
ATOM 5627 O O . VAL B 1 341 ? 1.576 20.266 -17.192 1.00 35.62 341 VAL B O 1
ATOM 5631 N N . PRO B 1 342 ? 1.072 19.306 -19.151 1.00 42.25 342 PRO B N 1
ATOM 5632 C CA . PRO B 1 342 ? 0.041 18.475 -18.516 1.00 44.90 342 PRO B CA 1
ATOM 5633 C C . PRO B 1 342 ? 0.636 17.572 -17.447 1.00 39.87 342 PRO B C 1
ATOM 5634 O O . PRO B 1 342 ? 1.765 17.079 -17.566 1.00 39.41 342 PRO B O 1
ATOM 5638 N N . ASN B 1 343 ? -0.137 17.381 -16.384 1.00 39.34 343 ASN B N 1
ATOM 5639 C CA . ASN B 1 343 ? 0.229 16.441 -15.338 1.00 38.93 343 ASN B CA 1
ATOM 5640 C C . ASN B 1 343 ? 0.586 15.090 -15.939 1.00 42.96 343 ASN B C 1
ATOM 5641 O O . ASN B 1 343 ? -0.089 14.596 -16.849 1.00 43.23 343 ASN B O 1
ATOM 5646 N N . GLY B 1 344 ? 1.682 14.509 -15.443 1.00 40.94 344 GLY B N 1
ATOM 5647 C CA . GLY B 1 344 ? 2.211 13.260 -15.932 1.00 41.61 344 GLY B CA 1
ATOM 5648 C C . GLY B 1 344 ? 3.323 13.415 -16.949 1.00 40.38 344 GLY B C 1
ATOM 5649 O O . GLY B 1 344 ? 4.143 12.498 -17.107 1.00 40.50 344 GLY B O 1
ATOM 5650 N N . THR B 1 345 ? 3.363 14.545 -17.646 1.00 42.70 345 THR B N 1
ATOM 5651 C CA . THR B 1 345 ? 4.433 14.853 -18.580 1.00 36.52 345 THR B CA 1
ATOM 5652 C C . THR B 1 345 ? 5.593 15.491 -17.824 1.00 43.67 345 THR B C 1
ATOM 5653 O O . THR B 1 345 ? 5.379 16.282 -16.894 1.00 39.89 345 THR B O 1
ATOM 5657 N N . GLU B 1 346 ? 6.817 15.160 -18.241 1.00 35.11 346 GLU B N 1
ATOM 5658 C CA . GLU B 1 346 ? 8.020 15.654 -17.584 1.00 39.11 346 GLU B CA 1
ATOM 5659 C C . GLU B 1 346 ? 8.409 17.054 -18.056 1.00 40.47 346 GLU B C 1
ATOM 5660 O O . GLU B 1 346 ? 8.080 17.499 -19.163 1.00 36.47 346 GLU B O 1
ATOM 5666 N N . GLY B 1 347 ? 9.179 17.719 -17.204 1.00 42.32 347 GLY B N 1
ATOM 5667 C CA . GLY B 1 347 ? 9.710 19.040 -17.473 1.00 38.80 347 GLY B CA 1
ATOM 5668 C C . GLY B 1 347 ? 10.495 19.499 -16.266 1.00 35.50 347 GLY B C 1
ATOM 5669 O O . GLY B 1 347 ? 10.651 18.768 -15.284 1.00 32.45 347 GLY B O 1
ATOM 5670 N N . GLU B 1 348 ? 10.990 20.731 -16.344 1.00 32.23 348 GLU B N 1
ATOM 5671 C CA . GLU B 1 348 ? 11.755 21.283 -15.237 1.00 32.30 348 GLU B CA 1
ATOM 5672 C C . GLU B 1 348 ? 10.813 21.667 -14.105 1.00 30.30 348 GLU B C 1
ATOM 5673 O O . GLU B 1 348 ? 9.702 22.152 -14.338 1.00 32.73 348 GLU B O 1
ATOM 5679 N N . LEU B 1 349 ? 11.261 21.421 -12.873 1.00 33.05 349 LEU B N 1
ATOM 5680 C CA . LEU B 1 349 ? 10.560 21.866 -11.673 1.00 28.79 349 LEU B CA 1
ATOM 5681 C C . LEU B 1 349 ? 10.861 23.339 -11.414 1.00 33.45 349 LEU B C 1
ATOM 5682 O O . LEU B 1 349 ? 12.024 23.719 -11.228 1.00 30.31 349 LEU B O 1
ATOM 5687 N N . ILE B 1 350 ? 9.824 24.171 -11.414 1.00 25.50 350 ILE B N 1
ATOM 5688 C CA . ILE B 1 350 ? 9.961 25.589 -11.085 1.00 26.73 350 ILE B CA 1
ATOM 5689 C C . ILE B 1 350 ? 9.406 25.793 -9.684 1.00 28.32 350 ILE B C 1
ATOM 5690 O O . ILE B 1 350 ? 8.348 25.254 -9.347 1.00 29.62 350 ILE B O 1
ATOM 5695 N N . ILE B 1 351 ? 10.121 26.537 -8.847 1.00 28.13 351 ILE B N 1
ATOM 5696 C CA . ILE B 1 351 ? 9.706 26.749 -7.461 1.00 26.99 351 ILE B CA 1
ATOM 5697 C C . ILE B 1 351 ? 9.584 28.251 -7.215 1.00 29.23 351 ILE B C 1
ATOM 5698 O O . ILE B 1 351 ? 10.555 28.989 -7.413 1.00 26.51 351 ILE B O 1
ATOM 5703 N N . ALA B 1 352 ? 8.400 28.696 -6.769 1.00 22.53 352 ALA B N 1
ATOM 5704 C CA . ALA B 1 352 ? 8.103 30.092 -6.454 1.00 27.46 352 ALA B CA 1
ATOM 5705 C C . ALA B 1 352 ? 7.411 30.202 -5.103 1.00 28.19 352 ALA B C 1
ATOM 5706 O O . ALA B 1 352 ? 6.504 29.423 -4.805 1.00 27.97 352 ALA B O 1
ATOM 5708 N N . GLY B 1 353 ? 7.819 31.179 -4.291 1.00 30.68 353 GLY B N 1
ATOM 5709 C CA . GLY B 1 353 ? 7.266 31.329 -2.959 1.00 29.31 353 GLY B CA 1
ATOM 5710 C C . GLY B 1 353 ? 8.218 31.978 -1.969 1.00 26.52 353 GLY B C 1
ATOM 5711 O O . GLY B 1 353 ? 9.376 32.262 -2.283 1.00 26.01 353 GLY B O 1
ATOM 5712 N N . PRO B 1 354 ? 7.746 32.192 -0.734 1.00 24.32 354 PRO B N 1
ATOM 5713 C CA . PRO B 1 354 ? 8.501 33.011 0.233 1.00 22.17 354 PRO B CA 1
ATOM 5714 C C . PRO B 1 354 ? 9.834 32.423 0.691 1.00 27.35 354 PRO B C 1
ATOM 5715 O O . PRO B 1 354 ? 10.613 33.150 1.314 1.00 28.30 354 PRO B O 1
ATOM 5719 N N . SER B 1 355 ? 10.132 31.156 0.426 1.00 27.76 355 SER B N 1
ATOM 5720 C CA . SER B 1 355 ? 11.423 30.590 0.819 1.00 28.00 355 SER B CA 1
ATOM 5721 C C . SER B 1 355 ? 12.494 30.727 -0.263 1.00 29.43 355 SER B C 1
ATOM 5722 O O . SER B 1 355 ? 13.621 30.248 -0.077 1.00 23.39 355 SER B O 1
ATOM 5725 N N . VAL B 1 356 ? 12.186 31.371 -1.377 1.00 31.35 356 VAL B N 1
ATOM 5726 C CA . VAL B 1 356 ? 13.131 31.427 -2.481 1.00 25.18 356 VAL B CA 1
ATOM 5727 C C . VAL B 1 356 ? 14.202 32.461 -2.167 1.00 25.34 356 VAL B C 1
ATOM 5728 O O . VAL B 1 356 ? 13.898 33.568 -1.719 1.00 25.60 356 VAL B O 1
ATOM 5732 N N . SER B 1 357 ? 15.458 32.076 -2.363 1.00 27.10 357 SER B N 1
ATOM 5733 C CA . SER B 1 357 ? 16.603 32.940 -2.104 1.00 25.03 357 SER B CA 1
ATOM 5734 C C . SER B 1 357 ? 16.558 34.196 -2.968 1.00 28.83 357 SER B C 1
ATOM 5735 O O . SER B 1 357 ? 16.112 34.157 -4.116 1.00 34.23 357 SER B O 1
ATOM 5738 N N . LYS B 1 358 ? 17.031 35.320 -2.406 1.00 25.13 358 LYS B N 1
ATOM 5739 C CA . LYS B 1 358 ? 17.290 36.508 -3.209 1.00 30.94 358 LYS B CA 1
ATOM 5740 C C . LYS B 1 358 ? 18.374 36.266 -4.263 1.00 29.20 358 LYS B C 1
ATOM 5741 O O . LYS B 1 358 ? 18.421 37.000 -5.258 1.00 26.72 358 LYS B O 1
ATOM 5747 N N . GLY B 1 359 ? 19.244 35.250 -4.091 1.00 28.97 359 GLY B N 1
ATOM 5748 C CA . GLY B 1 359 ? 20.162 34.897 -5.154 1.00 28.03 359 GLY B CA 1
ATOM 5749 C C . GLY B 1 359 ? 21.557 34.589 -4.631 1.00 28.89 359 GLY B C 1
ATOM 5750 O O . GLY B 1 359 ? 21.788 34.458 -3.433 1.00 27.12 359 GLY B O 1
ATOM 5751 N N . TYR B 1 360 ? 22.503 34.470 -5.560 1.00 29.39 360 TYR B N 1
ATOM 5752 C CA . TYR B 1 360 ? 23.860 34.019 -5.252 1.00 30.05 360 TYR B CA 1
ATOM 5753 C C . TYR B 1 360 ? 24.761 35.200 -4.897 1.00 34.28 360 TYR B C 1
ATOM 5754 O O . TYR B 1 360 ? 24.958 36.102 -5.721 1.00 31.03 360 TYR B O 1
ATOM 5763 N N . LEU B 1 361 ? 25.362 35.147 -3.705 1.00 29.50 361 LEU B N 1
ATOM 5764 C CA . LEU B 1 361 ? 26.153 36.256 -3.183 1.00 29.95 361 LEU B CA 1
ATOM 5765 C C . LEU B 1 361 ? 27.288 36.628 -4.131 1.00 30.90 361 LEU B C 1
ATOM 5766 O O . LEU B 1 361 ? 28.095 35.774 -4.512 1.00 29.36 361 LEU B O 1
ATOM 5771 N N . ASN B 1 362 ? 27.346 37.910 -4.510 1.00 31.50 362 ASN B N 1
ATOM 5772 C CA . ASN B 1 362 ? 28.430 38.450 -5.342 1.00 34.33 362 ASN B CA 1
ATOM 5773 C C . ASN B 1 362 ? 28.571 37.695 -6.656 1.00 31.02 362 ASN B C 1
ATOM 5774 O O . ASN B 1 362 ? 29.672 37.546 -7.175 1.00 33.82 362 ASN B O 1
ATOM 5779 N N . ASN B 1 363 ? 27.458 37.205 -7.190 1.00 34.15 363 ASN B N 1
ATOM 5780 C CA . ASN B 1 363 ? 27.453 36.446 -8.439 1.00 29.79 363 ASN B CA 1
ATOM 5781 C C . ASN B 1 363 ? 26.163 36.768 -9.171 1.00 33.56 363 ASN B C 1
ATOM 5782 O O . ASN B 1 363 ? 25.223 35.96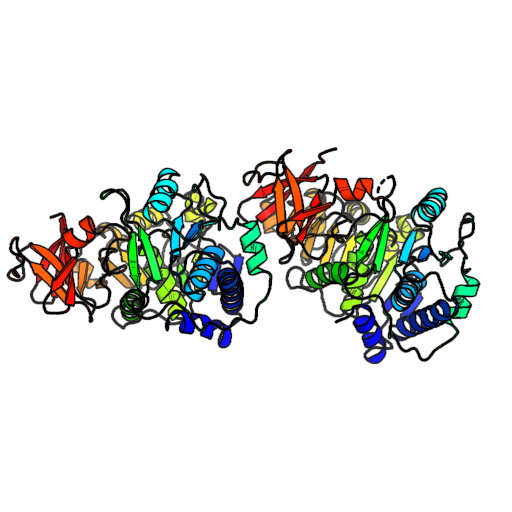1 -9.201 1.00 34.41 363 ASN B O 1
ATOM 5787 N N . PRO B 1 364 ? 26.082 37.951 -9.789 1.00 33.00 364 PRO B N 1
ATOM 5788 C CA . PRO B 1 364 ? 24.824 38.334 -10.452 1.00 35.08 364 PRO B CA 1
ATOM 5789 C C . PRO B 1 364 ? 24.520 37.486 -11.671 1.00 36.44 364 PRO B C 1
ATOM 5790 O O . PRO B 1 364 ? 23.343 37.198 -11.936 1.00 28.36 364 PRO B O 1
ATOM 5794 N N . GLU B 1 365 ? 25.550 37.058 -12.406 1.00 28.47 365 GLU B N 1
ATOM 5795 C CA . GLU B 1 365 ? 25.316 36.331 -13.647 1.00 31.79 365 GLU B CA 1
ATOM 5796 C C . GLU B 1 365 ? 24.608 34.995 -13.388 1.00 37.42 365 GLU B C 1
ATOM 5797 O O . GLU B 1 365 ? 23.653 34.643 -14.092 1.00 37.84 365 GLU B O 1
ATOM 5803 N N . LYS B 1 366 ? 25.056 34.237 -12.387 1.00 30.12 366 LYS B N 1
ATOM 5804 C CA . LYS B 1 366 ? 24.365 32.998 -12.051 1.00 36.07 366 LYS B CA 1
ATOM 5805 C C . LYS B 1 366 ? 22.976 33.282 -11.488 1.00 35.40 366 LYS B C 1
ATOM 5806 O O . LYS B 1 366 ? 22.030 32.534 -11.753 1.00 35.10 366 LYS B O 1
ATOM 5812 N N . THR B 1 367 ? 22.836 34.359 -10.707 1.00 33.17 367 THR B N 1
ATOM 5813 C CA . THR B 1 367 ? 21.527 34.729 -10.181 1.00 34.46 367 THR B CA 1
ATOM 5814 C C . THR B 1 367 ? 20.565 35.028 -11.315 1.00 34.50 367 THR B C 1
ATOM 5815 O O . THR B 1 367 ? 19.451 34.492 -11.357 1.00 34.30 367 THR B O 1
ATOM 5819 N N . ALA B 1 368 ? 20.989 35.877 -12.258 1.00 34.98 368 ALA B N 1
ATOM 5820 C CA . ALA B 1 368 ? 20.147 36.193 -13.407 1.00 37.20 368 ALA B CA 1
ATOM 5821 C C . ALA B 1 368 ? 19.876 34.965 -14.269 1.00 36.32 368 ALA B C 1
ATOM 5822 O O . ALA B 1 368 ? 18.826 34.887 -14.923 1.00 34.04 368 ALA B O 1
ATOM 5824 N N . LYS B 1 369 ? 20.809 34.008 -14.302 1.00 34.66 369 LYS B N 1
ATOM 5825 C CA . LYS B 1 369 ? 20.560 32.748 -14.998 1.00 39.02 369 LYS B CA 1
ATOM 5826 C C . LYS B 1 369 ? 19.358 32.019 -14.408 1.00 36.00 369 LYS B C 1
ATOM 5827 O O . LYS B 1 369 ? 18.499 31.521 -15.143 1.00 40.02 369 LYS B O 1
ATOM 5833 N N . ALA B 1 370 ? 19.275 31.952 -13.079 1.00 32.94 370 ALA B N 1
ATOM 5834 C CA . ALA B 1 370 ? 18.447 30.941 -12.430 1.00 35.66 370 ALA B CA 1
ATOM 5835 C C . ALA B 1 370 ? 17.230 31.477 -11.687 1.00 36.62 370 ALA B C 1
ATOM 5836 O O . ALA B 1 370 ? 16.343 30.679 -11.353 1.00 37.60 370 ALA B O 1
ATOM 5838 N N . PHE B 1 371 ? 17.165 32.782 -11.418 1.00 31.05 371 PHE B N 1
ATOM 5839 C CA . PHE B 1 371 ? 16.103 33.399 -10.630 1.00 35.66 371 PHE B CA 1
ATOM 5840 C C . PHE B 1 371 ? 15.323 34.384 -11.482 1.00 36.92 371 PHE B C 1
ATOM 5841 O O . PHE B 1 371 ? 15.910 35.173 -12.234 1.00 33.33 371 PHE B O 1
ATOM 5849 N N . PHE B 1 372 ? 14.003 34.345 -11.334 1.00 34.21 372 PHE B N 1
ATOM 5850 C CA . PHE B 1 372 ? 13.106 35.183 -12.108 1.00 31.62 372 PHE B CA 1
ATOM 5851 C C . PHE B 1 372 ? 11.831 35.402 -11.300 1.00 36.17 372 PHE B C 1
ATOM 5852 O O . PHE B 1 372 ? 11.662 34.849 -10.208 1.00 37.00 372 PHE B O 1
ATOM 5860 N N . GLU B 1 373 ? 10.937 36.233 -11.844 1.00 39.67 373 GLU B N 1
ATOM 5861 C CA . GLU B 1 373 ? 9.593 36.423 -11.300 1.00 35.55 373 GLU B CA 1
ATOM 5862 C C . GLU B 1 373 ? 8.601 35.503 -12.005 1.00 36.21 373 GLU B C 1
ATOM 5863 O O . GLU B 1 373 ? 8.576 35.438 -13.239 1.00 34.57 373 GLU B O 1
ATOM 5869 N N . LEU B 1 374 ? 7.767 34.814 -11.226 1.00 34.92 374 LEU B N 1
ATOM 5870 C CA . LEU B 1 374 ? 6.624 34.074 -11.761 1.00 32.32 374 LEU B CA 1
ATOM 5871 C C . LEU B 1 374 ? 5.347 34.615 -11.117 1.00 33.34 374 LEU B C 1
ATOM 5872 O O . LEU B 1 374 ? 5.129 34.440 -9.907 1.00 28.14 374 LEU B O 1
ATOM 5877 N N . ASP B 1 375 ? 4.518 35.284 -11.925 1.00 34.02 375 ASP B N 1
ATOM 5878 C CA . ASP B 1 375 ? 3.207 35.767 -11.494 1.00 28.54 375 ASP B CA 1
ATOM 5879 C C . ASP B 1 375 ? 3.313 36.567 -10.193 1.00 32.95 375 ASP B C 1
ATOM 5880 O O . ASP B 1 375 ? 2.591 36.336 -9.221 1.00 31.52 375 ASP B O 1
ATOM 5885 N N . GLY B 1 376 ? 4.240 37.523 -10.183 1.00 33.41 376 GLY B N 1
ATOM 5886 C CA . GLY B 1 376 ? 4.458 38.355 -9.018 1.00 36.47 376 GLY B CA 1
ATOM 5887 C C . GLY B 1 376 ? 5.222 37.707 -7.887 1.00 39.90 376 GLY B C 1
ATOM 5888 O O . GLY B 1 376 ? 5.281 38.285 -6.793 1.00 41.34 376 GLY B O 1
ATOM 5889 N N . GLN B 1 377 ? 5.807 36.533 -8.102 1.00 34.65 377 GLN B N 1
ATOM 5890 C CA . GLN B 1 377 ? 6.483 35.839 -7.021 1.00 35.26 377 GLN B CA 1
ATOM 5891 C C . GLN B 1 377 ? 7.902 35.475 -7.421 1.00 33.64 377 GLN B C 1
ATOM 5892 O O . GLN B 1 377 ? 8.167 35.194 -8.596 1.00 32.36 377 GLN B O 1
ATOM 5898 N N . PRO B 1 378 ? 8.831 35.475 -6.462 1.00 31.72 378 PRO B N 1
ATOM 5899 C CA . PRO B 1 378 ? 10.210 35.058 -6.759 1.00 33.64 378 PRO B CA 1
ATOM 5900 C C . PRO B 1 378 ? 10.263 33.569 -7.066 1.00 32.53 378 PRO B C 1
ATOM 5901 O O . PRO B 1 378 ? 9.702 32.745 -6.337 1.00 32.95 378 PRO B O 1
ATOM 5905 N N . ALA B 1 379 ? 10.931 33.226 -8.159 1.00 28.35 379 ALA B N 1
ATOM 5906 C CA . ALA B 1 379 ? 10.964 31.855 -8.626 1.00 27.02 379 ALA B CA 1
ATOM 5907 C C . ALA B 1 379 ? 12.404 31.417 -8.857 1.00 28.99 379 ALA B C 1
ATOM 5908 O O . ALA B 1 379 ? 13.319 32.242 -8.938 1.00 31.28 379 ALA B O 1
ATOM 5910 N N . TYR B 1 380 ? 12.591 30.098 -8.967 1.00 29.70 380 TYR B N 1
ATOM 5911 C CA . TYR B 1 380 ? 13.907 29.493 -9.131 1.00 29.42 380 TYR B CA 1
ATOM 5912 C C . TYR B 1 380 ? 13.787 28.319 -10.093 1.00 32.16 380 TYR B C 1
ATOM 5913 O O . TYR B 1 380 ? 12.898 27.473 -9.932 1.00 32.21 380 TYR B O 1
ATOM 5922 N N . HIS B 1 381 ? 14.664 28.301 -11.099 1.00 24.51 381 HIS B N 1
ATOM 5923 C CA . HIS B 1 381 ? 14.875 27.193 -12.031 1.00 31.31 381 HIS B CA 1
ATOM 5924 C C . HIS B 1 381 ? 15.638 26.102 -11.305 1.00 30.87 381 HIS B C 1
ATOM 5925 O O . HIS B 1 381 ? 16.851 26.215 -11.110 1.00 32.72 381 HIS B O 1
ATOM 5932 N N . SER B 1 382 ? 14.947 25.039 -10.900 1.00 27.27 382 SER B N 1
ATOM 5933 C CA . SER B 1 382 ? 15.628 23.998 -10.135 1.00 32.60 382 SER B CA 1
ATOM 5934 C C . SER B 1 382 ? 16.805 23.411 -10.907 1.00 32.90 382 SER B C 1
ATOM 5935 O O . SER B 1 382 ? 17.847 23.086 -10.320 1.00 36.39 382 SER B O 1
ATOM 5938 N N . GLY B 1 383 ? 16.662 23.280 -12.222 1.00 30.92 383 GLY B N 1
ATOM 5939 C CA . GLY B 1 383 ? 17.522 22.403 -12.982 1.00 35.67 383 GLY B CA 1
ATOM 5940 C C . GLY B 1 383 ? 17.142 20.940 -12.928 1.00 39.03 383 GLY B C 1
ATOM 5941 O O . GLY B 1 383 ? 17.818 20.122 -13.567 1.00 38.97 383 GLY B O 1
ATOM 5942 N N . ASP B 1 384 ? 16.074 20.576 -12.209 1.00 34.03 384 ASP B N 1
ATOM 5943 C CA . ASP B 1 384 ? 15.688 19.175 -12.070 1.00 40.68 384 ASP B CA 1
ATOM 5944 C C . ASP B 1 384 ? 14.499 18.851 -12.970 1.00 38.54 384 ASP B C 1
ATOM 5945 O O . ASP B 1 384 ? 13.621 19.690 -13.182 1.00 38.01 384 ASP B O 1
ATOM 5950 N N . ILE B 1 385 ? 14.481 17.628 -13.510 1.00 39.39 385 ILE B N 1
ATOM 5951 C CA . ILE B 1 385 ? 13.334 17.128 -14.261 1.00 36.75 385 ILE B CA 1
ATOM 5952 C C . ILE B 1 385 ? 12.400 16.401 -13.305 1.00 36.49 385 ILE B C 1
ATOM 5953 O O . ILE B 1 385 ? 12.846 15.687 -12.402 1.00 36.23 385 ILE B O 1
ATOM 5958 N N . GLY B 1 386 ? 11.098 16.572 -13.504 1.00 36.95 386 GLY B N 1
ATOM 5959 C CA . GLY B 1 386 ? 10.139 15.907 -12.642 1.00 38.35 386 GLY B CA 1
ATOM 5960 C C . GLY B 1 386 ? 8.786 15.806 -13.309 1.00 39.25 386 GLY B C 1
ATOM 5961 O O . GLY B 1 386 ? 8.568 16.338 -14.400 1.00 38.97 386 GLY B O 1
ATOM 5962 N N . THR B 1 387 ? 7.877 15.092 -12.642 1.00 30.78 387 THR B N 1
ATOM 5963 C CA . THR B 1 387 ? 6.475 15.044 -13.035 1.00 36.28 387 THR B CA 1
ATOM 5964 C C . THR B 1 387 ? 5.589 15.371 -11.839 1.00 38.76 387 THR B C 1
ATOM 5965 O O . THR B 1 387 ? 5.976 15.178 -10.683 1.00 35.73 387 THR B O 1
ATOM 5969 N N . MET B 1 388 ? 4.374 15.840 -12.130 1.00 33.22 388 MET B N 1
ATOM 5970 C CA . MET B 1 388 ? 3.343 15.997 -11.112 1.00 35.69 388 MET B CA 1
ATOM 5971 C C . MET B 1 388 ? 2.067 15.330 -11.602 1.00 35.76 388 MET B C 1
ATOM 5972 O O . MET B 1 388 ? 1.642 15.574 -12.735 1.00 35.31 388 MET B O 1
ATOM 5977 N N . ASP B 1 389 ? 1.470 14.469 -10.770 1.00 34.87 389 ASP B N 1
ATOM 5978 C CA . ASP B 1 389 ? 0.195 13.866 -11.129 1.00 38.24 389 ASP B CA 1
ATOM 5979 C C . ASP B 1 389 ? -0.951 14.752 -10.634 1.00 36.56 389 ASP B C 1
ATOM 5980 O O . ASP B 1 389 ? -0.733 15.763 -9.965 1.00 35.18 389 ASP B O 1
ATOM 5985 N N . ALA B 1 390 ? -2.189 14.358 -10.952 1.00 33.15 390 ALA B N 1
ATOM 5986 C CA . ALA B 1 390 ? -3.346 15.185 -10.628 1.00 36.42 390 ALA B CA 1
ATOM 5987 C C . ALA B 1 390 ? -3.540 15.370 -9.130 1.00 37.60 390 ALA B C 1
ATOM 5988 O O . ALA B 1 390 ? -4.194 16.331 -8.716 1.00 44.21 390 ALA B O 1
ATOM 5990 N N . ASP B 1 391 ? -2.978 14.498 -8.307 1.00 32.81 391 ASP B N 1
ATOM 5991 C CA . ASP B 1 391 ? -3.103 14.651 -6.865 1.00 35.87 391 ASP B CA 1
ATOM 5992 C C . ASP B 1 391 ? -2.059 15.583 -6.266 1.00 35.08 391 ASP B C 1
ATOM 5993 O O . ASP B 1 391 ? -2.054 15.766 -5.046 1.00 34.99 391 ASP B O 1
ATOM 5998 N N . GLY B 1 392 ? -1.184 16.173 -7.079 1.00 32.99 392 GLY B N 1
ATOM 5999 C CA . GLY B 1 392 ? -0.095 16.993 -6.582 1.00 36.64 392 GLY B CA 1
ATOM 6000 C C . GLY B 1 392 ? 1.204 16.265 -6.275 1.00 35.77 392 GLY B C 1
ATOM 6001 O O . GLY B 1 392 ? 2.179 16.917 -5.851 1.00 29.72 392 GLY B O 1
ATOM 6002 N N . LEU B 1 393 ? 1.262 14.953 -6.497 1.00 29.31 393 LEU B N 1
ATOM 6003 C CA . LEU B 1 393 ? 2.418 14.153 -6.112 1.00 29.42 393 LEU B CA 1
ATOM 6004 C C . LEU B 1 393 ? 3.570 14.354 -7.092 1.00 31.65 393 LEU B C 1
ATOM 6005 O O . LEU B 1 393 ? 3.424 14.103 -8.294 1.00 33.97 393 LEU B O 1
ATOM 6010 N N . PHE B 1 394 ? 4.733 14.742 -6.580 1.00 26.64 394 PHE B N 1
ATOM 6011 C CA . PHE B 1 394 ? 5.890 14.986 -7.431 1.00 27.90 394 PHE B CA 1
ATOM 6012 C C . PHE B 1 394 ? 6.807 13.768 -7.471 1.00 28.87 394 PHE B C 1
ATOM 6013 O O . PHE B 1 394 ? 6.911 13.012 -6.500 1.00 27.35 394 PHE B O 1
ATOM 6021 N N . ARG B 1 395 ? 7.440 13.563 -8.630 1.00 30.49 395 ARG B N 1
ATOM 6022 C CA . ARG B 1 395 ? 8.453 12.523 -8.830 1.00 33.21 395 ARG B CA 1
ATOM 6023 C C . ARG B 1 395 ? 9.719 13.128 -9.425 1.00 33.42 395 ARG B C 1
ATOM 6024 O O . ARG B 1 395 ? 9.656 13.854 -10.422 1.00 35.16 395 ARG B O 1
ATOM 6032 N N . TYR B 1 396 ? 10.865 12.801 -8.829 1.00 36.31 396 TYR B N 1
ATOM 6033 C CA . TYR B 1 396 ? 12.155 13.227 -9.349 1.00 31.46 396 TYR B CA 1
ATOM 6034 C C . TYR B 1 396 ? 12.523 12.415 -10.594 1.00 37.10 396 TYR B C 1
ATOM 6035 O O . TYR B 1 396 ? 12.485 11.180 -10.577 1.00 31.98 396 TYR B O 1
ATOM 6044 N N . ARG B 1 397 ? 12.879 13.110 -11.680 1.00 36.08 397 ARG B N 1
ATOM 6045 C CA . ARG B 1 397 ? 13.198 12.443 -12.942 1.00 41.51 397 ARG B CA 1
ATOM 6046 C C . ARG B 1 397 ? 14.626 12.656 -13.442 1.00 38.61 397 ARG B C 1
ATOM 6047 O O . ARG B 1 397 ? 15.009 12.034 -14.440 1.00 51.69 397 ARG B O 1
ATOM 6055 N N . GLY B 1 398 ? 15.424 13.506 -12.800 1.00 38.64 398 GLY B N 1
ATOM 6056 C CA . GLY B 1 398 ? 16.790 13.733 -13.228 1.00 40.59 398 GLY B CA 1
ATOM 6057 C C . GLY B 1 398 ? 17.096 15.215 -13.386 1.00 42.50 398 GLY B C 1
ATOM 6058 O O . GLY B 1 398 ? 16.418 16.079 -12.820 1.00 40.33 398 GLY B O 1
ATOM 6059 N N . ARG B 1 399 ? 18.125 15.513 -14.177 1.00 44.67 399 ARG B N 1
ATOM 6060 C CA . ARG B 1 399 ? 18.619 16.870 -14.371 1.00 41.81 399 ARG B CA 1
ATOM 6061 C C . ARG B 1 399 ? 18.394 17.321 -15.809 1.00 47.18 399 ARG B C 1
ATOM 6062 O O . ARG B 1 399 ? 18.513 16.522 -16.748 1.00 45.46 399 ARG B O 1
ATOM 6070 N N . VAL B 1 400 ? 18.092 18.614 -15.969 1.00 48.63 400 VAL B N 1
ATOM 6071 C CA . VAL B 1 400 ? 17.666 19.217 -17.239 1.00 48.40 400 VAL B CA 1
ATOM 6072 C C . VAL B 1 400 ? 18.605 18.953 -18.424 1.00 47.42 400 VAL B C 1
ATOM 6073 O O . VAL B 1 400 ? 19.800 19.253 -18.382 1.00 50.56 400 VAL B O 1
#

B-factor: mean 31.3, std 7.23, range [15.23, 71.56]

Foldseek 3Di:
DFLLVLLLVCCVVPVACWAEAEPRDTDGSVLLNQLLQLLLVVVLVVPFPAAFEEEEEEWDDPVSSSPLSNRLLNQYAYQYHYPPDDLVVLQVCCVQRVGRAYEPCDARPDDRPPHHYQGNVNSVVSSVPGDPGDSPRGFDDLRFSYFAWDVTWTQGWGSQLLVLVLVLLCDPVFVADQQFEEEQEPTPSDLQSSSGNRNNSSRNHHYYYYTVVQVVDLVSVQVCQLVGQGAEYTDALVSLVSNLVDVCQACVSRVNYAEYEHEDDFNALVSVVSHCVRYVRHWYKAFYDDVQSGNTFAIDTCHPVQSVPDRRHFNHAGDPFKDKAFDAPVRHGDAAPDKHWIKIWGRNGTCATRNCVVRRVVFWDADPNTIMGTDQWIWGAHPVRTIHTDGGVD/DDLLDLLLCCCVVPVACWAEAAPNDTDGSVLLNFLLQLLLVVVLPPPFPPQAEEEEEEWRDPLSSSVLSNRQLNPYAYEYDYPVDDLVLLQVCLVQRVGRAYECCDARPDDSPPHHYQHNVNSVVSSPPGDPGDSPRGFDDQRFSYWAWDDVVPPDTFTFGWGPQLLVLVLVLLVDPQFPDDAQFEEEQEPTPSDLQSSSGNRNNSSSNHHYYYYDPVQVVDVVSVLVCQLVRQGQEYTDALVVLVSNVVNVSNACVSHVNHAEYEHEDDFNALVSVVSNCVRYVRHWYKAFYDDVQLGNTFAIDTCHPVVSVPDRRHFRHAGSPQKDWFFAAPVRHGDPAPDKHWIKIWGRNGTPATRNCVVVRVVFWDDDPNTIMGGRQWMWGAHPVRTIHTDGGD

Solvent-accessible surface area: 31983 Å² total

Sequence (792 aa):
KNIITTIDDYARTQPNNVVYDVQGVTHTYAELKAYSDALAAHLDTLDLPAKDPIIVFGGQTFEMIATFLGVVKSGRAYIPIDTHSPNERLTMINEIAKPAAVIAVADLPTGVGTTPVITPDQLAAIFATPVDYQADHVVSGDDNYYIIFTMPKGVQISHDNLVSYVDWMLSDDFGLPDQPNSLSQPPYSFDLSVMDVYPTLALGGTLYALPKAVTDDFKQLFAALPTLPINVWVSTPSFMDICLLEPKFNAENLPTLTHFLFCGEELTHKTAATLKKRFPDARIFNTYGPTETCVAVTQIEITDAALAQYDRLPIGYAKADTRILVVDENGEAVPNGTEGELIIAGPSVSKGYLNNPEKTAKAFFELDGQPAYHSGDIGTMDADGLFRYRGRVDKNIITTIDDYARTQPNNVVYDVQGVTHTYAELKAYSDALAAHLDTLDLPAKDPIIVFGGQTFEMIATFLGVVKSGRAYIPIDTHSPNERLTMINEIAKPAAVIAVADLPTGVGTTPVITPDQLAAIFATPVDYQADHVVSGDDNYYIIFTSGTTGMPKGVQISHDNLVSYVDWMLSDDFGLPDQPNSLSQPPYSFDLSVMDVYPTLALGGTLYALPKAVTDDFKQLFAALPTLPINVWVSTPSFMDICLLEPKFNAENLPTLTHFLFCGEELTHKTAATLKKRFPDARIFNTYGPTETCVAVTQIEITDAALAQYDRLPIGYAKADTRILVVDENGEAVPNGTEGELIIAGPSVSKGYLNNPEKTAKAFFELDGQPAYHSGDIGTMDADGLFRYRGRV